Protein AF-A0A0W0GAC1-F1 (afdb_monomer_lite)

Foldseek 3Di:
DDPDPPPPPPPDDDDDPVNVVVVVVVVVVVVVVVVVVVVVVVVVVPPDDDDDDDDDDDDDDDDDDDDDDDDDDDDDDDDDDDDDDDDDDDDDDDDDDDDDDDDDDDDDDDDDDDDDDDDDDDDDDDDDDDDDDDDDDDDDDDDDPVVVVVVVVVCCCVPPVVVVVVVVVVVVVVVVCCVVAPVDPVRVVVVVVVVVVVDDDDDDDDDDDDDDDDDDDDDDDDDDDDPDPDPPDDPCVVVDLWFPLQPQPLFFLVSLVVLLLLQVVLQVVQADPQQQFGHDDDDAFPADPLLLRNLQLQLSLLQVLLLQLQVHDHPCLNSLLSNLLQCLPPPHPSPSDADAAAHSVLQSLLSVLLSLLRNVVRRPPPHDPNSNVSNLCRLLSCLPHHHPQFLSLLSNLSSLLSCVNVVHPSRDPVSNVVSVVSQVQQDDDLLFGFGGHPPGQARFLCRLFLGPLLSLLSCLQRCCPPCVPSSVVSLVSLLRSVVVLLLQAALQLFGFQFAALQLLQLSSLLSLLSNLNSQFADPVRNPRDRHPPDDLLQSLSNLSSSVLLQSGLSQQADPSRQGEPFHSHHFPLRHWSHDRSSSNSSSSSSSSNSSHHCPTRNRPDRRDGSDCVSAQDWDQDASQLKTWAWYADPAWGTWTKIQGAQHAGPDDTRQRCFRHVARMTTSQLGFFAAPDRPQQFDQAAPLQVLRHRLARWKWKDQPNRRGIGTGHHKAPWDWDKAWDDAPNDIDIDIWIWIWGPSDPFKIKIWIKAADGPLQRQKIKIKIWIGGPGKMKMKHWAGWDAQAAPVRHGFDDDPPALLDQDAHWHWDWQKIKGWYLFEIKIKGWPFPPFTWTWDWHWRQASGGSNYRTIIITMTIGIDDRDPGIGMTMMMIGDDGFDADSSNRGRRYIGPPCSVSVVSTDDDGVVVVCVNVVVVD

pLDDT: mean 77.22, std 26.7, range [22.58, 98.75]

Organism: Moniliophthora roreri (NCBI:txid221103)

Secondary structure (DSSP, 8-state):
--TTSSTTTTTS-PPPHHHHHHHHHHHHHHHHHHHHHHHHHHHHHT-PPPP-----PPPPPP-----------------------------------------------------------------------------PPPPPHHHHHHHHHHHHIIIIIHHHHHHHHHHHHHHHHHHHHTS-TTTHHHHHHHHHHT----------------------------------S-TTGGG----TTTT----SHHHHHHHHHHHHHTTGGGB-TTSS-B---S---SS-HHHHHHHHHHTTHHHHHHHHHTT---TTHHHHHHHHHHHH-TTSTT------TT-THHHHHHHHHHHHHH-HHHHTTTS-HHHHHHHHHHHHTTTTS---SSTTHHHHHHHHHHHHHTT-TT--HHHHHHHHHHHGGGEEETTEE-SSSTT----SHIIIIITHHHHHHHHHHHTTTTSHHHHHHHHHHHHHHHHHHGGGB-TT--B---SS-GGGGGGGGHHHHHHHHHTS--SS-TT--PPTT--HHHHHHHHHHHHHHHHT-GGGB-TTSPBPSBSSSB-SSS--TT--TTGGGGGGGGGGGGGS-TTSHHHHSPPP-S-GGGSSEEEEETTTTEEEEEEEETTTEEEEEEEE-S---SS--TTHHHHHS-SEEETTTB-B--SSS-TT--B--GGGGGGG--BTSEEEESSTTSB-EE--S-EEEEEEEEEEEETTEEEEEEEEEEEEEEETTEEEEEEEEPPBTTBTTEEEEEEEEEESS-EEEEEE---EE-B-TTSSBPPBPTTGGG--SSEEEEETTEEEEEETTEEEEEEE--SS--PEEEEEEPPTT-BSS-SSEEEEEEEEEE---SS-EEEEEEEEEEE--B-TTT--B--SPTTTHHHHS-PPPPPHHHHHHHHTT--

Structure (mmCIF, N/CA/C/O backbone):
data_AF-A0A0W0GAC1-F1
#
_entry.id   AF-A0A0W0GAC1-F1
#
loop_
_atom_site.group_PDB
_atom_site.id
_atom_site.type_symbol
_atom_site.label_atom_id
_atom_site.label_alt_id
_atom_site.label_comp_id
_atom_site.label_asym_id
_atom_site.label_entity_id
_atom_site.label_seq_id
_atom_site.pdbx_PDB_ins_code
_atom_site.Cartn_x
_atom_site.Cartn_y
_atom_site.Cartn_z
_atom_site.occupancy
_atom_site.B_iso_or_equiv
_atom_site.auth_seq_id
_atom_site.auth_comp_id
_atom_site.auth_asym_id
_atom_site.auth_atom_id
_atom_site.pdbx_PDB_model_num
ATOM 1 N N . MET A 1 1 ? -1.063 -67.037 -24.461 1.00 35.03 1 MET A N 1
ATOM 2 C CA . MET A 1 1 ? -0.506 -68.401 -24.641 1.00 35.03 1 MET A CA 1
ATOM 3 C C . MET A 1 1 ? -1.043 -69.308 -23.537 1.00 35.03 1 MET A C 1
ATOM 5 O O . MET A 1 1 ? -1.276 -68.784 -22.452 1.00 35.03 1 MET A O 1
ATOM 9 N N . PRO A 1 2 ? -1.271 -70.612 -23.780 1.00 25.78 2 PRO A N 1
ATOM 10 C CA . PRO A 1 2 ? -1.842 -71.521 -22.784 1.00 25.78 2 PRO A CA 1
ATOM 11 C C . PRO A 1 2 ? -0.801 -72.029 -21.755 1.00 25.78 2 PRO A C 1
ATOM 13 O O . PRO A 1 2 ? 0.381 -72.172 -22.085 1.00 25.78 2 PRO A O 1
ATOM 16 N N . PRO A 1 3 ? -1.211 -72.335 -20.508 1.00 32.28 3 PRO A N 1
ATOM 17 C CA . PRO A 1 3 ? -0.293 -72.553 -19.389 1.00 32.28 3 PRO A CA 1
ATOM 18 C C . PRO A 1 3 ? 0.174 -74.015 -19.249 1.00 32.28 3 PRO A C 1
ATOM 20 O O . PRO A 1 3 ? -0.265 -74.728 -18.351 1.00 32.28 3 PRO A O 1
ATOM 23 N N . LYS A 1 4 ? 1.100 -74.470 -20.108 1.00 30.27 4 LYS A N 1
ATOM 24 C CA . LYS A 1 4 ? 1.867 -75.721 -19.869 1.00 30.27 4 LYS A CA 1
ATOM 25 C C . LYS A 1 4 ? 3.382 -75.649 -20.128 1.00 30.27 4 LYS A C 1
ATOM 27 O O . LYS A 1 4 ? 4.074 -76.624 -19.866 1.00 30.27 4 LYS A O 1
ATOM 32 N N . ALA A 1 5 ? 3.920 -74.505 -20.561 1.00 36.50 5 ALA A N 1
ATOM 33 C CA . ALA A 1 5 ? 5.362 -74.336 -20.808 1.00 36.50 5 ALA A CA 1
ATOM 34 C C . ALA A 1 5 ? 6.166 -73.767 -19.613 1.00 36.50 5 ALA A C 1
ATOM 36 O O . ALA A 1 5 ? 7.390 -73.820 -19.619 1.00 36.50 5 ALA A O 1
ATOM 37 N N . VAL A 1 6 ? 5.506 -73.216 -18.586 1.00 38.00 6 VAL A N 1
ATOM 38 C CA . VAL A 1 6 ? 6.183 -72.475 -17.496 1.00 38.00 6 VAL A CA 1
ATOM 39 C C . VAL A 1 6 ? 6.690 -73.395 -16.374 1.00 38.00 6 VAL A C 1
ATOM 41 O O . VAL A 1 6 ? 7.701 -73.105 -15.738 1.00 38.00 6 VAL A O 1
ATOM 44 N N . THR A 1 7 ? 6.039 -74.539 -16.150 1.00 33.56 7 THR A N 1
ATOM 45 C CA . THR A 1 7 ? 6.287 -75.396 -14.976 1.00 33.56 7 THR A CA 1
ATOM 46 C C . THR A 1 7 ? 7.631 -76.132 -14.999 1.00 33.56 7 THR A C 1
ATOM 48 O O . THR A 1 7 ? 8.050 -76.639 -13.965 1.00 33.56 7 THR A O 1
ATOM 51 N N . HIS A 1 8 ? 8.329 -76.180 -16.141 1.00 29.88 8 HIS A N 1
ATOM 52 C CA . HIS A 1 8 ? 9.601 -76.905 -16.278 1.00 29.88 8 HIS A CA 1
ATOM 53 C C . HIS A 1 8 ? 10.858 -76.014 -16.265 1.00 29.88 8 HIS A C 1
ATOM 55 O O . HIS A 1 8 ? 11.969 -76.538 -16.278 1.00 29.88 8 HIS A O 1
ATOM 61 N N . ALA A 1 9 ? 10.702 -74.684 -16.215 1.00 32.12 9 ALA A N 1
ATOM 62 C CA . ALA A 1 9 ? 11.818 -73.726 -16.219 1.00 32.12 9 ALA A CA 1
ATOM 63 C C . ALA A 1 9 ? 12.187 -73.179 -14.822 1.00 32.12 9 ALA A C 1
ATOM 65 O O . ALA A 1 9 ? 13.253 -72.591 -14.654 1.00 32.12 9 ALA A O 1
ATOM 66 N N . LEU A 1 10 ? 11.326 -73.364 -13.813 1.00 33.97 10 LEU A N 1
ATOM 67 C CA . LEU A 1 10 ? 11.451 -72.719 -12.494 1.00 33.97 10 LEU A CA 1
ATOM 68 C C . LEU A 1 10 ? 12.170 -73.548 -11.413 1.00 33.97 10 LEU A C 1
ATOM 70 O O . LEU A 1 10 ? 12.324 -73.071 -10.294 1.00 33.97 10 LEU A O 1
ATOM 74 N N . VAL A 1 11 ? 12.644 -74.759 -11.729 1.00 38.69 11 VAL A N 1
ATOM 75 C CA . VAL A 1 11 ? 13.348 -75.636 -10.764 1.00 38.69 11 VAL A CA 1
ATOM 76 C C . VAL A 1 11 ? 14.882 -75.525 -10.874 1.00 38.69 11 VAL A C 1
ATOM 78 O O . VAL A 1 11 ? 15.605 -76.084 -10.056 1.00 38.69 11 VAL A O 1
ATOM 81 N N . SER A 1 12 ? 15.418 -74.766 -11.840 1.00 36.28 12 SER A N 1
ATOM 82 C CA . SER A 1 12 ? 16.872 -74.680 -12.057 1.00 36.28 12 SER A CA 1
ATOM 83 C C . SER A 1 12 ? 17.378 -73.297 -12.497 1.00 36.28 12 SER A C 1
ATOM 85 O O . SER A 1 12 ? 17.789 -73.128 -13.647 1.00 36.28 12 SER A O 1
ATOM 87 N N . ARG A 1 13 ? 17.405 -72.320 -11.574 1.00 34.84 13 ARG A N 1
ATOM 88 C CA . ARG A 1 13 ? 18.425 -71.243 -11.490 1.00 34.84 13 ARG A CA 1
ATOM 89 C C . ARG A 1 13 ? 18.219 -70.361 -10.252 1.00 34.84 13 ARG A C 1
ATOM 91 O O . ARG A 1 13 ? 17.092 -70.053 -9.882 1.00 34.84 13 ARG A O 1
ATOM 98 N N . ASN A 1 14 ? 19.326 -69.928 -9.646 1.00 41.66 14 ASN A N 1
ATOM 99 C CA . ASN A 1 14 ? 19.330 -68.993 -8.518 1.00 41.66 14 ASN A CA 1
ATOM 100 C C . ASN A 1 14 ? 18.792 -67.618 -8.952 1.00 41.66 14 ASN A C 1
ATOM 102 O O . ASN A 1 14 ? 19.415 -66.956 -9.781 1.00 41.66 14 ASN A O 1
ATOM 106 N N . VAL A 1 15 ? 17.681 -67.177 -8.360 1.00 35.72 15 VAL A N 1
ATOM 107 C CA . VAL A 1 15 ? 17.148 -65.811 -8.503 1.00 35.72 15 VAL A CA 1
ATOM 108 C C . VAL A 1 15 ? 17.555 -64.998 -7.275 1.00 35.72 15 VAL A C 1
ATOM 110 O O . VAL A 1 15 ? 17.355 -65.438 -6.142 1.00 35.72 15 VAL A O 1
ATOM 113 N N . THR A 1 16 ? 18.141 -63.819 -7.478 1.00 48.56 16 THR A N 1
ATOM 114 C CA . THR A 1 16 ? 18.585 -62.945 -6.381 1.00 48.56 16 THR A CA 1
ATOM 115 C C . THR A 1 16 ? 17.446 -62.074 -5.846 1.00 48.56 16 THR A C 1
ATOM 117 O O . THR A 1 16 ? 16.490 -61.750 -6.552 1.00 48.56 16 THR A O 1
ATOM 120 N N . LEU A 1 17 ? 17.546 -61.664 -4.575 1.00 40.94 17 LEU A N 1
ATOM 121 C CA . LEU A 1 17 ? 16.458 -60.990 -3.851 1.00 40.94 17 LEU A CA 1
ATOM 122 C C . LEU A 1 17 ? 15.965 -59.687 -4.524 1.00 40.94 17 LEU A C 1
ATOM 124 O O . LEU A 1 17 ? 14.786 -59.355 -4.421 1.00 40.94 17 LEU A O 1
ATOM 128 N N . SER A 1 18 ? 16.838 -58.960 -5.236 1.00 38.34 18 SER A N 1
ATOM 129 C CA . SER A 1 18 ? 16.459 -57.727 -5.946 1.00 38.34 18 SER A CA 1
ATOM 130 C C . SER A 1 18 ? 15.598 -57.989 -7.185 1.00 38.34 18 SER A C 1
ATOM 132 O O . SER A 1 18 ? 14.694 -57.208 -7.473 1.00 38.34 18 SER A O 1
ATOM 134 N N . GLN A 1 19 ? 15.802 -59.113 -7.879 1.00 40.00 19 GLN A N 1
ATOM 135 C CA . GLN A 1 19 ? 14.981 -59.488 -9.034 1.00 40.00 19 GLN A CA 1
ATOM 136 C C . GLN A 1 19 ? 13.545 -59.830 -8.610 1.00 40.00 19 GLN A C 1
ATOM 138 O O . GLN A 1 19 ? 12.603 -59.510 -9.330 1.00 40.00 19 GLN A O 1
ATOM 143 N N . PHE A 1 20 ? 13.362 -60.401 -7.415 1.00 41.59 20 PHE A N 1
ATOM 144 C CA . PHE A 1 20 ? 12.032 -60.681 -6.865 1.00 41.59 20 PHE A CA 1
ATOM 145 C C . PHE A 1 20 ? 11.292 -59.401 -6.429 1.00 41.59 20 PHE A C 1
ATOM 147 O O . PHE A 1 20 ? 10.091 -59.277 -6.667 1.00 41.59 20 PHE A O 1
ATOM 154 N N . ASN A 1 21 ? 12.003 -58.418 -5.860 1.00 43.84 21 ASN A N 1
ATOM 155 C CA . ASN A 1 21 ? 11.417 -57.119 -5.500 1.00 43.84 21 ASN A CA 1
ATOM 156 C C . ASN A 1 21 ? 10.931 -56.342 -6.734 1.00 43.84 21 ASN A C 1
ATOM 158 O O . ASN A 1 21 ? 9.798 -55.865 -6.730 1.00 43.84 21 ASN A O 1
ATOM 162 N N . ASN A 1 22 ? 11.723 -56.294 -7.813 1.00 44.09 22 ASN A N 1
ATOM 163 C CA . ASN A 1 22 ? 11.321 -55.610 -9.048 1.00 44.09 22 ASN A CA 1
ATOM 164 C C . ASN A 1 22 ? 10.061 -56.230 -9.677 1.00 44.09 22 ASN A C 1
ATOM 166 O O . ASN A 1 22 ? 9.234 -55.511 -10.234 1.00 44.09 22 ASN A O 1
ATOM 170 N N . VAL A 1 23 ? 9.873 -57.552 -9.588 1.00 43.50 23 VAL A N 1
ATOM 171 C CA . VAL A 1 23 ? 8.633 -58.201 -10.053 1.00 43.50 23 VAL A CA 1
ATOM 172 C C . VAL A 1 23 ? 7.438 -57.782 -9.189 1.00 43.50 23 VAL A C 1
ATOM 174 O O . VAL A 1 23 ? 6.372 -57.486 -9.727 1.00 43.50 23 VAL A O 1
ATOM 177 N N . LEU A 1 24 ? 7.611 -57.695 -7.867 1.00 44.78 24 LEU A N 1
ATOM 178 C CA . LEU A 1 24 ? 6.536 -57.314 -6.948 1.00 44.78 24 LEU A CA 1
ATOM 179 C C . LEU A 1 24 ? 6.116 -55.841 -7.102 1.00 44.78 24 LEU A C 1
ATOM 181 O O . LEU A 1 24 ? 4.923 -55.546 -7.092 1.00 44.78 24 LEU A O 1
ATOM 185 N N . GLU A 1 25 ? 7.069 -54.926 -7.292 1.00 47.44 25 GLU A N 1
ATOM 186 C CA . GLU A 1 25 ? 6.782 -53.505 -7.539 1.00 47.44 25 GLU A CA 1
ATOM 187 C C . GLU A 1 25 ? 6.043 -53.296 -8.865 1.00 47.44 25 GLU A C 1
ATOM 189 O O . GLU A 1 25 ? 5.032 -52.596 -8.895 1.00 47.44 25 GLU A O 1
ATOM 194 N N . ASN A 1 26 ? 6.454 -53.979 -9.940 1.00 44.59 26 ASN A N 1
ATOM 195 C CA . ASN A 1 26 ? 5.735 -53.921 -11.216 1.00 44.59 26 ASN A CA 1
ATOM 196 C C . ASN A 1 26 ? 4.298 -54.468 -11.104 1.00 44.59 26 ASN A C 1
ATOM 198 O O . ASN A 1 26 ? 3.377 -53.884 -11.674 1.00 44.59 26 ASN A O 1
ATOM 202 N N . ILE A 1 27 ? 4.070 -55.535 -10.328 1.00 48.06 27 ILE A N 1
ATOM 203 C CA . ILE A 1 27 ? 2.716 -56.059 -10.064 1.00 48.06 27 ILE A CA 1
ATOM 204 C C . ILE A 1 27 ? 1.862 -55.038 -9.292 1.00 48.06 27 ILE A C 1
ATOM 206 O O . ILE A 1 27 ? 0.694 -54.844 -9.629 1.00 48.06 27 ILE A O 1
ATOM 210 N N . LEU A 1 28 ? 2.432 -54.350 -8.297 1.00 48.56 28 LEU A N 1
ATOM 211 C CA . LEU A 1 28 ? 1.731 -53.312 -7.530 1.00 48.56 28 LEU A CA 1
ATOM 212 C C . LEU A 1 28 ? 1.388 -52.082 -8.386 1.00 48.56 28 LEU A C 1
ATOM 214 O O . LEU A 1 28 ? 0.276 -51.565 -8.280 1.00 48.56 28 LEU A O 1
ATOM 218 N N . VAL A 1 29 ? 2.289 -51.652 -9.275 1.00 48.62 29 VAL A N 1
ATOM 219 C CA . VAL A 1 29 ? 2.032 -50.557 -10.228 1.00 48.62 29 VAL A CA 1
ATOM 220 C C . VAL A 1 29 ? 0.923 -50.933 -11.217 1.00 48.62 29 VAL A C 1
ATOM 222 O O . VAL A 1 29 ? 0.014 -50.135 -11.446 1.00 48.62 29 VAL A O 1
ATOM 225 N N . VAL A 1 30 ? 0.932 -52.158 -11.754 1.00 47.41 30 VAL A N 1
ATOM 226 C CA . VAL A 1 30 ? -0.136 -52.647 -12.646 1.00 47.41 30 VAL A CA 1
ATOM 227 C C . VAL A 1 30 ? -1.484 -52.722 -11.920 1.00 47.41 30 VAL A C 1
ATOM 229 O O . VAL A 1 30 ? -2.489 -52.271 -12.466 1.00 47.41 30 VAL A O 1
ATOM 232 N N . LEU A 1 31 ? -1.523 -53.211 -10.675 1.00 48.94 31 LEU A N 1
ATOM 233 C CA . LEU A 1 31 ? -2.741 -53.216 -9.854 1.00 48.94 31 LEU A CA 1
ATOM 234 C C . LEU A 1 31 ? -3.273 -51.799 -9.593 1.00 48.94 31 LEU A C 1
ATOM 236 O O . LEU A 1 31 ? -4.472 -51.564 -9.726 1.00 48.94 31 LEU A O 1
ATOM 240 N N . PHE A 1 32 ? -2.396 -50.843 -9.279 1.00 51.34 32 PHE A N 1
ATOM 241 C CA . PHE A 1 32 ? -2.781 -49.446 -9.063 1.00 51.34 32 PHE A CA 1
ATOM 242 C C . PHE A 1 32 ? -3.359 -48.796 -10.333 1.00 51.34 32 PHE A C 1
ATOM 244 O O . PHE A 1 32 ? -4.389 -48.122 -10.274 1.00 51.34 32 PHE A O 1
ATOM 251 N N . LEU A 1 33 ? -2.758 -49.059 -11.499 1.00 48.00 33 LEU A N 1
ATOM 252 C CA . LEU A 1 33 ? -3.270 -48.589 -12.789 1.00 48.00 33 LEU A CA 1
ATOM 253 C C . LEU A 1 33 ? -4.631 -49.212 -13.137 1.00 48.00 33 LEU A C 1
ATOM 255 O O . LEU A 1 33 ? -5.523 -48.497 -13.590 1.00 48.00 33 LEU A O 1
ATOM 259 N N . LEU A 1 34 ? -4.833 -50.508 -12.875 1.00 47.19 34 LEU A N 1
ATOM 260 C CA . LEU A 1 34 ? -6.126 -51.175 -13.082 1.00 47.19 34 LEU A CA 1
ATOM 261 C C . LEU A 1 34 ? -7.227 -50.603 -12.172 1.00 47.19 34 LEU A C 1
ATOM 263 O O . LEU A 1 34 ? -8.351 -50.396 -12.633 1.00 47.19 34 LEU A O 1
ATOM 267 N N . ILE A 1 35 ? -6.903 -50.275 -10.916 1.00 52.00 35 ILE A N 1
ATOM 268 C CA . ILE A 1 35 ? -7.824 -49.597 -9.988 1.00 52.00 35 ILE A CA 1
ATOM 269 C C . ILE A 1 35 ? -8.210 -48.209 -10.522 1.00 52.00 35 ILE A C 1
ATOM 271 O O . ILE A 1 35 ? -9.395 -47.875 -10.555 1.00 52.00 35 ILE A O 1
ATOM 275 N N . LEU A 1 36 ? -7.244 -47.416 -10.999 1.00 47.41 36 LEU A N 1
ATOM 276 C CA . LEU A 1 36 ? -7.521 -46.100 -11.587 1.00 47.41 36 LEU A CA 1
ATOM 277 C C . LEU A 1 36 ? -8.394 -46.196 -12.846 1.00 47.41 36 LEU A C 1
ATOM 279 O O . LEU A 1 36 ? -9.361 -45.444 -12.968 1.00 47.41 36 LEU A O 1
ATOM 283 N N . VAL A 1 37 ? -8.112 -47.139 -13.751 1.00 50.00 37 VAL A N 1
ATOM 284 C CA . VAL A 1 37 ? -8.939 -47.378 -14.949 1.00 50.00 37 VAL A CA 1
ATOM 285 C C . VAL A 1 37 ? -10.370 -47.765 -14.561 1.00 50.00 37 VAL A C 1
ATOM 287 O O . VAL A 1 37 ? -11.315 -47.215 -15.125 1.00 50.00 37 VAL A O 1
ATOM 290 N N . GLY A 1 38 ? -10.550 -48.626 -13.552 1.00 45.34 38 GLY A N 1
ATOM 291 C CA . GLY A 1 38 ? -11.871 -48.971 -13.016 1.00 45.34 38 GLY A CA 1
ATOM 292 C C . GLY A 1 38 ? -12.632 -47.758 -12.467 1.00 45.34 38 GLY A C 1
ATOM 293 O O . GLY A 1 38 ? -13.798 -47.553 -12.807 1.00 45.34 38 GLY A O 1
ATOM 294 N N . ILE A 1 39 ? -11.965 -46.901 -11.686 1.00 48.81 39 ILE A N 1
ATOM 295 C CA . ILE A 1 39 ? -12.556 -45.668 -11.134 1.00 48.81 39 ILE A CA 1
ATOM 296 C C . ILE A 1 39 ? -12.981 -44.702 -12.252 1.00 48.81 39 ILE A C 1
ATOM 298 O O . ILE A 1 39 ? -14.080 -44.145 -12.196 1.00 48.81 39 ILE A O 1
ATOM 302 N N . PHE A 1 40 ? -12.152 -44.511 -13.283 1.00 44.34 40 PHE A N 1
ATOM 303 C CA . PHE A 1 40 ? -12.498 -43.653 -14.422 1.00 44.34 40 PHE A CA 1
ATOM 304 C C . PHE A 1 40 ? -13.651 -44.223 -15.260 1.00 44.34 40 PHE A C 1
ATOM 306 O O . PHE A 1 40 ? -14.549 -43.472 -15.637 1.00 44.34 40 PHE A O 1
ATOM 313 N N . TRP A 1 41 ? -13.680 -45.537 -15.490 1.00 44.06 41 TRP A N 1
ATOM 314 C CA . TRP A 1 41 ? -14.746 -46.207 -16.242 1.00 44.06 41 TRP A CA 1
ATOM 315 C C . TRP A 1 41 ? -16.106 -46.134 -15.529 1.00 44.06 41 TRP A C 1
ATOM 317 O O . TRP A 1 41 ? -17.118 -45.807 -16.151 1.00 44.06 41 TRP A O 1
ATOM 327 N N . VAL A 1 42 ? -16.134 -46.340 -14.206 1.00 44.34 42 VAL A N 1
ATOM 328 C CA . VAL A 1 42 ? -17.346 -46.147 -13.386 1.00 44.34 42 VAL A CA 1
ATOM 329 C C . VAL A 1 42 ? -17.779 -44.675 -13.385 1.00 44.34 42 VAL A C 1
ATOM 331 O O . VAL A 1 42 ? -18.964 -44.378 -13.531 1.00 44.34 42 VAL A O 1
ATOM 334 N N . ARG A 1 43 ? -16.835 -43.730 -13.282 1.00 43.94 43 ARG A N 1
ATOM 335 C CA . ARG A 1 43 ? -17.130 -42.288 -13.300 1.00 43.94 43 ARG A CA 1
ATOM 336 C C . ARG A 1 43 ? -17.757 -41.817 -14.616 1.00 43.94 43 ARG A C 1
ATOM 338 O O . ARG A 1 43 ? -18.620 -40.939 -14.579 1.00 43.94 43 ARG A O 1
ATOM 345 N N . ASP A 1 44 ? -17.340 -42.370 -15.752 1.00 41.50 44 ASP A N 1
ATOM 346 C CA . ASP A 1 44 ? -17.877 -41.988 -17.063 1.00 41.50 44 ASP A CA 1
ATOM 347 C C . ASP A 1 44 ? -19.274 -42.592 -17.305 1.00 41.50 44 ASP A C 1
ATOM 349 O O . ASP A 1 44 ? -20.189 -41.907 -17.766 1.00 41.50 44 ASP A O 1
ATOM 353 N N . ARG A 1 45 ? -19.491 -43.842 -16.867 1.00 40.34 45 ARG A N 1
ATOM 354 C CA . ARG A 1 45 ? -20.748 -44.585 -17.074 1.00 40.34 45 ARG A CA 1
ATOM 355 C C . ARG A 1 45 ? -21.940 -44.100 -16.229 1.00 40.34 45 ARG A C 1
ATOM 357 O O . ARG A 1 45 ? -23.076 -44.444 -16.548 1.00 40.34 45 ARG A O 1
ATOM 364 N N . TYR A 1 46 ? -21.714 -43.285 -15.191 1.00 42.97 46 TYR A N 1
ATOM 365 C CA . TYR A 1 46 ? -22.761 -42.796 -14.272 1.00 42.97 46 TYR A CA 1
ATOM 366 C C . TYR A 1 46 ? -23.039 -41.276 -14.319 1.00 42.97 46 TYR A C 1
ATOM 368 O O . TYR A 1 46 ? -23.744 -40.745 -13.454 1.00 42.97 46 TYR A O 1
ATOM 376 N N . ARG A 1 47 ? -22.582 -40.551 -15.354 1.00 35.66 47 ARG A N 1
ATOM 377 C CA . ARG A 1 47 ? -23.055 -39.174 -15.615 1.00 35.66 47 ARG A CA 1
ATOM 378 C C . ARG A 1 47 ? -24.523 -39.175 -16.088 1.00 35.66 47 ARG A C 1
ATOM 380 O O . ARG A 1 47 ? -24.834 -39.542 -17.216 1.00 35.66 47 ARG A O 1
ATOM 387 N N . ARG A 1 48 ? -25.424 -38.766 -15.184 1.00 35.75 48 ARG A N 1
ATOM 388 C CA . ARG A 1 48 ? -26.899 -38.728 -15.326 1.00 35.75 48 ARG A CA 1
ATOM 389 C C . ARG A 1 48 ? -27.418 -37.643 -16.317 1.00 35.75 48 ARG A C 1
ATOM 391 O O . ARG A 1 48 ? -26.621 -36.839 -16.797 1.00 35.75 48 ARG A O 1
ATOM 398 N N . PRO A 1 49 ? -28.718 -37.656 -16.704 1.00 34.75 49 PRO A N 1
ATOM 399 C CA . PRO A 1 49 ? -29.168 -37.177 -18.020 1.00 34.75 49 PRO A CA 1
ATOM 400 C C . PRO A 1 49 ? -29.300 -35.653 -18.181 1.00 34.75 49 PRO A C 1
ATOM 402 O O . PRO A 1 49 ? -29.345 -34.893 -17.216 1.00 34.75 49 PRO A O 1
ATOM 405 N N . ARG A 1 50 ? -29.421 -35.224 -19.448 1.00 31.42 50 ARG A N 1
ATOM 406 C CA . ARG A 1 50 ? -29.639 -33.828 -19.864 1.00 31.42 50 ARG A CA 1
ATOM 407 C C . ARG A 1 50 ? -30.905 -33.235 -19.232 1.00 31.42 50 ARG A C 1
ATOM 409 O O . ARG A 1 50 ? -32.010 -33.648 -19.569 1.00 31.42 50 ARG A O 1
ATOM 416 N N . ILE A 1 51 ? -30.732 -32.191 -18.424 1.00 26.77 51 ILE A N 1
ATOM 417 C CA . ILE A 1 51 ? -31.791 -31.242 -18.062 1.00 26.77 51 ILE A CA 1
ATOM 418 C C . ILE A 1 51 ? -31.556 -29.969 -18.878 1.00 26.77 51 ILE A C 1
ATOM 420 O O . ILE A 1 51 ? -30.530 -29.307 -18.730 1.00 26.77 51 ILE A O 1
ATOM 424 N N . THR A 1 52 ? -32.492 -29.630 -19.763 1.00 27.03 52 THR A N 1
ATOM 425 C CA . THR A 1 52 ? -32.480 -28.371 -20.518 1.00 27.03 52 THR A CA 1
ATOM 426 C C . THR A 1 52 ? -32.919 -27.217 -19.621 1.00 27.03 52 THR A C 1
ATOM 428 O O . THR A 1 52 ? -34.104 -27.087 -19.318 1.00 27.03 52 THR A O 1
ATOM 431 N N . ALA A 1 53 ? -31.979 -26.362 -19.218 1.00 25.83 53 ALA A N 1
ATOM 432 C CA . ALA A 1 53 ? -32.290 -25.122 -18.517 1.00 25.83 53 ALA A CA 1
ATOM 433 C C . ALA A 1 53 ? -32.779 -24.053 -19.511 1.00 25.83 53 ALA A C 1
ATOM 435 O O . ALA A 1 53 ? -32.015 -23.546 -20.332 1.00 25.83 53 ALA A O 1
ATOM 436 N N . THR A 1 54 ? -34.064 -23.712 -19.431 1.00 24.09 54 THR A N 1
ATOM 437 C CA . THR A 1 54 ? -34.673 -22.581 -20.143 1.00 24.09 54 THR A CA 1
ATOM 438 C C . THR A 1 54 ? -34.091 -21.249 -19.675 1.00 24.09 54 THR A C 1
ATOM 440 O O . THR A 1 54 ? -34.064 -20.961 -18.478 1.00 24.09 54 THR A O 1
ATOM 443 N N . THR A 1 55 ? -33.694 -20.399 -20.618 1.00 27.06 55 THR A N 1
ATOM 444 C CA . THR A 1 55 ? -33.229 -19.033 -20.364 1.00 27.06 55 THR A CA 1
ATOM 445 C C . THR A 1 55 ? -34.388 -18.105 -19.989 1.00 27.06 55 THR A C 1
ATOM 447 O O . THR A 1 55 ? -35.197 -17.728 -20.835 1.00 27.06 55 THR A O 1
ATOM 450 N N . GLN A 1 56 ? -34.450 -17.667 -18.727 1.00 25.05 56 GLN A N 1
ATOM 451 C CA . GLN A 1 56 ? -35.325 -16.558 -18.337 1.00 25.05 56 GLN A CA 1
ATOM 452 C C . GLN A 1 56 ? -34.746 -15.225 -18.835 1.00 25.05 56 GLN A C 1
ATOM 454 O O . GLN A 1 56 ? -33.832 -14.660 -18.238 1.00 25.05 56 GLN A O 1
ATOM 459 N N . ARG A 1 57 ? -35.309 -14.709 -19.933 1.00 24.75 57 ARG A N 1
ATOM 460 C CA . ARG A 1 57 ? -35.225 -13.284 -20.284 1.00 24.75 57 ARG A CA 1
ATOM 461 C C . ARG A 1 57 ? -36.243 -12.503 -19.452 1.00 24.75 57 ARG A C 1
ATOM 463 O O . ARG A 1 57 ? -37.386 -12.937 -19.343 1.00 24.75 57 ARG A O 1
ATOM 470 N N . TRP A 1 58 ? -35.857 -11.328 -18.961 1.00 24.47 58 TRP A N 1
ATOM 471 C CA . TRP A 1 58 ? -36.811 -10.291 -18.551 1.00 24.47 58 TRP A CA 1
ATOM 472 C C . TRP A 1 58 ? -37.121 -9.359 -19.743 1.00 24.47 58 TRP A C 1
ATOM 474 O O . TRP A 1 58 ? -36.323 -9.302 -20.684 1.00 24.47 58 TRP A O 1
ATOM 484 N N . PRO A 1 59 ? -38.307 -8.723 -19.787 1.00 28.88 59 PRO A N 1
ATOM 485 C CA . PRO A 1 59 ? -38.909 -8.299 -21.050 1.00 28.88 59 PRO A CA 1
ATOM 486 C C . PRO A 1 59 ? -38.543 -6.873 -21.485 1.00 28.88 59 PRO A C 1
ATOM 488 O O . PRO A 1 59 ? -38.488 -5.950 -20.678 1.00 28.88 59 PRO A O 1
ATOM 491 N N . ILE A 1 60 ? -38.424 -6.690 -22.803 1.00 28.84 60 ILE A N 1
ATOM 492 C CA . ILE A 1 60 ? -38.576 -5.394 -23.478 1.00 28.84 60 ILE A CA 1
ATOM 493 C C . ILE A 1 60 ? -40.004 -5.367 -24.055 1.00 28.84 60 ILE A C 1
ATOM 495 O O . ILE A 1 60 ? -40.388 -6.344 -24.707 1.00 28.84 60 ILE A O 1
ATOM 499 N N . PRO A 1 61 ? -40.808 -4.310 -23.837 1.00 30.69 61 PRO A N 1
ATOM 500 C CA . PRO A 1 61 ? -42.159 -4.237 -24.381 1.00 30.69 61 PRO A CA 1
ATOM 501 C C . PRO A 1 61 ? -42.133 -3.967 -25.892 1.00 30.69 61 PRO A C 1
ATOM 503 O O . PRO A 1 61 ? -41.510 -3.014 -26.356 1.00 30.69 61 PRO A O 1
ATOM 506 N N . LEU A 1 62 ? -42.851 -4.790 -26.659 1.00 26.06 62 LEU A N 1
ATOM 507 C CA . LEU A 1 62 ? -43.104 -4.573 -28.084 1.00 26.06 62 LEU A CA 1
ATOM 508 C C . LEU A 1 62 ? -44.511 -4.004 -28.285 1.00 26.06 62 LEU A C 1
ATOM 510 O O . LEU A 1 62 ? -45.499 -4.657 -27.957 1.00 26.06 62 LEU A O 1
ATOM 514 N N . GLY A 1 63 ? -44.585 -2.816 -28.885 1.00 24.48 63 GLY A N 1
ATOM 515 C CA . GLY A 1 63 ? -45.793 -2.271 -29.498 1.00 24.48 63 GLY A CA 1
ATOM 516 C C . GLY A 1 63 ? -45.642 -2.243 -31.020 1.00 24.48 63 GLY A C 1
ATOM 517 O O . GLY A 1 63 ? -44.774 -1.553 -31.543 1.00 24.48 63 GLY A O 1
ATOM 518 N N . THR A 1 64 ? -46.483 -3.006 -31.720 1.00 26.94 64 THR A N 1
ATOM 519 C CA . THR A 1 64 ? -46.779 -2.916 -33.172 1.00 26.94 64 THR A CA 1
ATOM 520 C C . THR A 1 64 ? -47.043 -1.464 -33.623 1.00 26.94 64 THR A C 1
ATOM 522 O O . THR A 1 64 ? -47.498 -0.672 -32.808 1.00 26.94 64 THR A O 1
ATOM 525 N N . LEU A 1 65 ? -46.868 -1.003 -34.871 1.00 25.48 65 LEU A N 1
ATOM 526 C CA . LEU A 1 65 ? -47.036 -1.565 -36.233 1.00 25.48 65 LEU A CA 1
ATOM 527 C C . LEU A 1 65 ? -45.971 -0.953 -37.198 1.00 25.48 65 LEU A C 1
ATOM 529 O O . LEU A 1 65 ? -45.307 -0.003 -36.809 1.00 25.48 65 LEU A O 1
ATOM 533 N N . ALA A 1 66 ? -45.830 -1.281 -38.496 1.00 26.33 66 ALA A N 1
ATOM 534 C CA . ALA A 1 66 ? -46.003 -2.493 -39.331 1.00 26.33 66 ALA A CA 1
ATOM 535 C C . ALA A 1 66 ? -45.667 -2.127 -40.813 1.00 26.33 66 ALA A C 1
ATOM 537 O O . ALA A 1 66 ? -45.635 -0.945 -41.136 1.00 26.33 66 ALA A O 1
ATOM 538 N N . ARG A 1 67 ? -45.567 -3.123 -41.727 1.00 25.91 67 ARG A N 1
ATOM 539 C CA . ARG A 1 67 ? -45.285 -3.010 -43.196 1.00 25.91 67 ARG A CA 1
ATOM 540 C C . ARG A 1 67 ? -43.834 -2.618 -43.548 1.00 25.91 67 ARG A C 1
ATOM 542 O O . ARG A 1 67 ? -43.230 -1.841 -42.832 1.00 25.91 67 ARG A O 1
ATOM 549 N N . ARG A 1 68 ? -43.231 -2.994 -44.682 1.00 26.14 68 ARG A N 1
ATOM 550 C CA . ARG A 1 68 ? -43.269 -4.117 -45.660 1.00 26.14 68 ARG A CA 1
ATOM 551 C C . ARG A 1 68 ? -42.305 -3.670 -46.792 1.00 26.14 68 ARG A C 1
ATOM 553 O O . ARG A 1 68 ? -42.249 -2.481 -47.067 1.00 26.14 68 ARG A O 1
ATOM 560 N N . HIS A 1 69 ? -41.676 -4.618 -47.491 1.00 27.05 69 HIS A N 1
ATOM 561 C CA . HIS A 1 69 ? -40.922 -4.456 -48.757 1.00 27.05 69 HIS A CA 1
ATOM 562 C C . HIS A 1 69 ? -39.506 -3.832 -48.758 1.00 27.05 69 HIS A C 1
ATOM 564 O O . HIS A 1 69 ? -39.315 -2.626 -48.799 1.00 27.05 69 HIS A O 1
ATOM 570 N N . THR A 1 70 ? -38.511 -4.728 -48.819 1.00 26.77 70 THR A N 1
ATOM 571 C CA . THR A 1 70 ? -37.597 -4.930 -49.974 1.00 26.77 70 THR A CA 1
ATOM 572 C C . THR A 1 70 ? -37.483 -3.813 -51.028 1.00 26.77 70 THR A C 1
ATOM 574 O O . THR A 1 70 ? -38.469 -3.580 -51.722 1.00 26.77 70 THR A O 1
ATOM 577 N N . THR A 1 71 ? -36.262 -3.315 -51.291 1.00 27.23 71 THR A N 1
ATOM 578 C CA . THR A 1 71 ? -35.442 -3.656 -52.492 1.00 27.23 71 THR A CA 1
ATOM 579 C C . THR A 1 71 ? -34.016 -3.075 -52.406 1.00 27.23 71 THR A C 1
ATOM 581 O O . THR A 1 71 ? -33.733 -2.237 -51.555 1.00 27.23 71 THR A O 1
ATOM 584 N N . GLU A 1 72 ? -33.118 -3.577 -53.259 1.00 27.77 72 GLU A N 1
ATOM 585 C CA . GLU A 1 72 ? -31.681 -3.262 -53.342 1.00 27.77 72 GLU A CA 1
ATOM 586 C C . GLU A 1 72 ? -31.353 -1.999 -54.172 1.00 27.77 72 GLU A C 1
ATOM 588 O O . GLU A 1 72 ? -32.206 -1.483 -54.890 1.00 27.77 72 GLU A O 1
ATOM 593 N N . SER A 1 73 ? -30.059 -1.628 -54.189 1.00 26.53 73 SER A N 1
ATOM 594 C CA . SER A 1 73 ? -29.394 -0.657 -55.093 1.00 26.53 73 SER A CA 1
ATOM 595 C C . SER A 1 73 ? -29.796 0.825 -54.920 1.00 26.53 73 SER A C 1
ATOM 597 O O . SER A 1 73 ? -30.880 1.137 -54.454 1.00 26.53 73 SER A O 1
ATOM 599 N N . GLY A 1 74 ? -28.965 1.822 -55.242 1.00 24.48 74 GLY A N 1
ATOM 600 C CA . GLY A 1 74 ? -27.572 1.823 -55.704 1.00 24.48 74 GLY A CA 1
ATOM 601 C C . GLY A 1 74 ? -27.277 3.094 -56.523 1.00 24.48 74 GLY A C 1
ATOM 602 O O . GLY A 1 74 ? -28.149 3.565 -57.238 1.00 24.48 74 GLY A O 1
ATOM 603 N N . GLY A 1 75 ? -26.047 3.621 -56.471 1.00 24.19 75 GLY A N 1
ATOM 604 C CA . GLY A 1 75 ? -25.566 4.615 -57.448 1.00 24.19 75 GLY A CA 1
ATOM 605 C C . GLY A 1 75 ? -25.560 6.100 -57.035 1.00 24.19 75 GLY A C 1
ATOM 606 O O . GLY A 1 75 ? -26.589 6.729 -56.846 1.00 24.19 75 GLY A O 1
ATOM 607 N N . LYS A 1 76 ? -24.333 6.640 -56.968 1.00 29.69 76 LYS A N 1
ATOM 608 C CA . LYS A 1 76 ? -23.848 7.966 -57.424 1.00 29.69 76 LYS A CA 1
ATOM 609 C C . LYS A 1 76 ? -24.895 9.002 -57.904 1.00 29.69 76 LYS A C 1
ATOM 611 O O . LYS A 1 76 ? -25.594 8.713 -58.863 1.00 29.69 76 LYS A O 1
ATOM 616 N N . THR A 1 77 ? -24.788 10.256 -57.435 1.00 27.44 77 THR A N 1
ATOM 617 C CA . THR A 1 77 ? -24.095 11.374 -58.145 1.00 27.44 77 THR A CA 1
ATOM 618 C C . THR A 1 77 ? -24.078 12.679 -57.325 1.00 27.44 77 THR A C 1
ATOM 620 O O . THR A 1 77 ? -25.059 13.017 -56.676 1.00 27.44 77 THR A O 1
ATOM 623 N N . ASN A 1 78 ? -22.965 13.417 -57.405 1.00 28.05 78 ASN A N 1
ATOM 624 C CA . ASN A 1 78 ? -22.821 14.863 -57.106 1.00 28.05 78 ASN A CA 1
ATOM 625 C C . ASN A 1 78 ? -23.117 15.659 -58.425 1.00 28.05 78 ASN A C 1
ATOM 627 O O . ASN A 1 78 ? -23.219 14.962 -59.443 1.00 28.05 78 ASN A O 1
ATOM 631 N N . PRO A 1 79 ? -23.172 17.019 -58.523 1.00 46.81 79 PRO A N 1
ATOM 632 C CA . PRO A 1 79 ? -22.590 18.029 -57.615 1.00 46.81 79 PRO A CA 1
ATOM 633 C C . PRO A 1 79 ? -23.362 19.383 -57.442 1.00 46.81 79 PRO A C 1
ATOM 635 O O . PRO A 1 79 ? -24.467 19.562 -57.942 1.00 46.81 79 PRO A O 1
ATOM 638 N N . GLU A 1 80 ? -22.662 20.347 -56.813 1.00 27.25 80 GLU A N 1
ATOM 639 C CA . GLU A 1 80 ? -22.569 21.799 -57.138 1.00 27.25 80 GLU A CA 1
ATOM 640 C C . GLU A 1 80 ? -23.246 22.905 -56.278 1.00 27.25 80 GLU A C 1
ATOM 642 O O . GLU A 1 80 ? -24.370 22.775 -55.809 1.00 27.25 80 GLU A O 1
ATOM 647 N N . PHE A 1 81 ? -22.481 24.014 -56.138 1.00 27.36 81 PHE A N 1
ATOM 648 C CA . PHE A 1 81 ? -22.683 25.300 -55.416 1.00 27.36 81 PHE A CA 1
ATOM 649 C C . PHE A 1 81 ? -22.932 25.222 -53.885 1.00 27.36 81 PHE A C 1
ATOM 651 O O . PHE A 1 81 ? -23.774 24.469 -53.424 1.00 27.36 81 PHE A O 1
ATOM 658 N N . GLY A 1 82 ? -22.268 25.964 -52.980 1.00 25.05 82 GLY A N 1
ATOM 659 C CA . GLY A 1 82 ? -21.341 27.120 -53.037 1.00 25.05 82 GLY A CA 1
ATOM 660 C C . GLY A 1 82 ? -21.818 28.186 -52.017 1.00 25.05 82 GLY A C 1
ATOM 661 O O . GLY A 1 82 ? -23.018 28.402 -51.933 1.00 25.05 82 GLY A O 1
ATOM 662 N N . GLY A 1 83 ? -21.029 28.879 -51.180 1.00 25.59 83 GLY A N 1
ATOM 663 C CA . GLY A 1 83 ? -19.587 28.895 -50.877 1.00 25.59 83 GLY A CA 1
ATOM 664 C C . GLY A 1 83 ? -19.301 29.781 -49.627 1.00 25.59 83 GLY A C 1
ATOM 665 O O . GLY A 1 83 ? -20.227 30.100 -48.893 1.00 25.59 83 GLY A O 1
ATOM 666 N N . HIS A 1 84 ? -18.046 30.223 -49.439 1.00 27.59 84 HIS A N 1
ATOM 667 C CA . HIS A 1 84 ? -17.556 31.259 -48.485 1.00 27.59 84 HIS A CA 1
ATOM 668 C C . HIS A 1 84 ? -17.402 30.968 -46.962 1.00 27.59 84 HIS A C 1
ATOM 670 O O . HIS A 1 84 ? -18.333 31.057 -46.175 1.00 27.59 84 HIS A O 1
ATOM 676 N N . TYR A 1 85 ? -16.136 30.738 -46.570 1.00 25.36 85 TYR A N 1
ATOM 677 C CA . TYR A 1 85 ? -15.334 31.427 -45.526 1.00 25.36 85 TYR A CA 1
ATOM 678 C C . TYR A 1 85 ? -15.965 31.984 -44.216 1.00 25.36 85 TYR A C 1
ATOM 680 O O . TYR A 1 85 ? -16.741 32.929 -44.248 1.00 25.36 85 TYR A O 1
ATOM 688 N N . CYS A 1 86 ? -15.459 31.465 -43.076 1.00 23.86 86 CYS A N 1
ATOM 689 C CA . CYS A 1 86 ? -14.755 32.119 -41.931 1.00 23.86 86 CYS A CA 1
ATOM 690 C C . CYS A 1 86 ? -14.850 33.651 -41.659 1.00 23.86 86 CYS A C 1
ATOM 692 O O . CYS A 1 86 ? -15.023 34.404 -42.612 1.00 23.86 86 CYS A O 1
ATOM 694 N N . PRO A 1 87 ? -14.520 34.158 -40.429 1.00 39.91 87 PRO A N 1
ATOM 695 C CA . PRO A 1 87 ? -13.894 33.487 -39.262 1.00 39.91 87 PRO A CA 1
ATOM 696 C C . PRO A 1 87 ? -14.496 33.834 -37.860 1.00 39.91 87 PRO A C 1
ATOM 698 O O . PRO A 1 87 ? -15.515 34.504 -37.731 1.00 39.91 87 PRO A O 1
ATOM 701 N N . SER A 1 88 ? -13.816 33.372 -36.800 1.00 35.22 88 SER A N 1
ATOM 702 C CA . SER A 1 88 ? -14.001 33.663 -35.361 1.00 35.22 88 SER A CA 1
ATOM 703 C C . SER A 1 88 ? -13.955 35.153 -34.961 1.00 35.22 88 SER A C 1
ATOM 705 O O . SER A 1 88 ? -13.355 35.961 -35.671 1.00 35.22 88 SER A O 1
ATOM 707 N N . PRO A 1 89 ? -14.416 35.488 -33.735 1.00 32.31 89 PRO A N 1
ATOM 708 C CA . PRO A 1 89 ? -13.554 36.285 -32.841 1.00 32.31 89 PRO A CA 1
ATOM 709 C C . PRO A 1 89 ? -13.557 35.866 -31.336 1.00 32.31 89 PRO A C 1
ATOM 711 O O . PRO A 1 89 ? -14.454 35.146 -30.898 1.00 32.31 89 PRO A O 1
ATOM 714 N N . PRO A 1 90 ? -12.563 36.318 -30.534 1.00 36.47 90 PRO A N 1
ATOM 715 C CA . PRO A 1 90 ? -12.455 36.156 -29.066 1.00 36.47 90 PRO A CA 1
ATOM 716 C C . PRO A 1 90 ? -12.628 37.544 -28.357 1.00 36.47 90 PRO A C 1
ATOM 718 O O . PRO A 1 90 ? -13.230 38.413 -28.986 1.00 36.47 90 PRO A O 1
ATOM 721 N N . PRO A 1 91 ? -12.030 37.898 -27.183 1.00 47.09 91 PRO A N 1
ATOM 722 C CA . PRO A 1 91 ? -11.725 37.200 -25.911 1.00 47.09 91 PRO A CA 1
ATOM 723 C C . PRO A 1 91 ? -12.238 37.949 -24.623 1.00 47.09 91 PRO A C 1
ATOM 725 O O . PRO A 1 91 ? -12.768 39.048 -24.702 1.00 47.09 91 PRO A O 1
ATOM 728 N N . SER A 1 92 ? -11.910 37.382 -23.443 1.00 28.52 92 SER A N 1
ATOM 729 C CA . SER A 1 92 ? -11.465 38.041 -22.175 1.00 28.52 92 SER A CA 1
ATOM 730 C C . SER A 1 92 ? -12.418 38.661 -21.109 1.00 28.52 92 SER A C 1
ATOM 732 O O . SER A 1 92 ? -13.488 39.185 -21.383 1.00 28.52 92 SER A O 1
ATOM 734 N N . ALA A 1 93 ? -11.875 38.639 -19.870 1.00 26.75 93 ALA A N 1
ATOM 735 C CA . ALA A 1 93 ? -12.057 39.540 -18.706 1.00 26.75 93 ALA A CA 1
ATOM 736 C C . ALA A 1 93 ? -13.083 39.238 -17.567 1.00 26.75 93 ALA A C 1
ATOM 738 O O . ALA A 1 93 ? -14.290 39.312 -17.739 1.00 26.75 93 ALA A O 1
ATOM 739 N N . HIS A 1 94 ? -12.515 38.993 -16.367 1.00 26.84 94 HIS A N 1
ATOM 740 C CA . HIS A 1 94 ? -12.888 39.410 -14.986 1.00 26.84 94 HIS A CA 1
ATOM 741 C C . HIS A 1 94 ? -14.379 39.496 -14.530 1.00 26.84 94 HIS A C 1
ATOM 743 O O . HIS A 1 94 ? -15.158 40.251 -15.086 1.00 26.84 94 HIS A O 1
ATOM 749 N N . VAL A 1 95 ? -14.851 38.747 -13.505 1.00 24.64 95 VAL A N 1
ATOM 750 C CA . VAL A 1 95 ? -14.653 38.946 -12.026 1.00 24.64 95 VAL A CA 1
ATOM 751 C C . VAL A 1 95 ? -15.255 40.288 -11.517 1.00 24.64 95 VAL A C 1
ATOM 753 O O . VAL A 1 95 ? -14.876 41.295 -12.105 1.00 24.64 95 VAL A O 1
ATOM 756 N N . PRO A 1 96 ? -16.038 40.402 -10.395 1.00 40.66 96 PRO A N 1
ATOM 757 C CA . PRO A 1 96 ? -16.601 39.395 -9.457 1.00 40.66 96 PRO A CA 1
ATOM 758 C C . PRO A 1 96 ? -18.040 39.657 -8.873 1.00 40.66 96 PRO A C 1
ATOM 760 O O . PRO A 1 96 ? -18.660 40.682 -9.120 1.00 40.66 96 PRO A O 1
ATOM 763 N N . LYS A 1 97 ? -18.431 38.793 -7.908 1.00 26.48 97 LYS A N 1
ATOM 764 C CA . LYS A 1 97 ? -19.198 39.060 -6.652 1.00 26.48 97 LYS A CA 1
ATOM 765 C C . LYS A 1 97 ? -20.729 39.279 -6.663 1.00 26.48 97 LYS A C 1
ATOM 767 O O . LYS A 1 97 ? -21.249 40.225 -7.228 1.00 26.48 97 LYS A O 1
ATOM 772 N N . ASN A 1 98 ? -21.354 38.475 -5.790 1.00 25.67 98 ASN A N 1
ATOM 773 C CA . ASN A 1 98 ? -22.470 38.763 -4.877 1.00 25.67 98 ASN A CA 1
ATOM 774 C C . ASN A 1 98 ? -23.747 39.424 -5.428 1.00 25.67 98 ASN A C 1
ATOM 776 O O . ASN A 1 98 ? -23.767 40.627 -5.650 1.00 25.67 98 ASN A O 1
ATOM 780 N N . TYR A 1 99 ? -24.867 38.701 -5.339 1.00 25.09 99 TYR A N 1
ATOM 781 C CA . TYR A 1 99 ? -25.941 39.115 -4.426 1.00 25.09 99 TYR A CA 1
ATOM 782 C C . TYR A 1 99 ? -26.660 37.891 -3.842 1.00 25.09 99 TYR A C 1
ATOM 784 O O . TYR A 1 99 ? -26.747 36.843 -4.478 1.00 25.09 99 TYR A O 1
ATOM 792 N N . ASP A 1 100 ? -27.111 38.039 -2.602 1.00 26.28 100 ASP A N 1
ATOM 793 C CA . ASP A 1 100 ? -27.822 37.041 -1.801 1.00 26.28 100 ASP A CA 1
ATOM 794 C C . ASP A 1 100 ? -29.303 37.463 -1.656 1.00 26.28 100 ASP A C 1
ATOM 796 O O . ASP A 1 100 ? -29.659 38.603 -1.957 1.00 26.28 100 ASP A O 1
ATOM 800 N N . ILE A 1 101 ? -30.128 36.574 -1.099 1.00 28.05 101 ILE A N 1
ATOM 801 C CA . ILE A 1 101 ? -31.486 36.798 -0.574 1.00 28.05 101 ILE A CA 1
ATOM 802 C C . ILE A 1 101 ? -32.593 37.121 -1.608 1.00 28.05 101 ILE A C 1
ATOM 804 O O . ILE A 1 101 ? -32.760 38.255 -2.042 1.00 28.05 101 ILE A O 1
ATOM 808 N N . GLN A 1 102 ? -33.495 36.161 -1.857 1.00 24.78 102 GLN A N 1
ATOM 809 C CA . GLN A 1 102 ? -34.866 36.188 -1.298 1.00 24.78 102 GLN A CA 1
ATOM 810 C C . GLN A 1 102 ? -35.696 34.958 -1.700 1.00 24.78 102 GLN A C 1
ATOM 812 O O . GLN A 1 102 ? -35.570 34.400 -2.787 1.00 24.78 102 GLN A O 1
ATOM 817 N N . ARG A 1 103 ? -36.566 34.536 -0.777 1.00 27.81 103 ARG A N 1
ATOM 818 C CA . ARG A 1 103 ? -37.567 33.475 -0.973 1.00 27.81 103 ARG A CA 1
ATOM 819 C C . ARG A 1 103 ? -38.802 34.062 -1.668 1.00 27.81 103 ARG A C 1
ATOM 821 O O . ARG A 1 103 ? -39.124 35.210 -1.397 1.00 27.81 103 ARG A O 1
ATOM 828 N N . GLU A 1 104 ? -39.587 33.244 -2.379 1.00 26.92 104 GLU A N 1
ATOM 829 C CA . GLU A 1 104 ? -40.916 32.810 -1.888 1.00 26.92 104 GLU A CA 1
ATOM 830 C C . GLU A 1 104 ? -41.772 31.995 -2.890 1.00 26.92 104 GLU A C 1
ATOM 832 O O . GLU A 1 104 ? -41.746 32.221 -4.091 1.00 26.92 104 GLU A O 1
ATOM 837 N N . LYS A 1 105 ? -42.626 31.129 -2.309 1.00 26.39 105 LYS A N 1
ATOM 838 C CA . LYS A 1 105 ? -43.969 30.691 -2.769 1.00 26.39 105 LYS A CA 1
ATOM 839 C C . LYS A 1 105 ? -44.125 29.972 -4.129 1.00 26.39 105 LYS A C 1
ATOM 841 O O . LYS A 1 105 ? -44.159 30.596 -5.178 1.00 26.39 105 LYS A O 1
ATOM 846 N N . LEU A 1 106 ? -44.503 28.686 -4.066 1.00 26.72 106 LEU A N 1
ATOM 847 C CA . LEU A 1 106 ? -45.888 28.169 -4.249 1.00 26.72 106 LEU A CA 1
ATOM 848 C C . LEU A 1 106 ? -45.870 26.624 -4.123 1.00 26.72 106 LEU A C 1
ATOM 850 O O . LEU A 1 106 ? -45.178 25.936 -4.856 1.00 26.72 106 LEU A O 1
ATOM 854 N N . ARG A 1 107 ? -46.421 26.047 -3.047 1.00 26.11 107 ARG A N 1
ATOM 855 C CA . ARG A 1 107 ? -47.772 25.439 -2.971 1.00 26.11 107 ARG A CA 1
ATOM 856 C C . ARG A 1 107 ? -48.099 24.353 -4.022 1.00 26.11 107 ARG A C 1
ATOM 858 O O . ARG A 1 107 ? -48.716 24.646 -5.032 1.00 26.11 107 ARG A O 1
ATOM 865 N N . GLY A 1 108 ? -47.871 23.096 -3.625 1.00 23.80 108 GLY A N 1
ATOM 866 C CA . GLY A 1 108 ? -48.948 22.109 -3.430 1.00 23.80 108 GLY A CA 1
ATOM 867 C C . GLY A 1 108 ? -49.450 21.275 -4.619 1.00 23.80 108 GLY A C 1
ATOM 868 O O . GLY A 1 108 ? -50.018 21.814 -5.557 1.00 23.80 108 GLY A O 1
ATOM 869 N N . CYS A 1 109 ? -49.404 19.945 -4.457 1.00 24.80 109 CYS A N 1
ATOM 870 C CA . CYS A 1 109 ? -50.550 19.031 -4.626 1.00 24.80 109 CYS A CA 1
ATOM 871 C C . CYS A 1 109 ? -50.253 17.659 -3.977 1.00 24.80 109 CYS A C 1
ATOM 873 O O . CYS A 1 109 ? -49.184 17.093 -4.192 1.00 24.80 109 CYS A O 1
ATOM 875 N N . ARG A 1 110 ? -51.208 17.115 -3.201 1.00 27.19 110 ARG A N 1
ATOM 876 C CA . ARG A 1 110 ? -51.359 15.654 -3.005 1.00 27.19 110 ARG A CA 1
ATOM 877 C C . ARG A 1 110 ? -52.122 15.086 -4.221 1.00 27.19 110 ARG A C 1
ATOM 879 O O . ARG A 1 110 ? -52.670 15.868 -4.999 1.00 27.19 110 ARG A O 1
ATOM 886 N N . PRO A 1 111 ? -52.225 13.756 -4.364 1.00 35.38 111 PRO A N 1
ATOM 887 C CA . PRO A 1 111 ? -53.479 13.158 -3.894 1.00 35.38 111 PRO A CA 1
ATOM 888 C C . PRO A 1 111 ? -53.310 11.842 -3.119 1.00 35.38 111 PRO A C 1
ATOM 890 O O . PRO A 1 111 ? -52.385 11.066 -3.342 1.00 35.38 111 PRO A O 1
ATOM 893 N N . GLU A 1 112 ? -54.266 11.588 -2.230 1.00 25.83 112 GLU A N 1
ATOM 894 C CA . GLU A 1 112 ? -54.594 10.255 -1.713 1.00 25.83 112 GLU A CA 1
ATOM 895 C C . GLU A 1 112 ? -55.639 9.600 -2.626 1.00 25.83 112 GLU A C 1
ATOM 897 O O . GLU A 1 112 ? -56.473 10.314 -3.185 1.00 25.83 112 GLU A O 1
ATOM 902 N N . CYS A 1 113 ? -55.681 8.264 -2.690 1.00 23.34 113 CYS A N 1
ATOM 903 C CA . CYS A 1 113 ? -56.951 7.526 -2.731 1.00 23.34 113 CYS A CA 1
ATOM 904 C C . CYS A 1 113 ? -56.788 6.040 -2.367 1.00 23.34 113 CYS A C 1
ATOM 906 O O . CYS A 1 113 ? -55.784 5.405 -2.682 1.00 23.34 113 CYS A O 1
ATOM 908 N N . ASN A 1 114 ? -57.814 5.508 -1.701 1.00 25.36 114 ASN A N 1
ATOM 909 C CA . ASN A 1 114 ? -57.941 4.121 -1.242 1.00 25.36 114 ASN A CA 1
ATOM 910 C C . ASN A 1 114 ? -58.387 3.162 -2.361 1.00 25.36 114 ASN A C 1
ATOM 912 O O . ASN A 1 114 ? -59.117 3.596 -3.247 1.00 25.36 114 ASN A O 1
ATOM 916 N N . ALA A 1 115 ? -58.123 1.852 -2.205 1.00 24.20 115 ALA A N 1
ATOM 917 C CA . ALA A 1 115 ? -59.099 0.785 -2.512 1.00 24.20 115 ALA A CA 1
ATOM 918 C C . ALA A 1 115 ? -58.695 -0.617 -1.976 1.00 24.20 115 ALA A C 1
ATOM 920 O O . ALA A 1 115 ? -57.795 -1.259 -2.502 1.00 24.20 115 ALA A O 1
ATOM 921 N N . SER A 1 116 ? -59.421 -1.075 -0.948 1.00 24.02 116 SER A N 1
ATOM 922 C CA . SER A 1 116 ? -59.979 -2.435 -0.719 1.00 24.02 116 SER A CA 1
ATOM 923 C C . SER A 1 116 ? -59.261 -3.751 -1.119 1.00 24.02 116 SER A C 1
ATOM 925 O O . SER A 1 116 ? -58.910 -3.990 -2.270 1.00 24.02 116 SER A O 1
ATOM 927 N N . LEU A 1 117 ? -59.278 -4.686 -0.153 1.00 25.27 117 LEU A N 1
ATOM 928 C CA . LEU A 1 117 ? -59.051 -6.147 -0.240 1.00 25.27 117 LEU A CA 1
ATOM 929 C C . LEU A 1 117 ? -60.053 -6.887 -1.172 1.00 25.27 117 LEU A C 1
ATOM 931 O O . LEU A 1 117 ? -61.070 -6.310 -1.559 1.00 25.27 117 LEU A O 1
ATOM 935 N N . PRO A 1 118 ? -59.846 -8.198 -1.441 1.00 31.38 118 PRO A N 1
ATOM 936 C CA . PRO A 1 118 ? -60.554 -9.189 -0.610 1.00 31.38 118 PRO A CA 1
ATOM 937 C C . PRO A 1 118 ? -59.715 -10.393 -0.120 1.00 31.38 118 PRO A C 1
ATOM 939 O O . PRO A 1 118 ? -58.691 -10.763 -0.688 1.00 31.38 118 PRO A O 1
ATOM 942 N N . MET A 1 119 ? -60.202 -11.014 0.961 1.00 22.58 119 MET A N 1
ATOM 943 C CA . MET A 1 119 ? -59.681 -12.236 1.600 1.00 22.58 119 MET A CA 1
ATOM 944 C C . MET A 1 119 ? -59.847 -13.495 0.735 1.00 22.58 119 MET A C 1
ATOM 946 O O . MET A 1 119 ? -60.854 -13.598 0.046 1.00 22.58 119 MET A O 1
ATOM 950 N N . TRP A 1 120 ? -59.008 -14.517 0.960 1.00 23.12 120 TRP A N 1
ATOM 951 C CA . TRP A 1 120 ? -59.447 -15.922 1.108 1.00 23.12 120 TRP A CA 1
ATOM 952 C C . TRP A 1 120 ? -58.649 -16.592 2.243 1.00 23.12 120 TRP A C 1
ATOM 954 O O . TRP A 1 120 ? -57.538 -16.168 2.561 1.00 23.12 120 TRP A O 1
ATOM 964 N N . SER A 1 121 ? -59.248 -17.576 2.917 1.00 23.16 121 SER A N 1
ATOM 965 C CA . SER A 1 121 ? -58.865 -18.028 4.265 1.00 23.16 121 SER A CA 1
ATOM 966 C C . SER A 1 121 ? -58.649 -19.549 4.379 1.00 23.16 121 SER A C 1
ATOM 968 O O . SER A 1 121 ? -58.941 -20.294 3.451 1.00 23.16 121 SER A O 1
ATOM 970 N N . LEU A 1 122 ? -58.209 -19.979 5.577 1.00 24.59 122 LEU A N 1
ATOM 971 C CA . LEU A 1 122 ? -58.258 -21.345 6.143 1.00 24.59 122 LEU A CA 1
ATOM 972 C C . LEU A 1 122 ? -57.270 -22.410 5.611 1.00 24.59 122 LEU A C 1
ATOM 974 O O . LEU A 1 122 ? -57.487 -23.007 4.566 1.00 24.59 122 LEU A O 1
ATOM 978 N N . ALA A 1 123 ? -56.287 -22.778 6.454 1.00 22.80 123 ALA A N 1
ATOM 979 C CA . ALA A 1 123 ? -56.237 -24.117 7.081 1.00 22.80 123 ALA A CA 1
ATOM 980 C C . ALA A 1 123 ? -55.112 -24.270 8.145 1.00 22.80 123 ALA A C 1
ATOM 982 O O . ALA A 1 123 ? -53.922 -24.323 7.845 1.00 22.80 123 ALA A O 1
ATOM 983 N N . ARG A 1 124 ? -55.524 -24.433 9.406 1.00 26.30 124 ARG A N 1
ATOM 984 C CA . ARG A 1 124 ? -54.895 -25.235 10.487 1.00 26.30 124 ARG A CA 1
ATOM 985 C C . ARG A 1 124 ? -56.024 -26.164 10.993 1.00 26.30 124 ARG A C 1
ATOM 987 O O . ARG A 1 124 ? -57.175 -25.762 10.801 1.00 26.30 124 ARG A O 1
ATOM 994 N N . PRO A 1 125 ? -55.794 -27.339 11.623 1.00 36.31 125 PRO A N 1
ATOM 995 C CA . PRO A 1 125 ? -54.774 -27.644 12.648 1.00 36.31 125 PRO A CA 1
ATOM 996 C C . PRO A 1 125 ? -54.030 -28.987 12.343 1.00 36.31 125 PRO A C 1
ATOM 998 O O . PRO A 1 125 ? -54.136 -29.467 11.225 1.00 36.31 125 PRO A O 1
ATOM 1001 N N . LEU A 1 126 ? -53.170 -29.628 13.154 1.00 23.56 126 LEU A N 1
ATOM 1002 C CA . LEU A 1 126 ? -53.149 -29.957 14.595 1.00 23.56 126 LEU A CA 1
ATOM 1003 C C . LEU A 1 126 ? -51.712 -30.297 15.069 1.00 23.56 126 LEU A C 1
ATOM 1005 O O . LEU A 1 126 ? -50.872 -30.704 14.272 1.00 23.56 126 LEU A O 1
ATOM 1009 N N . ARG A 1 127 ? -51.463 -30.226 16.387 1.00 25.62 127 ARG A N 1
ATOM 1010 C CA . ARG A 1 127 ? -50.479 -31.085 17.090 1.00 25.62 127 ARG A CA 1
ATOM 1011 C C . ARG A 1 127 ? -51.247 -32.233 17.768 1.00 25.62 127 ARG A C 1
ATOM 1013 O O . ARG A 1 127 ? -52.412 -32.033 18.111 1.00 25.62 127 ARG A O 1
ATOM 1020 N N . PRO A 1 128 ? -50.615 -33.394 17.999 1.00 29.00 128 PRO A N 1
ATOM 1021 C CA . PRO A 1 128 ? -50.192 -33.683 19.374 1.00 29.00 128 PRO A CA 1
ATOM 1022 C C . PRO A 1 128 ? -48.724 -34.158 19.459 1.00 29.00 128 PRO A C 1
ATOM 1024 O O . PRO A 1 128 ? -47.918 -33.852 18.583 1.00 29.00 128 PRO A O 1
ATOM 1027 N N . SER A 1 129 ? -48.341 -34.759 20.587 1.00 24.80 129 SER A N 1
ATOM 1028 C CA . SER A 1 129 ? -46.987 -34.731 21.150 1.00 24.80 129 SER A CA 1
ATOM 1029 C C . SER A 1 129 ? -46.222 -36.068 21.156 1.00 24.80 129 SER A C 1
ATOM 1031 O O . SER A 1 129 ? -46.802 -37.138 21.011 1.00 24.80 129 SER A O 1
ATOM 1033 N N . THR A 1 130 ? -44.937 -35.958 21.535 1.00 25.53 130 THR A N 1
ATOM 1034 C CA . THR A 1 130 ? -44.113 -36.925 22.307 1.00 25.53 130 THR A CA 1
ATOM 1035 C C . THR A 1 130 ? -43.552 -38.214 21.671 1.00 25.53 130 THR A C 1
ATOM 1037 O O . THR A 1 130 ? -44.281 -39.079 21.211 1.00 25.53 130 THR A O 1
ATOM 1040 N N . SER A 1 131 ? -42.237 -38.388 21.907 1.00 24.59 131 SER A N 1
ATOM 1041 C CA . SER A 1 131 ? -41.497 -39.648 22.150 1.00 24.59 131 SER A CA 1
ATOM 1042 C C . SER A 1 131 ? -40.890 -40.460 20.983 1.00 24.59 131 SER A C 1
ATOM 1044 O O . SER A 1 131 ? -41.548 -41.281 20.362 1.00 24.59 131 SER A O 1
ATOM 1046 N N . ALA A 1 132 ? -39.565 -40.298 20.837 1.00 24.73 132 ALA A N 1
ATOM 1047 C CA . ALA A 1 132 ? -38.518 -41.313 20.608 1.00 24.73 132 ALA A CA 1
ATOM 1048 C C . ALA A 1 132 ? -38.714 -42.495 19.623 1.00 24.73 132 ALA A C 1
ATOM 1050 O O . ALA A 1 132 ? -39.443 -43.435 19.914 1.00 24.73 132 ALA A O 1
ATOM 1051 N N . ALA A 1 133 ? -37.859 -42.550 18.588 1.00 24.02 133 ALA A N 1
ATOM 1052 C CA . ALA A 1 133 ? -36.897 -43.646 18.333 1.00 24.02 133 ALA A CA 1
ATOM 1053 C C . ALA A 1 133 ? -36.043 -43.340 17.081 1.00 24.02 133 ALA A C 1
ATOM 1055 O O . ALA A 1 133 ? -36.501 -42.662 16.164 1.00 24.02 133 ALA A O 1
ATOM 1056 N N . ALA A 1 134 ? -34.801 -43.830 17.032 1.00 28.95 134 ALA A N 1
ATOM 1057 C CA . ALA A 1 134 ? -33.911 -43.653 15.882 1.00 28.95 134 ALA A CA 1
ATOM 1058 C C . ALA A 1 134 ? -34.053 -44.801 14.867 1.00 28.95 134 ALA A C 1
ATOM 1060 O O . ALA A 1 134 ? -33.927 -45.959 15.254 1.00 28.95 134 ALA A O 1
ATOM 1061 N N . THR A 1 135 ? -34.181 -44.476 13.574 1.00 24.70 135 THR A N 1
ATOM 1062 C CA . THR A 1 135 ? -33.955 -45.427 12.469 1.00 24.70 135 THR A CA 1
ATOM 1063 C C . THR A 1 135 ? -33.337 -44.704 11.272 1.00 24.70 135 THR A C 1
ATOM 1065 O O . THR A 1 135 ? -33.993 -43.899 10.613 1.00 24.70 135 THR A O 1
ATOM 1068 N N . LEU A 1 136 ? -32.074 -45.010 10.963 1.00 23.98 136 LEU A N 1
ATOM 1069 C CA . LEU A 1 136 ? -31.414 -44.576 9.733 1.00 23.98 136 LEU A CA 1
ATOM 1070 C C . LEU A 1 136 ? -31.798 -45.542 8.601 1.00 23.98 136 LEU A C 1
ATOM 1072 O O . LEU A 1 136 ? -31.284 -46.657 8.537 1.00 23.98 136 LEU A O 1
ATOM 1076 N N . VAL A 1 137 ? -32.704 -45.133 7.710 1.00 25.03 137 VAL A N 1
ATOM 1077 C CA . VAL A 1 137 ? -33.065 -45.941 6.534 1.00 25.03 137 VAL A CA 1
ATOM 1078 C C . VAL A 1 137 ? -31.983 -45.794 5.463 1.00 25.03 137 VAL A C 1
ATOM 1080 O O . VAL A 1 137 ? -31.931 -44.795 4.748 1.00 25.03 137 VAL A O 1
ATOM 1083 N N . LEU A 1 138 ? -31.126 -46.809 5.341 1.00 25.56 138 LEU A N 1
ATOM 1084 C CA . LEU A 1 138 ? -30.246 -46.985 4.188 1.00 25.56 138 LEU A CA 1
ATOM 1085 C C . LEU A 1 138 ? -31.066 -47.500 2.999 1.00 25.56 138 LEU A C 1
ATOM 1087 O O . LEU A 1 138 ? -31.442 -48.670 2.957 1.00 25.56 138 LEU A O 1
ATOM 1091 N N . THR A 1 139 ? -31.322 -46.643 2.010 1.00 26.31 139 THR A N 1
ATOM 1092 C CA . THR A 1 139 ? -31.808 -47.079 0.696 1.00 26.31 139 THR A CA 1
ATOM 1093 C C . THR A 1 139 ? -30.687 -47.784 -0.062 1.00 26.31 139 THR A C 1
ATOM 1095 O O . THR A 1 139 ? -29.759 -47.157 -0.574 1.00 26.31 139 THR A O 1
ATOM 1098 N N . THR A 1 140 ? -30.781 -49.108 -0.146 1.00 30.03 140 THR A N 1
ATOM 1099 C CA . THR A 1 140 ? -29.891 -49.950 -0.945 1.00 30.03 140 THR A CA 1
ATOM 1100 C C . THR A 1 140 ? -30.129 -49.731 -2.442 1.00 30.03 140 THR A C 1
ATOM 1102 O O . THR A 1 140 ? -31.226 -49.944 -2.955 1.00 30.03 140 THR A O 1
ATOM 1105 N N . TYR A 1 141 ? -29.083 -49.339 -3.170 1.00 32.62 141 TYR A N 1
ATOM 1106 C CA . TYR A 1 141 ? -29.029 -49.529 -4.620 1.00 32.62 141 TYR A CA 1
ATOM 1107 C C . TYR A 1 141 ? -28.487 -50.935 -4.885 1.00 32.62 141 TYR A C 1
ATOM 1109 O O . TYR A 1 141 ? -27.366 -51.240 -4.487 1.00 32.62 141 TYR A O 1
ATOM 1117 N N . SER A 1 142 ? -29.270 -51.781 -5.555 1.00 34.09 142 SER A N 1
ATOM 1118 C CA . SER A 1 142 ? -28.812 -53.104 -5.991 1.00 34.09 142 SER A CA 1
ATOM 1119 C C . SER A 1 142 ? -27.680 -52.941 -7.009 1.00 34.09 142 SER A C 1
ATOM 1121 O O . SER A 1 142 ? -27.879 -52.329 -8.060 1.00 34.09 142 SER A O 1
ATOM 1123 N N . MET A 1 143 ? -26.499 -53.474 -6.692 1.00 40.62 143 MET A N 1
ATOM 1124 C CA . MET A 1 143 ? -25.422 -53.678 -7.664 1.00 40.62 143 MET A CA 1
ATOM 1125 C C . MET A 1 143 ? -25.519 -55.095 -8.244 1.00 40.62 143 MET A C 1
ATOM 1127 O O . MET A 1 143 ? -26.162 -55.967 -7.659 1.00 40.62 143 MET A O 1
ATOM 1131 N N . GLU A 1 144 ? -24.911 -55.328 -9.408 1.00 45.28 144 GLU A N 1
ATOM 1132 C CA . GLU A 1 144 ? -24.848 -56.672 -9.993 1.00 45.28 144 GLU A CA 1
ATOM 1133 C C . GLU A 1 144 ? -23.915 -57.582 -9.155 1.00 45.28 144 GLU A C 1
ATOM 1135 O O . GLU A 1 144 ? -22.865 -57.106 -8.706 1.00 45.28 144 GLU A O 1
ATOM 1140 N N . PRO A 1 145 ? -24.240 -58.881 -8.957 1.00 48.16 145 PRO A N 1
ATOM 1141 C CA . PRO A 1 145 ? -23.522 -59.768 -8.020 1.00 48.16 145 PRO A CA 1
ATOM 1142 C C . PRO A 1 145 ? -22.014 -59.914 -8.285 1.00 48.16 145 PRO A C 1
ATOM 1144 O O . PRO A 1 145 ? -21.212 -60.161 -7.379 1.00 48.16 145 PRO A O 1
ATOM 1147 N N . GLU A 1 146 ? -21.614 -59.751 -9.545 1.00 49.06 146 GLU A N 1
ATOM 1148 C CA . GLU A 1 146 ? -20.220 -59.818 -9.985 1.00 49.06 146 GLU A CA 1
ATOM 1149 C C . GLU A 1 146 ? -19.390 -58.653 -9.416 1.00 49.06 146 GLU A C 1
ATOM 1151 O O . GLU A 1 146 ? -18.220 -58.832 -9.070 1.00 49.06 146 GLU A O 1
ATOM 1156 N N . LEU A 1 147 ? -20.001 -57.474 -9.235 1.00 46.81 147 LEU A N 1
ATOM 1157 C CA . LEU A 1 147 ? -19.319 -56.287 -8.720 1.00 46.81 147 LEU A CA 1
ATOM 1158 C C . LEU A 1 147 ? -19.145 -56.334 -7.195 1.00 46.81 147 LEU A C 1
ATOM 1160 O O . LEU A 1 147 ? -18.081 -55.969 -6.691 1.00 46.81 147 LEU A O 1
ATOM 1164 N N . GLU A 1 148 ? -20.148 -56.834 -6.463 1.00 47.44 148 GLU A N 1
ATOM 1165 C CA . GLU A 1 148 ? -20.047 -57.047 -5.010 1.00 47.44 148 GLU A CA 1
ATOM 1166 C C . GLU A 1 148 ? -18.913 -58.022 -4.672 1.00 47.44 148 GLU A C 1
ATOM 1168 O O . GLU A 1 148 ? -18.128 -57.771 -3.757 1.00 47.44 148 GLU A O 1
ATOM 1173 N N . THR A 1 149 ? -18.760 -59.085 -5.468 1.00 51.53 149 THR A N 1
ATOM 1174 C CA . THR A 1 149 ? -17.689 -60.078 -5.304 1.00 51.53 149 THR A CA 1
ATOM 1175 C C . THR A 1 149 ? -16.297 -59.449 -5.453 1.00 51.53 149 THR A C 1
ATOM 1177 O O . THR A 1 149 ? -15.411 -59.701 -4.634 1.00 51.53 149 THR A O 1
ATOM 1180 N N . VAL A 1 150 ? -16.093 -58.582 -6.454 1.00 54.03 150 VAL A N 1
ATOM 1181 C CA . VAL A 1 150 ? -14.809 -57.885 -6.668 1.00 54.03 150 VAL A CA 1
ATOM 1182 C C . VAL A 1 150 ? -14.506 -56.900 -5.535 1.00 54.03 150 VAL A C 1
ATOM 1184 O O . VAL A 1 150 ? -13.381 -56.880 -5.029 1.00 54.03 150 VAL A O 1
ATOM 1187 N N . VAL A 1 151 ? -15.495 -56.117 -5.092 1.00 50.94 151 VAL A N 1
ATOM 1188 C CA . VAL A 1 151 ? -15.327 -55.179 -3.968 1.00 50.94 151 VAL A CA 1
ATOM 1189 C C . VAL A 1 151 ? -15.007 -55.932 -2.672 1.00 50.94 151 VAL A C 1
ATOM 1191 O O . VAL A 1 151 ? -14.075 -55.551 -1.963 1.00 50.94 151 VAL A O 1
ATOM 1194 N N . LEU A 1 152 ? -15.698 -57.042 -2.393 1.00 52.09 152 LEU A N 1
ATOM 1195 C CA . LEU A 1 152 ? -15.460 -57.862 -1.204 1.00 52.09 152 LEU A CA 1
ATOM 1196 C C . LEU A 1 152 ? -14.039 -58.454 -1.187 1.00 52.09 152 LEU A C 1
ATOM 1198 O O . LEU A 1 152 ? -13.363 -58.388 -0.159 1.00 52.09 152 LEU A O 1
ATOM 1202 N N . ILE A 1 153 ? -13.550 -58.967 -2.323 1.00 57.19 153 ILE A N 1
ATOM 1203 C CA . ILE A 1 153 ? -12.178 -59.490 -2.457 1.00 57.19 153 ILE A CA 1
ATOM 1204 C C . ILE A 1 153 ? -11.137 -58.387 -2.209 1.00 57.19 153 ILE A C 1
ATOM 1206 O O . ILE A 1 153 ? -10.169 -58.611 -1.477 1.00 57.19 153 ILE A O 1
ATOM 1210 N N . LEU A 1 154 ? -11.338 -57.186 -2.763 1.00 51.94 154 LEU A N 1
ATOM 1211 C CA . LEU A 1 154 ? -10.434 -56.048 -2.556 1.00 51.94 154 LEU A CA 1
ATOM 1212 C C . LEU A 1 154 ? -10.421 -55.581 -1.091 1.00 51.94 154 LEU A C 1
ATOM 1214 O O . LEU A 1 154 ? -9.346 -55.334 -0.538 1.00 51.94 154 LEU A O 1
ATOM 1218 N N . CYS A 1 155 ? -11.582 -55.530 -0.431 1.00 49.03 155 CYS A N 1
ATOM 1219 C CA . CYS A 1 155 ? -11.681 -55.220 0.997 1.00 49.03 155 CYS A CA 1
ATOM 1220 C C . CYS A 1 155 ? -10.980 -56.275 1.870 1.00 49.03 155 CYS A C 1
ATOM 1222 O O . CYS A 1 155 ? -10.216 -55.910 2.763 1.00 49.03 155 CYS A O 1
ATOM 1224 N N . ILE A 1 156 ? -11.165 -57.570 1.588 1.00 55.69 156 ILE A N 1
ATOM 1225 C CA . ILE A 1 156 ? -10.471 -58.667 2.287 1.00 55.69 156 ILE A CA 1
ATOM 1226 C C . ILE A 1 156 ? -8.947 -58.530 2.142 1.00 55.69 156 ILE A C 1
ATOM 1228 O O . ILE A 1 156 ? -8.217 -58.648 3.130 1.00 55.69 156 ILE A O 1
ATOM 1232 N N . PHE A 1 157 ? -8.452 -58.231 0.938 1.00 55.75 157 PHE A N 1
ATOM 1233 C CA . PHE A 1 157 ? -7.015 -58.100 0.690 1.00 55.75 157 PHE A CA 1
ATOM 1234 C C . PHE A 1 157 ? -6.402 -56.897 1.429 1.00 55.75 157 PHE A C 1
ATOM 1236 O O . PHE A 1 157 ? -5.350 -57.025 2.063 1.00 55.75 157 PHE A O 1
ATOM 1243 N N . ALA A 1 158 ? -7.079 -55.745 1.397 1.00 44.84 158 ALA A N 1
ATOM 1244 C CA . ALA A 1 158 ? -6.622 -54.519 2.048 1.00 44.84 158 ALA A CA 1
ATOM 1245 C C . ALA A 1 158 ? -6.678 -54.588 3.586 1.00 44.84 158 ALA A C 1
ATOM 1247 O O . ALA A 1 158 ? -5.770 -54.089 4.248 1.00 44.84 158 ALA A O 1
ATOM 1248 N N . ILE A 1 159 ? -7.719 -55.208 4.155 1.00 46.44 159 ILE A N 1
ATOM 1249 C CA . ILE A 1 159 ? -7.970 -55.202 5.605 1.00 46.44 159 ILE A CA 1
ATOM 1250 C C . ILE A 1 159 ? -7.262 -56.360 6.321 1.00 46.44 159 ILE A C 1
ATOM 1252 O O . ILE A 1 159 ? -6.761 -56.166 7.425 1.00 46.44 159 ILE A O 1
ATOM 1256 N N . LEU A 1 160 ? -7.196 -57.556 5.723 1.00 46.31 160 LEU A N 1
ATOM 1257 C CA . LEU A 1 160 ? -6.665 -58.746 6.405 1.00 46.31 160 LEU A CA 1
ATOM 1258 C C . LEU A 1 160 ? -5.242 -59.104 5.968 1.00 46.31 160 LEU A C 1
ATOM 1260 O O . LEU A 1 160 ? -4.400 -59.406 6.811 1.00 46.31 160 LEU A O 1
ATOM 1264 N N . ILE A 1 161 ? -4.942 -59.064 4.668 1.00 50.25 161 ILE A N 1
ATOM 1265 C CA . ILE A 1 161 ? -3.666 -59.584 4.146 1.00 50.25 161 ILE A CA 1
ATOM 1266 C C . ILE A 1 161 ? -2.551 -58.534 4.248 1.00 50.25 161 ILE A C 1
ATOM 1268 O O . ILE A 1 161 ? -1.442 -58.844 4.696 1.00 50.25 161 ILE A O 1
ATOM 1272 N N . LEU A 1 162 ? -2.840 -57.279 3.890 1.00 46.00 162 LEU A N 1
ATOM 1273 C CA . LEU A 1 162 ? -1.841 -56.208 3.884 1.00 46.00 162 LEU A CA 1
ATOM 1274 C C . LEU A 1 162 ? -1.213 -55.935 5.275 1.00 46.00 162 LEU A C 1
ATOM 1276 O O . LEU A 1 162 ? 0.020 -55.871 5.347 1.00 46.00 162 LEU A O 1
ATOM 1280 N N . PRO A 1 163 ? -1.967 -55.867 6.398 1.00 48.62 163 PRO A N 1
ATOM 1281 C CA . PRO A 1 163 ? -1.370 -55.651 7.721 1.00 48.62 163 PRO A CA 1
ATOM 1282 C C . PRO A 1 163 ? -0.503 -56.823 8.198 1.00 48.62 163 PRO A C 1
ATOM 1284 O O . PRO A 1 163 ? 0.512 -56.604 8.864 1.00 48.62 163 PRO A O 1
ATOM 1287 N N . ILE A 1 164 ? -0.849 -58.063 7.831 1.00 53.44 164 ILE A N 1
ATOM 1288 C CA . ILE A 1 164 ? -0.054 -59.255 8.167 1.00 53.44 164 ILE A CA 1
ATOM 1289 C C . ILE A 1 164 ? 1.300 -59.205 7.450 1.00 53.44 164 ILE A C 1
ATOM 1291 O O . ILE A 1 164 ? 2.337 -59.402 8.089 1.00 53.44 164 ILE A O 1
ATOM 1295 N N . LEU A 1 165 ? 1.317 -58.875 6.153 1.00 47.72 165 LEU A N 1
ATOM 1296 C CA . LEU A 1 165 ? 2.551 -58.743 5.370 1.00 47.72 165 LEU A CA 1
ATOM 1297 C C . LEU A 1 165 ? 3.458 -57.618 5.899 1.00 47.72 165 LEU A C 1
ATOM 1299 O O . LEU A 1 165 ? 4.667 -57.820 6.044 1.00 47.72 165 LEU A O 1
ATOM 1303 N N . ILE A 1 166 ? 2.881 -56.465 6.255 1.00 47.56 166 ILE A N 1
ATOM 1304 C CA . ILE A 1 166 ? 3.613 -55.346 6.872 1.00 47.56 166 ILE A CA 1
ATOM 1305 C C . ILE A 1 166 ? 4.198 -55.769 8.228 1.00 47.56 166 ILE A C 1
ATOM 1307 O O . ILE A 1 166 ? 5.397 -55.605 8.462 1.00 47.56 166 ILE A O 1
ATOM 1311 N N . THR A 1 167 ? 3.397 -56.393 9.096 1.00 46.38 167 THR A N 1
ATOM 1312 C CA . THR A 1 167 ? 3.835 -56.844 10.430 1.00 46.38 167 THR A CA 1
ATOM 1313 C C . THR A 1 167 ? 4.947 -57.893 10.341 1.00 46.38 167 THR A C 1
ATOM 1315 O O . THR A 1 167 ? 5.916 -57.846 11.103 1.00 46.38 167 THR A O 1
ATOM 1318 N N . HIS A 1 168 ? 4.856 -58.820 9.384 1.00 50.53 168 HIS A N 1
ATOM 1319 C CA . HIS A 1 168 ? 5.886 -59.831 9.151 1.00 50.53 168 HIS A CA 1
ATOM 1320 C C . HIS A 1 168 ? 7.199 -59.201 8.649 1.00 50.53 168 HIS A C 1
ATOM 1322 O O . HIS A 1 168 ? 8.277 -59.570 9.119 1.00 50.53 168 HIS A O 1
ATOM 1328 N N . ARG A 1 169 ? 7.128 -58.193 7.763 1.00 48.19 169 ARG A N 1
ATOM 1329 C CA . ARG A 1 169 ? 8.306 -57.450 7.276 1.00 48.19 169 ARG A CA 1
ATOM 1330 C C . ARG A 1 169 ? 8.967 -56.617 8.381 1.00 48.19 169 ARG A C 1
ATOM 1332 O O . ARG A 1 169 ? 10.191 -56.644 8.496 1.00 48.19 169 ARG A O 1
ATOM 1339 N N . ILE A 1 170 ? 8.183 -55.959 9.241 1.00 45.41 170 ILE A N 1
ATOM 1340 C CA . ILE A 1 170 ? 8.692 -55.214 10.408 1.00 45.41 170 ILE A CA 1
ATOM 1341 C C . ILE A 1 170 ? 9.418 -56.155 11.380 1.00 45.41 170 ILE A C 1
ATOM 1343 O O . ILE A 1 170 ? 10.551 -55.871 11.767 1.00 45.41 170 ILE A O 1
ATOM 1347 N N . ARG A 1 171 ? 8.827 -57.311 11.724 1.00 45.47 171 ARG A N 1
ATOM 1348 C CA . ARG A 1 171 ? 9.470 -58.304 12.610 1.00 45.47 171 ARG A CA 1
ATOM 1349 C C . ARG A 1 171 ? 10.787 -58.838 12.037 1.00 45.47 171 ARG A C 1
ATOM 1351 O O . ARG A 1 171 ? 11.760 -58.960 12.778 1.00 45.47 171 ARG A O 1
ATOM 1358 N N . ARG A 1 172 ? 10.842 -59.106 10.727 1.00 46.81 172 ARG A N 1
ATOM 1359 C CA . ARG A 1 172 ? 12.052 -59.612 10.059 1.00 46.81 172 ARG A CA 1
ATOM 1360 C C . ARG A 1 172 ? 13.175 -58.567 10.018 1.00 46.81 172 ARG A C 1
ATOM 1362 O O . ARG A 1 172 ? 14.325 -58.906 10.283 1.00 46.81 172 ARG A O 1
ATOM 1369 N N . ASN A 1 173 ? 12.840 -57.295 9.782 1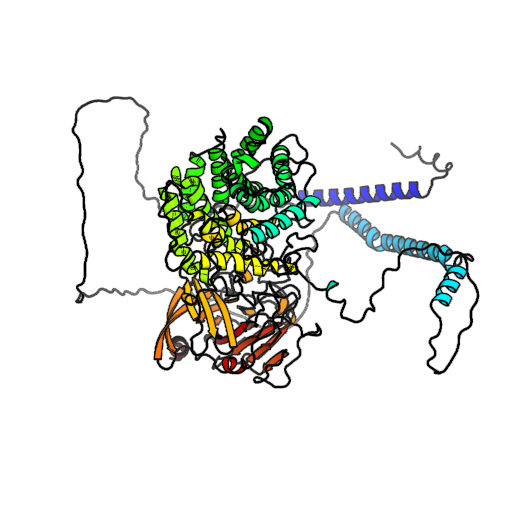.00 47.81 173 ASN A N 1
ATOM 1370 C CA . ASN A 1 173 ? 13.802 -56.191 9.861 1.00 47.81 173 ASN A CA 1
ATOM 1371 C C . ASN A 1 173 ? 14.302 -55.965 11.301 1.00 47.81 173 ASN A C 1
ATOM 1373 O O . ASN A 1 173 ? 15.499 -55.783 11.503 1.00 47.81 173 ASN A O 1
ATOM 1377 N N . ALA A 1 174 ? 13.422 -56.042 12.306 1.00 45.34 174 ALA A N 1
ATOM 1378 C CA . ALA A 1 174 ? 13.801 -55.904 13.714 1.00 45.34 174 ALA A CA 1
ATOM 1379 C C . ALA A 1 174 ? 14.762 -57.015 14.182 1.00 45.34 174 ALA A C 1
ATOM 1381 O O . ALA A 1 174 ? 15.727 -56.733 14.892 1.00 45.34 174 ALA A O 1
ATOM 1382 N N . GLN A 1 175 ? 14.554 -58.265 13.743 1.00 47.50 175 GLN A N 1
ATOM 1383 C CA . GLN A 1 175 ? 15.513 -59.349 13.990 1.00 47.50 175 GLN A CA 1
ATOM 1384 C C . GLN A 1 175 ? 16.871 -59.065 13.338 1.00 47.50 175 GLN A C 1
ATOM 1386 O O . GLN A 1 175 ? 17.894 -59.215 13.999 1.00 47.50 175 GLN A O 1
ATOM 1391 N N . HIS A 1 176 ? 16.893 -58.598 12.085 1.00 47.50 176 HIS A N 1
ATOM 1392 C CA . HIS A 1 176 ? 18.145 -58.327 11.373 1.00 47.50 176 HIS A CA 1
ATOM 1393 C C . HIS A 1 176 ? 18.951 -57.177 12.005 1.00 47.50 176 HIS A C 1
ATOM 1395 O O . HIS A 1 176 ? 20.166 -57.290 12.155 1.00 47.50 176 HIS A O 1
ATOM 1401 N N . ILE A 1 177 ? 18.279 -56.114 12.467 1.00 44.22 177 ILE A N 1
ATOM 1402 C CA . ILE A 1 177 ? 18.908 -55.017 13.225 1.00 44.22 177 ILE A CA 1
ATOM 1403 C C . ILE A 1 177 ? 19.541 -55.545 14.523 1.00 44.22 177 ILE A C 1
ATOM 1405 O O . ILE A 1 177 ? 20.672 -55.180 14.842 1.00 44.22 177 ILE A O 1
ATOM 1409 N N . ARG A 1 178 ? 18.865 -56.451 15.244 1.00 41.50 178 ARG A N 1
ATOM 1410 C CA . ARG A 1 178 ? 19.403 -57.043 16.480 1.00 41.50 178 ARG A CA 1
ATOM 1411 C C . ARG A 1 178 ? 20.685 -57.845 16.222 1.00 41.50 178 ARG A C 1
ATOM 1413 O O . ARG A 1 178 ? 21.675 -57.627 16.915 1.00 41.50 178 ARG A O 1
ATOM 1420 N N . THR A 1 179 ? 20.713 -58.672 15.175 1.00 50.84 179 THR A N 1
ATOM 1421 C CA . THR A 1 179 ? 21.905 -59.465 14.817 1.00 50.84 179 THR A CA 1
ATOM 1422 C C . THR A 1 179 ? 23.096 -58.597 14.388 1.00 50.84 179 THR A C 1
ATOM 1424 O O . THR A 1 179 ? 24.241 -58.965 14.631 1.00 50.84 179 THR A O 1
ATOM 1427 N N . VAL A 1 180 ? 22.849 -57.443 13.755 1.00 49.84 180 VAL A N 1
ATOM 1428 C CA . VAL A 1 180 ? 23.915 -56.543 13.274 1.00 49.84 180 VAL A CA 1
ATOM 1429 C C . VAL A 1 180 ? 24.494 -55.666 14.390 1.00 49.84 180 VAL A C 1
ATOM 1431 O O . VAL A 1 180 ? 25.709 -55.465 14.418 1.00 49.84 180 VAL A O 1
ATOM 1434 N N . PHE A 1 181 ? 23.654 -55.161 15.303 1.00 44.94 181 PHE A N 1
ATOM 1435 C CA . PHE A 1 181 ? 24.048 -54.148 16.295 1.00 44.94 181 PHE A CA 1
ATOM 1436 C C . PHE A 1 181 ? 24.184 -54.653 17.739 1.00 44.94 181 PHE A C 1
ATOM 1438 O O . PHE A 1 181 ? 24.934 -54.051 18.502 1.00 44.94 181 PHE A O 1
ATOM 1445 N N . VAL A 1 182 ? 23.481 -55.721 18.132 1.00 49.31 182 VAL A N 1
ATOM 1446 C CA . VAL A 1 182 ? 23.463 -56.212 19.527 1.00 49.31 182 VAL A CA 1
ATOM 1447 C C . VAL A 1 182 ? 24.328 -57.459 19.692 1.00 49.31 182 VAL A C 1
ATOM 1449 O O . VAL A 1 182 ? 25.130 -57.529 20.618 1.00 49.31 182 VAL A O 1
ATOM 1452 N N . ASP A 1 183 ? 24.217 -58.413 18.766 1.00 44.81 183 ASP A N 1
ATOM 1453 C CA . ASP A 1 183 ? 24.878 -59.722 18.884 1.00 44.81 183 ASP A CA 1
ATOM 1454 C C . ASP A 1 183 ? 26.249 -59.782 18.168 1.00 44.81 183 ASP A C 1
ATOM 1456 O O . ASP A 1 183 ? 26.853 -60.848 18.044 1.00 44.81 183 ASP A O 1
ATOM 1460 N N . ASN A 1 184 ? 26.763 -58.642 17.686 1.00 47.59 184 ASN A N 1
ATOM 1461 C CA . ASN A 1 184 ? 28.034 -58.554 16.965 1.00 47.59 184 ASN A CA 1
ATOM 1462 C C . ASN A 1 184 ? 29.206 -58.232 17.922 1.00 47.59 184 ASN A C 1
ATOM 1464 O O . ASN A 1 184 ? 29.346 -57.080 18.354 1.00 47.59 184 ASN A O 1
ATOM 1468 N N . PRO A 1 185 ? 30.112 -59.190 18.214 1.00 48.12 185 PRO A N 1
ATOM 1469 C CA . PRO A 1 185 ? 31.163 -59.021 19.223 1.00 48.12 185 PRO A CA 1
ATOM 1470 C C . PRO A 1 185 ? 32.242 -57.987 18.856 1.00 48.12 185 PRO A C 1
ATOM 1472 O O . PRO A 1 185 ? 33.088 -57.679 19.691 1.00 48.12 185 PRO A O 1
ATOM 1475 N N . ARG A 1 186 ? 32.227 -57.426 17.636 1.00 51.69 186 ARG A N 1
ATOM 1476 C CA . ARG A 1 186 ? 33.125 -56.329 17.225 1.00 51.69 186 ARG A CA 1
ATOM 1477 C C . ARG A 1 186 ? 32.546 -54.926 17.441 1.00 51.69 186 ARG A C 1
ATOM 1479 O O . ARG A 1 186 ? 33.300 -53.964 17.361 1.00 51.69 186 ARG A O 1
ATOM 1486 N N . VAL A 1 187 ? 31.243 -54.793 17.707 1.00 47.91 187 VAL A N 1
ATOM 1487 C CA . VAL A 1 187 ? 30.561 -53.485 17.826 1.00 47.91 187 VAL A CA 1
ATOM 1488 C C . VAL A 1 187 ? 30.424 -53.040 19.287 1.00 47.91 187 VAL A C 1
ATOM 1490 O O . VAL A 1 187 ? 30.581 -51.858 19.587 1.00 47.91 187 VAL A O 1
ATOM 1493 N N . LEU A 1 188 ? 30.213 -53.981 20.216 1.00 44.16 188 LEU A N 1
ATOM 1494 C CA . LEU A 1 188 ? 30.078 -53.687 21.651 1.00 44.16 188 LEU A CA 1
ATOM 1495 C C . LEU A 1 188 ? 31.285 -52.967 22.304 1.00 44.16 188 LEU A C 1
ATOM 1497 O O . LEU A 1 188 ? 31.038 -52.097 23.141 1.00 44.16 188 LEU A O 1
ATOM 1501 N N . PRO A 1 189 ? 32.560 -53.272 21.972 1.00 45.88 189 PRO A N 1
ATOM 1502 C CA . PRO A 1 189 ? 33.707 -52.588 22.584 1.00 45.88 189 PRO A CA 1
ATOM 1503 C C . PRO A 1 189 ? 33.760 -51.090 22.249 1.00 45.88 189 PRO A C 1
ATOM 1505 O O . PRO A 1 189 ? 33.889 -50.264 23.148 1.00 45.88 189 PRO A O 1
ATOM 1508 N N . LEU A 1 190 ? 33.536 -50.734 20.978 1.00 45.56 190 LEU A N 1
ATOM 1509 C CA . LEU A 1 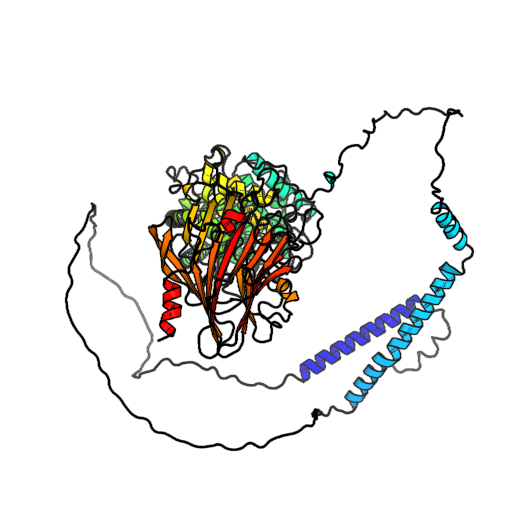190 ? 33.572 -49.348 20.486 1.00 45.56 190 LEU A CA 1
ATOM 1510 C C . LEU A 1 190 ? 32.550 -48.434 21.184 1.00 45.56 190 LEU A C 1
ATOM 1512 O O . LEU A 1 190 ? 32.823 -47.257 21.406 1.00 45.56 190 LEU A O 1
ATOM 1516 N N . TYR A 1 191 ? 31.392 -48.977 21.573 1.00 43.16 191 TYR A N 1
ATOM 1517 C CA . TYR A 1 191 ? 30.383 -48.231 22.333 1.00 43.16 191 TYR A CA 1
ATOM 1518 C C . TYR A 1 191 ? 30.752 -48.050 23.815 1.00 43.16 191 TYR A C 1
ATOM 1520 O O . TYR A 1 191 ? 30.365 -47.051 24.423 1.00 43.16 191 TYR A O 1
ATOM 1528 N N . ARG A 1 192 ? 31.513 -48.983 24.406 1.00 40.78 192 ARG A N 1
ATOM 1529 C CA . ARG A 1 192 ? 32.002 -48.865 25.791 1.00 40.78 192 ARG A CA 1
ATOM 1530 C C . ARG A 1 192 ? 33.090 -47.807 25.919 1.00 40.78 192 ARG A C 1
ATOM 1532 O O . ARG A 1 192 ? 33.023 -46.996 26.838 1.00 40.78 192 ARG A O 1
ATOM 1539 N N . ASP A 1 193 ? 34.031 -47.770 24.982 1.00 40.75 193 ASP A N 1
ATOM 1540 C CA . ASP A 1 193 ? 35.133 -46.805 25.020 1.00 40.75 193 ASP A CA 1
ATOM 1541 C C . ASP A 1 193 ? 34.632 -45.369 24.784 1.00 40.75 193 ASP A C 1
ATOM 1543 O O . ASP A 1 193 ? 35.024 -44.450 25.503 1.00 40.75 193 ASP A O 1
ATOM 1547 N N . ALA A 1 194 ? 33.666 -45.182 23.874 1.00 38.12 194 ALA A N 1
ATOM 1548 C CA . ALA A 1 194 ? 32.997 -43.894 23.675 1.00 38.12 194 ALA A CA 1
ATOM 1549 C C . ALA A 1 194 ? 32.183 -43.441 24.906 1.00 38.12 194 ALA A C 1
ATOM 1551 O O . ALA A 1 194 ? 32.199 -42.262 25.255 1.00 38.12 194 ALA A O 1
ATOM 1552 N N . SER A 1 195 ? 31.501 -44.366 25.596 1.00 35.16 195 SER A N 1
ATOM 1553 C CA . SER A 1 195 ? 30.733 -44.041 26.806 1.00 35.16 195 SER A CA 1
ATOM 1554 C C . SER A 1 195 ? 31.626 -43.716 28.008 1.00 35.16 195 SER A C 1
ATOM 1556 O O . SER A 1 195 ? 31.260 -42.866 28.815 1.00 35.16 195 SER A O 1
ATOM 1558 N N . ASN A 1 196 ? 32.792 -44.358 28.128 1.00 36.47 196 ASN A N 1
ATOM 1559 C CA . ASN A 1 196 ? 33.755 -44.076 29.195 1.00 36.47 196 ASN A CA 1
ATOM 1560 C C . ASN A 1 196 ? 34.496 -42.745 28.966 1.00 36.47 196 ASN A C 1
ATOM 1562 O O . ASN A 1 196 ? 34.811 -42.052 29.929 1.00 36.47 196 ASN A O 1
ATOM 1566 N N . ALA A 1 197 ? 34.709 -42.341 27.708 1.00 38.06 197 ALA A N 1
ATOM 1567 C CA . ALA A 1 197 ? 35.282 -41.035 27.368 1.00 38.06 197 ALA A CA 1
ATOM 1568 C C . ALA A 1 197 ? 34.343 -39.843 27.661 1.00 38.06 197 ALA A C 1
ATOM 1570 O O . ALA A 1 197 ? 34.814 -38.714 27.778 1.00 38.06 197 ALA A O 1
ATOM 1571 N N . MET A 1 198 ? 33.029 -40.076 27.792 1.00 33.78 198 MET A N 1
ATOM 1572 C CA . MET A 1 198 ? 32.028 -39.038 28.098 1.00 33.78 198 MET A CA 1
ATOM 1573 C C . MET A 1 198 ? 31.573 -39.016 29.570 1.00 33.78 198 MET A C 1
ATOM 1575 O O . MET A 1 198 ? 30.766 -38.167 29.939 1.00 33.78 198 MET A O 1
ATOM 1579 N N . ALA A 1 199 ? 32.085 -39.916 30.417 1.00 35.22 199 ALA A N 1
ATOM 1580 C CA . ALA A 1 199 ? 31.691 -40.063 31.822 1.00 35.22 199 ALA A CA 1
ATOM 1581 C C . ALA A 1 199 ? 32.880 -39.867 32.788 1.00 35.22 199 ALA A C 1
ATOM 1583 O O . ALA A 1 199 ? 33.166 -40.712 33.635 1.00 35.22 199 ALA A O 1
ATOM 1584 N N . GLY A 1 200 ? 33.589 -38.740 32.652 1.00 29.80 200 GLY A N 1
ATOM 1585 C CA . GLY A 1 200 ? 34.616 -38.298 33.602 1.00 29.80 200 GLY A CA 1
ATOM 1586 C C . GLY A 1 200 ? 34.015 -37.433 34.715 1.00 29.80 200 GLY A C 1
ATOM 1587 O O . GLY A 1 200 ? 33.521 -36.342 34.443 1.00 29.80 200 GLY A O 1
ATOM 1588 N N . ASN A 1 201 ? 34.052 -37.919 35.959 1.00 32.22 201 ASN A N 1
ATOM 1589 C CA . ASN A 1 201 ? 33.420 -37.274 37.116 1.00 32.22 201 ASN A CA 1
ATOM 1590 C C . ASN A 1 201 ? 33.930 -35.846 37.390 1.00 32.22 201 ASN A C 1
ATOM 1592 O O . ASN A 1 201 ? 35.133 -35.624 37.518 1.00 32.22 201 ASN A O 1
ATOM 1596 N N . TRP A 1 202 ? 32.999 -34.917 37.621 1.00 28.52 202 TRP A N 1
ATOM 1597 C CA . TRP A 1 202 ? 33.241 -33.700 38.402 1.00 28.52 202 TRP A CA 1
ATOM 1598 C C . TRP A 1 202 ? 32.761 -33.942 39.838 1.00 28.52 202 TRP A C 1
ATOM 1600 O O . TRP A 1 202 ? 31.560 -33.927 40.101 1.00 28.52 202 TRP A O 1
ATOM 1610 N N . ASP A 1 203 ? 33.703 -34.182 40.751 1.00 30.56 203 ASP A N 1
ATOM 1611 C CA . ASP A 1 203 ? 33.467 -34.128 42.197 1.00 30.56 203 ASP A CA 1
ATOM 1612 C C . ASP A 1 203 ? 33.870 -32.741 42.716 1.00 30.56 203 ASP A C 1
ATOM 1614 O O . ASP A 1 203 ? 34.941 -32.220 42.397 1.00 30.56 203 ASP A O 1
ATOM 1618 N N . GLY A 1 204 ? 32.983 -32.120 43.488 1.00 39.62 204 GLY A N 1
ATOM 1619 C CA . GLY A 1 204 ? 33.139 -30.768 43.999 1.00 39.62 204 GLY A CA 1
ATOM 1620 C C . GLY A 1 204 ? 33.789 -30.739 45.377 1.00 39.62 204 GLY A C 1
ATOM 1621 O O . GLY A 1 204 ? 33.112 -30.427 46.356 1.00 39.62 204 GLY A O 1
ATOM 1622 N N . SER A 1 205 ? 35.100 -30.983 45.471 1.00 26.98 205 SER A N 1
ATOM 1623 C CA . SER A 1 205 ? 35.856 -30.618 46.677 1.00 26.98 205 SER A CA 1
ATOM 1624 C C . SER A 1 205 ? 37.340 -30.297 46.427 1.00 26.98 205 SER A C 1
ATOM 1626 O O . SER A 1 205 ? 37.968 -30.825 45.520 1.00 26.98 205 SER A O 1
ATOM 1628 N N . GLN A 1 206 ? 37.884 -29.447 47.311 1.00 28.75 206 GLN A N 1
ATOM 1629 C CA . GLN A 1 206 ? 39.303 -29.080 47.499 1.00 28.75 206 GLN A CA 1
ATOM 1630 C C . GLN A 1 206 ? 39.924 -28.004 46.575 1.00 28.75 206 GLN A C 1
ATOM 1632 O O . GLN A 1 206 ? 40.455 -28.263 45.501 1.00 28.75 206 GLN A O 1
ATOM 1637 N N . MET A 1 207 ? 40.004 -26.778 47.113 1.00 27.72 207 MET A N 1
ATOM 1638 C CA . MET A 1 207 ? 41.116 -25.857 46.837 1.00 27.72 207 MET A CA 1
ATOM 1639 C C . MET A 1 207 ? 42.396 -26.356 47.529 1.00 27.72 207 MET A C 1
ATOM 1641 O O . MET A 1 207 ? 42.337 -26.564 48.746 1.00 27.72 207 MET A O 1
ATOM 1645 N N . ARG A 1 208 ? 43.546 -26.368 46.833 1.00 26.64 208 ARG A N 1
ATOM 1646 C CA . ARG A 1 208 ? 44.732 -25.533 47.160 1.00 26.64 208 ARG A CA 1
ATOM 1647 C C . ARG A 1 208 ? 45.998 -25.876 46.354 1.00 26.64 208 ARG A C 1
ATOM 1649 O O . ARG A 1 208 ? 46.244 -27.026 46.029 1.00 26.64 208 ARG A O 1
ATOM 1656 N N . ASP A 1 209 ? 46.788 -24.824 46.141 1.00 26.58 209 ASP A N 1
ATOM 1657 C CA . ASP A 1 209 ? 48.256 -24.752 46.106 1.00 26.58 209 ASP A CA 1
ATOM 1658 C C . ASP A 1 209 ? 49.114 -25.585 45.116 1.00 26.58 209 ASP A C 1
ATOM 1660 O O . ASP A 1 209 ? 49.251 -26.799 45.198 1.00 26.58 209 ASP A O 1
ATOM 1664 N N . ALA A 1 210 ? 49.889 -24.805 44.345 1.00 27.12 210 ALA A N 1
ATOM 1665 C CA . ALA A 1 210 ? 51.344 -24.918 44.164 1.00 27.12 210 ALA A CA 1
ATOM 1666 C C . ALA A 1 210 ? 51.984 -25.778 43.039 1.00 27.12 210 ALA A C 1
ATOM 1668 O O . ALA A 1 210 ? 51.857 -26.990 42.952 1.00 27.12 210 ALA A O 1
ATOM 1669 N N . HIS A 1 211 ? 52.863 -25.067 42.312 1.00 28.52 211 HIS A N 1
ATOM 1670 C CA . HIS A 1 211 ? 54.100 -25.481 41.627 1.00 28.52 211 HIS A CA 1
ATOM 1671 C C . HIS A 1 211 ? 54.085 -26.398 40.379 1.00 28.52 211 HIS A C 1
ATOM 1673 O O . HIS A 1 211 ? 53.579 -27.512 40.352 1.00 28.52 211 HIS A O 1
ATOM 1679 N N . GLN A 1 212 ? 54.797 -25.915 39.347 1.00 32.59 212 GLN A N 1
ATOM 1680 C CA . GLN A 1 212 ? 55.286 -26.681 38.189 1.00 32.59 212 GLN A CA 1
ATOM 1681 C C . GLN A 1 212 ? 56.307 -27.756 38.621 1.00 32.59 212 GLN A C 1
ATOM 1683 O O . GLN A 1 212 ? 56.995 -27.558 39.627 1.00 32.59 212 GLN A O 1
ATOM 1688 N N . PRO A 1 213 ? 56.542 -28.804 37.800 1.00 36.25 213 PRO A N 1
ATOM 1689 C CA . PRO A 1 213 ? 57.729 -28.730 36.931 1.00 36.25 213 PRO A CA 1
ATOM 1690 C C . PRO A 1 213 ? 57.636 -29.370 35.520 1.00 36.25 213 PRO A C 1
ATOM 1692 O O . PRO A 1 213 ? 56.998 -30.389 35.287 1.00 36.25 213 PRO A O 1
ATOM 1695 N N . ARG A 1 214 ? 58.394 -28.737 34.611 1.00 28.33 214 ARG A N 1
ATOM 1696 C CA . ARG A 1 214 ? 59.021 -29.166 33.333 1.00 28.33 214 ARG A CA 1
ATOM 1697 C C . ARG A 1 214 ? 59.087 -30.672 32.984 1.00 28.33 214 ARG A C 1
ATOM 1699 O O . ARG A 1 214 ? 59.623 -31.419 33.792 1.00 28.33 214 ARG A O 1
ATOM 1706 N N . VAL A 1 215 ? 58.840 -31.020 31.704 1.00 26.44 215 VAL A N 1
ATOM 1707 C CA . VAL A 1 215 ? 59.721 -31.814 30.781 1.00 26.44 215 VAL A CA 1
ATOM 1708 C C . VAL A 1 215 ? 59.317 -31.520 29.293 1.00 26.44 215 VAL A C 1
ATOM 1710 O O . VAL A 1 215 ? 58.322 -30.821 29.107 1.00 26.44 215 VAL A O 1
ATOM 1713 N N . PRO A 1 216 ? 60.038 -31.975 28.236 1.00 30.25 216 PRO A N 1
ATOM 1714 C CA . PRO A 1 216 ? 61.120 -31.276 27.525 1.00 30.25 216 PRO A CA 1
ATOM 1715 C C . PRO A 1 216 ? 60.758 -30.702 26.128 1.00 30.25 216 PRO A C 1
ATOM 1717 O O . PRO A 1 216 ? 59.687 -30.940 25.576 1.00 30.25 216 PRO A O 1
ATOM 1720 N N . GLU A 1 217 ? 61.711 -29.977 25.533 1.00 27.00 217 GLU A N 1
ATOM 1721 C CA . GLU A 1 217 ? 61.635 -29.366 24.196 1.00 27.00 217 GLU A CA 1
ATOM 1722 C C . GLU A 1 217 ? 61.666 -30.375 23.032 1.00 27.00 217 GLU A C 1
ATOM 1724 O O . GLU A 1 217 ? 62.500 -31.279 23.014 1.00 27.00 217 GLU A O 1
ATOM 1729 N N . TYR A 1 218 ? 60.882 -30.107 21.979 1.00 28.91 218 TYR A N 1
ATOM 1730 C CA . TYR A 1 218 ? 61.235 -30.477 20.603 1.00 28.91 218 TYR A CA 1
ATOM 1731 C C . TYR A 1 218 ? 60.925 -29.334 19.620 1.00 28.91 218 TYR A C 1
ATOM 1733 O O . TYR A 1 218 ? 59.813 -28.819 19.573 1.00 28.91 218 TYR A O 1
ATOM 1741 N N . ALA A 1 219 ? 61.959 -28.967 18.856 1.00 28.02 219 ALA A N 1
ATOM 1742 C CA . ALA A 1 219 ? 62.010 -28.167 17.625 1.00 28.02 219 ALA A CA 1
ATOM 1743 C C . ALA A 1 219 ? 60.826 -27.230 17.279 1.00 28.02 219 ALA A C 1
ATOM 1745 O O . ALA A 1 219 ? 59.797 -27.627 16.737 1.00 28.02 219 ALA A O 1
ATOM 1746 N N . VAL A 1 220 ? 61.075 -25.930 17.453 1.00 25.66 220 VAL A N 1
ATOM 1747 C CA . VAL A 1 220 ? 60.215 -24.815 17.035 1.00 25.66 220 VAL A CA 1
ATOM 1748 C C . VAL A 1 220 ? 60.088 -24.710 15.505 1.00 25.66 220 VAL A C 1
ATOM 1750 O O . VAL A 1 220 ? 61.081 -24.481 14.816 1.00 25.66 220 VAL A O 1
ATOM 1753 N N . LEU A 1 221 ? 58.852 -24.691 14.995 1.00 27.14 221 LEU A N 1
ATOM 1754 C CA . LEU A 1 221 ? 58.493 -24.019 13.738 1.00 27.14 221 LEU A CA 1
ATOM 1755 C C . LEU A 1 221 ? 57.646 -22.785 14.075 1.00 27.14 221 LEU A C 1
ATOM 1757 O O . LEU A 1 221 ? 56.523 -22.903 14.562 1.00 27.14 221 LEU A O 1
ATOM 1761 N N . ARG A 1 222 ? 58.206 -21.585 13.868 1.00 25.88 222 ARG A N 1
ATOM 1762 C CA . ARG A 1 222 ? 57.542 -20.317 14.212 1.00 25.88 222 ARG A CA 1
ATOM 1763 C C . ARG A 1 222 ? 56.435 -19.995 13.207 1.00 25.88 222 ARG A C 1
ATOM 1765 O O . ARG A 1 222 ? 56.727 -19.564 12.096 1.00 25.88 222 ARG A O 1
ATOM 1772 N N . VAL A 1 223 ? 55.183 -20.109 13.637 1.00 29.36 223 VAL A N 1
ATOM 1773 C CA . VAL A 1 223 ? 54.052 -19.381 13.040 1.00 29.36 223 VAL A CA 1
ATOM 1774 C C . VAL A 1 223 ? 53.847 -18.102 13.869 1.00 29.36 223 VAL A C 1
ATOM 1776 O O . VAL A 1 223 ? 53.982 -18.179 15.094 1.00 29.36 223 VAL A O 1
ATOM 1779 N N . PRO A 1 224 ? 53.589 -16.921 13.269 1.00 28.25 224 PRO A N 1
ATOM 1780 C CA . PRO A 1 224 ? 53.417 -15.686 14.032 1.00 28.25 224 PRO A CA 1
ATOM 1781 C C . PRO A 1 224 ? 52.265 -15.799 15.032 1.00 28.25 224 PRO A C 1
ATOM 1783 O O . PRO A 1 224 ? 51.182 -16.271 14.686 1.00 28.25 224 PRO A O 1
ATOM 1786 N N . ALA A 1 225 ? 52.494 -15.346 16.264 1.00 24.62 225 ALA A N 1
ATOM 1787 C CA . ALA A 1 225 ? 51.456 -15.305 17.280 1.00 24.62 225 ALA A CA 1
ATOM 1788 C C . ALA A 1 225 ? 50.398 -14.261 16.897 1.00 24.62 225 ALA A C 1
ATOM 1790 O O . ALA A 1 225 ? 50.648 -13.060 16.973 1.00 24.62 225 ALA A O 1
ATOM 1791 N N . PHE A 1 226 ? 49.208 -14.724 16.515 1.00 27.75 226 PHE A N 1
ATOM 1792 C CA . PHE A 1 226 ? 48.007 -13.919 16.690 1.00 27.75 226 PHE A CA 1
ATOM 1793 C C . PHE A 1 226 ? 47.690 -13.897 18.183 1.00 27.75 226 PHE A C 1
ATOM 1795 O O . PHE A 1 226 ? 47.410 -14.941 18.777 1.00 27.75 226 PHE A O 1
ATOM 1802 N N . GLU A 1 227 ? 47.744 -12.715 18.790 1.00 27.53 227 GLU A N 1
ATOM 1803 C CA . GLU A 1 227 ? 47.191 -12.502 20.123 1.00 27.53 227 GLU A CA 1
ATOM 1804 C C . GLU A 1 227 ? 45.690 -12.801 20.066 1.00 27.53 227 GLU A C 1
ATOM 1806 O O . GLU A 1 227 ? 44.929 -12.093 19.408 1.00 27.53 227 GLU A O 1
ATOM 1811 N N . LEU A 1 228 ? 45.263 -13.877 20.729 1.00 27.48 228 LEU A N 1
ATOM 1812 C CA . LEU A 1 228 ? 43.851 -14.137 20.986 1.00 27.48 228 LEU A CA 1
ATOM 1813 C C . LEU A 1 228 ? 43.365 -13.095 22.001 1.00 27.48 228 LEU A C 1
ATOM 1815 O O . LEU A 1 228 ? 43.823 -13.133 23.147 1.00 27.48 228 LEU A O 1
ATOM 1819 N N . PRO A 1 229 ? 42.441 -12.185 21.638 1.00 29.73 229 PRO A N 1
ATOM 1820 C CA . PRO A 1 229 ? 41.859 -11.283 22.614 1.00 29.73 229 PRO A CA 1
ATOM 1821 C C . PRO A 1 229 ? 41.081 -12.114 23.632 1.00 29.73 229 PRO A C 1
ATOM 1823 O O . PRO A 1 229 ? 40.288 -12.984 23.260 1.00 29.73 229 PRO A O 1
ATOM 1826 N N . LEU A 1 230 ? 41.288 -11.834 24.919 1.00 29.02 230 LEU A N 1
ATOM 1827 C CA . LEU A 1 230 ? 40.451 -12.379 25.983 1.00 29.02 230 LEU A CA 1
ATOM 1828 C C . LEU A 1 230 ? 38.983 -12.059 25.667 1.00 29.02 230 LEU A C 1
ATOM 1830 O O . LEU A 1 230 ? 38.603 -10.893 25.555 1.00 29.02 230 LEU A O 1
ATOM 1834 N N . LEU A 1 231 ? 38.166 -13.104 25.503 1.00 33.75 231 LEU A N 1
ATOM 1835 C CA . LEU A 1 231 ? 36.736 -13.012 25.199 1.00 33.75 231 LEU A CA 1
ATOM 1836 C C . LEU A 1 231 ? 35.949 -12.511 26.421 1.00 33.75 231 LEU A C 1
ATOM 1838 O O . LEU A 1 231 ? 35.207 -13.249 27.064 1.00 33.75 231 LEU A O 1
ATOM 1842 N N . THR A 1 232 ? 36.101 -11.225 26.726 1.00 38.66 232 THR A N 1
ATOM 1843 C CA . THR A 1 232 ? 35.335 -10.502 27.745 1.00 38.66 232 THR A CA 1
ATOM 1844 C C . THR A 1 232 ? 34.710 -9.247 27.144 1.00 38.66 232 THR A C 1
ATOM 1846 O O . THR A 1 232 ? 35.165 -8.134 27.388 1.00 38.66 232 THR A O 1
ATOM 1849 N N . THR A 1 233 ? 33.677 -9.438 26.321 1.00 35.59 233 THR A N 1
ATOM 1850 C CA . THR A 1 233 ? 32.522 -8.536 26.103 1.00 35.59 233 THR A CA 1
ATOM 1851 C C . THR A 1 233 ? 31.555 -9.190 25.106 1.00 35.59 233 THR A C 1
ATOM 1853 O O . THR A 1 233 ? 31.966 -9.989 24.268 1.00 35.59 233 THR A O 1
ATOM 1856 N N . ASN A 1 234 ? 30.256 -8.899 25.235 1.00 43.41 234 ASN A N 1
ATOM 1857 C CA . ASN A 1 234 ? 29.133 -9.551 24.542 1.00 43.41 234 ASN A CA 1
ATOM 1858 C C . ASN A 1 234 ? 29.319 -9.789 23.027 1.00 43.41 234 ASN A C 1
ATOM 1860 O O . ASN A 1 234 ? 28.897 -8.978 22.205 1.00 43.41 234 ASN A O 1
ATOM 1864 N N . ASN A 1 235 ? 29.786 -10.980 22.645 1.00 34.16 235 ASN A N 1
ATOM 1865 C CA . ASN A 1 235 ? 29.876 -11.403 21.242 1.00 34.16 235 ASN A CA 1
ATOM 1866 C C . ASN A 1 235 ? 28.530 -11.935 20.681 1.00 34.16 235 ASN A C 1
ATOM 1868 O O . ASN A 1 235 ? 28.499 -12.749 19.762 1.00 34.16 235 ASN A O 1
ATOM 1872 N N . MET A 1 236 ? 27.403 -11.483 21.252 1.00 41.88 236 MET A N 1
ATOM 1873 C CA . MET A 1 236 ? 26.038 -11.808 20.807 1.00 41.88 236 MET A CA 1
ATOM 1874 C C . MET A 1 236 ? 25.526 -10.907 19.672 1.00 41.88 236 MET A C 1
ATOM 1876 O O . MET A 1 236 ? 24.504 -11.227 19.069 1.00 41.88 236 MET A O 1
ATOM 1880 N N . SER A 1 237 ? 26.217 -9.812 19.335 1.00 45.09 237 SER A N 1
ATOM 1881 C CA . SER A 1 237 ? 25.824 -8.956 18.201 1.00 45.09 237 SER A CA 1
ATOM 1882 C C . SER A 1 237 ? 25.903 -9.687 16.854 1.00 45.09 237 SER A C 1
ATOM 1884 O O . SER A 1 237 ? 25.114 -9.394 15.958 1.00 45.09 237 SER A O 1
ATOM 1886 N N . SER A 1 238 ? 26.768 -10.699 16.731 1.00 39.88 238 SER A N 1
ATOM 1887 C CA . SER A 1 238 ? 26.870 -11.581 15.556 1.00 39.88 238 SER A CA 1
ATOM 1888 C C . SER A 1 238 ? 25.643 -12.484 15.338 1.00 39.88 238 SER A C 1
ATOM 1890 O O . SER A 1 238 ? 25.438 -12.973 14.232 1.00 39.88 238 SER A O 1
ATOM 1892 N N . PHE A 1 239 ? 24.795 -12.660 16.360 1.00 51.03 239 PHE A N 1
ATOM 1893 C CA . PHE A 1 239 ? 23.491 -13.333 16.271 1.00 51.03 239 PHE A CA 1
ATOM 1894 C C . PHE A 1 239 ? 22.312 -12.354 16.122 1.00 51.03 239 PHE A C 1
ATOM 1896 O O . PHE A 1 239 ? 21.152 -12.774 16.153 1.00 51.03 239 PHE A O 1
ATOM 1903 N N . SER A 1 240 ? 22.568 -11.046 15.999 1.00 52.06 240 SER A N 1
ATOM 1904 C CA . SER A 1 240 ? 21.496 -10.051 15.911 1.00 52.06 240 SER A CA 1
ATOM 1905 C C . SER A 1 240 ? 20.723 -10.164 14.593 1.00 52.06 240 SER A C 1
ATOM 1907 O O . SER A 1 240 ? 21.299 -10.272 13.511 1.00 52.06 240 SER A O 1
ATOM 1909 N N . GLN A 1 241 ? 19.391 -10.116 14.690 1.00 61.03 241 GLN A N 1
ATOM 1910 C CA . GLN A 1 241 ? 18.480 -10.056 13.545 1.00 61.03 241 GLN A CA 1
ATOM 1911 C C . GLN A 1 241 ? 18.608 -8.693 12.852 1.00 61.03 241 GLN A C 1
ATOM 1913 O O . GLN A 1 241 ? 17.793 -7.800 13.072 1.00 61.03 241 GLN A O 1
ATOM 1918 N N . THR A 1 242 ? 19.646 -8.514 12.039 1.00 73.69 242 THR A N 1
ATOM 1919 C CA . THR A 1 242 ? 19.906 -7.278 11.296 1.00 73.69 242 THR A CA 1
ATOM 1920 C C . THR A 1 242 ? 19.661 -7.491 9.806 1.00 73.69 242 THR A C 1
ATOM 1922 O O . THR A 1 242 ? 20.020 -8.517 9.232 1.00 73.69 242 THR A O 1
ATOM 1925 N N . SER A 1 243 ? 18.998 -6.521 9.174 1.00 85.69 243 SER A N 1
ATOM 1926 C CA . SER A 1 243 ? 18.842 -6.497 7.719 1.00 85.69 243 SER A CA 1
ATOM 1927 C C . SER A 1 243 ? 20.202 -6.224 7.058 1.00 85.69 243 SER A C 1
ATOM 1929 O O . SER A 1 243 ? 20.936 -5.362 7.553 1.00 85.69 243 SER A O 1
ATOM 1931 N N . PRO A 1 244 ? 20.521 -6.852 5.908 1.00 87.69 244 PRO A N 1
ATOM 1932 C CA . PRO A 1 244 ? 21.762 -6.588 5.171 1.00 87.69 244 PRO A CA 1
ATOM 1933 C C . PRO A 1 244 ? 21.897 -5.128 4.699 1.00 87.69 244 PRO A C 1
ATOM 1935 O O . PRO A 1 244 ? 22.991 -4.690 4.357 1.00 87.69 244 PRO A O 1
ATOM 1938 N N . PHE A 1 245 ? 20.806 -4.355 4.718 1.00 92.06 245 PHE A N 1
ATOM 1939 C CA . PHE A 1 245 ? 20.780 -2.941 4.337 1.00 92.06 245 PHE A CA 1
ATOM 1940 C C . PHE A 1 245 ? 20.752 -1.970 5.530 1.00 92.06 245 PHE A C 1
ATOM 1942 O O . PHE A 1 245 ? 20.781 -0.759 5.318 1.00 92.06 245 PHE A O 1
ATOM 1949 N N . ALA A 1 246 ? 20.711 -2.460 6.777 1.00 87.19 246 ALA A N 1
ATOM 1950 C CA . ALA A 1 246 ? 20.475 -1.629 7.964 1.00 87.19 246 ALA A CA 1
ATOM 1951 C C . ALA A 1 246 ? 21.571 -0.577 8.231 1.00 87.19 246 ALA A C 1
ATOM 1953 O O . ALA A 1 246 ? 21.282 0.478 8.792 1.00 87.19 246 ALA A O 1
ATOM 1954 N N . SER A 1 247 ? 22.812 -0.847 7.812 1.00 90.00 247 SER A N 1
ATOM 1955 C CA . SER A 1 247 ? 23.960 0.063 7.939 1.00 90.00 247 SER A CA 1
ATOM 1956 C C . SER A 1 247 ? 23.994 1.179 6.887 1.00 90.00 247 SER A C 1
ATOM 1958 O O . SER A 1 247 ? 24.810 2.094 6.991 1.00 90.00 247 SER A O 1
ATOM 1960 N N . ASN A 1 248 ? 23.137 1.122 5.863 1.00 94.12 248 ASN A N 1
ATOM 1961 C CA . ASN A 1 248 ? 23.097 2.129 4.812 1.00 94.12 248 ASN A CA 1
ATOM 1962 C C . ASN A 1 248 ? 22.252 3.340 5.268 1.00 94.12 248 ASN A C 1
ATOM 1964 O O . ASN A 1 248 ? 21.052 3.180 5.505 1.00 94.12 248 ASN A O 1
ATOM 1968 N N . PRO A 1 249 ? 22.827 4.556 5.377 1.00 93.12 249 PRO A N 1
ATOM 1969 C CA . PRO A 1 249 ? 22.105 5.710 5.904 1.00 93.12 249 PRO A CA 1
ATOM 1970 C C . PRO A 1 249 ? 20.997 6.213 4.974 1.00 93.12 249 PRO A C 1
ATOM 1972 O O . PRO A 1 249 ? 20.090 6.875 5.472 1.00 93.12 249 PRO A O 1
ATOM 1975 N N . LEU A 1 250 ? 21.039 5.905 3.665 1.00 96.25 250 LEU A N 1
ATOM 1976 C CA . LEU A 1 250 ? 19.970 6.218 2.699 1.00 96.25 250 LEU A CA 1
ATOM 1977 C C . LEU A 1 250 ? 19.506 7.686 2.771 1.00 96.25 250 LEU A C 1
ATOM 1979 O O . LEU A 1 250 ? 18.312 7.971 2.897 1.00 96.25 250 LEU A O 1
ATOM 1983 N N . ARG A 1 251 ? 20.466 8.622 2.725 1.00 95.25 251 ARG A N 1
ATOM 1984 C CA . ARG A 1 251 ? 20.218 10.081 2.698 1.00 95.25 251 ARG A CA 1
ATOM 1985 C C . ARG A 1 251 ? 20.565 10.710 1.343 1.00 95.25 251 ARG A C 1
ATOM 1987 O O . ARG A 1 251 ? 20.026 11.759 0.988 1.00 95.25 251 ARG A O 1
ATOM 1994 N N . SER A 1 252 ? 21.454 10.072 0.582 1.00 96.69 252 SER A N 1
ATOM 1995 C CA . SER A 1 252 ? 21.986 10.564 -0.693 1.00 96.69 252 SER A CA 1
ATOM 1996 C C . SER A 1 252 ? 21.640 9.658 -1.881 1.00 96.69 252 SER A C 1
ATOM 1998 O O . SER A 1 252 ? 21.217 8.511 -1.716 1.00 96.69 252 SER A O 1
ATOM 2000 N N . ARG A 1 253 ? 21.876 10.157 -3.103 1.00 97.81 253 ARG A N 1
ATOM 2001 C CA . ARG A 1 253 ? 21.741 9.372 -4.340 1.00 97.81 253 ARG A CA 1
ATOM 2002 C C . ARG A 1 253 ? 22.643 8.136 -4.326 1.00 97.81 253 ARG A C 1
ATOM 2004 O O . ARG A 1 253 ? 22.190 7.050 -4.671 1.00 97.81 253 ARG A O 1
ATOM 2011 N N . SER A 1 254 ? 23.891 8.285 -3.877 1.00 97.62 254 SER A N 1
ATOM 2012 C CA . SER A 1 254 ? 24.876 7.197 -3.835 1.00 97.62 254 SER A CA 1
ATOM 2013 C C . SER A 1 254 ? 24.537 6.123 -2.794 1.00 97.62 254 SER A C 1
ATOM 2015 O O . SER A 1 254 ? 24.807 4.946 -3.027 1.00 97.62 254 SER A O 1
ATOM 2017 N N . ASP A 1 255 ? 23.884 6.482 -1.685 1.00 97.75 255 ASP A N 1
ATOM 2018 C CA . ASP A 1 255 ? 23.341 5.513 -0.725 1.00 97.75 255 ASP A CA 1
ATOM 2019 C C . ASP A 1 255 ? 22.217 4.667 -1.340 1.00 97.75 255 ASP A C 1
ATOM 2021 O O . ASP A 1 255 ? 22.200 3.443 -1.186 1.00 97.75 255 ASP A O 1
ATOM 2025 N N . VAL A 1 256 ? 21.288 5.310 -2.059 1.00 98.25 256 VAL A N 1
ATOM 2026 C CA . VAL A 1 256 ? 20.169 4.631 -2.735 1.00 98.25 256 VAL A CA 1
ATOM 2027 C C . VAL A 1 256 ? 20.684 3.744 -3.870 1.00 98.25 256 VAL A C 1
ATOM 2029 O O . VAL A 1 256 ? 20.265 2.589 -3.960 1.00 98.25 256 VAL A O 1
ATOM 2032 N N . THR A 1 257 ? 21.657 4.218 -4.659 1.00 98.25 257 THR A N 1
ATOM 2033 C CA . THR A 1 257 ? 22.398 3.388 -5.622 1.00 98.25 257 THR A CA 1
ATOM 2034 C C . THR A 1 257 ? 23.018 2.174 -4.935 1.00 98.25 257 THR A C 1
ATOM 2036 O O . THR A 1 257 ? 22.806 1.060 -5.393 1.00 98.25 257 THR A O 1
ATOM 2039 N N . ARG A 1 258 ? 23.735 2.347 -3.814 1.00 97.62 258 ARG A N 1
ATOM 2040 C CA . ARG A 1 258 ? 24.412 1.243 -3.107 1.00 97.62 258 ARG A CA 1
ATOM 2041 C C . ARG A 1 258 ? 23.433 0.152 -2.670 1.00 97.62 258 ARG A C 1
ATOM 2043 O O . ARG A 1 258 ? 23.689 -1.020 -2.918 1.00 97.62 258 ARG A O 1
ATOM 2050 N N . MET A 1 259 ? 22.299 0.532 -2.071 1.00 96.94 259 MET A N 1
ATOM 2051 C CA . MET A 1 259 ? 21.242 -0.423 -1.708 1.00 96.94 259 MET A CA 1
ATOM 2052 C C . MET A 1 259 ? 20.692 -1.141 -2.942 1.00 96.94 259 MET A C 1
ATOM 2054 O O . MET A 1 259 ? 20.521 -2.357 -2.917 1.00 96.94 259 MET A O 1
ATOM 2058 N N . PHE A 1 260 ? 20.415 -0.399 -4.014 1.00 98.12 260 PHE A N 1
ATOM 2059 C CA . PHE A 1 260 ? 19.815 -0.962 -5.215 1.00 98.12 260 PHE A CA 1
ATOM 2060 C C . PHE A 1 260 ? 20.761 -1.907 -5.969 1.00 98.12 260 PHE A C 1
ATOM 2062 O O . PHE A 1 260 ? 20.352 -3.002 -6.339 1.00 98.12 260 PHE A O 1
ATOM 2069 N N . THR A 1 261 ? 22.035 -1.542 -6.116 1.00 97.75 261 THR A N 1
ATOM 2070 C CA . THR A 1 261 ? 23.082 -2.408 -6.675 1.00 97.75 261 THR A CA 1
ATOM 2071 C C . THR A 1 261 ? 23.179 -3.717 -5.895 1.00 97.75 261 THR A C 1
ATOM 2073 O O . THR A 1 261 ? 23.075 -4.784 -6.490 1.00 97.75 261 THR A O 1
ATOM 2076 N N . SER A 1 262 ? 23.230 -3.664 -4.560 1.00 96.69 262 SER A N 1
ATOM 2077 C CA . SER A 1 262 ? 23.252 -4.878 -3.735 1.00 96.69 262 SER A CA 1
ATOM 2078 C C . SER A 1 262 ? 21.963 -5.717 -3.826 1.00 96.69 262 SER A C 1
ATOM 2080 O O . SER A 1 262 ? 22.030 -6.937 -3.693 1.00 96.69 262 SER A O 1
ATOM 2082 N N . LEU A 1 263 ? 20.800 -5.111 -4.113 1.00 96.69 263 LEU A N 1
ATOM 2083 C CA . LEU A 1 263 ? 19.574 -5.856 -4.447 1.00 96.69 263 LEU A CA 1
ATOM 2084 C C . LEU A 1 263 ? 19.661 -6.567 -5.809 1.00 96.69 263 LEU A C 1
ATOM 2086 O O . LEU A 1 263 ? 19.030 -7.610 -5.959 1.00 96.69 263 LEU A O 1
ATOM 2090 N N . LEU A 1 264 ? 20.406 -6.027 -6.783 1.00 97.56 264 LEU A N 1
ATOM 2091 C CA . LEU A 1 264 ? 20.654 -6.662 -8.087 1.00 97.56 264 LEU A CA 1
ATOM 2092 C C . LEU A 1 264 ? 21.723 -7.762 -8.014 1.00 97.56 264 LEU A C 1
ATOM 2094 O O . LEU A 1 264 ? 21.584 -8.795 -8.672 1.00 97.56 264 LEU A O 1
ATOM 2098 N N . ASP A 1 265 ? 22.760 -7.563 -7.199 1.00 97.06 265 ASP A N 1
ATOM 2099 C CA . ASP A 1 265 ? 23.820 -8.550 -6.958 1.00 97.06 265 ASP A CA 1
ATOM 2100 C C . ASP A 1 265 ? 23.253 -9.809 -6.285 1.00 97.06 265 ASP A C 1
ATOM 2102 O O . ASP A 1 265 ? 23.572 -10.930 -6.678 1.00 97.06 265 ASP A O 1
ATOM 2106 N N . ALA A 1 266 ? 22.314 -9.639 -5.347 1.00 96.19 266 ALA A N 1
ATOM 2107 C CA . ALA A 1 266 ? 21.597 -10.738 -4.698 1.00 96.19 266 ALA A CA 1
ATOM 2108 C C . ALA A 1 266 ? 20.809 -11.646 -5.672 1.00 96.19 266 ALA A C 1
ATOM 2110 O O . ALA A 1 266 ? 20.460 -12.771 -5.313 1.00 96.19 266 ALA A O 1
ATOM 2111 N N . LEU A 1 267 ? 20.529 -11.195 -6.904 1.00 96.44 267 LEU A N 1
ATOM 2112 C CA . LEU A 1 267 ? 19.808 -11.979 -7.919 1.00 96.44 267 LEU A CA 1
ATOM 2113 C C . LEU A 1 267 ? 20.730 -12.889 -8.733 1.00 96.44 267 LEU A C 1
ATOM 2115 O O . LEU A 1 267 ? 20.262 -13.860 -9.329 1.00 96.44 267 LEU A O 1
ATOM 2119 N N . GLU A 1 268 ? 22.027 -12.581 -8.792 1.00 95.56 268 GLU A N 1
ATOM 2120 C CA . GLU A 1 268 ? 22.988 -13.286 -9.643 1.00 95.56 268 GLU A CA 1
ATOM 2121 C C . GLU A 1 268 ? 23.026 -14.804 -9.394 1.00 95.56 268 GLU A C 1
ATOM 2123 O O . GLU A 1 268 ? 22.865 -15.542 -10.368 1.00 95.56 268 GLU A O 1
ATOM 2128 N N . PRO A 1 269 ? 23.096 -15.312 -8.144 1.00 95.81 269 PRO A N 1
ATOM 2129 C CA . PRO A 1 269 ? 23.099 -16.756 -7.881 1.00 95.81 269 PRO A CA 1
ATOM 2130 C C . PRO A 1 269 ? 21.788 -17.471 -8.251 1.00 95.81 269 PRO A C 1
ATOM 2132 O O . PRO A 1 269 ? 21.743 -18.699 -8.278 1.00 95.81 269 PRO A O 1
ATOM 2135 N N . HIS A 1 270 ? 20.718 -16.712 -8.503 1.00 96.62 270 HIS A N 1
ATOM 2136 C CA . HIS A 1 270 ? 19.374 -17.202 -8.822 1.00 96.62 270 HIS A CA 1
ATOM 2137 C C . HIS A 1 270 ? 19.019 -17.058 -10.307 1.00 96.62 270 HIS A C 1
ATOM 2139 O O . HIS A 1 270 ? 17.932 -17.464 -10.721 1.00 96.62 270 HIS A O 1
ATOM 2145 N N . THR A 1 271 ? 19.910 -16.459 -11.098 1.00 97.56 271 THR A N 1
ATOM 2146 C CA . THR A 1 271 ? 19.692 -16.139 -12.509 1.00 97.56 271 THR A CA 1
ATOM 2147 C C . THR A 1 271 ? 20.121 -17.309 -13.405 1.00 97.56 271 THR A C 1
ATOM 2149 O O . THR A 1 271 ? 21.133 -17.962 -13.151 1.00 97.56 271 THR A O 1
ATOM 2152 N N . SER A 1 272 ? 19.357 -17.591 -14.463 1.00 97.81 272 SER A N 1
ATOM 2153 C CA . SER A 1 272 ? 19.660 -18.635 -15.453 1.00 97.81 272 SER A CA 1
ATOM 2154 C C . SER A 1 272 ? 20.947 -18.342 -16.247 1.00 97.81 272 SER A C 1
ATOM 2156 O O . SER A 1 272 ? 21.349 -17.180 -16.344 1.00 97.81 272 SER A O 1
ATOM 2158 N N . PRO A 1 273 ? 21.602 -19.355 -16.854 1.00 96.44 273 PRO A N 1
ATOM 2159 C CA . PRO A 1 273 ? 22.898 -19.183 -17.522 1.00 96.44 273 PRO A CA 1
ATOM 2160 C C . PRO A 1 273 ? 22.961 -18.044 -18.554 1.00 96.44 273 PRO A C 1
ATOM 2162 O O . PRO A 1 273 ? 23.944 -17.303 -18.593 1.00 96.44 273 PRO A O 1
ATOM 2165 N N . ASN A 1 274 ? 21.911 -17.859 -19.360 1.00 96.81 274 ASN A N 1
ATOM 2166 C CA . ASN A 1 274 ? 21.826 -16.785 -20.353 1.00 96.81 274 ASN A CA 1
ATOM 2167 C C . ASN A 1 274 ? 21.069 -15.544 -19.851 1.00 96.81 274 ASN A C 1
ATOM 2169 O O . ASN A 1 274 ? 20.916 -14.587 -20.604 1.00 96.81 274 ASN A O 1
ATOM 2173 N N . GLY A 1 275 ? 20.646 -15.513 -18.587 1.00 97.12 275 GLY A N 1
ATOM 2174 C CA . GLY A 1 275 ? 20.126 -14.317 -17.929 1.00 97.12 275 GLY A CA 1
ATOM 2175 C C . GLY A 1 275 ? 18.614 -14.106 -17.982 1.00 97.12 275 GLY A C 1
ATOM 2176 O O . GLY A 1 275 ? 18.145 -13.153 -17.372 1.00 97.12 275 GLY A O 1
ATOM 2177 N N . ALA A 1 276 ? 17.835 -14.927 -18.694 1.00 97.75 276 ALA A N 1
ATOM 2178 C CA . ALA A 1 276 ? 16.431 -14.610 -18.971 1.00 97.75 276 ALA A CA 1
ATOM 2179 C C . ALA A 1 276 ? 15.445 -14.964 -17.845 1.00 97.75 276 ALA A C 1
ATOM 2181 O O . ALA A 1 276 ? 14.317 -14.474 -17.847 1.00 97.75 276 ALA A O 1
ATOM 2182 N N . ARG A 1 277 ? 15.810 -15.838 -16.905 1.00 97.62 277 ARG A N 1
ATOM 2183 C CA . ARG A 1 277 ? 14.912 -16.341 -15.853 1.00 97.62 277 ARG A CA 1
ATOM 2184 C C . ARG A 1 277 ? 15.583 -16.225 -14.490 1.00 97.62 277 ARG A C 1
ATOM 2186 O O . ARG A 1 277 ? 16.772 -16.505 -14.375 1.00 97.62 277 ARG A O 1
ATOM 2193 N N . VAL A 1 278 ? 14.831 -15.858 -13.452 1.00 97.25 278 VAL A N 1
ATOM 2194 C CA . VAL A 1 278 ? 15.357 -15.777 -12.078 1.00 97.25 278 VAL A CA 1
ATOM 2195 C C . VAL A 1 278 ? 14.476 -16.590 -11.129 1.00 97.25 278 VAL A C 1
ATOM 2197 O O . VAL A 1 278 ? 13.282 -16.330 -11.005 1.00 97.25 278 VAL A O 1
ATOM 2200 N N . HIS A 1 279 ? 15.055 -17.594 -10.467 1.00 95.31 279 HIS A N 1
ATOM 2201 C CA . HIS A 1 279 ? 14.336 -18.574 -9.647 1.00 95.31 279 HIS A CA 1
ATOM 2202 C C . HIS A 1 279 ? 14.743 -18.469 -8.167 1.00 95.31 279 HIS A C 1
ATOM 2204 O O . HIS A 1 279 ? 15.809 -18.927 -7.745 1.00 95.31 279 HIS A O 1
ATOM 2210 N N . PHE A 1 280 ? 13.869 -17.861 -7.361 1.00 88.88 280 PHE A N 1
ATOM 2211 C CA . PHE A 1 280 ? 14.126 -17.597 -5.938 1.00 88.88 280 PHE A CA 1
ATOM 2212 C C . PHE A 1 280 ? 13.630 -18.698 -4.982 1.00 88.88 280 PHE A C 1
ATOM 2214 O O . PHE A 1 280 ? 14.015 -18.698 -3.815 1.00 88.88 280 PHE A O 1
ATOM 2221 N N . GLY A 1 281 ? 12.767 -19.621 -5.425 1.00 85.62 281 GLY A N 1
ATOM 2222 C CA . GLY A 1 281 ? 12.219 -20.677 -4.567 1.00 85.62 281 GLY A CA 1
ATOM 2223 C C . GLY A 1 281 ? 10.936 -21.318 -5.099 1.00 85.62 281 GLY A C 1
ATOM 2224 O O . GLY A 1 281 ? 10.459 -20.986 -6.175 1.00 85.62 281 GLY A O 1
ATOM 2225 N N . HIS A 1 282 ? 10.363 -22.234 -4.313 1.00 87.12 282 HIS A N 1
ATOM 2226 C CA . HIS A 1 282 ? 9.393 -23.235 -4.787 1.00 87.12 282 HIS A CA 1
ATOM 2227 C C . HIS A 1 282 ? 7.911 -22.965 -4.441 1.00 87.12 282 HIS A C 1
ATOM 2229 O O . HIS A 1 282 ? 7.107 -23.897 -4.403 1.00 87.12 282 HIS A O 1
ATOM 2235 N N . THR A 1 283 ? 7.517 -21.724 -4.138 1.00 90.06 283 THR A N 1
ATOM 2236 C CA . THR A 1 283 ? 6.095 -21.384 -3.918 1.00 90.06 283 THR A CA 1
ATOM 2237 C C . THR A 1 283 ? 5.409 -21.042 -5.239 1.00 90.06 283 THR A C 1
ATOM 2239 O O . THR A 1 283 ? 5.861 -20.142 -5.942 1.00 90.06 283 THR A O 1
ATOM 2242 N N . ALA A 1 284 ? 4.290 -21.700 -5.542 1.00 89.69 284 ALA A N 1
ATOM 2243 C CA . ALA A 1 284 ? 3.565 -21.517 -6.799 1.00 89.69 284 ALA A CA 1
ATOM 2244 C C . ALA A 1 284 ? 2.503 -20.400 -6.753 1.00 89.69 284 ALA A C 1
ATOM 2246 O O . ALA A 1 284 ? 1.950 -20.076 -5.699 1.00 89.69 284 ALA A O 1
ATOM 2247 N N . THR A 1 285 ? 2.158 -19.884 -7.932 1.00 93.25 285 THR A N 1
ATOM 2248 C CA . THR A 1 285 ? 0.989 -19.026 -8.179 1.00 93.25 285 THR A CA 1
ATOM 2249 C C . THR A 1 285 ? -0.078 -19.792 -8.973 1.00 93.25 285 THR A C 1
ATOM 2251 O O . THR A 1 285 ? 0.020 -21.000 -9.182 1.00 93.25 285 THR A O 1
ATOM 2254 N N . HIS A 1 286 ? -1.131 -19.102 -9.416 1.00 92.62 286 HIS A N 1
ATOM 2255 C CA . HIS A 1 286 ? -2.134 -19.657 -10.331 1.00 92.62 286 HIS A CA 1
ATOM 2256 C C . HIS A 1 286 ? -1.700 -19.684 -11.817 1.00 92.62 286 HIS A C 1
ATOM 2258 O O . HIS A 1 286 ? -2.473 -20.145 -12.657 1.00 92.62 286 HIS A O 1
ATOM 2264 N N . PHE A 1 287 ? -0.504 -19.181 -12.142 1.00 94.62 287 PHE A N 1
ATOM 2265 C CA . PHE A 1 287 ? 0.105 -19.202 -13.477 1.00 94.62 287 PHE A CA 1
ATOM 2266 C C . PHE A 1 287 ? 1.380 -20.064 -13.475 1.00 94.62 287 PHE A C 1
ATOM 2268 O O . PHE A 1 287 ? 1.773 -20.602 -12.443 1.00 94.62 287 PHE A O 1
ATOM 2275 N N . ASP A 1 288 ? 1.997 -20.262 -14.641 1.00 95.31 288 ASP A N 1
ATOM 2276 C CA . ASP A 1 288 ? 3.133 -21.175 -14.780 1.00 95.31 288 ASP A CA 1
ATOM 2277 C C . ASP A 1 288 ? 4.467 -20.615 -14.253 1.00 95.31 288 ASP A C 1
ATOM 2279 O O . ASP A 1 288 ? 4.696 -19.407 -14.178 1.00 95.31 288 ASP A O 1
ATOM 2283 N N . GLU A 1 289 ? 5.378 -21.534 -13.940 1.00 95.31 289 GLU A N 1
ATOM 2284 C CA . GLU A 1 289 ? 6.694 -21.249 -13.364 1.00 95.31 289 GLU A CA 1
ATOM 2285 C C . GLU A 1 289 ? 7.572 -20.347 -14.251 1.00 95.31 289 GLU A C 1
ATOM 2287 O O . GLU A 1 289 ? 8.342 -19.542 -13.735 1.00 95.31 289 GLU A O 1
ATOM 2292 N N . VAL A 1 290 ? 7.445 -20.404 -15.583 1.00 96.50 290 VAL A N 1
ATOM 2293 C CA . VAL A 1 290 ? 8.250 -19.544 -16.470 1.00 96.50 290 VAL A CA 1
ATOM 2294 C C . VAL A 1 290 ? 7.781 -18.090 -16.384 1.00 96.50 290 VAL A C 1
ATOM 2296 O O . VAL A 1 290 ? 8.612 -17.184 -16.385 1.00 96.50 290 VAL A O 1
ATOM 2299 N N . ALA A 1 291 ? 6.475 -17.847 -16.232 1.00 96.31 291 ALA A N 1
ATOM 2300 C CA . ALA A 1 291 ? 5.964 -16.509 -15.936 1.00 96.31 291 ALA A CA 1
ATOM 2301 C C . ALA A 1 291 ? 6.385 -16.019 -14.536 1.00 96.31 291 ALA A C 1
ATOM 2303 O O . ALA A 1 291 ? 6.718 -14.845 -14.389 1.00 96.31 291 ALA A O 1
ATOM 2304 N N . ALA A 1 292 ? 6.440 -16.901 -13.530 1.00 96.12 292 ALA A N 1
ATOM 2305 C CA . ALA A 1 292 ? 6.952 -16.560 -12.196 1.00 96.12 292 ALA A CA 1
ATOM 2306 C C . ALA A 1 292 ? 8.438 -16.156 -12.223 1.00 96.12 292 ALA A C 1
ATOM 2308 O O . ALA A 1 292 ? 8.822 -15.151 -11.627 1.00 96.12 292 ALA A O 1
ATOM 2309 N N . GLN A 1 293 ? 9.266 -16.890 -12.970 1.00 97.25 293 GLN A N 1
ATOM 2310 C CA . GLN A 1 293 ? 10.690 -16.580 -13.128 1.00 97.25 293 GLN A CA 1
ATOM 2311 C C . GLN A 1 293 ? 10.945 -15.343 -14.001 1.00 97.25 293 GLN A C 1
ATOM 2313 O O . GLN A 1 293 ? 11.958 -14.663 -13.815 1.00 97.25 293 GLN A O 1
ATOM 2318 N N . LEU A 1 294 ? 10.024 -15.017 -14.917 1.00 98.00 294 LEU A N 1
ATOM 2319 C CA . LEU A 1 294 ? 10.032 -13.749 -15.644 1.00 98.00 294 LEU A CA 1
ATOM 2320 C C . LEU A 1 294 ? 9.792 -12.561 -14.701 1.00 98.00 294 LEU A C 1
ATOM 2322 O O . LEU A 1 294 ? 10.462 -11.553 -14.881 1.00 98.00 294 LEU A O 1
ATOM 2326 N N . GLU A 1 295 ? 8.942 -12.669 -13.666 1.00 97.25 295 GLU A N 1
ATOM 2327 C CA . GLU A 1 295 ? 8.780 -11.591 -12.665 1.00 97.25 295 GLU A CA 1
ATOM 2328 C C . GLU A 1 295 ? 10.121 -11.193 -12.025 1.00 97.25 295 GLU A C 1
ATOM 2330 O O . GLU A 1 295 ? 10.389 -10.013 -11.795 1.00 97.25 295 GLU A O 1
ATOM 2335 N N . GLY A 1 296 ? 10.970 -12.186 -11.741 1.00 96.00 296 GLY A N 1
ATOM 2336 C CA . GLY A 1 296 ? 12.300 -11.981 -11.173 1.00 96.00 296 GLY A CA 1
ATOM 2337 C C . GLY A 1 296 ? 13.307 -11.368 -12.148 1.00 96.00 296 GLY A C 1
ATOM 2338 O O . GLY A 1 296 ? 14.239 -10.702 -11.706 1.00 96.00 296 GLY A O 1
ATOM 2339 N N . PHE A 1 297 ? 13.101 -11.531 -13.457 1.00 98.06 297 PHE A N 1
ATOM 2340 C CA . PHE A 1 297 ? 13.871 -10.838 -14.490 1.00 98.06 297 PHE A CA 1
ATOM 2341 C C . PHE A 1 297 ? 13.381 -9.398 -14.692 1.00 98.06 297 PHE A C 1
ATOM 2343 O O . PHE A 1 297 ? 14.186 -8.467 -14.675 1.00 98.06 297 PHE A O 1
ATOM 2350 N N . SER A 1 298 ? 12.067 -9.215 -14.868 1.00 98.06 298 SER A N 1
ATOM 2351 C CA . SER A 1 298 ? 11.416 -7.974 -15.308 1.00 98.06 298 SER A CA 1
ATOM 2352 C C . SER A 1 298 ? 11.312 -6.914 -14.214 1.00 98.06 298 SER A C 1
ATOM 2354 O O . SER A 1 298 ? 11.570 -5.738 -14.462 1.00 98.06 298 SER A O 1
ATOM 2356 N N . ARG A 1 299 ? 10.913 -7.282 -12.993 1.00 97.81 299 ARG A N 1
ATOM 2357 C CA . ARG A 1 299 ? 10.548 -6.302 -11.958 1.00 97.81 299 ARG A CA 1
ATOM 2358 C C . ARG A 1 299 ? 11.752 -5.519 -11.412 1.00 97.81 299 ARG A C 1
ATOM 2360 O O . ARG A 1 299 ? 11.595 -4.311 -11.224 1.00 97.81 299 ARG A O 1
ATOM 2367 N N . PRO A 1 300 ? 12.964 -6.099 -11.282 1.00 98.25 300 PRO A N 1
ATOM 2368 C CA . PRO A 1 300 ? 14.181 -5.327 -11.017 1.00 98.25 300 PRO A CA 1
ATOM 2369 C C . PRO A 1 300 ? 14.510 -4.271 -12.083 1.00 98.25 300 PRO A C 1
ATOM 2371 O O . PRO A 1 300 ? 15.120 -3.248 -11.758 1.00 98.25 300 PRO A O 1
ATOM 2374 N N . ILE A 1 301 ? 14.071 -4.462 -13.336 1.00 98.12 301 ILE A N 1
ATOM 2375 C CA . ILE A 1 301 ? 14.394 -3.556 -14.451 1.00 98.12 301 ILE A CA 1
ATOM 2376 C C . ILE A 1 301 ? 13.861 -2.140 -14.205 1.00 98.12 301 ILE A C 1
ATOM 2378 O O . ILE A 1 301 ? 14.510 -1.184 -14.619 1.00 98.12 301 ILE A O 1
ATOM 2382 N N . TRP A 1 302 ? 12.756 -1.972 -13.464 1.00 98.50 302 TRP A N 1
ATOM 2383 C CA . TRP A 1 302 ? 12.253 -0.643 -13.087 1.00 98.50 302 TRP A CA 1
ATOM 2384 C C . TRP A 1 302 ? 13.324 0.232 -12.431 1.00 98.50 302 TRP A C 1
ATOM 2386 O O . TRP A 1 302 ? 13.418 1.406 -12.765 1.00 98.50 302 TRP A O 1
ATOM 2396 N N . GLY A 1 303 ? 14.142 -0.333 -11.538 1.00 98.38 303 GLY A N 1
ATOM 2397 C CA . GLY A 1 303 ? 15.243 0.403 -10.919 1.00 98.38 303 GLY A CA 1
ATOM 2398 C C . GLY A 1 303 ? 16.507 0.421 -11.782 1.00 98.38 303 GLY A C 1
ATOM 2399 O O . GLY A 1 303 ? 17.180 1.446 -11.839 1.00 98.38 303 GLY A O 1
ATOM 2400 N N . LEU A 1 304 ? 16.821 -0.672 -12.495 1.00 98.75 304 LEU A N 1
ATOM 2401 C CA . LEU A 1 304 ? 18.028 -0.765 -13.332 1.00 98.75 304 LEU A CA 1
ATOM 2402 C C . LEU A 1 304 ? 17.978 0.226 -14.498 1.00 98.75 304 LEU A C 1
ATOM 2404 O O . LEU A 1 304 ? 18.924 0.980 -14.702 1.00 98.75 304 LEU A O 1
ATOM 2408 N N . ALA A 1 305 ? 16.859 0.278 -15.219 1.00 98.62 305 ALA A N 1
ATOM 2409 C CA . ALA A 1 305 ? 16.660 1.232 -16.299 1.00 98.62 305 ALA A CA 1
ATOM 2410 C C . ALA A 1 305 ? 16.725 2.680 -15.792 1.00 98.62 305 ALA A C 1
ATOM 2412 O O . ALA A 1 305 ? 17.330 3.520 -16.447 1.00 98.62 305 ALA A O 1
ATOM 2413 N N . SER A 1 306 ? 16.180 2.974 -14.605 1.00 98.62 306 SER A N 1
ATOM 2414 C CA . SER A 1 306 ? 16.311 4.302 -13.998 1.00 98.62 306 SER A CA 1
ATOM 2415 C C . SER A 1 306 ? 17.747 4.630 -13.585 1.00 98.62 306 SER A C 1
ATOM 2417 O O . SER A 1 306 ? 18.203 5.738 -13.844 1.00 98.62 306 SER A O 1
ATOM 2419 N N . LEU A 1 307 ? 18.488 3.692 -12.988 1.00 98.56 307 LEU A N 1
ATOM 2420 C CA . LEU A 1 307 ? 19.900 3.878 -12.632 1.00 98.56 307 LEU A CA 1
ATOM 2421 C C . LEU A 1 307 ? 20.742 4.217 -13.872 1.00 98.56 307 LEU A C 1
ATOM 2423 O O . LEU A 1 307 ? 21.499 5.189 -13.845 1.00 98.56 307 LEU A O 1
ATOM 2427 N N . LEU A 1 308 ? 20.544 3.464 -14.959 1.00 98.44 308 LEU A N 1
ATOM 2428 C CA . LEU A 1 308 ? 21.211 3.663 -16.248 1.00 98.44 308 LEU A CA 1
ATOM 2429 C C . LEU A 1 308 ? 20.818 5.003 -16.893 1.00 98.44 308 LEU A C 1
ATOM 2431 O O . LEU A 1 308 ? 21.688 5.800 -17.230 1.00 98.44 308 LEU A O 1
ATOM 2435 N N . ALA A 1 309 ? 19.518 5.312 -16.970 1.00 96.94 309 ALA A N 1
ATOM 2436 C CA . ALA A 1 309 ? 19.005 6.587 -17.489 1.00 96.94 309 ALA A CA 1
ATOM 2437 C C . ALA A 1 309 ? 19.519 7.813 -16.708 1.00 96.94 309 ALA A C 1
ATOM 2439 O O . ALA A 1 309 ? 19.627 8.908 -17.252 1.00 96.94 309 ALA A O 1
ATOM 2440 N N . GLY A 1 310 ? 19.863 7.633 -15.430 1.00 95.62 310 GLY A N 1
ATOM 2441 C CA . GLY A 1 310 ? 20.495 8.652 -14.597 1.00 95.62 310 GLY A CA 1
ATOM 2442 C C . GLY A 1 310 ? 22.000 8.841 -14.833 1.00 95.62 310 GLY A C 1
ATOM 2443 O O . GLY A 1 310 ? 22.634 9.564 -14.057 1.00 95.62 310 GLY A O 1
ATOM 2444 N N . GLY A 1 311 ? 22.595 8.172 -15.824 1.00 95.25 311 GLY A N 1
ATOM 2445 C CA . GLY A 1 311 ? 24.025 8.245 -16.139 1.00 95.25 311 GLY A CA 1
ATOM 2446 C C . GLY A 1 311 ? 24.933 7.460 -15.186 1.00 95.25 311 GLY A C 1
ATOM 2447 O O . GLY A 1 311 ? 26.131 7.728 -15.132 1.00 95.25 311 GLY A O 1
ATOM 2448 N N . GLN A 1 312 ? 24.388 6.521 -14.405 1.00 95.19 312 GLN A N 1
ATOM 2449 C CA . GLN A 1 312 ? 25.184 5.583 -13.605 1.00 95.19 312 GLN A CA 1
ATOM 2450 C C . GLN A 1 312 ? 25.333 4.252 -14.350 1.00 95.19 312 GLN A C 1
ATOM 2452 O O . GLN A 1 312 ? 24.516 3.912 -15.200 1.00 95.19 312 GLN A O 1
ATOM 2457 N N . SER A 1 313 ? 26.356 3.468 -14.014 1.00 94.31 313 SER A N 1
ATOM 2458 C CA . SER A 1 313 ? 26.574 2.136 -14.584 1.00 94.31 313 SER A CA 1
ATOM 2459 C C . SER A 1 313 ? 26.432 1.042 -13.527 1.00 94.31 313 SER A C 1
ATOM 2461 O O . SER A 1 313 ? 26.656 1.259 -12.336 1.00 94.31 313 SER A O 1
ATOM 2463 N N . TYR A 1 314 ? 26.068 -0.158 -13.978 1.00 97.19 314 TYR A N 1
ATOM 2464 C CA . TYR A 1 314 ? 26.053 -1.366 -13.159 1.00 97.19 314 TYR A CA 1
ATOM 2465 C C . TYR A 1 314 ? 26.734 -2.510 -13.927 1.00 97.19 314 TYR A C 1
ATOM 2467 O O . TYR A 1 314 ? 26.251 -2.854 -15.010 1.00 97.19 314 TYR A O 1
ATOM 2475 N N . PRO A 1 315 ? 27.821 -3.125 -13.416 1.00 94.88 315 PRO A N 1
ATOM 2476 C CA . PRO A 1 315 ? 28.537 -4.184 -14.135 1.00 94.88 315 PRO A CA 1
ATOM 2477 C C . PRO A 1 315 ? 27.655 -5.372 -14.544 1.00 94.88 315 PRO A C 1
ATOM 2479 O O . PRO A 1 315 ? 27.804 -5.898 -15.643 1.00 94.88 315 PRO A O 1
ATOM 2482 N N . GLY A 1 316 ? 26.674 -5.747 -13.715 1.00 95.94 316 GLY A N 1
ATOM 2483 C CA . GLY A 1 316 ? 25.754 -6.853 -14.004 1.00 95.94 316 GLY A CA 1
ATOM 2484 C C . GLY A 1 316 ? 24.719 -6.583 -15.106 1.00 95.94 316 GLY A C 1
ATOM 2485 O O . GLY A 1 316 ? 23.957 -7.492 -15.430 1.00 95.94 316 GLY A O 1
ATOM 2486 N N . THR A 1 317 ? 24.680 -5.384 -15.710 1.00 98.06 317 THR A N 1
ATOM 2487 C CA . THR A 1 317 ? 23.721 -5.013 -16.779 1.00 98.06 317 THR A CA 1
ATOM 2488 C C . THR A 1 317 ? 23.744 -5.993 -17.956 1.00 98.06 317 THR A C 1
ATOM 2490 O O . THR A 1 317 ? 22.702 -6.281 -18.543 1.00 98.06 317 THR A O 1
ATOM 2493 N N . GLU A 1 318 ? 24.906 -6.577 -18.259 1.00 96.94 318 GLU A N 1
ATOM 2494 C CA . GLU A 1 318 ? 25.066 -7.563 -19.332 1.00 96.94 318 GLU A CA 1
ATOM 2495 C C . GLU A 1 318 ? 24.137 -8.786 -19.165 1.00 96.94 318 GLU A C 1
ATOM 2497 O O . GLU A 1 318 ? 23.637 -9.310 -20.160 1.00 96.94 318 GLU A O 1
ATOM 2502 N N . ARG A 1 319 ? 23.818 -9.201 -17.922 1.00 97.12 319 ARG A N 1
ATOM 2503 C CA . ARG A 1 319 ? 22.850 -10.289 -17.664 1.00 97.12 319 ARG A CA 1
ATOM 2504 C C . ARG A 1 319 ? 21.472 -9.975 -18.244 1.00 97.12 319 ARG A C 1
ATOM 2506 O O . ARG A 1 319 ? 20.839 -10.868 -18.798 1.00 97.12 319 ARG A O 1
ATOM 2513 N N . TRP A 1 320 ? 21.028 -8.719 -18.171 1.00 98.38 320 TRP A N 1
ATOM 2514 C CA . TRP A 1 320 ? 19.741 -8.300 -18.730 1.00 98.38 320 TRP A CA 1
ATOM 2515 C C . TRP A 1 320 ? 19.766 -8.221 -20.256 1.00 98.38 320 TRP A C 1
ATOM 2517 O O . TRP A 1 320 ? 18.804 -8.641 -20.892 1.00 98.38 320 TRP A O 1
ATOM 2527 N N . VAL A 1 321 ? 20.877 -7.779 -20.856 1.00 98.50 321 VAL A N 1
ATOM 2528 C CA . VAL A 1 321 ? 21.053 -7.779 -22.321 1.00 98.50 321 VAL A CA 1
ATOM 2529 C C . VAL A 1 321 ? 21.015 -9.210 -22.875 1.00 98.50 321 VAL A C 1
ATOM 2531 O O . VAL A 1 321 ? 20.246 -9.495 -23.795 1.00 98.50 321 VAL A O 1
ATOM 2534 N N . ARG A 1 322 ? 21.771 -10.144 -22.276 1.00 98.19 322 ARG A N 1
ATOM 2535 C CA . ARG A 1 322 ? 21.710 -11.570 -22.652 1.00 98.19 322 ARG A CA 1
ATOM 2536 C C . ARG A 1 322 ? 20.323 -12.166 -22.389 1.00 98.19 322 ARG A C 1
ATOM 2538 O O . ARG A 1 322 ? 19.800 -12.886 -23.239 1.00 98.19 322 ARG A O 1
ATOM 2545 N N . GLY A 1 323 ? 19.697 -11.803 -21.268 1.00 98.50 323 GLY A N 1
ATOM 2546 C CA . GLY A 1 323 ? 18.371 -12.279 -20.890 1.00 98.50 323 GLY A CA 1
ATOM 2547 C C . GLY A 1 323 ? 17.261 -11.828 -21.840 1.00 98.50 323 GLY A C 1
ATOM 2548 O O . GLY A 1 323 ? 16.387 -12.629 -22.159 1.00 98.50 323 GLY A O 1
ATOM 2549 N N . PHE A 1 324 ? 17.328 -10.610 -22.386 1.00 98.69 324 PHE A N 1
ATOM 2550 C CA . PHE A 1 324 ? 16.421 -10.168 -23.452 1.00 98.69 324 PHE A CA 1
ATOM 2551 C C . PHE A 1 324 ? 16.566 -11.014 -24.721 1.00 98.69 324 PHE A C 1
ATOM 2553 O O . PHE A 1 324 ? 15.564 -11.478 -25.270 1.00 98.69 324 PHE A O 1
ATOM 2560 N N . ALA A 1 325 ? 17.802 -11.255 -25.168 1.00 98.56 325 ALA A N 1
ATOM 2561 C CA . ALA A 1 325 ? 18.073 -12.066 -26.355 1.00 98.56 325 ALA A CA 1
ATOM 2562 C C . ALA A 1 325 ? 17.651 -13.537 -26.174 1.00 98.56 325 ALA A C 1
ATOM 2564 O O . ALA A 1 325 ? 17.074 -14.136 -27.081 1.00 98.56 325 ALA A O 1
ATOM 2565 N N . SER A 1 326 ? 17.913 -14.121 -25.002 1.00 98.56 326 SER A N 1
ATOM 2566 C CA . SER A 1 326 ? 17.605 -15.524 -24.705 1.00 98.56 326 SER A CA 1
ATOM 2567 C C . SER A 1 326 ? 16.116 -15.751 -24.417 1.00 98.56 326 SER A C 1
ATOM 2569 O O . SER A 1 326 ? 15.503 -16.659 -24.979 1.00 98.56 326 SER A O 1
ATOM 2571 N N . GLY A 1 327 ? 15.502 -14.882 -23.611 1.00 98.44 327 GLY A N 1
ATOM 2572 C CA . GLY A 1 327 ? 14.109 -14.987 -23.180 1.00 98.44 327 GLY A CA 1
ATOM 2573 C C . GLY A 1 327 ? 13.083 -14.763 -24.287 1.00 98.44 327 GLY A C 1
ATOM 2574 O O . GLY A 1 327 ? 11.965 -15.268 -24.191 1.00 98.44 327 GLY A O 1
ATOM 2575 N N . THR A 1 328 ? 13.460 -14.071 -25.365 1.00 98.50 328 THR A N 1
ATOM 2576 C CA . THR A 1 328 ? 12.583 -13.832 -26.525 1.00 98.50 328 THR A CA 1
ATOM 2577 C C . THR A 1 328 ? 12.868 -14.739 -27.722 1.00 98.50 328 THR A C 1
ATOM 2579 O O . THR A 1 328 ? 12.035 -14.817 -28.622 1.00 98.50 328 THR A O 1
ATOM 2582 N N . ASN A 1 329 ? 13.978 -15.488 -27.728 1.00 98.25 329 ASN A N 1
ATOM 2583 C CA . ASN A 1 329 ? 14.292 -16.453 -28.783 1.00 98.25 329 ASN A CA 1
ATOM 2584 C C . ASN A 1 329 ? 13.355 -17.680 -28.700 1.00 98.25 329 ASN A C 1
ATOM 2586 O O . ASN A 1 329 ? 13.522 -18.497 -27.794 1.00 98.25 329 ASN A O 1
ATOM 2590 N N . PRO A 1 330 ? 12.440 -17.903 -29.664 1.00 96.88 330 PRO A N 1
ATOM 2591 C CA . PRO A 1 330 ? 11.451 -18.986 -29.603 1.00 96.88 330 PRO A CA 1
ATOM 2592 C C . PRO A 1 330 ? 12.044 -20.398 -29.756 1.00 96.88 330 PRO A C 1
ATOM 2594 O O . PRO A 1 330 ? 11.306 -21.379 -29.668 1.00 96.88 330 PRO A O 1
ATOM 2597 N N . ARG A 1 331 ? 13.353 -20.518 -30.020 1.00 96.62 331 ARG A N 1
ATOM 2598 C CA . ARG A 1 331 ? 14.090 -21.789 -30.126 1.00 96.62 331 ARG A CA 1
ATOM 2599 C C . ARG A 1 331 ? 15.054 -22.029 -28.956 1.00 96.62 331 ARG A C 1
ATOM 2601 O O . ARG A 1 331 ? 15.745 -23.042 -28.967 1.00 96.62 331 ARG A O 1
ATOM 2608 N N . GLY A 1 332 ? 15.154 -21.097 -28.004 1.00 95.06 332 GLY A N 1
ATOM 2609 C CA . GLY A 1 332 ? 16.063 -21.187 -26.859 1.00 95.06 332 GLY A CA 1
ATOM 2610 C C . GLY A 1 332 ? 15.420 -21.835 -25.630 1.00 95.06 332 GLY A C 1
ATOM 2611 O O . GLY A 1 332 ? 14.232 -21.651 -25.371 1.00 95.06 332 GLY A O 1
ATOM 2612 N N . ASP A 1 333 ? 16.220 -22.535 -24.823 1.00 96.31 333 ASP A N 1
ATOM 2613 C CA . ASP A 1 333 ? 15.746 -23.237 -23.616 1.00 96.31 333 ASP A CA 1
ATOM 2614 C C . ASP A 1 333 ? 15.149 -22.290 -22.555 1.00 96.31 333 ASP A C 1
ATOM 2616 O O . ASP A 1 333 ? 14.254 -22.668 -21.788 1.00 96.31 333 ASP A O 1
ATOM 2620 N N . GLU A 1 334 ? 15.611 -21.034 -22.522 1.00 97.94 334 GLU A N 1
ATOM 2621 C CA . GLU A 1 334 ? 15.140 -20.012 -21.582 1.00 97.94 334 GLU A CA 1
ATOM 2622 C C . GLU A 1 334 ? 13.938 -19.195 -22.085 1.00 97.94 334 GLU A C 1
ATOM 2624 O O . GLU A 1 334 ? 13.426 -18.368 -21.326 1.00 97.94 334 GLU A O 1
ATOM 2629 N N . PHE A 1 335 ? 13.427 -19.467 -23.296 1.00 98.50 335 PHE A N 1
ATOM 2630 C CA . PHE A 1 335 ? 12.299 -18.743 -23.898 1.00 98.50 335 PHE A CA 1
ATOM 2631 C C . PHE A 1 335 ? 11.141 -18.562 -22.912 1.00 98.50 335 PHE A C 1
ATOM 2633 O O . PHE A 1 335 ? 10.694 -19.525 -22.281 1.00 98.50 335 PHE A O 1
ATOM 2640 N N . TRP A 1 336 ? 10.625 -17.342 -22.774 1.00 98.31 336 TRP A N 1
ATOM 2641 C CA . TRP A 1 336 ? 9.553 -17.049 -21.823 1.00 98.31 336 TRP A CA 1
ATOM 2642 C C . TRP A 1 336 ? 8.226 -17.708 -22.203 1.00 98.31 336 TRP A C 1
ATOM 2644 O O . TRP A 1 336 ? 7.381 -17.928 -21.335 1.00 98.31 336 TRP A O 1
ATOM 2654 N N . GLY A 1 337 ? 8.040 -18.060 -23.476 1.00 97.56 337 GLY A N 1
ATOM 2655 C CA . GLY A 1 337 ? 6.777 -18.555 -24.012 1.00 97.56 337 GLY A CA 1
ATOM 2656 C C . GLY A 1 337 ? 5.935 -17.436 -24.627 1.00 97.56 337 GLY A C 1
ATOM 2657 O O . GLY A 1 337 ? 6.061 -16.262 -24.274 1.00 97.56 337 GLY A O 1
ATOM 2658 N N . ASN A 1 338 ? 5.062 -17.814 -25.560 1.00 96.00 338 ASN A N 1
ATOM 2659 C CA . ASN A 1 338 ? 4.155 -16.885 -26.232 1.00 96.00 338 ASN A CA 1
ATOM 2660 C C . ASN A 1 338 ? 3.010 -16.455 -25.307 1.00 96.00 338 ASN A C 1
ATOM 2662 O O . ASN A 1 338 ? 2.392 -17.297 -24.653 1.00 96.00 338 ASN A O 1
ATOM 2666 N N . MET A 1 339 ? 2.684 -15.161 -25.327 1.00 96.62 339 MET A N 1
ATOM 2667 C CA . MET A 1 339 ? 1.535 -14.607 -24.612 1.00 96.62 339 MET A CA 1
ATOM 2668 C C . MET A 1 339 ? 0.199 -15.120 -25.164 1.00 96.62 339 MET A C 1
ATOM 2670 O O . MET A 1 339 ? 0.002 -15.251 -26.375 1.00 96.62 339 MET A O 1
ATOM 2674 N N . ARG A 1 340 ? -0.739 -15.361 -24.249 1.00 95.94 340 ARG A N 1
ATOM 2675 C CA . ARG A 1 340 ? -2.143 -15.710 -24.509 1.00 95.94 340 ARG A CA 1
ATOM 2676 C C . ARG A 1 340 ? -3.050 -14.605 -23.973 1.00 95.94 340 ARG A C 1
ATOM 2678 O O . ARG A 1 340 ? -2.583 -13.716 -23.270 1.00 95.94 340 ARG A O 1
ATOM 2685 N N . ASP A 1 341 ? -4.341 -14.668 -24.275 1.00 97.31 341 ASP A N 1
ATOM 2686 C CA . ASP A 1 341 ? -5.324 -13.770 -23.663 1.00 97.31 341 ASP A CA 1
ATOM 2687 C C . ASP A 1 341 ? -5.253 -13.853 -22.131 1.00 97.31 341 ASP A C 1
ATOM 2689 O O . ASP A 1 341 ? -5.304 -14.947 -21.562 1.00 97.31 341 ASP A O 1
ATOM 2693 N N . LYS A 1 342 ? -5.140 -12.693 -21.469 1.00 95.50 342 LYS A N 1
ATOM 2694 C CA . LYS A 1 342 ? -5.051 -12.559 -20.002 1.00 95.50 342 LYS A CA 1
ATOM 2695 C C . LYS A 1 342 ? -3.879 -13.337 -19.353 1.00 95.50 342 LYS A C 1
ATOM 2697 O O . LYS A 1 342 ? -4.008 -13.825 -18.232 1.00 95.50 342 LYS A O 1
ATOM 2702 N N . ASP A 1 343 ? -2.735 -13.447 -20.036 1.00 96.75 343 ASP A N 1
ATOM 2703 C CA . ASP A 1 343 ? -1.519 -14.128 -19.552 1.00 96.75 343 ASP A CA 1
ATOM 2704 C C . ASP A 1 343 ? -0.655 -13.239 -18.634 1.00 96.75 343 ASP A C 1
ATOM 2706 O O . ASP A 1 343 ? -0.433 -12.065 -18.925 1.00 96.75 343 ASP A O 1
ATOM 2710 N N . GLN A 1 344 ? -0.096 -13.800 -17.555 1.00 95.75 344 GLN A N 1
ATOM 2711 C CA . GLN A 1 344 ? 0.768 -13.073 -16.612 1.00 95.75 344 GLN A CA 1
ATOM 2712 C C . GLN A 1 344 ? 1.974 -12.397 -17.290 1.00 95.75 344 GLN A C 1
ATOM 2714 O O . GLN A 1 344 ? 2.383 -11.319 -16.869 1.00 95.75 344 GLN A O 1
ATOM 2719 N N . ARG A 1 345 ? 2.524 -12.965 -18.370 1.00 97.50 345 ARG A N 1
ATOM 2720 C CA . ARG A 1 345 ? 3.642 -12.368 -19.133 1.00 97.50 345 ARG A CA 1
ATOM 2721 C C . ARG A 1 345 ? 3.352 -10.943 -19.613 1.00 97.50 345 ARG A C 1
ATOM 2723 O O . ARG A 1 345 ? 4.263 -10.118 -19.687 1.00 97.50 345 ARG A O 1
ATOM 2730 N N . MET A 1 346 ? 2.082 -10.634 -19.880 1.00 97.81 346 MET A N 1
ATOM 2731 C CA . MET A 1 346 ? 1.624 -9.305 -20.295 1.00 97.81 346 MET A CA 1
ATOM 2732 C C . MET A 1 346 ? 1.885 -8.239 -19.231 1.00 97.81 346 MET A C 1
ATOM 2734 O O . MET A 1 346 ? 2.101 -7.081 -19.572 1.00 97.81 346 MET A O 1
ATOM 2738 N N . VAL A 1 347 ? 1.883 -8.620 -17.952 1.00 97.19 347 VAL A N 1
ATOM 2739 C CA . VAL A 1 347 ? 2.172 -7.732 -16.819 1.00 97.19 347 VAL A CA 1
ATOM 2740 C C . VAL A 1 347 ? 3.628 -7.268 -16.852 1.00 97.19 347 VAL A C 1
ATOM 2742 O O . VAL A 1 347 ? 3.936 -6.083 -16.680 1.00 97.19 347 VAL A O 1
ATOM 2745 N N . GLU A 1 348 ? 4.525 -8.202 -17.153 1.00 97.81 348 GLU A N 1
ATOM 2746 C CA .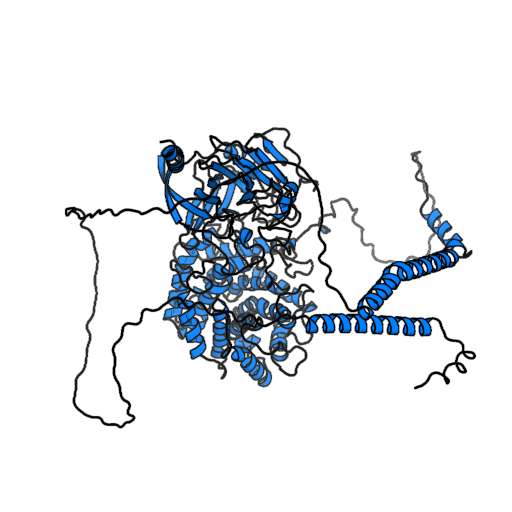 GLU A 1 348 ? 5.975 -8.003 -17.133 1.00 97.81 348 GLU A CA 1
ATOM 2747 C C . GLU A 1 348 ? 6.471 -7.151 -18.311 1.00 97.81 348 GLU A C 1
ATOM 2749 O O . GLU A 1 348 ? 7.455 -6.420 -18.181 1.00 97.81 348 GLU A O 1
ATOM 2754 N N . CYS A 1 349 ? 5.721 -7.143 -19.420 1.00 97.81 349 CYS A N 1
ATOM 2755 C CA . CYS A 1 349 ? 5.953 -6.288 -20.590 1.00 97.81 349 CYS A CA 1
ATOM 2756 C C . CYS A 1 349 ? 6.034 -4.789 -20.249 1.00 97.81 349 CYS A C 1
ATOM 2758 O O . CYS A 1 349 ? 6.678 -4.026 -20.967 1.00 97.81 349 CYS A O 1
ATOM 2760 N N . SER A 1 350 ? 5.424 -4.356 -19.141 1.00 97.50 350 SER A N 1
ATOM 2761 C CA . SER A 1 350 ? 5.458 -2.960 -18.691 1.00 97.50 350 SER A CA 1
ATOM 2762 C C . SER A 1 350 ? 6.849 -2.477 -18.274 1.00 97.50 350 SER A C 1
ATOM 2764 O O . SER A 1 350 ? 7.249 -1.371 -18.637 1.00 97.50 350 SER A O 1
ATOM 2766 N N . ALA A 1 351 ? 7.601 -3.315 -17.554 1.00 98.19 351 ALA A N 1
ATOM 2767 C CA . ALA A 1 351 ? 8.963 -3.011 -17.118 1.00 98.19 351 ALA A CA 1
ATOM 2768 C C . ALA A 1 351 ? 9.925 -2.968 -18.311 1.00 98.19 351 ALA A C 1
ATOM 2770 O O . ALA A 1 351 ? 10.784 -2.093 -18.401 1.00 98.19 351 ALA A O 1
ATOM 2771 N N . ILE A 1 352 ? 9.718 -3.891 -19.253 1.00 98.62 352 ILE A N 1
ATOM 2772 C C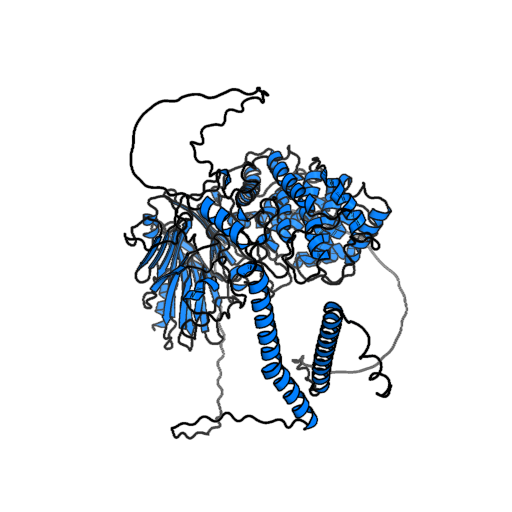A . ILE A 1 352 ? 10.473 -4.012 -20.500 1.00 98.62 352 ILE A CA 1
ATOM 2773 C C . ILE A 1 352 ? 10.219 -2.791 -21.394 1.00 98.62 352 ILE A C 1
ATOM 2775 O O . ILE A 1 352 ? 11.152 -2.129 -21.836 1.00 98.62 352 ILE A O 1
ATOM 2779 N N . GLY A 1 353 ? 8.953 -2.427 -21.610 1.00 98.62 353 GLY A N 1
ATOM 2780 C CA . GLY A 1 353 ? 8.590 -1.240 -22.381 1.00 98.62 353 GLY A CA 1
ATOM 2781 C C . GLY A 1 353 ? 9.151 0.055 -21.782 1.00 98.62 353 GLY A C 1
ATOM 2782 O O . GLY A 1 353 ? 9.703 0.883 -22.506 1.00 98.62 353 GLY A O 1
ATOM 2783 N N . TYR A 1 354 ? 9.106 0.196 -20.450 1.00 98.75 354 TYR A N 1
ATOM 2784 C CA . TYR A 1 354 ? 9.771 1.295 -19.745 1.00 98.75 354 TYR A CA 1
ATOM 2785 C C . TYR A 1 354 ? 11.286 1.316 -19.996 1.00 98.75 354 TYR A C 1
ATOM 2787 O O . TYR A 1 354 ? 11.837 2.369 -20.314 1.00 98.75 354 TYR A O 1
ATOM 2795 N N . SER A 1 355 ? 11.964 0.167 -19.907 1.00 98.56 355 SER A N 1
ATOM 2796 C CA . SER A 1 355 ? 13.419 0.106 -20.056 1.00 98.56 355 SER A CA 1
ATOM 2797 C C . SER A 1 355 ? 13.903 0.440 -21.460 1.00 98.56 355 SER A C 1
ATOM 2799 O O . SER A 1 355 ? 14.911 1.128 -21.606 1.00 98.56 355 SER A O 1
ATOM 2801 N N . LEU A 1 356 ? 13.156 0.019 -22.484 1.00 98.62 356 LEU A N 1
ATOM 2802 C CA . LEU A 1 356 ? 13.400 0.417 -23.872 1.00 98.62 356 LEU A CA 1
ATOM 2803 C C . LEU A 1 356 ? 13.215 1.928 -24.079 1.00 98.62 356 LEU A C 1
ATOM 2805 O O . LEU A 1 356 ? 13.946 2.530 -24.861 1.00 98.62 356 LEU A O 1
ATOM 2809 N N . ALA A 1 357 ? 12.270 2.548 -23.365 1.00 98.31 357 ALA A N 1
ATOM 2810 C CA . ALA A 1 357 ? 11.984 3.974 -23.486 1.00 98.31 357 ALA A CA 1
ATOM 2811 C C . ALA A 1 357 ? 13.001 4.889 -22.777 1.00 98.31 357 ALA A C 1
ATOM 2813 O O . ALA A 1 357 ? 13.222 5.998 -23.258 1.00 98.31 357 ALA A O 1
ATOM 2814 N N . VAL A 1 358 ? 13.598 4.464 -21.651 1.00 97.94 358 VAL A N 1
ATOM 2815 C CA . VAL A 1 358 ? 14.491 5.330 -20.840 1.00 97.94 358 VAL A CA 1
ATOM 2816 C C . VAL A 1 358 ? 15.968 4.927 -20.836 1.00 97.94 358 VAL A C 1
ATOM 2818 O O . VAL A 1 358 ? 16.812 5.769 -20.558 1.00 97.94 358 VAL A O 1
ATOM 2821 N N . ALA A 1 359 ? 16.299 3.668 -21.137 1.00 97.94 359 ALA A N 1
ATOM 2822 C CA . ALA A 1 359 ? 17.662 3.124 -21.054 1.00 97.94 359 ALA A CA 1
ATOM 2823 C C . ALA A 1 359 ? 18.085 2.401 -22.348 1.00 97.94 359 ALA A C 1
ATOM 2825 O O . ALA A 1 359 ? 18.848 1.430 -22.324 1.00 97.94 359 ALA A O 1
ATOM 2826 N N . ARG A 1 360 ? 17.578 2.888 -23.489 1.00 97.56 360 ARG A N 1
ATOM 2827 C CA . ARG A 1 360 ? 17.794 2.340 -24.834 1.00 97.56 360 ARG A CA 1
ATOM 2828 C C . ARG A 1 360 ? 19.267 2.022 -25.130 1.00 97.56 360 ARG A C 1
ATOM 2830 O O . ARG A 1 360 ? 19.577 0.895 -25.511 1.00 97.56 360 ARG A O 1
ATOM 2837 N N . GLU A 1 361 ? 20.158 2.981 -24.896 1.00 97.75 361 GLU A N 1
ATOM 2838 C CA . GLU A 1 361 ? 21.593 2.880 -25.215 1.00 97.75 361 GLU A CA 1
ATOM 2839 C C . GLU A 1 361 ? 22.297 1.728 -24.473 1.00 97.75 361 GLU A C 1
ATOM 2841 O O . GLU A 1 361 ? 23.296 1.192 -24.948 1.00 97.75 361 GLU A O 1
ATOM 2846 N N . HIS A 1 362 ? 21.753 1.306 -23.326 1.00 98.19 362 HIS A N 1
ATOM 2847 C CA . HIS A 1 362 ? 22.338 0.276 -22.466 1.00 98.19 362 HIS A CA 1
ATOM 2848 C C . HIS A 1 362 ? 21.653 -1.093 -22.574 1.00 98.19 362 HIS A C 1
ATOM 2850 O O . HIS A 1 362 ? 22.294 -2.109 -22.309 1.00 98.19 362 HIS A O 1
ATOM 2856 N N . LEU A 1 363 ? 20.362 -1.135 -22.923 1.00 98.00 363 LEU A N 1
ATOM 2857 C CA . LEU A 1 363 ? 19.549 -2.362 -22.890 1.00 98.00 363 LEU A CA 1
ATOM 2858 C C . LEU A 1 363 ? 19.003 -2.794 -24.258 1.00 98.00 363 LEU A C 1
ATOM 2860 O O . LEU A 1 363 ? 18.679 -3.967 -24.429 1.00 98.00 363 LEU A O 1
ATOM 2864 N N . TRP A 1 364 ? 18.902 -1.875 -25.221 1.00 98.50 364 TRP A N 1
ATOM 2865 C CA . TRP A 1 364 ? 18.377 -2.139 -26.563 1.00 98.50 364 TRP A CA 1
ATOM 2866 C C . TRP A 1 364 ? 19.463 -2.094 -27.632 1.00 98.50 364 TRP A C 1
ATOM 2868 O O . TRP A 1 364 ? 19.641 -3.064 -28.366 1.00 98.50 364 TRP A O 1
ATOM 2878 N N . ASP A 1 365 ? 20.198 -0.985 -27.735 1.00 98.31 365 ASP A N 1
ATOM 2879 C CA . ASP A 1 365 ? 21.176 -0.804 -28.810 1.00 98.31 365 ASP A CA 1
ATOM 2880 C C . ASP A 1 365 ? 22.279 -1.896 -28.826 1.00 98.31 365 ASP A C 1
ATOM 2882 O O . ASP A 1 365 ? 22.614 -2.328 -29.935 1.00 98.31 365 ASP A O 1
ATOM 2886 N N . PRO A 1 366 ? 22.746 -2.455 -27.680 1.00 98.06 366 PRO A N 1
ATOM 2887 C CA . PRO A 1 366 ? 23.687 -3.587 -27.639 1.00 98.06 366 PRO A CA 1
ATOM 2888 C C . PRO A 1 366 ? 23.144 -4.948 -28.116 1.00 98.06 366 PRO A C 1
ATOM 2890 O O . PRO A 1 366 ? 23.925 -5.886 -28.273 1.00 98.06 366 PRO A O 1
ATOM 2893 N N . LEU A 1 367 ? 21.831 -5.102 -28.326 1.00 98.62 367 LEU A N 1
ATOM 2894 C CA . LEU A 1 367 ? 21.250 -6.348 -28.844 1.00 98.62 367 LEU A CA 1
ATOM 2895 C C . LEU A 1 367 ? 21.608 -6.548 -30.328 1.00 98.62 367 LEU A C 1
ATOM 2897 O O . LEU A 1 367 ? 21.653 -5.590 -31.103 1.00 98.62 367 LEU A O 1
ATOM 2901 N N . SER A 1 368 ? 21.799 -7.797 -30.759 1.00 98.38 368 SER A N 1
ATOM 2902 C CA . SER A 1 368 ? 21.914 -8.124 -32.190 1.00 98.38 368 SER A CA 1
ATOM 2903 C C . SER A 1 368 ? 20.596 -7.862 -32.929 1.00 98.38 368 SER A C 1
ATOM 2905 O O . SER A 1 368 ? 19.529 -7.865 -32.317 1.00 98.38 368 SER A O 1
ATOM 2907 N N . ASP A 1 369 ? 20.636 -7.694 -34.251 1.00 98.38 369 ASP A N 1
ATOM 2908 C CA . ASP A 1 369 ? 19.423 -7.454 -35.052 1.00 98.38 369 ASP A CA 1
ATOM 2909 C C . ASP A 1 369 ? 18.410 -8.612 -34.964 1.00 98.38 369 ASP A C 1
ATOM 2911 O O . ASP A 1 369 ? 17.198 -8.392 -35.002 1.00 98.38 369 ASP A O 1
ATOM 2915 N N . GLU A 1 370 ? 18.889 -9.846 -34.770 1.00 98.25 370 GLU A N 1
ATOM 2916 C CA . GLU A 1 370 ? 18.047 -11.012 -34.475 1.00 98.25 370 GLU A CA 1
ATOM 2917 C C . GLU A 1 370 ? 17.376 -10.891 -33.097 1.00 98.25 370 GLU A C 1
ATOM 2919 O O . GLU A 1 370 ? 16.166 -11.077 -32.985 1.00 98.25 370 GLU A O 1
ATOM 2924 N N . ALA A 1 371 ? 18.128 -10.529 -32.051 1.00 98.56 371 ALA A N 1
ATOM 2925 C CA . ALA A 1 371 ? 17.580 -10.347 -30.706 1.00 98.56 371 ALA A CA 1
ATOM 2926 C C . ALA A 1 371 ? 16.597 -9.164 -30.631 1.00 98.56 371 ALA A C 1
ATOM 2928 O O . ALA A 1 371 ? 15.553 -9.278 -29.992 1.00 98.56 371 ALA A O 1
ATOM 2929 N N . LYS A 1 372 ? 16.883 -8.065 -31.343 1.00 98.75 372 LYS A N 1
ATOM 2930 C CA . LYS A 1 372 ? 15.960 -6.938 -31.541 1.00 98.75 372 LYS A CA 1
ATOM 2931 C C . LYS A 1 372 ? 14.668 -7.412 -32.204 1.00 98.75 372 LYS A C 1
ATOM 2933 O O . LYS A 1 372 ? 13.592 -7.195 -31.657 1.00 98.75 372 LYS A O 1
ATOM 2938 N N . SER A 1 373 ? 14.771 -8.150 -33.311 1.00 98.50 373 SER A N 1
ATOM 2939 C CA . SER A 1 373 ? 13.609 -8.696 -34.029 1.00 98.50 373 SER A CA 1
ATOM 2940 C C . SER A 1 373 ? 12.758 -9.631 -33.157 1.00 98.50 373 SER A C 1
ATOM 2942 O O . SER A 1 373 ? 11.533 -9.523 -33.162 1.00 98.50 373 SER A O 1
ATOM 2944 N N . HIS A 1 374 ? 13.383 -10.520 -32.376 1.00 98.62 374 HIS A N 1
ATOM 2945 C CA . HIS A 1 374 ? 12.676 -11.401 -31.441 1.00 98.62 374 HIS A CA 1
ATOM 2946 C C . HIS A 1 374 ? 11.985 -10.629 -30.306 1.00 98.62 374 HIS A C 1
ATOM 2948 O O . HIS A 1 374 ? 10.840 -10.937 -29.971 1.00 98.62 374 HIS A O 1
ATOM 2954 N N . LEU A 1 375 ? 12.634 -9.604 -29.746 1.00 98.62 375 LEU A N 1
ATOM 2955 C CA . LEU A 1 375 ? 12.052 -8.772 -28.693 1.00 98.62 375 LEU A CA 1
ATOM 2956 C C . LEU A 1 375 ? 10.890 -7.910 -29.210 1.00 98.62 375 LEU A C 1
ATOM 2958 O O . LEU A 1 375 ? 9.874 -7.811 -28.525 1.00 98.62 375 LEU A O 1
ATOM 2962 N N . GLU A 1 376 ? 10.980 -7.356 -30.423 1.00 98.50 376 GLU A N 1
ATOM 2963 C CA . GLU A 1 376 ? 9.854 -6.666 -31.074 1.00 98.50 376 GLU A CA 1
ATOM 2964 C C . GLU A 1 376 ? 8.664 -7.599 -31.300 1.00 98.50 376 GLU A C 1
ATOM 2966 O O . GLU A 1 376 ? 7.527 -7.226 -31.007 1.00 98.50 376 GLU A O 1
ATOM 2971 N N . GLU A 1 377 ? 8.912 -8.811 -31.807 1.00 98.31 377 GLU A N 1
ATOM 2972 C CA . GLU A 1 377 ? 7.866 -9.801 -32.065 1.00 98.31 377 GLU A CA 1
ATOM 2973 C C . GLU A 1 377 ? 7.163 -10.221 -30.773 1.00 98.31 377 GLU A C 1
ATOM 2975 O O . GLU A 1 377 ? 5.933 -10.205 -30.694 1.00 98.31 377 GLU A O 1
ATOM 2980 N N . TRP A 1 378 ? 7.945 -10.560 -29.745 1.00 98.44 378 TRP A N 1
ATOM 2981 C CA . TRP A 1 378 ? 7.417 -11.016 -28.467 1.00 98.44 378 TRP A CA 1
ATOM 2982 C C . TRP A 1 378 ? 6.645 -9.901 -27.753 1.00 98.44 378 TRP A C 1
ATOM 2984 O O . TRP A 1 378 ? 5.498 -10.113 -27.365 1.00 98.44 378 TRP A O 1
ATOM 2994 N N . LEU A 1 379 ? 7.220 -8.696 -27.646 1.00 98.06 379 LEU A N 1
ATOM 2995 C CA . LEU A 1 379 ? 6.599 -7.562 -26.954 1.00 98.06 379 LEU A CA 1
ATOM 2996 C C . LEU A 1 379 ? 5.375 -7.019 -27.715 1.00 98.06 379 LEU A C 1
ATOM 2998 O O . LEU A 1 379 ? 4.356 -6.696 -27.106 1.00 98.06 379 LEU A O 1
ATOM 3002 N N . GLY A 1 380 ? 5.437 -6.966 -29.049 1.00 97.94 380 GLY A N 1
ATOM 3003 C CA . GLY A 1 380 ? 4.313 -6.576 -29.907 1.00 97.94 380 GLY A CA 1
ATOM 3004 C C . GLY A 1 380 ? 3.191 -7.617 -29.979 1.00 97.94 380 GLY A C 1
ATOM 3005 O O . GLY A 1 380 ? 2.042 -7.269 -30.260 1.00 97.94 380 GLY A O 1
ATOM 3006 N N . GLY A 1 381 ? 3.485 -8.884 -29.666 1.00 96.56 381 GLY A N 1
ATOM 3007 C CA . GLY A 1 381 ? 2.545 -10.011 -29.688 1.00 96.56 381 GLY A CA 1
ATOM 3008 C C . GLY A 1 381 ? 1.367 -9.924 -28.705 1.00 96.56 381 GLY A C 1
ATOM 3009 O O . GLY A 1 381 ? 0.507 -10.808 -28.715 1.00 96.56 381 GLY A O 1
ATOM 3010 N N . MET A 1 382 ? 1.300 -8.876 -27.873 1.00 96.06 382 MET A N 1
ATOM 3011 C CA . MET A 1 382 ? 0.162 -8.569 -26.993 1.00 96.06 382 MET A CA 1
ATOM 3012 C C . MET A 1 382 ? -0.887 -7.614 -27.608 1.00 96.06 382 MET A C 1
ATOM 3014 O O . MET A 1 382 ? -1.938 -7.380 -27.001 1.00 96.06 382 MET A O 1
ATOM 3018 N N . ASN A 1 383 ? -0.625 -7.031 -28.786 1.00 97.50 383 ASN A N 1
ATOM 3019 C CA . ASN A 1 383 ? -1.462 -5.970 -29.375 1.00 97.50 383 ASN A CA 1
ATOM 3020 C C . ASN A 1 383 ? -2.829 -6.443 -29.900 1.00 97.50 383 ASN A C 1
ATOM 3022 O O . ASN A 1 383 ? -3.794 -5.672 -29.922 1.00 97.50 383 ASN A O 1
ATOM 3026 N N . ASP A 1 384 ? -2.941 -7.716 -30.264 1.00 95.25 384 ASP A N 1
ATOM 3027 C CA . ASP A 1 384 ? -4.168 -8.386 -30.708 1.00 95.25 384 ASP A CA 1
ATOM 3028 C C . ASP A 1 384 ? -4.906 -9.134 -29.579 1.00 95.25 384 ASP A C 1
ATOM 3030 O O . ASP A 1 384 ? -6.029 -9.585 -29.790 1.00 95.25 384 ASP A O 1
ATOM 3034 N N . LYS A 1 385 ? -4.304 -9.253 -28.388 1.00 96.62 385 LYS A N 1
ATOM 3035 C CA . LYS A 1 385 ? -4.799 -10.093 -27.286 1.00 96.62 385 LYS A CA 1
ATOM 3036 C C . LYS A 1 385 ? -5.820 -9.398 -26.382 1.00 96.62 385 LYS A C 1
ATOM 3038 O O . LYS A 1 385 ? -5.805 -8.175 -26.195 1.00 96.62 385 LYS A O 1
ATOM 3043 N N . GLU A 1 386 ? -6.679 -10.188 -25.747 1.00 96.88 386 GLU A N 1
ATOM 3044 C CA . GLU A 1 386 ? -7.584 -9.712 -24.704 1.00 96.88 386 GLU A CA 1
ATOM 3045 C C . GLU A 1 386 ? -6.817 -9.436 -23.399 1.00 96.88 386 GLU A C 1
ATOM 3047 O O . GLU A 1 386 ? -6.063 -10.274 -22.901 1.00 96.88 386 GLU A O 1
ATOM 3052 N N . MET A 1 387 ? -7.057 -8.260 -22.817 1.00 95.62 387 MET A N 1
ATOM 3053 C CA . MET A 1 387 ? -6.541 -7.857 -21.507 1.00 95.62 387 MET A CA 1
ATOM 3054 C C . MET A 1 387 ? -7.704 -7.770 -20.511 1.00 95.62 387 MET A C 1
ATOM 3056 O O . MET A 1 387 ? -8.814 -7.404 -20.908 1.00 95.62 387 MET A O 1
ATOM 3060 N N . PRO A 1 388 ? -7.491 -8.051 -19.214 1.00 94.88 388 PRO A N 1
ATOM 3061 C CA . PRO A 1 388 ? -8.448 -7.704 -18.172 1.00 94.88 388 PRO A CA 1
ATOM 3062 C C . PRO A 1 388 ? -8.798 -6.210 -18.213 1.00 94.88 388 PRO A C 1
ATOM 3064 O O . PRO A 1 388 ? -7.938 -5.360 -18.441 1.00 94.88 388 PRO A O 1
ATOM 3067 N N . ASN A 1 389 ? -10.071 -5.895 -17.969 1.00 94.19 389 ASN A N 1
ATOM 3068 C CA . ASN A 1 389 ? -10.608 -4.532 -17.965 1.00 94.19 389 ASN A CA 1
ATOM 3069 C C . ASN A 1 389 ? -10.239 -3.791 -16.660 1.00 94.19 389 ASN A C 1
ATOM 3071 O O . ASN A 1 389 ? -11.096 -3.501 -15.829 1.00 94.19 389 ASN A O 1
ATOM 3075 N N . THR A 1 390 ? -8.940 -3.591 -16.446 1.00 94.56 390 THR A N 1
ATOM 3076 C CA . THR A 1 390 ? -8.319 -3.078 -15.213 1.00 94.56 390 THR A CA 1
ATOM 3077 C C . THR A 1 390 ? -7.039 -2.304 -15.563 1.00 94.56 390 THR A C 1
ATOM 3079 O O . THR A 1 390 ? -6.765 -2.028 -16.735 1.00 94.56 390 THR A O 1
ATOM 3082 N N . ASN A 1 391 ? -6.202 -2.000 -14.567 1.00 94.06 391 ASN A N 1
ATOM 3083 C CA . ASN A 1 391 ? -4.832 -1.514 -14.738 1.00 94.06 391 ASN A CA 1
ATOM 3084 C C . ASN A 1 391 ? -3.995 -2.278 -15.781 1.00 94.06 391 ASN A C 1
ATOM 3086 O O . ASN A 1 391 ? -3.027 -1.707 -16.273 1.00 94.06 391 ASN A O 1
ATOM 3090 N N . TRP A 1 392 ? -4.351 -3.520 -16.139 1.00 96.38 392 TRP A N 1
ATOM 3091 C CA . TRP A 1 392 ? -3.597 -4.326 -17.101 1.00 96.38 392 TRP A CA 1
ATOM 3092 C C . TRP A 1 392 ? -3.362 -3.614 -18.436 1.00 96.38 392 TRP A C 1
ATOM 3094 O O . TRP A 1 392 ? -2.304 -3.777 -19.040 1.00 96.38 392 TRP A O 1
ATOM 3104 N N . LEU A 1 393 ? -4.297 -2.765 -18.868 1.00 97.75 393 LEU A N 1
ATOM 3105 C CA . LEU A 1 393 ? -4.151 -1.953 -20.077 1.00 97.75 393 LEU A CA 1
ATOM 3106 C C . LEU A 1 393 ? -2.885 -1.070 -20.050 1.00 97.75 393 LEU A C 1
ATOM 3108 O O . LEU A 1 393 ? -2.240 -0.908 -21.084 1.00 97.75 393 LEU A O 1
ATOM 3112 N N . TRP A 1 394 ? -2.443 -0.596 -18.875 1.00 97.88 394 TRP A N 1
ATOM 3113 C CA . TRP A 1 394 ? -1.174 0.131 -18.738 1.00 97.88 394 TRP A CA 1
ATOM 3114 C C . TRP A 1 394 ? 0.034 -0.694 -19.168 1.00 97.88 394 TRP A C 1
ATOM 3116 O O . TRP A 1 394 ? 1.000 -0.133 -19.679 1.00 97.88 394 TRP A O 1
ATOM 3126 N N . PHE A 1 395 ? 0.004 -2.015 -18.998 1.00 98.00 395 PHE A N 1
ATOM 3127 C CA . PHE A 1 395 ? 1.142 -2.847 -19.367 1.00 98.00 395 PHE A CA 1
ATOM 3128 C C . PHE A 1 395 ? 1.330 -2.907 -20.886 1.00 98.00 395 PHE A C 1
ATOM 3130 O O . PHE A 1 395 ? 2.461 -2.813 -21.365 1.00 98.00 395 PHE A O 1
ATOM 3137 N N . ARG A 1 396 ? 0.226 -2.929 -21.646 1.00 98.25 396 ARG A N 1
ATOM 3138 C CA . ARG A 1 396 ? 0.254 -2.806 -23.111 1.00 98.25 396 ARG A CA 1
ATOM 3139 C C . ARG A 1 396 ? 0.569 -1.387 -23.585 1.00 98.25 396 ARG A C 1
ATOM 3141 O O . ARG A 1 396 ? 1.264 -1.234 -24.590 1.00 98.25 396 ARG A O 1
ATOM 3148 N N . VAL A 1 397 ? 0.128 -0.358 -22.859 1.00 98.62 397 VAL A N 1
ATOM 3149 C CA . VAL A 1 397 ? 0.543 1.031 -23.122 1.00 98.62 397 VAL A CA 1
ATOM 3150 C C . VAL A 1 397 ? 2.062 1.165 -23.004 1.00 98.62 397 VAL A C 1
ATOM 3152 O O . VAL A 1 397 ? 2.694 1.655 -23.934 1.00 98.62 397 VAL A O 1
ATOM 3155 N N . PHE A 1 398 ? 2.670 0.677 -21.919 1.00 98.62 398 PHE A N 1
ATOM 3156 C CA . PHE A 1 398 ? 4.122 0.769 -21.729 1.00 98.62 398 PHE A CA 1
ATOM 3157 C C . PHE A 1 398 ? 4.913 -0.081 -22.730 1.00 98.62 398 PHE A C 1
ATOM 3159 O O . PHE A 1 398 ? 5.931 0.392 -23.231 1.00 98.62 398 PHE A O 1
ATOM 3166 N N . ALA A 1 399 ? 4.431 -1.275 -23.090 1.00 98.44 399 ALA A N 1
ATOM 3167 C CA . ALA A 1 399 ? 5.017 -2.074 -24.166 1.00 98.44 399 ALA A CA 1
ATOM 3168 C C . ALA A 1 399 ? 5.077 -1.296 -25.495 1.00 98.44 399 ALA A C 1
ATOM 3170 O O . ALA A 1 399 ? 6.144 -1.176 -26.095 1.00 98.44 399 ALA A O 1
ATOM 3171 N N . ASN A 1 400 ? 3.960 -0.690 -25.918 1.00 98.69 400 ASN A N 1
ATOM 3172 C CA . ASN A 1 400 ? 3.915 0.120 -27.140 1.00 98.69 400 ASN A CA 1
ATOM 3173 C C . ASN A 1 400 ? 4.737 1.407 -27.039 1.00 98.69 400 ASN A C 1
ATOM 3175 O O . ASN A 1 400 ? 5.356 1.800 -28.023 1.00 98.69 400 ASN A O 1
ATOM 3179 N N . LEU A 1 401 ? 4.797 2.035 -25.864 1.00 98.25 401 LEU A N 1
ATOM 3180 C CA . LEU A 1 401 ? 5.642 3.202 -25.626 1.00 98.25 401 LEU A CA 1
ATOM 3181 C C . LEU A 1 401 ? 7.129 2.864 -25.829 1.00 98.25 401 LEU A C 1
ATOM 3183 O O . LEU A 1 401 ? 7.828 3.592 -26.531 1.00 98.25 401 LEU A O 1
ATOM 3187 N N . GLY A 1 402 ? 7.586 1.721 -25.307 1.00 98.44 402 GLY A N 1
ATOM 3188 C CA . GLY A 1 402 ? 8.930 1.195 -25.559 1.00 98.44 402 GLY A CA 1
ATOM 3189 C C . GLY A 1 402 ? 9.185 0.911 -27.040 1.00 98.44 402 GLY A C 1
ATOM 3190 O O . GLY A 1 402 ? 10.152 1.424 -27.600 1.00 98.44 402 GLY A O 1
ATOM 3191 N N . LEU A 1 403 ? 8.279 0.171 -27.696 1.00 98.69 403 LEU A N 1
ATOM 3192 C CA . LEU A 1 403 ? 8.347 -0.125 -29.137 1.00 98.69 403 LEU A CA 1
ATOM 3193 C C . LEU A 1 403 ? 8.418 1.155 -29.991 1.00 98.69 403 LEU A C 1
ATOM 3195 O O . LEU A 1 403 ? 9.191 1.214 -30.946 1.00 98.69 403 LEU A O 1
ATOM 3199 N N . SER A 1 404 ? 7.667 2.198 -29.624 1.00 98.38 404 SER A N 1
ATOM 3200 C CA . SER A 1 404 ? 7.691 3.499 -30.300 1.00 98.38 404 SER A CA 1
ATOM 3201 C C . SER A 1 404 ? 9.045 4.198 -30.161 1.00 98.38 404 SER A C 1
ATOM 3203 O O . SER A 1 404 ? 9.574 4.693 -31.153 1.00 98.38 404 SER A O 1
ATOM 3205 N N . LYS A 1 405 ? 9.635 4.235 -28.955 1.00 97.88 405 LYS A N 1
ATOM 3206 C CA . LYS A 1 405 ? 10.913 4.933 -28.704 1.00 97.88 405 LYS A CA 1
ATOM 3207 C C . LYS A 1 405 ? 12.128 4.227 -29.331 1.00 97.88 405 LYS A C 1
ATOM 3209 O O . LYS A 1 405 ? 13.134 4.884 -29.599 1.00 97.88 405 LYS A O 1
ATOM 3214 N N . VAL A 1 406 ? 12.033 2.926 -29.629 1.00 98.06 406 VAL A N 1
ATOM 3215 C CA . VAL A 1 406 ? 13.056 2.191 -30.406 1.00 98.06 406 VAL A CA 1
ATOM 3216 C C . VAL A 1 406 ? 12.794 2.165 -31.919 1.00 98.06 406 VAL A C 1
ATOM 3218 O O . VAL A 1 406 ? 13.640 1.684 -32.668 1.00 98.06 406 VAL A O 1
ATOM 3221 N N . GLY A 1 407 ? 11.662 2.705 -32.391 1.00 97.62 407 GLY A N 1
ATOM 3222 C CA . GLY A 1 407 ? 11.309 2.744 -33.817 1.00 97.62 407 GLY A CA 1
ATOM 3223 C C . GLY A 1 407 ? 10.828 1.406 -34.396 1.00 97.62 407 GLY A C 1
ATOM 3224 O O . GLY A 1 407 ? 10.937 1.183 -35.602 1.00 97.62 407 GLY A O 1
ATOM 3225 N N . SER A 1 408 ? 10.309 0.510 -33.552 1.00 98.12 408 SER A N 1
ATOM 3226 C CA . SER A 1 408 ? 9.864 -0.829 -33.949 1.00 98.12 408 SER A CA 1
ATOM 3227 C C . SER A 1 408 ? 8.678 -0.803 -34.918 1.00 98.12 408 SER A C 1
ATOM 3229 O O . SER A 1 408 ? 7.708 -0.063 -34.741 1.00 98.12 408 SER A O 1
ATOM 3231 N N . LYS A 1 409 ? 8.683 -1.736 -35.878 1.00 96.75 409 LYS A N 1
ATOM 3232 C CA . LYS A 1 409 ? 7.549 -1.982 -36.793 1.00 96.75 409 LYS A CA 1
ATOM 3233 C C . LYS A 1 409 ? 6.345 -2.646 -36.110 1.00 96.75 409 LYS A C 1
ATOM 3235 O O . LYS A 1 409 ? 5.290 -2.767 -36.729 1.00 96.75 409 LYS A O 1
ATOM 3240 N N . ARG A 1 410 ? 6.500 -3.107 -34.863 1.00 97.88 410 ARG A N 1
ATOM 3241 C CA . ARG A 1 410 ? 5.459 -3.754 -34.049 1.00 97.88 410 ARG A CA 1
ATOM 3242 C C . ARG A 1 410 ? 4.705 -2.785 -33.130 1.00 97.88 410 ARG A C 1
ATOM 3244 O O . ARG A 1 410 ? 3.739 -3.203 -32.493 1.00 97.88 410 ARG A O 1
ATOM 3251 N N . PHE A 1 411 ? 5.094 -1.509 -33.091 1.00 98.44 411 PHE A N 1
ATOM 3252 C CA . PHE A 1 411 ? 4.342 -0.454 -32.408 1.00 98.44 411 PHE A CA 1
ATOM 3253 C C . PHE A 1 411 ? 2.931 -0.286 -33.001 1.00 98.44 411 PHE A C 1
ATOM 3255 O O . PHE A 1 411 ? 2.776 -0.022 -34.193 1.00 98.44 411 PHE A O 1
ATOM 3262 N N . ASP A 1 412 ? 1.900 -0.374 -32.155 1.00 98.44 412 ASP A N 1
ATOM 3263 C CA . ASP A 1 412 ? 0.512 -0.077 -32.516 1.00 98.44 412 ASP A CA 1
ATOM 3264 C C . ASP A 1 412 ? -0.010 1.135 -31.729 1.00 98.44 412 ASP A C 1
ATOM 3266 O O . ASP A 1 412 ? -0.630 1.030 -30.665 1.00 98.44 412 ASP A O 1
ATOM 3270 N N . GLY A 1 413 ? 0.207 2.323 -32.298 1.00 97.69 413 GLY A N 1
ATOM 3271 C CA . GLY A 1 413 ? -0.311 3.576 -31.751 1.00 97.69 413 GLY A CA 1
ATOM 3272 C C . GLY A 1 413 ? -1.843 3.652 -31.697 1.00 97.69 413 GLY A C 1
ATOM 3273 O O . GLY A 1 413 ? -2.380 4.367 -30.851 1.00 97.69 413 GLY A O 1
ATOM 3274 N N . LYS A 1 414 ? -2.575 2.897 -32.536 1.00 98.19 414 LYS A N 1
ATOM 3275 C CA . LYS A 1 414 ? -4.048 2.859 -32.485 1.00 98.19 414 LYS A CA 1
ATOM 3276 C C . LYS A 1 414 ? -4.519 2.046 -31.285 1.00 98.19 414 LYS A C 1
ATOM 3278 O O . LYS A 1 414 ? -5.410 2.500 -30.567 1.00 98.19 414 LYS A O 1
ATOM 3283 N N . ARG A 1 415 ? -3.898 0.887 -31.033 1.00 98.12 415 ARG A N 1
ATOM 3284 C CA . ARG A 1 415 ? -4.150 0.084 -29.830 1.00 98.12 415 ARG A CA 1
ATOM 3285 C C . ARG A 1 415 ? -3.792 0.857 -28.567 1.00 98.12 415 ARG A C 1
ATOM 3287 O O . ARG A 1 415 ? -4.633 0.955 -27.679 1.00 98.12 415 ARG A O 1
ATOM 3294 N N . MET A 1 416 ? -2.597 1.450 -28.517 1.00 98.25 416 MET A N 1
ATOM 3295 C CA . MET A 1 416 ? -2.147 2.239 -27.367 1.00 98.25 416 MET A CA 1
ATOM 3296 C C . MET A 1 416 ? -3.107 3.398 -27.065 1.00 98.25 416 MET A C 1
ATOM 3298 O O . MET A 1 416 ? -3.468 3.600 -25.907 1.00 98.25 416 MET A O 1
ATOM 3302 N N . LYS A 1 417 ? -3.580 4.122 -28.092 1.00 98.25 417 LYS A N 1
ATOM 3303 C CA . LYS A 1 417 ? -4.576 5.186 -27.906 1.00 98.25 417 LYS A CA 1
ATOM 3304 C C . LYS A 1 417 ? -5.904 4.643 -27.370 1.00 98.25 417 LYS A C 1
ATOM 3306 O O . LYS A 1 417 ? -6.448 5.227 -26.442 1.00 98.25 417 LYS A O 1
ATOM 3311 N N . ALA A 1 418 ? -6.414 3.538 -27.919 1.00 98.38 418 ALA A N 1
ATOM 3312 C CA . ALA A 1 418 ? -7.671 2.942 -27.462 1.00 98.38 418 ALA A CA 1
ATOM 3313 C C . ALA A 1 418 ? -7.603 2.489 -25.991 1.00 98.38 418 ALA A C 1
ATOM 3315 O O . ALA A 1 418 ? -8.562 2.683 -25.245 1.00 98.38 418 ALA A O 1
ATOM 3316 N N . ASP A 1 419 ? -6.463 1.939 -25.562 1.00 98.38 419 ASP A N 1
ATOM 3317 C CA . ASP A 1 419 ? -6.227 1.583 -24.161 1.00 98.38 419 ASP A CA 1
ATOM 3318 C C . ASP A 1 419 ? -6.176 2.833 -23.261 1.00 98.38 419 ASP A C 1
ATOM 3320 O O . ASP A 1 419 ? -6.804 2.841 -22.205 1.00 98.38 419 ASP A O 1
ATOM 3324 N N . LEU A 1 420 ? -5.485 3.903 -23.678 1.00 98.56 420 LEU A N 1
ATOM 3325 C CA . LEU A 1 420 ? -5.408 5.177 -22.942 1.00 98.56 420 LEU A CA 1
ATOM 3326 C C . LEU A 1 420 ? -6.771 5.874 -22.816 1.00 98.56 420 LEU A C 1
ATOM 3328 O O . LEU A 1 420 ? -7.147 6.280 -21.720 1.00 98.56 420 LEU A O 1
ATOM 3332 N N . ASP A 1 421 ? -7.523 5.976 -23.915 1.00 98.19 421 ASP A N 1
ATOM 3333 C CA . ASP A 1 421 ? -8.869 6.561 -23.930 1.00 98.19 421 ASP A CA 1
ATOM 3334 C C . ASP A 1 421 ? -9.819 5.799 -22.983 1.00 98.19 421 ASP A C 1
ATOM 3336 O O . ASP A 1 421 ? -10.669 6.404 -22.329 1.00 98.19 421 ASP A O 1
ATOM 3340 N N . HIS A 1 422 ? -9.662 4.474 -22.869 1.00 97.69 422 HIS A N 1
ATOM 3341 C CA . HIS A 1 422 ? -10.440 3.651 -21.942 1.00 97.69 422 HIS A CA 1
ATOM 3342 C C . HIS A 1 422 ? -9.958 3.777 -20.489 1.00 97.69 422 HIS A C 1
ATOM 3344 O O . HIS A 1 422 ? -10.778 3.901 -19.580 1.00 97.69 422 HIS A O 1
ATOM 3350 N N . LEU A 1 423 ? -8.643 3.812 -20.256 1.00 97.31 423 LEU A N 1
ATOM 3351 C CA . LEU A 1 423 ? -8.039 4.058 -18.940 1.00 97.31 423 LEU A CA 1
ATOM 3352 C C . LEU A 1 423 ? -8.432 5.424 -18.356 1.00 97.31 423 LEU A C 1
ATOM 3354 O O . LEU A 1 423 ? -8.591 5.544 -17.142 1.00 97.31 423 LEU A O 1
ATOM 3358 N N . ASP A 1 424 ? -8.650 6.440 -19.195 1.00 96.81 424 ASP A N 1
ATOM 3359 C CA . ASP A 1 424 ? -9.169 7.739 -18.757 1.00 96.81 424 ASP A CA 1
ATOM 3360 C C . ASP A 1 424 ? -10.574 7.637 -18.125 1.00 96.81 424 ASP A C 1
ATOM 3362 O O . ASP A 1 424 ? -10.890 8.400 -17.211 1.00 96.81 424 ASP A O 1
ATOM 3366 N N . THR A 1 425 ? -11.387 6.636 -18.496 1.00 96.19 425 THR A N 1
ATOM 3367 C CA . THR A 1 425 ? -12.704 6.378 -17.868 1.00 96.19 425 THR A CA 1
ATOM 3368 C C . THR A 1 425 ? -12.612 5.831 -16.437 1.00 96.19 425 THR A C 1
ATOM 3370 O O . THR A 1 425 ? -13.622 5.736 -15.731 1.00 96.19 425 THR A O 1
ATOM 3373 N N . PHE A 1 426 ? -11.413 5.456 -15.980 1.00 95.44 426 PHE A N 1
ATOM 3374 C CA . PHE A 1 426 ? -11.174 4.982 -14.616 1.00 95.44 426 PHE A CA 1
ATOM 3375 C C . PHE A 1 426 ? -10.867 6.127 -13.640 1.00 95.44 426 PHE A C 1
ATOM 3377 O O . PHE A 1 426 ? -10.797 5.899 -12.431 1.00 95.44 426 PHE A O 1
ATOM 3384 N N . TYR A 1 427 ? -10.705 7.360 -14.124 1.00 95.75 427 TYR A N 1
ATOM 3385 C CA . TYR A 1 427 ? -10.560 8.527 -13.261 1.00 95.75 427 TYR A CA 1
ATOM 3386 C C . TYR A 1 427 ? -11.891 8.868 -12.574 1.00 95.75 427 TYR A C 1
ATOM 3388 O O . TYR A 1 427 ? -12.932 8.956 -13.222 1.00 95.75 427 TYR A O 1
ATOM 3396 N N . ILE A 1 428 ? -11.866 9.072 -11.252 1.00 95.19 428 ILE A N 1
ATOM 3397 C CA . ILE A 1 428 ? -13.070 9.327 -10.435 1.00 95.19 428 ILE A CA 1
ATOM 3398 C C . ILE A 1 428 ? -13.058 10.698 -9.743 1.00 95.19 428 ILE A C 1
ATOM 3400 O O . ILE A 1 428 ? -13.899 10.957 -8.880 1.00 95.19 428 ILE A O 1
ATOM 3404 N N . GLY A 1 429 ? -12.138 11.586 -10.128 1.00 95.19 429 GLY A N 1
ATOM 3405 C CA . GLY A 1 429 ? -11.994 12.931 -9.566 1.00 95.19 429 GLY A CA 1
ATOM 3406 C C . GLY A 1 429 ? -10.963 13.030 -8.437 1.00 95.19 429 GLY A C 1
ATOM 3407 O O . GLY A 1 429 ? -10.481 12.029 -7.918 1.00 95.19 429 GLY A O 1
ATOM 3408 N N . GLU A 1 430 ? -10.614 14.270 -8.070 1.00 94.75 430 GLU A N 1
ATOM 3409 C CA . GLU A 1 430 ? -9.701 14.599 -6.951 1.00 94.75 430 GLU A CA 1
ATOM 3410 C C . GLU A 1 430 ? -8.320 13.910 -7.017 1.00 94.75 430 GLU A C 1
ATOM 3412 O O . GLU A 1 430 ? -7.636 13.766 -6.013 1.00 94.75 430 GLU A O 1
ATOM 3417 N N . GLY A 1 431 ? -7.877 13.509 -8.213 1.00 95.44 431 GLY A N 1
ATOM 3418 C CA . GLY A 1 431 ? -6.619 12.783 -8.416 1.00 95.44 431 GLY A CA 1
ATOM 3419 C C . GLY A 1 431 ? -6.730 11.256 -8.315 1.00 95.44 431 GLY A C 1
ATOM 3420 O O . GLY A 1 431 ? -5.821 10.562 -8.758 1.00 95.44 431 GLY A O 1
ATOM 3421 N N . TRP A 1 432 ? -7.846 10.711 -7.828 1.00 96.00 432 TRP A N 1
ATOM 3422 C CA . TRP A 1 432 ? -8.037 9.272 -7.631 1.00 96.00 432 TRP A CA 1
ATOM 3423 C C . TRP A 1 432 ? -8.529 8.554 -8.898 1.00 96.00 432 TRP A C 1
ATOM 3425 O O . TRP A 1 432 ? -9.355 9.074 -9.651 1.00 96.00 432 TRP A O 1
ATOM 3435 N N . SER A 1 433 ? -8.049 7.325 -9.114 1.00 94.75 433 SER A N 1
ATOM 3436 C CA . SER A 1 433 ? -8.479 6.435 -10.205 1.00 94.75 433 SER A CA 1
ATOM 3437 C C . SER A 1 433 ? -8.771 5.034 -9.661 1.00 94.75 433 SER A C 1
ATOM 3439 O O . SER A 1 433 ? -7.975 4.506 -8.887 1.00 94.75 433 SER A O 1
ATOM 3441 N N . ARG A 1 434 ? -9.891 4.431 -10.072 1.00 92.62 434 ARG A N 1
ATOM 3442 C CA . ARG A 1 434 ? -10.281 3.051 -9.715 1.00 92.62 434 ARG A CA 1
ATOM 3443 C C . ARG A 1 434 ? -9.529 2.021 -10.561 1.00 92.62 434 ARG A C 1
ATOM 3445 O O . ARG A 1 434 ? -9.150 2.299 -11.694 1.00 92.62 434 ARG A O 1
ATOM 3452 N N . ASP A 1 435 ? -9.361 0.804 -10.047 1.00 92.69 435 ASP A N 1
ATOM 3453 C CA . ASP A 1 435 ? -8.775 -0.308 -10.812 1.00 92.69 435 ASP A CA 1
ATOM 3454 C C . ASP A 1 435 ? -9.805 -1.060 -11.682 1.00 92.69 435 ASP A C 1
ATOM 3456 O O . ASP A 1 435 ? -10.011 -2.263 -11.520 1.00 92.69 435 ASP A O 1
ATOM 3460 N N . GLY A 1 436 ? -10.492 -0.350 -12.581 1.00 92.69 436 GLY A N 1
ATOM 3461 C CA . GLY A 1 436 ? -11.459 -0.952 -13.504 1.00 92.69 436 GLY A CA 1
ATOM 3462 C C . GLY A 1 436 ? -12.686 -0.084 -13.813 1.00 92.69 436 GLY A C 1
ATOM 3463 O O . GLY A 1 436 ? -12.693 1.117 -13.524 1.00 92.69 436 GLY A O 1
ATOM 3464 N N . PRO A 1 437 ? -13.735 -0.676 -14.416 1.00 90.06 437 PRO A N 1
ATOM 3465 C CA . PRO A 1 437 ? -14.940 0.036 -14.832 1.00 90.06 437 PRO A CA 1
ATOM 3466 C C . PRO A 1 437 ? -15.784 0.534 -13.647 1.00 90.06 437 PRO A C 1
ATOM 3468 O O . PRO A 1 437 ? -15.479 0.315 -12.473 1.00 90.06 437 PRO A O 1
ATOM 3471 N N . GLU A 1 438 ? -16.878 1.221 -13.965 1.00 88.50 438 GLU A N 1
ATOM 3472 C CA . GLU A 1 438 ? -17.838 1.707 -12.975 1.00 88.50 438 GLU A CA 1
ATOM 3473 C C . GLU A 1 438 ? -18.349 0.599 -12.035 1.00 88.50 438 GLU A C 1
ATOM 3475 O O . GLU A 1 438 ? -18.539 -0.549 -12.433 1.00 88.50 438 GLU A O 1
ATOM 3480 N N . GLY A 1 439 ? -18.509 0.946 -10.754 1.00 85.50 439 GLY A N 1
ATOM 3481 C CA . GLY A 1 439 ? -18.778 0.004 -9.663 1.00 85.50 439 GLY A CA 1
ATOM 3482 C C . GLY A 1 439 ? -17.527 -0.538 -8.954 1.00 85.50 439 GLY A C 1
ATOM 3483 O O . GLY A 1 439 ? -17.634 -0.974 -7.808 1.00 85.50 439 GLY A O 1
ATOM 3484 N N . VAL A 1 440 ? -16.331 -0.465 -9.557 1.00 88.25 440 VAL A N 1
ATOM 3485 C CA . VAL A 1 440 ? -15.079 -0.807 -8.858 1.00 88.25 440 VAL A CA 1
ATOM 3486 C C . VAL A 1 440 ? -14.680 0.321 -7.902 1.00 88.25 440 VAL A C 1
ATOM 3488 O O . VAL A 1 440 ? -14.463 1.457 -8.320 1.00 88.25 440 VAL A O 1
ATOM 3491 N N . VAL A 1 441 ? -14.543 -0.017 -6.616 1.00 85.38 441 VAL A N 1
ATOM 3492 C CA . VAL A 1 441 ? -14.197 0.906 -5.513 1.00 85.38 441 VAL A CA 1
ATOM 3493 C C . VAL A 1 441 ? -12.911 0.494 -4.782 1.00 85.38 441 VAL A C 1
ATOM 3495 O O . VAL A 1 441 ? -12.767 0.710 -3.585 1.00 85.38 441 VAL A O 1
ATOM 3498 N N . GLN A 1 442 ? -11.969 -0.123 -5.501 1.00 89.25 442 GLN A N 1
ATOM 3499 C CA . GLN A 1 442 ? -10.634 -0.445 -4.988 1.00 89.25 442 GLN A CA 1
ATOM 3500 C C . GLN A 1 442 ? -9.689 0.736 -5.199 1.00 89.25 442 GLN A C 1
ATOM 3502 O O . GLN A 1 442 ? -9.321 1.013 -6.340 1.00 89.25 442 GLN A O 1
ATOM 3507 N N . LEU A 1 443 ? -9.302 1.401 -4.108 1.00 93.56 443 LEU A N 1
ATOM 3508 C CA . LEU A 1 443 ? -8.379 2.542 -4.100 1.00 93.56 443 LEU A CA 1
ATOM 3509 C C . LEU A 1 443 ? -7.154 2.284 -3.197 1.00 93.56 443 LEU A C 1
ATOM 3511 O O . LEU A 1 443 ? -6.644 3.182 -2.529 1.00 93.56 443 LEU A O 1
ATOM 3515 N N . ASP A 1 444 ? -6.675 1.039 -3.195 1.00 94.31 444 ASP A N 1
ATOM 3516 C CA . ASP A 1 444 ? -5.489 0.560 -2.469 1.00 94.31 444 ASP A CA 1
ATOM 3517 C C . ASP A 1 444 ? -4.152 1.079 -3.051 1.00 94.31 444 ASP A C 1
ATOM 3519 O O . ASP A 1 444 ? -4.124 1.745 -4.084 1.00 94.31 444 ASP A O 1
ATOM 3523 N N . TYR A 1 445 ? -3.008 0.768 -2.426 1.00 94.88 445 TYR A N 1
ATOM 3524 C CA . TYR A 1 445 ? -1.695 1.194 -2.950 1.00 94.88 445 TYR A CA 1
ATOM 3525 C C . TYR A 1 445 ? -1.355 0.620 -4.333 1.00 94.88 445 TYR A C 1
ATOM 3527 O O . TYR A 1 445 ? -0.492 1.184 -5.012 1.00 94.88 445 TYR A O 1
ATOM 3535 N N . TYR A 1 446 ? -2.005 -0.464 -4.774 1.00 91.75 446 TYR A N 1
ATOM 3536 C CA . TYR A 1 446 ? -1.786 -0.995 -6.114 1.00 91.75 446 TYR A CA 1
ATOM 3537 C C . TYR A 1 446 ? -2.290 0.014 -7.143 1.00 91.75 446 TYR A C 1
ATOM 3539 O O . TYR A 1 446 ? -1.501 0.494 -7.952 1.00 91.75 446 TYR A O 1
ATOM 3547 N N . SER A 1 447 ? -3.559 0.430 -7.077 1.00 88.75 447 SER A N 1
ATOM 3548 C CA . SER A 1 447 ? -4.055 1.518 -7.936 1.00 88.75 447 SER A CA 1
ATOM 3549 C C . SER A 1 447 ? -3.349 2.842 -7.633 1.00 88.75 447 SER A C 1
ATOM 3551 O O . SER A 1 447 ? -2.869 3.525 -8.538 1.00 88.75 447 SER A O 1
ATOM 3553 N N . SER A 1 448 ? -3.264 3.185 -6.352 1.00 86.12 448 SER A N 1
ATOM 3554 C CA . SER A 1 448 ? -3.050 4.555 -5.889 1.00 86.12 448 SER A CA 1
ATOM 3555 C C . SER A 1 448 ? -1.578 4.910 -5.664 1.00 86.12 448 SER A C 1
ATOM 3557 O O . SER A 1 448 ? -1.272 6.073 -5.471 1.00 86.12 448 SER A O 1
ATOM 3559 N N . SER A 1 449 ? -0.641 3.963 -5.724 1.00 88.56 449 SER A N 1
ATOM 3560 C CA . SER A 1 449 ? 0.794 4.280 -5.713 1.00 88.56 449 SER A CA 1
ATOM 3561 C C . SER A 1 449 ? 1.512 3.627 -6.885 1.00 88.56 449 SER A C 1
ATOM 3563 O O . SER A 1 449 ? 1.906 4.312 -7.826 1.00 88.56 449 SER A O 1
ATOM 3565 N N . PHE A 1 450 ? 1.638 2.299 -6.892 1.00 90.06 450 PHE A N 1
ATOM 3566 C CA . PHE A 1 450 ? 2.654 1.631 -7.711 1.00 90.06 450 PHE A CA 1
ATOM 3567 C C . PHE A 1 450 ? 2.181 1.021 -9.040 1.00 90.06 450 PHE A C 1
ATOM 3569 O O . PHE A 1 450 ? 3.031 0.580 -9.818 1.00 90.06 450 PHE A O 1
ATOM 3576 N N . ALA A 1 451 ? 0.883 1.021 -9.359 1.00 92.56 451 ALA A N 1
ATOM 3577 C CA . ALA A 1 451 ? 0.388 0.739 -10.711 1.00 92.56 451 ALA A CA 1
ATOM 3578 C C . ALA A 1 451 ? -0.077 2.014 -11.427 1.00 92.56 451 ALA A C 1
ATOM 3580 O O . ALA A 1 451 ? 0.695 2.559 -12.213 1.00 92.56 451 ALA A O 1
ATOM 3581 N N . ILE A 1 452 ? -1.299 2.502 -11.175 1.00 95.44 452 ILE A N 1
ATOM 3582 C CA . ILE A 1 452 ? -1.934 3.515 -12.040 1.00 95.44 452 ILE A CA 1
ATOM 3583 C C . ILE A 1 452 ? -1.266 4.889 -11.897 1.00 95.44 452 ILE A C 1
ATOM 3585 O O . ILE A 1 452 ? -0.934 5.486 -12.917 1.00 95.44 452 ILE A O 1
ATOM 3589 N N . GLN A 1 453 ? -1.016 5.380 -10.677 1.00 96.00 453 GLN A N 1
ATOM 3590 C CA . GLN A 1 453 ? -0.381 6.698 -10.496 1.00 96.00 453 GLN A CA 1
ATOM 3591 C C . GLN A 1 453 ? 1.049 6.742 -11.057 1.00 96.00 453 GLN A C 1
ATOM 3593 O O . GLN A 1 453 ? 1.369 7.627 -11.848 1.00 96.00 453 GLN A O 1
ATOM 3598 N N . VAL A 1 454 ? 1.900 5.763 -10.719 1.00 97.75 454 VAL A N 1
ATOM 3599 C CA . VAL A 1 454 ? 3.248 5.641 -11.312 1.00 97.75 454 VAL A CA 1
ATOM 3600 C C . VAL A 1 454 ? 3.183 5.535 -12.841 1.00 97.75 454 VAL A C 1
ATOM 3602 O O . VAL A 1 454 ? 3.973 6.188 -13.516 1.00 97.75 454 VAL A O 1
ATOM 3605 N N . ALA A 1 455 ? 2.237 4.777 -13.408 1.00 98.31 455 ALA A N 1
ATOM 3606 C CA . ALA A 1 455 ? 2.091 4.663 -14.859 1.00 98.31 455 ALA A CA 1
ATOM 3607 C C . ALA A 1 455 ? 1.679 5.995 -15.518 1.00 98.31 455 ALA A C 1
ATOM 3609 O O . ALA A 1 455 ? 2.303 6.391 -16.501 1.00 98.31 455 ALA A O 1
ATOM 3610 N N . GLN A 1 456 ? 0.708 6.723 -14.949 1.00 98.25 456 GLN A N 1
ATOM 3611 C CA . GLN A 1 456 ? 0.312 8.064 -15.406 1.00 98.25 456 GLN A CA 1
ATOM 3612 C C . GLN A 1 456 ? 1.488 9.053 -15.342 1.00 98.25 456 GLN A C 1
ATOM 3614 O O . GLN A 1 456 ? 1.756 9.760 -16.313 1.00 98.25 456 GLN A O 1
ATOM 3619 N N . LEU A 1 457 ? 2.231 9.071 -14.232 1.00 98.31 457 LEU A N 1
ATOM 3620 C CA . LEU A 1 457 ? 3.380 9.958 -14.031 1.00 98.31 457 LEU A CA 1
ATOM 3621 C C . LEU A 1 457 ? 4.526 9.668 -15.007 1.00 98.31 457 LEU A C 1
ATOM 3623 O O . LEU A 1 457 ? 5.019 10.584 -15.664 1.00 98.31 457 LEU A O 1
ATOM 3627 N N . LEU A 1 458 ? 4.921 8.403 -15.154 1.00 98.44 458 LEU A N 1
ATOM 3628 C CA . LEU A 1 458 ? 5.978 8.014 -16.088 1.00 98.44 458 LEU A CA 1
ATOM 3629 C C . LEU A 1 458 ? 5.569 8.247 -17.547 1.00 98.44 458 LEU A C 1
ATOM 3631 O O . LEU A 1 458 ? 6.374 8.764 -18.320 1.00 98.44 458 LEU A O 1
ATOM 3635 N N . TYR A 1 459 ? 4.317 7.950 -17.915 1.00 98.62 459 TYR A N 1
ATOM 3636 C CA . TYR A 1 459 ? 3.784 8.303 -19.232 1.00 98.62 459 TYR A CA 1
ATOM 3637 C C . TYR A 1 459 ? 3.878 9.818 -19.460 1.00 98.62 459 TYR A C 1
ATOM 3639 O O . TYR A 1 459 ? 4.396 10.244 -20.489 1.00 98.62 459 TYR A O 1
ATOM 3647 N N . SER A 1 460 ? 3.496 10.626 -18.459 1.00 97.62 460 SER A N 1
ATOM 3648 C CA . SER A 1 460 ? 3.534 12.093 -18.542 1.00 97.62 460 SER A CA 1
ATOM 3649 C C . SER A 1 460 ? 4.926 12.687 -18.781 1.00 97.62 460 SER A C 1
ATOM 3651 O O . SER A 1 460 ? 5.021 13.820 -19.248 1.00 97.62 460 SER A O 1
ATOM 3653 N N . LYS A 1 461 ? 5.992 11.935 -18.464 1.00 96.06 461 LYS A N 1
ATOM 3654 C CA . LYS A 1 461 ? 7.391 12.303 -18.717 1.00 96.06 461 LYS A CA 1
ATOM 3655 C C . LYS A 1 461 ? 7.890 11.796 -20.071 1.00 96.06 461 LYS A C 1
ATOM 3657 O O . LYS A 1 461 ? 8.563 12.530 -20.784 1.00 96.06 461 LYS A O 1
ATOM 3662 N N . ILE A 1 462 ? 7.585 10.544 -20.415 1.00 96.88 462 ILE A N 1
ATOM 3663 C CA . ILE A 1 462 ? 8.133 9.862 -21.601 1.00 96.88 462 ILE A CA 1
ATOM 3664 C C . ILE A 1 462 ? 7.413 10.290 -22.891 1.00 96.88 462 ILE A C 1
ATOM 3666 O O . ILE A 1 462 ? 8.051 10.380 -23.937 1.00 96.88 462 ILE A O 1
ATOM 3670 N N . ALA A 1 463 ? 6.104 10.549 -22.824 1.00 96.81 463 ALA A N 1
ATOM 3671 C CA . ALA A 1 463 ? 5.254 10.917 -23.962 1.00 96.81 463 ALA A CA 1
ATOM 3672 C C . ALA A 1 463 ? 4.913 12.423 -24.003 1.00 96.81 463 ALA A C 1
ATOM 3674 O O . ALA A 1 463 ? 3.939 12.826 -24.637 1.00 96.81 463 ALA A O 1
ATOM 3675 N N . GLN A 1 464 ? 5.677 13.262 -23.289 1.00 94.56 464 GLN A N 1
ATOM 3676 C CA . GLN A 1 464 ? 5.346 14.679 -23.083 1.00 94.56 464 GLN A CA 1
ATOM 3677 C C . GLN A 1 464 ? 5.315 15.515 -24.375 1.00 94.56 464 GLN A C 1
ATOM 3679 O O . GLN A 1 464 ? 4.663 16.556 -24.399 1.00 94.56 464 GLN A O 1
ATOM 3684 N N . GLU A 1 465 ? 6.021 15.077 -25.420 1.00 93.06 465 GLU A N 1
ATOM 3685 C CA . GLU A 1 465 ? 6.066 15.732 -26.732 1.00 93.06 465 GLU A CA 1
ATOM 3686 C C . GLU A 1 465 ? 4.967 15.194 -27.659 1.00 93.06 465 GLU A C 1
ATOM 3688 O O . GLU A 1 465 ? 4.376 15.954 -28.424 1.00 93.06 465 GLU A O 1
ATOM 3693 N N . GLU A 1 466 ? 4.652 13.898 -27.565 1.00 94.62 466 GLU A N 1
ATOM 3694 C CA . GLU A 1 466 ? 3.682 13.225 -28.434 1.00 94.62 466 GLU A CA 1
ATOM 3695 C C . GLU A 1 466 ? 2.217 13.332 -27.966 1.00 94.62 466 GLU A C 1
ATOM 3697 O O . GLU A 1 466 ? 1.317 13.362 -28.805 1.00 94.62 466 GLU A O 1
ATOM 3702 N N . ASP A 1 467 ? 1.957 13.403 -26.655 1.00 96.31 467 ASP A N 1
ATOM 3703 C CA . ASP A 1 467 ? 0.614 13.583 -26.071 1.00 96.31 467 ASP A CA 1
ATOM 3704 C C . ASP A 1 467 ? 0.614 14.635 -24.933 1.00 96.31 467 ASP A C 1
ATOM 3706 O O . ASP A 1 467 ? 0.292 14.329 -23.776 1.00 96.31 467 ASP A O 1
ATOM 3710 N N . PRO A 1 468 ? 0.991 15.901 -25.214 1.00 95.88 468 PRO A N 1
ATOM 3711 C CA . PRO A 1 468 ? 1.181 16.932 -24.188 1.00 95.88 468 PRO A CA 1
ATOM 3712 C C . PRO A 1 468 ? -0.081 17.212 -23.359 1.00 95.88 468 PRO A C 1
ATOM 3714 O O . PRO A 1 468 ? 0.018 17.504 -22.165 1.00 95.88 468 PRO A O 1
ATOM 3717 N N . VAL A 1 469 ? -1.270 17.089 -23.962 1.00 97.06 469 VAL A N 1
ATOM 3718 C CA . VAL A 1 469 ? -2.558 17.369 -23.305 1.00 97.06 469 VAL A CA 1
ATOM 3719 C C . VAL A 1 469 ? -2.860 16.327 -22.228 1.00 97.06 469 VAL A C 1
ATOM 3721 O O . VAL A 1 469 ? -3.141 16.692 -21.084 1.00 97.06 469 VAL A O 1
ATOM 3724 N N . ARG A 1 470 ? -2.762 15.030 -22.555 1.00 97.94 470 ARG A N 1
ATOM 3725 C CA . ARG A 1 470 ? -2.966 13.960 -21.570 1.00 97.94 470 ARG A CA 1
ATOM 3726 C C . ARG A 1 470 ? -1.859 13.949 -20.520 1.00 97.94 470 ARG A C 1
ATOM 3728 O O . ARG A 1 470 ? -2.141 13.728 -19.345 1.00 97.94 470 ARG A O 1
ATOM 3735 N N . CYS A 1 471 ? -0.619 14.239 -20.916 1.00 97.62 471 CYS A N 1
ATOM 3736 C CA . CYS A 1 471 ? 0.505 14.334 -19.989 1.00 97.62 471 CYS A CA 1
ATOM 3737 C C . CYS A 1 471 ? 0.291 15.428 -18.927 1.00 97.62 471 CYS A C 1
ATOM 3739 O O . CYS A 1 471 ? 0.536 15.184 -17.744 1.00 97.62 471 CYS A O 1
ATOM 3741 N N . GLU A 1 472 ? -0.216 16.607 -19.304 1.00 96.56 472 GLU A N 1
ATOM 3742 C CA . GLU A 1 472 ? -0.526 17.661 -18.330 1.00 96.56 472 GLU A CA 1
ATOM 3743 C C . GLU A 1 472 ? -1.738 17.318 -17.454 1.00 96.56 472 GLU A C 1
ATOM 3745 O O . GLU A 1 472 ? -1.721 17.585 -16.253 1.00 96.56 472 GLU A O 1
ATOM 3750 N N . GLU A 1 473 ? -2.764 16.657 -17.997 1.00 98.06 473 GLU A N 1
ATOM 3751 C CA . GLU A 1 473 ? -3.881 16.154 -17.189 1.00 98.06 473 GLU A CA 1
ATOM 3752 C C . GLU A 1 473 ? -3.417 15.103 -16.162 1.00 98.06 473 GLU A C 1
ATOM 3754 O O . GLU A 1 473 ? -3.792 15.184 -14.994 1.00 98.06 473 GLU A O 1
ATOM 3759 N N . PHE A 1 474 ? -2.528 14.175 -16.525 1.00 98.25 474 PHE A N 1
ATOM 3760 C CA . PHE A 1 474 ? -1.936 13.225 -15.573 1.00 98.25 474 PHE A CA 1
ATOM 3761 C C . PHE A 1 474 ? -1.132 13.926 -14.467 1.00 98.25 474 PHE A C 1
ATOM 3763 O O . PHE A 1 474 ? -1.290 13.589 -13.290 1.00 98.25 474 PHE A O 1
ATOM 3770 N N . ARG A 1 475 ? -0.352 14.968 -14.794 1.00 97.94 475 ARG A N 1
ATOM 3771 C CA . ARG A 1 475 ? 0.288 15.816 -13.771 1.00 97.94 475 ARG A CA 1
ATOM 3772 C C . ARG A 1 475 ? -0.748 16.522 -12.891 1.00 97.94 475 ARG A C 1
ATOM 3774 O O . ARG A 1 475 ? -0.597 16.525 -11.673 1.00 97.94 475 ARG A O 1
ATOM 3781 N N . ASN A 1 476 ? -1.842 17.040 -13.450 1.00 97.50 476 ASN A N 1
ATOM 3782 C CA . ASN A 1 476 ? -2.934 17.657 -12.684 1.00 97.50 476 ASN A CA 1
ATOM 3783 C C . ASN A 1 476 ? -3.669 16.680 -11.753 1.00 97.50 476 ASN A C 1
ATOM 3785 O O . ASN A 1 476 ? -4.063 17.075 -10.651 1.00 97.50 476 ASN A O 1
ATOM 3789 N N . ARG A 1 477 ? -3.838 15.414 -12.153 1.00 97.69 477 ARG A N 1
ATOM 3790 C CA . ARG A 1 477 ? -4.348 14.344 -11.278 1.00 97.69 477 ARG A CA 1
ATOM 3791 C C . ARG A 1 477 ? -3.380 14.103 -10.121 1.00 97.69 477 ARG A C 1
ATOM 3793 O O . ARG A 1 477 ? -3.804 14.146 -8.968 1.00 97.69 477 ARG A O 1
ATOM 3800 N N . ALA A 1 478 ? -2.086 13.976 -10.409 1.00 97.81 478 ALA A N 1
ATOM 3801 C CA . ALA A 1 478 ? -1.058 13.785 -9.391 1.00 97.81 478 ALA A CA 1
ATOM 3802 C C . ALA A 1 478 ? -0.927 14.970 -8.414 1.00 97.81 478 ALA A C 1
ATOM 3804 O O . ALA A 1 478 ? -0.768 14.738 -7.217 1.00 97.81 478 ALA A O 1
ATOM 3805 N N . ARG A 1 479 ? -1.064 16.226 -8.879 1.00 97.81 479 ARG A N 1
ATOM 3806 C CA . ARG A 1 479 ? -1.064 17.420 -8.004 1.00 97.81 479 ARG A CA 1
ATOM 3807 C C . ARG A 1 479 ? -2.153 17.343 -6.929 1.00 97.81 479 ARG A C 1
ATOM 3809 O O . ARG A 1 479 ? -1.899 17.669 -5.776 1.00 97.81 479 ARG A O 1
ATOM 3816 N N . LYS A 1 480 ? -3.354 16.893 -7.309 1.00 97.19 480 LYS A N 1
ATOM 3817 C CA . LYS A 1 480 ? -4.493 16.705 -6.392 1.00 97.19 480 LYS A CA 1
ATOM 3818 C C . LYS A 1 480 ? -4.268 15.500 -5.478 1.00 97.19 480 LYS A C 1
ATOM 3820 O O . LYS A 1 480 ? -4.448 15.609 -4.271 1.00 97.19 480 LYS A O 1
ATOM 3825 N N . PHE A 1 481 ? -3.814 14.385 -6.049 1.00 97.69 481 PHE A N 1
ATOM 3826 C CA . PHE A 1 481 ? -3.595 13.138 -5.322 1.00 97.69 481 PHE A CA 1
ATOM 3827 C C . PHE A 1 481 ? -2.518 13.255 -4.229 1.00 97.69 481 PHE A C 1
ATOM 3829 O O . PHE A 1 481 ? -2.718 12.740 -3.133 1.00 97.69 481 PHE A O 1
ATOM 3836 N N . ALA A 1 482 ? -1.417 13.976 -4.476 1.00 97.44 482 ALA A N 1
ATOM 3837 C CA . ALA A 1 482 ? -0.340 14.166 -3.499 1.00 97.44 482 ALA A CA 1
ATOM 3838 C C . ALA A 1 482 ? -0.839 14.743 -2.156 1.00 97.44 482 ALA A C 1
ATOM 3840 O O . ALA A 1 482 ? -0.407 14.294 -1.094 1.00 97.44 482 ALA A O 1
ATOM 3841 N N . LEU A 1 483 ? -1.792 15.685 -2.204 1.00 96.06 483 LEU A N 1
ATOM 3842 C CA . LEU A 1 483 ? -2.390 16.341 -1.030 1.00 96.06 483 LEU A CA 1
ATOM 3843 C C . LEU A 1 483 ? -3.214 15.392 -0.143 1.00 96.06 483 LEU A C 1
ATOM 3845 O O . LEU A 1 483 ? -3.387 15.673 1.041 1.00 96.06 483 LEU A O 1
ATOM 3849 N N . ASP A 1 484 ? -3.719 14.291 -0.701 1.00 96.19 484 ASP A N 1
ATOM 3850 C CA . ASP A 1 484 ? -4.410 13.233 0.042 1.00 96.19 484 ASP A CA 1
ATOM 3851 C C . ASP A 1 484 ? -3.440 12.104 0.435 1.00 96.19 484 ASP A C 1
ATOM 3853 O O . ASP A 1 484 ? -3.517 11.561 1.537 1.00 96.19 484 ASP A O 1
ATOM 3857 N N . PHE A 1 485 ? -2.514 11.747 -0.460 1.00 96.94 485 PHE A N 1
ATOM 3858 C CA . PHE A 1 485 ? -1.618 10.602 -0.297 1.00 96.94 485 PHE A CA 1
ATOM 3859 C C . PHE A 1 485 ? -0.554 10.798 0.786 1.00 96.94 485 PHE A C 1
ATOM 3861 O O . PHE A 1 485 ? -0.083 9.821 1.364 1.00 96.94 485 PHE A O 1
ATOM 3868 N N . VAL A 1 486 ? -0.212 12.047 1.119 1.00 95.62 486 VAL A N 1
ATOM 3869 C CA . VAL A 1 486 ? 0.697 12.361 2.232 1.00 95.62 486 VAL A CA 1
ATOM 3870 C C . VAL A 1 486 ? 0.254 11.723 3.556 1.00 95.62 486 VAL A C 1
ATOM 3872 O O . VAL A 1 486 ? 1.083 11.183 4.281 1.00 95.62 486 VAL A O 1
ATOM 3875 N N . TYR A 1 487 ? -1.057 11.660 3.812 1.00 96.12 487 TYR A N 1
ATOM 3876 C CA . TYR A 1 487 ? -1.635 11.119 5.046 1.00 96.12 487 TYR A CA 1
ATOM 3877 C C . TYR A 1 487 ? -1.604 9.583 5.161 1.00 96.12 487 TYR A C 1
ATOM 3879 O O . TYR A 1 487 ? -2.067 9.033 6.159 1.00 96.12 487 TYR A O 1
ATOM 3887 N N . TYR A 1 488 ? -1.078 8.877 4.155 1.00 96.81 488 TYR A N 1
ATOM 3888 C CA . TYR A 1 488 ? -0.870 7.425 4.200 1.00 96.81 488 TYR A CA 1
ATOM 3889 C C . TYR A 1 488 ? 0.488 7.022 4.798 1.00 96.81 488 TYR A C 1
ATOM 3891 O O . TYR A 1 488 ? 0.748 5.827 4.958 1.00 96.81 488 TYR A O 1
ATOM 3899 N N . PHE A 1 489 ? 1.336 7.994 5.146 1.00 95.44 489 PHE A N 1
ATOM 3900 C CA . PHE A 1 489 ? 2.650 7.781 5.751 1.00 95.44 489 PHE A CA 1
ATOM 3901 C C . PHE A 1 489 ? 2.756 8.508 7.084 1.00 95.44 489 PHE A C 1
ATOM 3903 O O . PHE A 1 489 ? 2.154 9.560 7.275 1.00 95.44 489 PHE A O 1
ATOM 3910 N N . ASP A 1 490 ? 3.565 7.964 7.984 1.00 94.19 490 ASP A N 1
ATOM 3911 C CA . ASP A 1 490 ? 3.894 8.600 9.256 1.00 94.19 490 ASP A CA 1
ATOM 3912 C C . ASP A 1 490 ? 5.310 9.218 9.260 1.00 94.19 490 ASP A C 1
ATOM 3914 O O . ASP A 1 490 ? 6.062 9.068 8.285 1.00 94.19 490 ASP A O 1
ATOM 3918 N N . PRO A 1 491 ? 5.692 9.953 10.325 1.00 91.50 491 PRO A N 1
ATOM 3919 C CA . PRO A 1 491 ? 7.002 10.594 10.416 1.00 91.50 491 PRO A CA 1
ATOM 3920 C C . PRO A 1 491 ? 8.185 9.625 10.367 1.00 91.50 491 PRO A C 1
ATOM 3922 O O . PRO A 1 491 ? 9.270 10.012 9.933 1.00 91.50 491 PRO A O 1
ATOM 3925 N N . GLU A 1 492 ? 7.986 8.369 10.766 1.00 90.38 492 GLU A N 1
ATOM 3926 C CA . GLU A 1 492 ? 9.000 7.315 10.731 1.00 90.38 492 GLU A CA 1
ATOM 3927 C C . GLU A 1 492 ? 9.179 6.716 9.322 1.00 90.38 492 GLU A C 1
ATOM 3929 O O . GLU A 1 492 ? 10.163 6.021 9.059 1.00 90.38 492 GLU A O 1
ATOM 3934 N N . GLY A 1 493 ? 8.251 6.998 8.400 1.00 93.06 493 GLY A N 1
ATOM 3935 C CA . GLY A 1 493 ? 8.224 6.463 7.039 1.00 93.06 493 GLY A CA 1
ATOM 3936 C C . GLY A 1 493 ? 7.426 5.171 6.883 1.00 93.06 493 GLY A C 1
ATOM 3937 O O . GLY A 1 493 ? 7.441 4.585 5.793 1.00 93.06 493 GLY A O 1
ATOM 3938 N N . ARG A 1 494 ? 6.722 4.712 7.924 1.00 94.88 494 ARG A N 1
ATOM 3939 C CA . ARG A 1 494 ? 5.803 3.574 7.818 1.00 94.88 494 ARG A CA 1
ATOM 3940 C C . ARG A 1 494 ? 4.607 4.005 6.978 1.00 94.88 494 ARG A C 1
ATOM 3942 O O . ARG A 1 494 ? 4.051 5.086 7.160 1.00 94.88 494 ARG A O 1
ATOM 3949 N N . ALA A 1 495 ? 4.213 3.143 6.053 1.00 95.88 495 ALA A N 1
ATOM 3950 C CA . ALA A 1 495 ? 2.982 3.301 5.294 1.00 95.88 495 ALA A CA 1
ATOM 3951 C C . ALA A 1 495 ? 1.853 2.568 6.029 1.00 95.88 495 ALA A C 1
ATOM 3953 O O . ALA A 1 495 ? 2.070 1.461 6.524 1.00 95.88 495 ALA A O 1
ATOM 3954 N N . ILE A 1 496 ? 0.650 3.140 6.077 1.00 97.56 496 ILE A N 1
ATOM 3955 C CA . ILE A 1 496 ? -0.527 2.464 6.644 1.00 97.56 496 ILE A CA 1
ATOM 3956 C C . ILE A 1 496 ? -0.850 1.237 5.777 1.00 97.56 496 ILE A C 1
ATOM 3958 O O . ILE A 1 496 ? -1.227 1.432 4.623 1.00 97.56 496 ILE A O 1
ATOM 3962 N N . PRO A 1 497 ? -0.738 -0.014 6.257 1.00 96.69 497 PRO A N 1
ATOM 3963 C CA . PRO A 1 497 ? -0.996 -1.184 5.428 1.00 96.69 497 PRO A CA 1
ATOM 3964 C C . PRO A 1 497 ? -2.500 -1.312 5.158 1.00 96.69 497 PRO A C 1
ATOM 3966 O O . PRO A 1 497 ? -3.288 -1.535 6.074 1.00 96.69 497 PRO A O 1
ATOM 3969 N N . PHE A 1 498 ? -2.896 -1.174 3.891 1.00 96.31 498 PHE A N 1
ATOM 3970 C CA . PHE A 1 498 ? -4.295 -1.174 3.459 1.00 96.31 498 PHE A CA 1
ATOM 3971 C C . PHE A 1 498 ? -4.449 -1.782 2.053 1.00 96.31 498 PHE A C 1
ATOM 3973 O O . PHE A 1 498 ? -3.745 -1.386 1.121 1.00 96.31 498 PHE A O 1
ATOM 3980 N N . GLY A 1 499 ? -5.397 -2.710 1.885 1.00 94.75 499 GLY A N 1
ATOM 3981 C CA . GLY A 1 499 ? -5.677 -3.380 0.613 1.00 94.75 499 GLY A CA 1
ATOM 3982 C C . GLY A 1 499 ? -4.776 -4.582 0.285 1.00 94.75 499 GLY A C 1
ATOM 3983 O O . GLY A 1 499 ? -4.219 -5.241 1.162 1.00 94.75 499 GLY A O 1
ATOM 3984 N N . ARG A 1 500 ? -4.704 -4.930 -1.005 1.00 93.31 500 ARG A N 1
ATOM 3985 C CA . ARG A 1 500 ? -3.928 -6.069 -1.553 1.00 93.31 500 ARG A CA 1
ATOM 3986 C C . ARG A 1 500 ? -2.471 -5.704 -1.878 1.00 93.31 500 ARG A C 1
ATOM 3988 O O . ARG A 1 500 ? -2.107 -4.532 -1.884 1.00 93.31 500 ARG A O 1
ATOM 3995 N N . SER A 1 501 ? -1.660 -6.705 -2.230 1.00 94.94 501 SER A N 1
ATOM 3996 C CA . SER A 1 501 ? -0.310 -6.535 -2.801 1.00 94.94 501 SER A CA 1
ATOM 3997 C C . SER A 1 501 ? 0.711 -5.845 -1.887 1.00 94.94 501 SER A C 1
ATOM 3999 O O . SER A 1 501 ? 1.707 -5.287 -2.346 1.00 94.94 501 SER A O 1
ATOM 4001 N N . LEU A 1 502 ? 0.505 -5.903 -0.569 1.00 95.75 502 LEU A N 1
ATOM 4002 C CA . LEU A 1 502 ? 1.371 -5.234 0.411 1.00 95.75 502 LEU A CA 1
ATOM 4003 C C . LEU A 1 502 ? 2.787 -5.837 0.477 1.00 95.75 502 LEU A C 1
ATOM 4005 O O . LEU A 1 502 ? 3.720 -5.163 0.909 1.00 95.75 502 LEU A O 1
ATOM 4009 N N . THR A 1 503 ? 2.983 -7.061 -0.034 1.00 96.12 503 THR A N 1
ATOM 4010 C CA . THR A 1 503 ? 4.304 -7.717 -0.133 1.00 96.12 503 THR A CA 1
ATOM 4011 C C . THR A 1 503 ? 5.306 -6.980 -1.032 1.00 96.12 503 THR A C 1
ATOM 4013 O O . THR A 1 503 ? 6.472 -7.374 -1.082 1.00 96.12 503 THR A O 1
ATOM 4016 N N . TYR A 1 504 ? 4.889 -5.911 -1.721 1.00 96.56 504 TYR A N 1
ATOM 4017 C CA . TYR A 1 504 ? 5.751 -5.069 -2.559 1.00 96.56 504 TYR A CA 1
ATOM 4018 C C . TYR A 1 504 ? 6.429 -3.927 -1.775 1.00 96.56 504 TYR A C 1
ATOM 4020 O O . TYR A 1 504 ? 7.254 -3.207 -2.336 1.00 96.56 504 TYR A O 1
ATOM 4028 N N . ARG A 1 505 ? 6.123 -3.772 -0.475 1.00 95.50 505 ARG A N 1
ATOM 4029 C CA . ARG A 1 505 ? 6.917 -3.000 0.502 1.00 95.50 505 ARG A CA 1
ATOM 4030 C C . ARG A 1 505 ? 7.251 -1.573 0.053 1.00 95.50 505 ARG A C 1
ATOM 4032 O O . ARG A 1 505 ? 6.363 -0.725 0.038 1.00 95.50 505 ARG A O 1
ATOM 4039 N N . CYS A 1 506 ? 8.502 -1.307 -0.339 1.00 94.12 506 CYS A N 1
ATOM 4040 C CA . CYS A 1 506 ? 8.981 0.003 -0.791 1.00 94.12 506 CYS A CA 1
ATOM 4041 C C . CYS A 1 506 ? 8.138 0.578 -1.937 1.00 94.12 506 CYS A C 1
ATOM 4043 O O . CYS A 1 506 ? 8.032 1.794 -2.060 1.00 94.12 506 CYS A O 1
ATOM 4045 N N . ALA A 1 507 ? 7.487 -0.277 -2.739 1.00 97.38 507 ALA A N 1
ATOM 4046 C CA . ALA A 1 507 ? 6.566 0.149 -3.787 1.00 97.38 507 ALA A CA 1
ATOM 4047 C C . ALA A 1 507 ? 5.487 1.112 -3.262 1.00 97.38 507 ALA A C 1
ATOM 4049 O O . ALA A 1 507 ? 5.061 1.991 -4.002 1.00 97.38 507 ALA A O 1
ATOM 4050 N N . MET A 1 508 ? 5.089 1.011 -1.987 1.00 97.19 508 MET A N 1
ATOM 4051 C CA . MET A 1 508 ? 4.145 1.936 -1.352 1.00 97.19 508 MET A CA 1
ATOM 4052 C C . MET A 1 508 ? 4.540 3.405 -1.532 1.00 97.19 508 MET A C 1
ATOM 4054 O O . MET A 1 508 ? 3.663 4.210 -1.826 1.00 97.19 508 MET A O 1
ATOM 4058 N N . SER A 1 509 ? 5.827 3.758 -1.452 1.00 97.25 509 SER A N 1
ATOM 4059 C CA . SER A 1 509 ? 6.293 5.137 -1.673 1.00 97.25 509 SER A CA 1
ATOM 4060 C C . SER A 1 509 ? 6.544 5.502 -3.140 1.00 97.25 509 SER A C 1
ATOM 4062 O O . SER A 1 509 ? 6.711 6.682 -3.421 1.00 97.25 509 SER A O 1
ATOM 4064 N N . ALA A 1 510 ? 6.512 4.549 -4.083 1.00 98.25 510 ALA A N 1
ATOM 4065 C CA . ALA A 1 510 ? 6.961 4.744 -5.469 1.00 98.25 510 ALA A CA 1
ATOM 4066 C C . ALA A 1 510 ? 6.263 5.885 -6.232 1.00 98.25 510 ALA A C 1
ATOM 4068 O O . ALA A 1 510 ? 6.850 6.426 -7.172 1.00 98.25 510 ALA A O 1
ATOM 4069 N N . PHE A 1 511 ? 5.056 6.286 -5.818 1.00 98.50 511 PHE A N 1
ATOM 4070 C CA . PHE A 1 511 ? 4.441 7.541 -6.252 1.00 98.50 511 PHE A CA 1
ATOM 4071 C C . PHE A 1 511 ? 5.397 8.736 -6.119 1.00 98.50 511 PHE A C 1
ATOM 4073 O O . PHE A 1 511 ? 5.596 9.436 -7.102 1.00 98.50 511 PHE A O 1
ATOM 4080 N N . TRP A 1 512 ? 6.032 8.950 -4.961 1.00 98.50 512 TRP A N 1
ATOM 4081 C CA . TRP A 1 512 ? 6.913 10.100 -4.708 1.00 98.50 512 TRP A CA 1
ATOM 4082 C C . TRP A 1 512 ? 8.153 10.084 -5.608 1.00 98.50 512 TRP A C 1
ATOM 4084 O O . TRP A 1 512 ? 8.539 11.113 -6.162 1.00 98.50 512 TRP A O 1
ATOM 4094 N N . SER A 1 513 ? 8.720 8.898 -5.835 1.00 98.38 513 SER A N 1
ATOM 4095 C CA . SER A 1 513 ? 9.797 8.671 -6.798 1.00 98.38 513 SER A CA 1
ATOM 4096 C C . SER A 1 513 ? 9.385 9.024 -8.238 1.00 98.38 513 SER A C 1
ATOM 4098 O O . SER A 1 513 ? 10.094 9.767 -8.917 1.00 98.38 513 SER A O 1
ATOM 4100 N N . ALA A 1 514 ? 8.232 8.544 -8.717 1.00 98.44 514 ALA A N 1
ATOM 4101 C CA . ALA A 1 514 ? 7.740 8.879 -10.059 1.00 98.44 514 ALA A CA 1
ATOM 4102 C C . ALA A 1 514 ? 7.273 10.342 -10.179 1.00 98.44 514 ALA A C 1
ATOM 4104 O O . ALA A 1 514 ? 7.406 10.946 -11.241 1.00 98.44 514 ALA A O 1
ATOM 4105 N N . PHE A 1 515 ? 6.777 10.931 -9.090 1.00 98.44 515 PHE A N 1
ATOM 4106 C CA . PHE A 1 515 ? 6.372 12.332 -8.998 1.00 98.44 515 PHE A CA 1
ATOM 4107 C C . PHE A 1 515 ? 7.588 13.240 -9.184 1.00 98.44 515 PHE A C 1
ATOM 4109 O O . PHE A 1 515 ? 7.565 14.133 -10.027 1.00 98.44 515 PHE A O 1
ATOM 4116 N N . ALA A 1 516 ? 8.701 12.935 -8.510 1.00 97.94 516 ALA A N 1
ATOM 4117 C CA . ALA A 1 516 ? 9.950 13.663 -8.698 1.00 97.94 516 ALA A CA 1
ATOM 4118 C C . ALA A 1 516 ? 10.480 13.605 -10.145 1.00 97.94 516 ALA A C 1
ATOM 4120 O O . ALA A 1 516 ? 11.048 14.582 -10.630 1.00 97.94 516 ALA A O 1
ATOM 4121 N N . VAL A 1 517 ? 10.262 12.489 -10.852 1.00 97.62 517 VAL A N 1
ATOM 4122 C CA . VAL A 1 517 ? 10.631 12.323 -12.270 1.00 97.62 517 VAL A CA 1
ATOM 4123 C C . VAL A 1 517 ? 9.694 13.086 -13.215 1.00 97.62 517 VAL A C 1
ATOM 4125 O O . VAL A 1 517 ? 10.164 13.743 -14.144 1.00 97.62 517 VAL A O 1
ATOM 4128 N N . ALA A 1 518 ? 8.382 13.042 -12.979 1.00 96.94 518 ALA A N 1
ATOM 4129 C CA . ALA A 1 518 ? 7.376 13.698 -13.818 1.00 96.94 518 ALA A CA 1
ATOM 4130 C C . ALA A 1 518 ? 7.361 15.231 -13.692 1.00 96.94 518 ALA A C 1
ATOM 4132 O O . ALA A 1 518 ? 7.028 15.919 -14.654 1.00 96.94 518 ALA A O 1
ATOM 4133 N N . PHE A 1 519 ? 7.737 15.758 -12.524 1.00 96.38 519 PHE A N 1
ATOM 4134 C CA . PHE A 1 519 ? 7.869 17.196 -12.253 1.00 96.38 519 PHE A CA 1
ATOM 4135 C C . PHE A 1 519 ? 9.297 17.724 -12.460 1.00 96.38 519 PHE A C 1
ATOM 4137 O O . PHE A 1 519 ? 9.594 18.869 -12.138 1.00 96.38 519 PHE A O 1
ATOM 4144 N N . SER A 1 520 ? 10.188 16.902 -13.017 1.00 92.12 520 SER A N 1
ATOM 4145 C CA . SER A 1 520 ? 11.509 17.340 -13.458 1.00 92.12 520 SER A CA 1
ATOM 4146 C C . SER A 1 520 ? 11.383 18.153 -14.750 1.00 92.12 520 SER A C 1
ATOM 4148 O O . SER A 1 520 ? 10.935 17.609 -15.767 1.00 92.12 520 SER A O 1
ATOM 4150 N N . SER A 1 521 ? 11.780 19.429 -14.722 1.00 87.69 521 SER A N 1
ATOM 4151 C CA . SER A 1 521 ? 11.779 20.325 -15.886 1.00 87.69 521 SER A CA 1
ATOM 4152 C C . SER A 1 521 ? 12.548 19.755 -17.083 1.00 87.69 521 SER A C 1
ATOM 4154 O O . SER A 1 521 ? 13.461 18.938 -16.948 1.00 87.69 521 SER A O 1
ATOM 4156 N N . THR A 1 522 ? 12.182 20.200 -18.281 1.00 84.75 522 THR A N 1
ATOM 4157 C CA . THR A 1 522 ? 12.842 19.836 -19.548 1.00 84.75 522 THR A CA 1
ATOM 4158 C C . THR A 1 522 ? 12.999 21.065 -20.436 1.00 84.75 522 THR A C 1
ATOM 4160 O O . THR A 1 522 ? 12.417 22.108 -20.153 1.00 84.75 522 THR A O 1
ATOM 4163 N N . SER A 1 523 ? 13.748 20.954 -21.534 1.00 84.06 523 SER A N 1
ATOM 4164 C CA . SER A 1 523 ? 13.860 22.022 -22.538 1.00 84.06 523 SER A CA 1
ATOM 4165 C C . SER A 1 523 ? 12.504 22.449 -23.120 1.00 84.06 523 SER A C 1
ATOM 4167 O O . SER A 1 523 ? 12.315 23.627 -23.406 1.00 84.06 523 SER A O 1
ATOM 4169 N N . SER A 1 524 ? 11.556 21.517 -23.267 1.00 81.88 524 SER A N 1
ATOM 4170 C CA . SER A 1 524 ? 10.196 21.782 -23.757 1.00 81.88 524 SER A CA 1
ATOM 4171 C C . SER A 1 524 ? 9.207 22.211 -22.664 1.00 81.88 524 SER A C 1
ATOM 4173 O O . SER A 1 524 ? 8.155 22.758 -22.982 1.00 81.88 524 SER A O 1
ATOM 4175 N N . LEU A 1 525 ? 9.519 21.957 -21.389 1.00 85.38 525 LEU A N 1
ATOM 4176 C CA . LEU A 1 525 ? 8.710 22.316 -20.218 1.00 85.38 525 LEU A CA 1
ATOM 4177 C C . LEU A 1 525 ? 9.633 22.806 -19.081 1.00 85.38 525 LEU A C 1
ATOM 4179 O O . LEU A 1 525 ? 9.900 22.043 -18.144 1.00 85.38 525 LEU A O 1
ATOM 4183 N N . PRO A 1 526 ? 10.171 24.040 -19.166 1.00 83.19 526 PRO A N 1
ATOM 4184 C CA . PRO A 1 526 ? 11.099 24.569 -18.164 1.00 83.19 526 PRO A CA 1
ATOM 4185 C C . PRO A 1 526 ? 10.400 24.895 -16.835 1.00 83.19 526 PRO A C 1
ATOM 4187 O O . PRO A 1 526 ? 10.945 24.608 -15.769 1.00 83.19 526 PRO A O 1
ATOM 4190 N N . ASP A 1 527 ? 9.169 25.408 -16.892 1.00 82.50 527 ASP A N 1
ATOM 4191 C CA . ASP A 1 527 ? 8.444 25.991 -15.753 1.00 82.50 527 ASP A CA 1
ATOM 4192 C C . ASP A 1 527 ? 7.592 24.974 -14.960 1.00 82.50 527 ASP A C 1
ATOM 4194 O O . ASP A 1 527 ? 6.544 25.310 -14.403 1.00 82.50 527 ASP A O 1
ATOM 4198 N N . LEU A 1 528 ? 8.005 23.701 -14.914 1.00 88.12 528 LEU A N 1
ATOM 4199 C CA . LEU A 1 528 ? 7.319 22.683 -14.112 1.00 88.12 528 LEU A CA 1
ATOM 4200 C C . LEU A 1 528 ? 7.585 22.889 -12.616 1.00 88.12 528 LEU A C 1
ATOM 4202 O O . LEU A 1 528 ? 8.680 22.642 -12.116 1.00 88.12 528 LEU A O 1
ATOM 4206 N N . THR A 1 529 ? 6.546 23.292 -11.886 1.00 88.25 529 THR A N 1
ATOM 4207 C CA . THR A 1 529 ? 6.576 23.463 -10.430 1.00 88.25 529 THR A CA 1
ATOM 4208 C C . THR A 1 529 ? 5.797 22.371 -9.700 1.00 88.25 529 THR A C 1
ATOM 4210 O O . THR A 1 529 ? 4.788 21.841 -10.188 1.00 88.25 529 THR A O 1
ATOM 4213 N N . LEU A 1 530 ? 6.272 22.043 -8.495 1.00 94.94 530 LEU A N 1
ATOM 4214 C CA . LEU A 1 530 ? 5.529 21.232 -7.536 1.00 94.94 530 LEU A CA 1
ATOM 4215 C C . LEU A 1 530 ? 4.267 21.995 -7.080 1.00 94.94 530 LEU A C 1
ATOM 4217 O O . LEU A 1 530 ? 4.283 23.225 -7.022 1.00 94.94 530 LEU A O 1
ATOM 4221 N N . PRO A 1 531 ? 3.162 21.301 -6.764 1.00 94.06 531 PRO A N 1
ATOM 4222 C CA . PRO A 1 531 ? 1.996 21.935 -6.162 1.00 94.06 531 PRO A CA 1
ATOM 4223 C C . PRO A 1 531 ? 2.311 22.385 -4.732 1.00 94.06 531 PRO A C 1
ATOM 4225 O O . PRO A 1 531 ? 2.892 21.629 -3.956 1.00 94.06 531 PRO A O 1
ATOM 4228 N N . GLU A 1 532 ? 1.852 23.573 -4.348 1.00 92.50 532 GLU A N 1
ATOM 4229 C CA . GLU A 1 532 ? 1.882 24.008 -2.948 1.00 92.50 532 GLU A CA 1
ATOM 4230 C C . GLU A 1 532 ? 1.140 23.001 -2.041 1.00 92.50 532 GLU A C 1
ATOM 4232 O O . GLU A 1 532 ? 0.065 22.522 -2.424 1.00 92.50 532 GLU A O 1
ATOM 4237 N N . PRO A 1 533 ? 1.659 22.670 -0.840 1.00 95.25 533 PRO A N 1
ATOM 4238 C CA . PRO A 1 533 ? 2.843 23.230 -0.178 1.00 95.25 533 PRO A CA 1
ATOM 4239 C C . PRO A 1 533 ? 4.112 22.358 -0.331 1.00 95.25 533 PRO A C 1
ATOM 4241 O O . PRO A 1 533 ? 4.956 22.342 0.563 1.00 95.25 533 PRO A O 1
ATOM 4244 N N . PHE A 1 534 ? 4.225 21.535 -1.382 1.00 97.12 534 PHE A N 1
ATOM 4245 C CA . PHE A 1 534 ? 5.301 20.545 -1.494 1.00 97.12 534 PHE A CA 1
ATOM 4246 C C . PHE A 1 534 ? 6.614 21.151 -1.997 1.00 97.12 534 PHE A C 1
ATOM 4248 O O . PHE A 1 534 ? 6.706 21.632 -3.125 1.00 97.12 534 PHE A O 1
ATOM 4255 N N . THR A 1 535 ? 7.671 21.010 -1.200 1.00 97.44 535 THR A N 1
ATOM 4256 C CA . THR A 1 535 ? 9.053 21.277 -1.615 1.00 97.44 535 THR A CA 1
ATOM 4257 C C . THR A 1 535 ? 9.745 19.999 -2.108 1.00 97.44 535 THR A C 1
ATOM 4259 O O . THR A 1 535 ? 9.293 18.872 -1.873 1.00 97.44 535 THR A O 1
ATOM 4262 N N . TRP A 1 536 ? 10.915 20.157 -2.732 1.00 97.81 536 TRP A N 1
ATOM 4263 C CA . TRP A 1 536 ? 11.788 19.029 -3.065 1.00 97.81 536 TRP A CA 1
ATOM 4264 C C . TRP A 1 536 ? 12.286 18.268 -1.829 1.00 97.81 536 TRP A C 1
ATOM 4266 O O . TRP A 1 536 ? 12.365 17.039 -1.880 1.00 97.81 536 TRP A O 1
ATOM 4276 N N . GLY A 1 537 ? 12.547 18.961 -0.714 1.00 98.06 537 GLY A N 1
ATOM 4277 C CA . GLY A 1 537 ? 12.960 18.344 0.548 1.00 98.06 537 GLY A CA 1
ATOM 4278 C C . GLY A 1 537 ? 11.866 17.472 1.167 1.00 98.06 537 GLY A C 1
ATOM 4279 O O . GLY A 1 537 ? 12.162 16.374 1.645 1.00 98.06 537 GLY A O 1
ATOM 4280 N N . MET A 1 538 ? 10.596 17.886 1.075 1.00 97.88 538 MET A N 1
ATOM 4281 C CA . MET A 1 538 ? 9.451 17.071 1.505 1.00 97.88 538 MET A CA 1
ATOM 4282 C C . MET A 1 538 ? 9.296 15.810 0.646 1.00 97.88 538 MET A C 1
ATOM 4284 O O . MET A 1 538 ? 9.179 14.709 1.187 1.00 97.88 538 MET A O 1
ATOM 4288 N N . VAL A 1 539 ? 9.339 15.941 -0.688 1.00 98.25 539 VAL A N 1
ATOM 4289 C CA . VAL A 1 539 ? 9.212 14.799 -1.619 1.00 98.25 539 VAL A CA 1
ATOM 4290 C C . VAL A 1 539 ? 10.366 13.803 -1.436 1.00 98.25 539 VAL A C 1
ATOM 4292 O O . VAL A 1 539 ? 10.132 12.592 -1.395 1.00 98.25 539 VAL A O 1
ATOM 4295 N N . LYS A 1 540 ? 11.599 14.296 -1.241 1.00 98.38 540 LYS A N 1
ATOM 4296 C CA . LYS A 1 540 ? 12.766 13.487 -0.850 1.00 98.38 540 LYS A CA 1
ATOM 4297 C C . LYS A 1 540 ? 12.512 12.757 0.469 1.00 98.38 540 LYS A C 1
ATOM 4299 O O . LYS A 1 540 ? 12.722 11.548 0.546 1.00 98.38 540 LYS A O 1
ATOM 4304 N N . GLY A 1 541 ? 11.979 13.461 1.467 1.00 97.75 541 GLY A N 1
ATOM 4305 C CA . GLY A 1 541 ? 11.618 12.908 2.769 1.00 97.75 541 GLY A CA 1
ATOM 4306 C C . GLY A 1 541 ? 10.636 11.742 2.699 1.00 97.75 541 GLY A C 1
ATOM 4307 O O . GLY A 1 541 ? 10.925 10.669 3.230 1.00 97.75 541 GLY A O 1
ATOM 4308 N N . PHE A 1 542 ? 9.501 11.901 2.011 1.00 97.38 542 PHE A N 1
ATOM 4309 C CA . PHE A 1 542 ? 8.511 10.822 1.878 1.00 97.38 542 PHE A CA 1
ATOM 4310 C C . PHE A 1 542 ? 9.076 9.586 1.167 1.00 97.38 542 PHE A C 1
ATOM 4312 O O . PHE A 1 542 ? 8.789 8.456 1.571 1.00 97.38 542 PHE A O 1
ATOM 4319 N N . GLN A 1 543 ? 9.921 9.782 0.149 1.00 98.12 543 GLN A N 1
ATOM 4320 C CA . GLN A 1 543 ? 10.548 8.675 -0.568 1.00 98.12 543 GLN A CA 1
ATOM 4321 C C . GLN A 1 543 ? 11.607 7.955 0.284 1.00 98.12 543 GLN A C 1
ATOM 4323 O O . GLN A 1 543 ? 11.580 6.727 0.406 1.00 98.12 543 GLN A O 1
ATOM 4328 N N . LEU A 1 544 ? 12.551 8.695 0.874 1.00 98.12 544 LEU A N 1
ATOM 4329 C CA . LEU A 1 544 ? 13.706 8.100 1.550 1.00 98.12 544 LEU A CA 1
ATOM 4330 C C . LEU A 1 544 ? 13.360 7.528 2.928 1.00 98.12 544 LEU A C 1
ATOM 4332 O O . LEU A 1 544 ? 13.879 6.465 3.270 1.00 98.12 544 LEU A O 1
ATOM 4336 N N . ARG A 1 545 ? 12.441 8.141 3.692 1.00 96.62 545 ARG A N 1
ATOM 4337 C CA . ARG A 1 545 ? 11.983 7.575 4.976 1.00 96.62 545 ARG A CA 1
ATOM 4338 C C . ARG A 1 545 ? 11.365 6.188 4.806 1.00 96.62 545 ARG A C 1
ATOM 4340 O O . ARG A 1 545 ? 11.696 5.284 5.567 1.00 96.62 545 ARG A O 1
ATOM 4347 N N . ASN A 1 546 ? 10.544 5.981 3.775 1.00 97.38 546 ASN A N 1
ATOM 4348 C CA . ASN A 1 546 ? 9.935 4.675 3.526 1.00 97.38 546 ASN A CA 1
ATOM 4349 C C . ASN A 1 546 ? 10.964 3.613 3.102 1.00 97.38 546 ASN A C 1
ATOM 4351 O O . ASN A 1 546 ? 10.922 2.493 3.610 1.00 97.38 546 ASN A O 1
ATOM 4355 N N . ILE A 1 547 ? 11.927 3.961 2.236 1.00 97.62 547 ILE A N 1
ATOM 4356 C CA . ILE A 1 547 ? 13.028 3.044 1.887 1.00 97.62 547 ILE A CA 1
ATOM 4357 C C . ILE A 1 547 ? 13.860 2.712 3.139 1.00 97.62 547 ILE A C 1
ATOM 4359 O O . ILE A 1 547 ? 14.164 1.542 3.360 1.00 97.62 547 ILE A O 1
ATOM 4363 N N . ARG A 1 548 ? 14.167 3.697 4.000 1.00 96.12 548 ARG A N 1
ATOM 4364 C CA . ARG A 1 548 ? 14.881 3.485 5.276 1.00 96.12 548 ARG A CA 1
ATOM 4365 C C . ARG A 1 548 ? 14.139 2.578 6.245 1.00 96.12 548 ARG A C 1
ATOM 4367 O O . ARG A 1 548 ? 14.770 1.705 6.837 1.00 96.12 548 ARG A O 1
ATOM 4374 N N . TYR A 1 549 ? 12.828 2.761 6.398 1.00 95.12 549 TYR A N 1
ATOM 4375 C CA . TYR A 1 549 ? 12.005 1.882 7.224 1.00 95.12 549 TYR A CA 1
ATOM 4376 C C . TYR A 1 549 ? 12.138 0.427 6.756 1.00 95.12 549 TYR A C 1
ATOM 4378 O O . TYR A 1 549 ? 12.479 -0.446 7.555 1.00 95.12 549 TYR A O 1
ATOM 4386 N N . TRP A 1 550 ? 11.966 0.174 5.454 1.00 95.75 550 TRP A N 1
ATOM 4387 C CA . TRP A 1 550 ? 12.086 -1.170 4.884 1.00 95.75 550 TRP A CA 1
ATOM 4388 C C . TRP A 1 550 ? 13.502 -1.740 4.958 1.00 95.75 550 TRP A C 1
ATOM 4390 O O . TRP A 1 550 ? 13.655 -2.900 5.331 1.00 95.75 550 TRP A O 1
ATOM 4400 N N . ALA A 1 551 ? 14.532 -0.932 4.694 1.00 94.62 551 ALA A N 1
ATOM 4401 C CA . ALA A 1 551 ? 15.937 -1.327 4.810 1.00 94.62 551 ALA A CA 1
ATOM 4402 C C . ALA A 1 551 ? 16.322 -1.791 6.225 1.00 94.62 551 ALA A C 1
ATOM 4404 O O . ALA A 1 551 ? 17.308 -2.510 6.375 1.00 94.62 551 ALA A O 1
ATOM 4405 N N . LYS A 1 552 ? 15.540 -1.425 7.249 1.00 91.56 552 LYS A N 1
ATOM 4406 C CA . LYS A 1 552 ? 15.734 -1.824 8.649 1.00 91.56 552 LYS A CA 1
ATOM 4407 C C . LYS A 1 552 ? 14.910 -3.031 9.095 1.00 91.56 552 LYS A C 1
ATOM 4409 O O . LYS A 1 552 ? 15.202 -3.565 10.157 1.00 91.56 552 LYS A O 1
ATOM 4414 N N . GLN A 1 553 ? 13.949 -3.513 8.303 1.00 91.56 553 GLN A N 1
ATOM 4415 C CA . GLN A 1 553 ? 13.138 -4.678 8.677 1.00 91.56 553 GLN A CA 1
ATOM 4416 C C . GLN A 1 553 ? 13.907 -5.987 8.410 1.00 91.56 553 GLN A C 1
ATOM 4418 O O . GLN A 1 553 ? 14.051 -6.371 7.247 1.00 91.56 553 GLN A O 1
ATOM 4423 N N . PRO A 1 554 ? 14.380 -6.725 9.436 1.00 86.25 554 PRO A N 1
ATOM 4424 C CA . PRO A 1 554 ? 15.221 -7.904 9.217 1.00 86.25 554 PRO A CA 1
ATOM 4425 C C . PRO A 1 554 ? 14.459 -9.064 8.567 1.00 86.25 554 PRO A C 1
ATOM 4427 O O . PRO A 1 554 ? 15.052 -9.858 7.850 1.00 86.25 554 PRO A O 1
ATOM 4430 N N . GLY A 1 555 ? 13.140 -9.150 8.769 1.00 92.75 555 GLY A N 1
ATOM 4431 C CA . GLY A 1 555 ? 12.297 -10.168 8.141 1.00 92.75 555 GLY A CA 1
ATOM 4432 C C . GLY A 1 555 ? 11.886 -9.856 6.695 1.00 92.75 555 GLY A C 1
ATOM 4433 O O . GLY A 1 555 ? 11.345 -10.737 6.021 1.00 92.75 555 GLY A O 1
ATOM 4434 N N . ALA A 1 556 ? 12.120 -8.637 6.196 1.00 94.56 556 ALA A N 1
ATOM 4435 C CA . ALA A 1 556 ? 11.777 -8.265 4.822 1.00 94.56 556 ALA A CA 1
ATOM 4436 C C . ALA A 1 556 ? 12.728 -8.894 3.790 1.00 94.56 556 ALA A C 1
ATOM 4438 O O . ALA A 1 556 ? 12.350 -9.027 2.623 1.00 94.56 556 ALA A O 1
ATOM 4439 N N . PHE A 1 557 ? 13.915 -9.322 4.232 1.00 94.62 557 PHE A N 1
ATOM 4440 C CA . PHE A 1 557 ? 14.968 -9.907 3.409 1.00 94.62 557 PHE A CA 1
ATOM 4441 C C . PHE A 1 557 ? 15.403 -11.277 3.941 1.00 94.62 557 PHE A C 1
ATOM 4443 O O . PHE A 1 557 ? 15.320 -11.565 5.134 1.00 94.62 557 PHE A O 1
ATOM 4450 N N . THR A 1 558 ? 15.877 -12.137 3.047 1.00 92.19 558 THR A N 1
ATOM 4451 C CA . THR A 1 558 ? 16.686 -13.304 3.395 1.00 92.19 558 THR A CA 1
ATOM 4452 C C . THR A 1 558 ? 18.089 -12.847 3.822 1.00 92.19 558 THR A C 1
ATOM 4454 O O . THR A 1 558 ? 18.507 -11.738 3.477 1.00 92.19 558 THR A O 1
ATOM 4457 N N . PRO A 1 559 ? 18.888 -13.709 4.480 1.00 88.12 559 PRO A N 1
ATOM 4458 C CA . PRO A 1 559 ? 20.299 -13.417 4.750 1.00 88.12 559 PRO A CA 1
ATOM 4459 C C . PRO A 1 559 ? 21.141 -13.122 3.494 1.00 88.12 559 PRO A C 1
ATOM 4461 O O . PRO A 1 559 ? 22.184 -12.490 3.600 1.00 88.12 559 PRO A O 1
ATOM 4464 N N . SER A 1 560 ? 20.689 -13.551 2.307 1.00 87.50 560 SER A N 1
ATOM 4465 C CA . SER A 1 560 ? 21.314 -13.251 1.010 1.00 87.50 560 SER A CA 1
ATOM 4466 C C . SER A 1 560 ? 20.858 -11.929 0.368 1.00 87.50 560 SER A C 1
ATOM 4468 O O . SER A 1 560 ? 21.290 -11.625 -0.737 1.00 87.50 560 SER A O 1
ATOM 4470 N N . GLY A 1 561 ? 19.993 -11.142 1.021 1.00 91.75 561 GLY A N 1
ATOM 4471 C CA . GLY A 1 561 ? 19.519 -9.844 0.515 1.00 91.75 561 GLY A CA 1
ATOM 4472 C C . GLY A 1 561 ? 18.305 -9.897 -0.420 1.00 91.75 561 GLY A C 1
ATOM 4473 O O . GLY A 1 561 ? 17.875 -8.858 -0.915 1.00 91.75 561 GLY A O 1
ATOM 4474 N N . ILE A 1 562 ? 17.715 -11.075 -0.640 1.00 93.81 562 ILE A N 1
ATOM 4475 C CA . ILE A 1 562 ? 16.528 -11.267 -1.490 1.00 93.81 562 ILE A CA 1
ATOM 4476 C C . ILE A 1 562 ? 15.268 -10.977 -0.677 1.00 93.81 562 ILE A C 1
ATOM 4478 O O . ILE A 1 562 ? 15.183 -11.345 0.492 1.00 93.81 562 ILE A O 1
ATOM 4482 N N . PHE A 1 563 ? 14.260 -10.339 -1.270 1.00 95.56 563 PHE A N 1
ATOM 4483 C CA . PHE A 1 563 ? 12.998 -10.087 -0.571 1.00 95.56 563 PHE A CA 1
ATOM 4484 C C . PHE A 1 563 ? 12.267 -11.383 -0.179 1.00 95.56 563 PHE A C 1
ATOM 4486 O O . PHE A 1 563 ? 12.120 -12.303 -0.980 1.00 95.56 563 PHE A O 1
ATOM 4493 N N . THR A 1 564 ? 11.713 -11.425 1.033 1.00 95.31 564 THR A N 1
ATOM 4494 C CA . THR A 1 564 ? 10.872 -12.543 1.498 1.00 95.31 564 THR A CA 1
ATOM 4495 C C . THR A 1 564 ? 9.420 -12.394 1.032 1.00 95.31 564 THR A C 1
ATOM 4497 O O . THR A 1 564 ? 8.971 -11.293 0.702 1.00 95.31 564 THR A O 1
ATOM 4500 N N . LEU A 1 565 ? 8.633 -13.471 1.067 1.00 95.25 565 LEU A N 1
ATOM 4501 C CA . LEU A 1 565 ? 7.183 -13.411 0.852 1.00 95.25 565 LEU A CA 1
ATOM 4502 C C . LEU A 1 565 ? 6.443 -13.084 2.154 1.00 95.25 565 LEU A C 1
ATOM 4504 O O . LEU A 1 565 ? 6.446 -13.891 3.081 1.00 95.25 565 LEU A O 1
ATOM 4508 N N . GLY A 1 566 ? 5.790 -11.922 2.233 1.00 95.06 566 GLY A N 1
ATOM 4509 C CA . GLY A 1 566 ? 5.049 -11.512 3.429 1.00 95.06 566 GLY A CA 1
ATOM 4510 C C . GLY A 1 566 ? 4.896 -10.001 3.545 1.00 95.06 566 GLY A C 1
ATOM 4511 O O . GLY A 1 566 ? 4.530 -9.341 2.580 1.00 95.06 566 GLY A O 1
ATOM 4512 N N . PHE A 1 567 ? 5.167 -9.445 4.728 1.00 95.75 567 PHE A N 1
ATOM 4513 C CA . PHE A 1 567 ? 5.180 -7.991 4.940 1.00 95.75 567 PHE A CA 1
ATOM 4514 C C . PHE A 1 567 ? 6.459 -7.571 5.678 1.00 95.75 567 PHE A C 1
ATOM 4516 O O . PHE A 1 567 ? 7.517 -7.542 5.049 1.00 95.75 567 PHE A O 1
ATOM 4523 N N . VAL A 1 568 ? 6.415 -7.329 6.993 1.00 94.88 568 VAL A N 1
ATOM 4524 C CA . VAL A 1 568 ? 7.622 -7.066 7.810 1.00 94.88 568 VAL A CA 1
ATOM 4525 C C . VAL A 1 568 ? 8.497 -8.317 7.967 1.00 94.88 568 VAL A C 1
ATOM 4527 O O . VAL A 1 568 ? 9.715 -8.218 8.090 1.00 94.88 568 VAL A O 1
ATOM 4530 N N . TYR A 1 569 ? 7.887 -9.502 7.913 1.00 94.81 569 TYR A N 1
ATOM 4531 C CA . TYR A 1 569 ? 8.543 -10.806 8.016 1.00 94.81 569 TYR A CA 1
ATOM 4532 C C . TYR A 1 569 ? 7.885 -11.826 7.060 1.00 94.81 569 TYR A C 1
ATOM 4534 O O . TYR A 1 569 ? 6.839 -11.506 6.473 1.00 94.81 569 TYR A O 1
ATOM 4542 N N . PRO A 1 570 ? 8.465 -13.033 6.869 1.00 94.75 570 PRO A N 1
ATOM 4543 C CA . PRO A 1 570 ? 7.885 -14.065 6.014 1.00 94.75 570 PRO A CA 1
ATOM 4544 C C . PRO A 1 570 ? 6.509 -14.506 6.525 1.00 94.75 570 PRO A C 1
ATOM 4546 O O . PRO A 1 570 ? 6.386 -15.032 7.630 1.00 94.75 570 PRO A O 1
ATOM 4549 N N . ASN A 1 571 ? 5.465 -14.289 5.729 1.00 93.00 571 ASN A N 1
ATOM 4550 C CA . ASN A 1 571 ? 4.088 -14.565 6.116 1.00 93.00 571 ASN A CA 1
ATOM 4551 C C . ASN A 1 571 ? 3.247 -14.914 4.880 1.00 93.00 571 ASN A C 1
ATOM 4553 O O . ASN A 1 571 ? 2.945 -14.058 4.053 1.00 93.00 571 ASN A O 1
ATOM 4557 N N . HIS A 1 572 ? 2.823 -16.173 4.758 1.00 91.31 572 HIS A N 1
ATOM 4558 C CA . HIS A 1 572 ? 2.014 -16.625 3.620 1.00 91.31 572 HIS A CA 1
ATOM 4559 C C . HIS A 1 572 ? 0.504 -16.375 3.796 1.00 91.31 572 HIS A C 1
ATOM 4561 O O . HIS A 1 572 ? -0.271 -16.540 2.848 1.00 91.31 572 HIS A O 1
ATOM 4567 N N . ASN A 1 573 ? 0.048 -15.950 4.977 1.00 88.00 573 ASN A N 1
ATOM 4568 C CA . ASN A 1 573 ? -1.366 -15.679 5.249 1.00 88.00 573 ASN A CA 1
ATOM 4569 C C . ASN A 1 573 ? -1.851 -14.418 4.524 1.00 88.00 573 ASN A C 1
ATOM 4571 O O . ASN A 1 573 ? -2.997 -14.376 4.073 1.00 88.00 573 ASN A O 1
ATOM 4575 N N . VAL A 1 574 ? -0.960 -13.440 4.333 1.00 89.50 574 VAL A N 1
ATOM 4576 C CA . VAL A 1 574 ? -1.269 -12.146 3.701 1.00 89.50 574 VAL A CA 1
ATOM 4577 C C . VAL A 1 574 ? -1.284 -12.187 2.170 1.00 89.50 574 VAL A C 1
ATOM 4579 O O . VAL A 1 574 ? -1.905 -11.319 1.560 1.00 89.50 574 VAL A O 1
ATOM 4582 N N . LEU A 1 575 ? -0.637 -13.179 1.551 1.00 91.94 575 LEU A N 1
ATOM 4583 C CA . LEU A 1 575 ? -0.395 -13.229 0.104 1.00 91.94 575 LEU A CA 1
ATOM 4584 C C . LEU A 1 575 ? -1.671 -13.443 -0.724 1.00 91.94 575 LEU A C 1
ATOM 4586 O O . LEU A 1 575 ? -2.592 -14.155 -0.318 1.00 91.94 575 LEU A O 1
ATOM 4590 N N . GLU A 1 576 ? -1.709 -12.880 -1.927 1.00 92.19 576 GLU A N 1
ATOM 4591 C CA . GLU A 1 576 ? -2.656 -13.264 -2.973 1.00 92.19 576 GLU A CA 1
ATOM 4592 C C . GLU A 1 576 ? -2.172 -14.482 -3.781 1.00 92.19 576 GLU A C 1
ATOM 4594 O O . GLU A 1 576 ? -0.985 -14.793 -3.833 1.00 92.19 576 GLU A O 1
ATOM 4599 N N . ASN A 1 577 ? -3.090 -15.144 -4.495 1.00 90.88 577 ASN A N 1
ATOM 4600 C CA . ASN A 1 577 ? -2.819 -16.304 -5.365 1.00 90.88 577 ASN A CA 1
ATOM 4601 C C . ASN A 1 577 ? -1.960 -15.994 -6.615 1.00 90.88 577 ASN A C 1
ATOM 4603 O O . ASN A 1 577 ? -1.787 -16.850 -7.485 1.00 90.88 577 ASN A O 1
ATOM 4607 N N . TYR A 1 578 ? -1.481 -14.760 -6.744 1.00 92.81 578 TYR A N 1
ATOM 4608 C CA . TYR A 1 578 ? -0.594 -14.290 -7.804 1.00 92.81 578 TYR A CA 1
ATOM 4609 C C . TYR A 1 578 ? 0.763 -13.809 -7.278 1.00 92.81 578 TYR A C 1
ATOM 4611 O O . TYR A 1 578 ? 1.591 -13.405 -8.084 1.00 92.81 578 TYR A O 1
ATOM 4619 N N . ASN A 1 579 ? 1.020 -13.834 -5.962 1.00 95.12 579 ASN A N 1
ATOM 4620 C CA . ASN A 1 579 ? 2.337 -13.464 -5.447 1.00 95.12 579 ASN A CA 1
ATOM 4621 C C . ASN A 1 579 ? 3.313 -14.643 -5.617 1.00 95.12 579 ASN A C 1
ATOM 4623 O O . ASN A 1 579 ? 3.284 -15.589 -4.831 1.00 95.12 579 ASN A O 1
ATOM 4627 N N . SER A 1 580 ? 4.174 -14.582 -6.634 1.00 95.19 580 SER A N 1
ATOM 4628 C CA . SER A 1 580 ? 5.317 -15.495 -6.779 1.00 95.19 580 SER A CA 1
ATOM 4629 C C . SER A 1 580 ? 6.509 -15.017 -5.932 1.00 95.19 580 SER A C 1
ATOM 4631 O O . SER A 1 580 ? 6.503 -13.866 -5.488 1.00 95.19 580 SER A O 1
ATOM 4633 N N . PRO A 1 581 ? 7.578 -15.815 -5.755 1.00 94.31 581 PRO A N 1
ATOM 4634 C CA . PRO A 1 581 ? 8.835 -15.350 -5.162 1.00 94.31 581 PRO A CA 1
ATOM 4635 C C . PRO A 1 581 ? 9.432 -14.095 -5.823 1.00 94.31 581 PRO A C 1
ATOM 4637 O O . PRO A 1 581 ? 10.082 -13.306 -5.146 1.00 94.31 581 PRO A O 1
ATOM 4640 N N . GLY A 1 582 ? 9.190 -13.872 -7.122 1.00 95.44 582 GLY A N 1
ATOM 4641 C CA . GLY A 1 582 ? 9.589 -12.645 -7.821 1.00 95.44 582 GLY A CA 1
ATOM 4642 C C . GLY A 1 582 ? 8.685 -11.442 -7.534 1.00 95.44 582 GLY A C 1
ATOM 4643 O O . GLY A 1 582 ? 9.042 -10.302 -7.831 1.00 95.44 582 GLY A O 1
ATOM 4644 N N . SER A 1 583 ? 7.523 -11.644 -6.910 1.00 96.00 583 SER A N 1
ATOM 4645 C CA . SER A 1 583 ? 6.531 -10.584 -6.756 1.00 96.00 583 SER A CA 1
ATOM 4646 C C . SER A 1 583 ? 6.920 -9.401 -5.869 1.00 96.00 583 SER A C 1
ATOM 4648 O O . SER A 1 583 ? 6.585 -8.277 -6.252 1.00 96.00 583 SER A O 1
ATOM 4650 N N . PRO A 1 584 ? 7.657 -9.571 -4.755 1.00 96.81 584 PRO A N 1
ATOM 4651 C CA . PRO A 1 584 ? 8.170 -8.447 -3.977 1.00 96.81 584 PRO A CA 1
ATOM 4652 C C . PRO A 1 584 ? 9.004 -7.432 -4.774 1.00 96.81 584 PRO A C 1
ATOM 4654 O O . PRO A 1 584 ? 9.043 -6.267 -4.386 1.00 96.81 584 PRO A O 1
ATOM 4657 N N . TYR A 1 585 ? 9.615 -7.817 -5.903 1.00 97.38 585 TYR A N 1
ATOM 4658 C CA . TYR A 1 585 ? 10.469 -6.932 -6.709 1.00 97.38 585 TYR A CA 1
ATOM 4659 C C . TYR A 1 585 ? 9.730 -5.790 -7.421 1.00 97.38 585 TYR A C 1
ATOM 4661 O O . TYR A 1 585 ? 10.375 -4.890 -7.953 1.00 97.38 585 TYR A O 1
ATOM 4669 N N . TRP A 1 586 ? 8.396 -5.700 -7.335 1.00 97.75 586 TRP A N 1
ATOM 4670 C CA . TRP A 1 586 ? 7.709 -4.421 -7.585 1.00 97.75 586 TRP A CA 1
ATOM 4671 C C . TRP A 1 586 ? 8.216 -3.281 -6.683 1.00 97.75 586 TRP A C 1
ATOM 4673 O O . TRP A 1 586 ? 8.107 -2.116 -7.070 1.00 97.75 586 TRP A O 1
ATOM 4683 N N . ALA A 1 587 ? 8.831 -3.600 -5.535 1.00 97.50 587 ALA A N 1
ATOM 4684 C CA . ALA A 1 587 ? 9.590 -2.668 -4.701 1.00 97.50 587 ALA A CA 1
ATOM 4685 C C . ALA A 1 587 ? 10.611 -1.834 -5.495 1.00 97.50 587 ALA A C 1
ATOM 4687 O O . ALA A 1 587 ? 10.873 -0.689 -5.128 1.00 97.50 587 ALA A O 1
ATOM 4688 N N . CYS A 1 588 ? 11.146 -2.357 -6.605 1.00 98.31 588 CYS A N 1
ATOM 4689 C CA . CYS A 1 588 ? 12.121 -1.664 -7.446 1.00 98.31 588 CYS A CA 1
ATOM 4690 C C . CYS A 1 588 ? 11.575 -0.376 -8.094 1.00 98.31 588 CYS A C 1
ATOM 4692 O O . CYS A 1 588 ? 12.360 0.507 -8.429 1.00 98.31 588 CYS A O 1
ATOM 4694 N N . LYS A 1 589 ? 10.247 -0.183 -8.165 1.00 98.38 589 LYS A N 1
ATOM 4695 C CA . LYS A 1 589 ? 9.642 1.108 -8.551 1.00 98.38 589 LYS A CA 1
ATOM 4696 C C . LYS A 1 589 ? 9.963 2.255 -7.581 1.00 98.38 589 LYS A C 1
ATOM 4698 O O . LYS A 1 589 ? 9.950 3.411 -7.990 1.00 98.38 589 LYS A O 1
ATOM 4703 N N . ALA A 1 590 ? 10.307 1.970 -6.323 1.00 98.00 590 ALA A N 1
ATOM 4704 C CA . ALA A 1 590 ? 10.751 2.990 -5.366 1.00 98.00 590 ALA A CA 1
ATOM 4705 C C . ALA A 1 590 ? 12.097 3.644 -5.745 1.00 98.00 590 ALA A C 1
ATOM 4707 O O . ALA A 1 590 ? 12.432 4.704 -5.228 1.00 98.00 590 ALA A O 1
ATOM 4708 N N . PHE A 1 591 ? 12.856 3.020 -6.652 1.00 98.56 591 PHE A N 1
ATOM 4709 C CA . PHE A 1 591 ? 14.180 3.467 -7.091 1.00 98.56 591 PHE A CA 1
ATOM 4710 C C . PHE A 1 591 ? 14.141 4.221 -8.432 1.00 98.56 591 PHE A C 1
ATOM 4712 O O . PHE A 1 591 ? 15.189 4.574 -8.969 1.00 98.56 591 PHE A O 1
ATOM 4719 N N . ILE A 1 592 ? 12.943 4.515 -8.959 1.00 98.62 592 ILE A N 1
ATOM 4720 C CA . ILE A 1 592 ? 12.753 5.266 -10.212 1.00 98.62 592 ILE A CA 1
ATOM 4721 C C . ILE A 1 592 ? 13.480 6.630 -10.184 1.00 98.62 592 ILE A C 1
ATOM 4723 O O . ILE A 1 592 ? 14.021 7.073 -11.193 1.00 98.62 592 ILE A O 1
ATOM 4727 N N . CYS A 1 593 ? 13.580 7.269 -9.015 1.00 98.12 593 CYS A N 1
ATOM 4728 C CA . CYS A 1 593 ? 14.259 8.547 -8.801 1.00 98.12 593 CYS A CA 1
ATOM 4729 C C . CYS A 1 593 ? 15.773 8.515 -9.078 1.00 98.12 593 CYS A C 1
ATOM 4731 O O . CYS A 1 593 ? 16.389 9.576 -9.209 1.00 98.12 593 CYS A O 1
ATOM 4733 N N . LEU A 1 594 ? 16.388 7.333 -9.225 1.00 98.62 594 LEU A N 1
ATOM 4734 C CA . LEU A 1 594 ? 17.775 7.210 -9.681 1.00 98.62 594 LEU A CA 1
ATOM 4735 C C . LEU A 1 594 ? 17.978 7.734 -11.114 1.00 98.62 594 LEU A C 1
ATOM 4737 O O . LEU A 1 594 ? 19.104 8.123 -11.434 1.00 98.62 594 LEU A O 1
ATOM 4741 N N . SER A 1 595 ? 16.909 7.846 -11.920 1.00 97.94 595 SER A N 1
ATOM 4742 C CA . SER A 1 595 ? 16.948 8.473 -13.252 1.00 97.94 595 SER A CA 1
ATOM 4743 C C . SER A 1 595 ? 17.147 9.986 -13.218 1.00 97.94 595 SER A C 1
ATOM 4745 O O . SER A 1 595 ? 17.399 10.597 -14.251 1.00 97.94 595 SER A O 1
ATOM 4747 N N . LEU A 1 596 ? 17.018 10.614 -12.047 1.00 97.44 596 LEU A N 1
ATOM 4748 C CA . LEU A 1 596 ? 17.338 12.023 -11.862 1.00 97.44 596 LEU A CA 1
ATOM 4749 C C . LEU A 1 596 ? 18.854 12.167 -11.646 1.00 97.44 596 LEU A C 1
ATOM 4751 O O . LEU A 1 596 ? 19.403 11.433 -10.816 1.00 97.44 596 LEU A O 1
ATOM 4755 N N . PRO A 1 597 ? 19.537 13.100 -12.337 1.00 94.69 597 PRO A N 1
ATOM 4756 C CA . PRO A 1 597 ? 20.954 13.372 -12.108 1.00 94.69 597 PRO A CA 1
ATOM 4757 C C . PRO A 1 597 ? 21.176 13.951 -10.707 1.00 94.69 597 PRO A C 1
ATOM 4759 O O . PRO A 1 597 ? 20.272 14.525 -10.107 1.00 94.69 597 PRO A O 1
ATOM 4762 N N . GLU A 1 598 ? 22.395 13.839 -10.183 1.00 93.94 598 GLU A N 1
ATOM 4763 C CA . GLU A 1 598 ? 22.737 14.296 -8.825 1.00 93.94 598 GLU A CA 1
ATOM 4764 C C . GLU A 1 598 ? 22.519 15.805 -8.607 1.00 93.94 598 GLU A C 1
ATOM 4766 O O . GLU A 1 598 ? 22.151 16.225 -7.514 1.00 93.94 598 GLU A O 1
ATOM 4771 N N . SER A 1 599 ? 22.643 16.606 -9.668 1.00 94.06 599 SER A N 1
ATOM 4772 C CA . SER A 1 599 ? 22.343 18.043 -9.681 1.00 94.06 599 SER A CA 1
ATOM 4773 C C . SER A 1 599 ? 20.847 18.388 -9.661 1.00 94.06 599 SER A C 1
ATOM 4775 O O . SER A 1 599 ? 20.496 19.562 -9.548 1.00 94.06 599 SER A O 1
ATOM 4777 N N . HIS A 1 600 ? 19.946 17.409 -9.791 1.00 95.81 600 HIS A N 1
ATOM 4778 C CA . HIS A 1 600 ? 18.507 17.663 -9.797 1.00 95.81 600 HIS A CA 1
ATOM 4779 C C . HIS A 1 600 ? 18.025 18.160 -8.421 1.00 95.81 600 HIS A C 1
ATOM 4781 O O . HIS A 1 600 ? 18.440 17.585 -7.411 1.00 95.81 600 HIS A O 1
ATOM 4787 N N . PRO A 1 601 ? 17.090 19.131 -8.336 1.00 95.94 601 PRO A N 1
ATOM 4788 C CA . PRO A 1 601 ? 16.600 19.667 -7.061 1.00 95.94 601 PRO A CA 1
ATOM 4789 C C . PRO A 1 601 ? 16.138 18.614 -6.042 1.00 95.94 601 PRO A C 1
ATOM 4791 O O . PRO A 1 601 ? 16.404 18.767 -4.857 1.00 95.94 601 PRO A O 1
ATOM 4794 N N . PHE A 1 602 ? 15.532 17.505 -6.486 1.00 97.44 602 PHE A N 1
ATOM 4795 C CA . PHE A 1 602 ? 15.200 16.358 -5.620 1.00 97.44 602 PHE A CA 1
ATOM 4796 C C . PHE A 1 602 ? 16.410 15.776 -4.865 1.00 97.44 602 PHE A C 1
ATOM 4798 O O . PHE A 1 602 ? 16.286 15.399 -3.704 1.00 97.44 602 PHE A O 1
ATOM 4805 N N . TRP A 1 603 ? 17.573 15.668 -5.513 1.00 97.69 603 TRP A N 1
ATOM 4806 C CA . TRP A 1 603 ? 18.783 15.129 -4.888 1.00 97.69 603 TRP A CA 1
ATOM 4807 C C . TRP A 1 603 ? 19.566 16.211 -4.146 1.00 97.69 603 TRP A C 1
ATOM 4809 O O . TRP A 1 603 ? 20.012 15.950 -3.027 1.00 97.69 603 TRP A O 1
ATOM 4819 N N . ALA A 1 604 ? 19.663 17.409 -4.731 1.00 96.69 604 ALA A N 1
ATOM 4820 C CA . ALA A 1 604 ? 20.386 18.555 -4.187 1.00 96.69 604 ALA A CA 1
ATOM 4821 C C . ALA A 1 604 ? 19.726 19.185 -2.944 1.00 96.69 604 ALA A C 1
ATOM 4823 O O . ALA A 1 604 ? 20.430 19.751 -2.112 1.00 96.69 604 ALA A O 1
ATOM 4824 N N . ALA A 1 605 ? 18.400 19.085 -2.789 1.00 97.19 605 ALA A N 1
ATOM 4825 C CA . ALA A 1 605 ? 17.708 19.552 -1.590 1.00 97.19 605 ALA A CA 1
ATOM 4826 C C . ALA A 1 605 ? 18.120 18.748 -0.346 1.00 97.19 605 ALA A C 1
ATOM 4828 O O . ALA A 1 605 ? 18.298 17.525 -0.399 1.00 97.19 605 ALA A O 1
ATOM 4829 N N . GLU A 1 606 ? 18.211 19.420 0.800 1.00 97.25 606 GLU A N 1
ATOM 4830 C CA . GLU A 1 606 ? 18.252 18.743 2.095 1.00 97.25 606 GLU A CA 1
ATOM 4831 C C . GLU A 1 606 ? 16.941 17.967 2.321 1.00 97.25 606 GLU A C 1
ATOM 4833 O O . GLU A 1 606 ? 15.890 18.326 1.788 1.00 97.25 606 GLU A O 1
ATOM 4838 N N . GLU A 1 607 ? 16.995 16.854 3.056 1.00 97.25 607 GLU A N 1
ATOM 4839 C CA . GLU A 1 607 ? 15.775 16.125 3.396 1.00 97.25 607 GLU A CA 1
ATOM 4840 C C . GLU A 1 607 ? 15.039 16.848 4.528 1.00 97.25 607 GLU A C 1
ATOM 4842 O O . GLU A 1 607 ? 15.549 16.951 5.641 1.00 97.25 607 GLU A O 1
ATOM 4847 N N . GLU A 1 608 ? 13.819 17.307 4.260 1.00 96.31 608 GLU A N 1
ATOM 4848 C CA . GLU A 1 608 ? 12.996 17.959 5.278 1.00 96.31 608 GLU A CA 1
ATOM 4849 C C . GLU A 1 608 ? 12.327 16.930 6.205 1.00 96.31 608 GLU A C 1
ATOM 4851 O O . GLU A 1 608 ? 12.020 15.811 5.768 1.00 96.31 608 GLU A O 1
ATOM 4856 N N . PRO A 1 609 ? 12.041 17.287 7.475 1.00 92.88 609 PRO A N 1
ATOM 4857 C CA . PRO A 1 609 ? 11.259 16.450 8.386 1.00 92.88 609 PRO A CA 1
ATOM 4858 C C . PRO A 1 609 ? 9.845 16.169 7.842 1.00 92.88 609 PRO A C 1
ATOM 4860 O O . PRO A 1 609 ? 9.441 16.651 6.782 1.00 92.88 609 PRO A O 1
ATOM 4863 N N . TYR A 1 610 ? 9.060 15.356 8.554 1.00 90.44 610 TYR A N 1
ATOM 4864 C CA . TYR A 1 610 ? 7.641 15.221 8.213 1.00 90.44 610 TYR A CA 1
ATOM 4865 C C . TYR A 1 610 ? 6.947 16.593 8.365 1.00 90.44 610 TYR A C 1
ATOM 4867 O O . TYR A 1 610 ? 7.116 17.216 9.417 1.00 90.44 610 TYR A O 1
ATOM 4875 N N . PRO A 1 611 ? 6.216 17.108 7.354 1.00 90.56 611 PRO A N 1
ATOM 4876 C CA . PRO A 1 611 ? 5.827 18.516 7.356 1.00 90.56 611 PRO A CA 1
ATOM 4877 C C . PRO A 1 611 ? 4.739 18.815 8.385 1.00 90.56 611 PRO A C 1
ATOM 4879 O O . PRO A 1 611 ? 3.686 18.172 8.403 1.00 90.56 611 PRO A O 1
ATOM 4882 N N . SER A 1 612 ? 4.966 19.837 9.209 1.00 88.56 612 SER A N 1
ATOM 4883 C CA . SER A 1 612 ? 4.088 20.170 10.333 1.00 88.56 612 SER A CA 1
ATOM 4884 C C . SER A 1 612 ? 2.672 20.570 9.909 1.00 88.56 612 SER A C 1
ATOM 4886 O O . SER A 1 612 ? 1.741 20.345 10.676 1.00 88.56 612 SER A O 1
ATOM 4888 N N . GLN A 1 613 ? 2.466 21.071 8.682 1.00 89.62 613 GLN A N 1
ATOM 4889 C CA . GLN A 1 613 ? 1.125 21.347 8.148 1.00 89.62 613 GLN A CA 1
ATOM 4890 C C . GLN A 1 613 ? 0.269 20.089 7.897 1.00 89.62 613 GLN A C 1
ATOM 4892 O O . GLN A 1 613 ? -0.945 20.206 7.740 1.00 89.62 613 GLN A O 1
ATOM 4897 N N . PHE A 1 614 ? 0.882 18.902 7.854 1.00 90.12 614 PHE A N 1
ATOM 4898 C CA . PHE A 1 614 ? 0.189 17.613 7.742 1.00 90.12 614 PHE A CA 1
ATOM 4899 C C . PHE A 1 614 ? 0.140 16.854 9.082 1.00 90.12 614 PHE A C 1
ATOM 4901 O O . PHE A 1 614 ? -0.581 15.865 9.202 1.00 90.12 614 PHE A O 1
ATOM 4908 N N . SER A 1 615 ? 0.855 17.337 10.100 1.00 87.19 615 SER A N 1
ATOM 4909 C CA . SER A 1 615 ? 0.812 16.855 11.484 1.00 87.19 615 SER A CA 1
ATOM 4910 C C . SER A 1 615 ? -0.303 17.526 12.287 1.00 87.19 615 SER A C 1
ATOM 4912 O O . SER A 1 615 ? -0.672 18.669 12.036 1.00 87.19 615 SER A O 1
ATOM 4914 N N . ASN A 1 616 ? -0.812 16.840 13.312 1.00 88.12 616 ASN A N 1
ATOM 4915 C CA . ASN A 1 616 ? -1.893 17.318 14.186 1.00 88.12 616 ASN A CA 1
ATOM 4916 C C . ASN A 1 616 ? -3.194 17.628 13.431 1.00 88.12 616 ASN A C 1
ATOM 4918 O O . ASN A 1 616 ? -3.899 18.599 13.730 1.00 88.12 616 ASN A O 1
ATOM 4922 N N . THR A 1 617 ? -3.520 16.771 12.460 1.00 91.75 617 THR A N 1
ATOM 4923 C CA . THR A 1 617 ? -4.692 16.913 11.595 1.00 91.75 617 THR A CA 1
ATOM 4924 C C . THR A 1 617 ? -5.565 15.660 11.559 1.00 91.75 617 THR A C 1
ATOM 4926 O O . THR A 1 617 ? -5.109 14.523 11.707 1.00 91.75 617 THR A O 1
ATOM 4929 N N . VAL A 1 618 ? -6.851 15.905 11.306 1.00 94.50 618 VAL A N 1
ATOM 4930 C CA . VAL A 1 618 ? -7.840 14.916 10.880 1.00 94.50 618 VAL A CA 1
ATOM 4931 C C . VAL A 1 618 ? -8.326 15.357 9.502 1.00 94.50 618 VAL A C 1
ATOM 4933 O O . VAL A 1 618 ? -8.854 16.460 9.345 1.00 94.50 618 VAL A O 1
ATOM 4936 N N . LYS A 1 619 ? -8.125 14.516 8.488 1.00 96.06 619 LYS A N 1
ATOM 4937 C CA . LYS A 1 619 ? -8.403 14.806 7.081 1.00 96.06 619 LYS A CA 1
ATOM 4938 C C . LYS A 1 619 ? -9.434 13.827 6.525 1.00 96.06 619 LYS A C 1
ATOM 4940 O O . LYS A 1 619 ? -9.203 12.623 6.446 1.00 96.06 619 LYS A O 1
ATOM 4945 N N . VAL A 1 620 ? -10.554 14.368 6.056 1.00 97.56 620 VAL A N 1
ATOM 4946 C CA . VAL A 1 620 ? -11.540 13.633 5.255 1.00 97.56 620 VAL A CA 1
ATOM 4947 C C . VAL A 1 620 ? -10.994 13.422 3.840 1.00 97.56 620 VAL A C 1
ATOM 4949 O O . VAL A 1 620 ? -10.721 14.390 3.127 1.00 97.56 620 VAL A O 1
ATOM 4952 N N . LEU A 1 621 ? -10.863 12.159 3.432 1.00 97.06 621 LEU A N 1
ATOM 4953 C CA . LEU A 1 621 ? -10.441 11.725 2.100 1.00 97.06 621 LEU A CA 1
ATOM 4954 C C . LEU A 1 621 ? -11.668 11.172 1.361 1.00 97.06 621 LEU A C 1
ATOM 4956 O O . LEU A 1 621 ? -12.071 10.020 1.559 1.00 97.06 621 LEU A O 1
ATOM 4960 N N . ARG A 1 622 ? -12.308 12.013 0.538 1.00 95.12 622 ARG A N 1
ATOM 4961 C CA . ARG A 1 622 ? -13.671 11.745 0.042 1.00 95.12 622 ARG A CA 1
ATOM 4962 C C . ARG A 1 622 ? -13.759 10.548 -0.905 1.00 95.12 622 ARG A C 1
ATOM 4964 O O . ARG A 1 622 ? -14.662 9.736 -0.741 1.00 95.12 622 ARG A O 1
ATOM 4971 N N . ARG A 1 623 ? -12.828 10.400 -1.856 1.00 94.38 623 ARG A N 1
ATOM 4972 C CA . ARG A 1 623 ? -12.834 9.297 -2.843 1.00 94.38 623 ARG A CA 1
ATOM 4973 C C . ARG A 1 623 ? -12.605 7.906 -2.234 1.00 94.38 623 ARG A C 1
ATOM 4975 O O . ARG A 1 623 ? -13.391 7.018 -2.555 1.00 94.38 623 ARG A O 1
ATOM 4982 N N . PRO A 1 624 ? -11.602 7.677 -1.360 1.00 95.00 624 PRO A N 1
ATOM 4983 C CA . PRO A 1 624 ? -11.437 6.383 -0.697 1.00 95.00 624 PRO A CA 1
ATOM 4984 C C . PRO A 1 624 ? -12.436 6.132 0.441 1.00 95.00 624 PRO A C 1
ATOM 4986 O O . PRO A 1 624 ? -12.450 5.028 0.975 1.00 95.00 624 PRO A O 1
ATOM 4989 N N . PHE A 1 625 ? -13.278 7.110 0.803 1.00 96.62 625 PHE A N 1
ATOM 4990 C CA . PHE A 1 625 ? -14.114 7.078 2.008 1.00 96.62 625 PHE A CA 1
ATOM 4991 C C . PHE A 1 625 ? -13.301 6.776 3.277 1.00 96.62 625 PHE A C 1
ATOM 4993 O O . PHE A 1 625 ? -13.644 5.908 4.084 1.00 96.62 625 PHE A O 1
ATOM 5000 N N . HIS A 1 626 ? -12.189 7.499 3.435 1.00 98.12 626 HIS A N 1
ATOM 5001 C CA . HIS A 1 626 ? -11.316 7.407 4.603 1.00 98.12 626 HIS A CA 1
ATOM 5002 C C . HIS A 1 626 ? -11.350 8.707 5.413 1.00 98.12 626 HIS A C 1
ATOM 5004 O O . HIS A 1 626 ? -11.508 9.794 4.857 1.00 98.12 626 HIS A O 1
ATOM 5010 N N . ILE A 1 627 ? -11.148 8.603 6.726 1.00 98.44 627 ILE A N 1
ATOM 5011 C CA . ILE A 1 627 ? -10.754 9.738 7.567 1.00 98.44 627 ILE A CA 1
ATOM 5012 C C . ILE A 1 627 ? -9.350 9.438 8.078 1.00 98.44 627 ILE A C 1
ATOM 5014 O O . ILE A 1 627 ? -9.172 8.565 8.927 1.00 98.44 627 ILE A O 1
ATOM 5018 N N . ALA A 1 628 ? -8.353 10.122 7.528 1.00 97.50 628 ALA A N 1
ATOM 5019 C CA . ALA A 1 628 ? -6.971 9.980 7.954 1.00 97.50 628 ALA A CA 1
ATOM 5020 C C . ALA A 1 628 ? -6.702 10.866 9.170 1.00 97.50 628 ALA A C 1
ATOM 5022 O O . ALA A 1 628 ? -7.071 12.038 9.184 1.00 97.50 628 ALA A O 1
ATOM 5023 N N . SER A 1 629 ? -6.066 10.302 10.187 1.00 95.69 629 SER A N 1
ATOM 5024 C CA . SER A 1 629 ? -5.652 11.000 11.400 1.00 95.69 629 SER A CA 1
ATOM 5025 C C . SER A 1 629 ? -4.137 10.897 11.503 1.00 95.69 629 SER A C 1
ATOM 5027 O O . SER A 1 629 ? -3.603 9.791 11.499 1.00 95.69 629 SER A O 1
ATOM 5029 N N . SER A 1 630 ? -3.454 12.037 11.590 1.00 91.50 630 SER A N 1
ATOM 5030 C CA . SER A 1 630 ? -2.027 12.123 11.907 1.00 91.50 630 SER A CA 1
ATOM 5031 C C . SER A 1 630 ? -1.902 13.047 13.108 1.00 91.50 630 SER A C 1
ATOM 5033 O O . SER A 1 630 ? -1.930 14.273 12.979 1.00 91.50 630 SER A O 1
ATOM 5035 N N . LEU A 1 631 ? -1.904 12.455 14.302 1.00 84.12 631 LEU A N 1
ATOM 5036 C CA . LEU A 1 631 ? -2.059 13.181 15.558 1.00 84.12 631 LEU A CA 1
ATOM 5037 C C . LEU A 1 631 ? -0.866 12.933 16.465 1.00 84.12 631 LEU A C 1
ATOM 5039 O O . LEU A 1 631 ? -0.450 11.796 16.679 1.00 84.12 631 LEU A O 1
ATOM 5043 N N . HIS A 1 632 ? -0.326 14.023 16.993 1.00 72.94 632 HIS A N 1
ATOM 5044 C CA . HIS A 1 632 ? 0.811 14.065 17.890 1.00 72.94 632 HIS A CA 1
ATOM 5045 C C . HIS A 1 632 ? 0.378 14.713 19.203 1.00 72.94 632 HIS A C 1
ATOM 5047 O O . HIS A 1 632 ? -0.477 15.596 19.256 1.00 72.94 632 HIS A O 1
ATOM 5053 N N . THR A 1 633 ? 1.021 14.280 20.273 1.00 67.62 633 THR A N 1
ATOM 5054 C CA . THR A 1 633 ? 0.963 14.902 21.586 1.00 67.62 633 THR A CA 1
ATOM 5055 C C . THR A 1 633 ? 2.386 15.304 21.950 1.00 67.62 633 THR A C 1
ATOM 5057 O O . THR A 1 633 ? 3.283 14.458 21.982 1.00 67.62 633 THR A O 1
ATOM 5060 N N . ASP A 1 634 ? 2.605 16.589 22.234 1.00 64.81 634 ASP A N 1
ATOM 5061 C CA . ASP A 1 634 ? 3.927 17.102 22.635 1.00 64.81 634 ASP A CA 1
ATOM 5062 C C . ASP A 1 634 ? 4.435 16.393 23.913 1.00 64.81 634 ASP A C 1
ATOM 5064 O O . ASP A 1 634 ? 5.637 16.237 24.151 1.00 64.81 634 ASP A O 1
ATOM 5068 N N . SER A 1 635 ? 3.491 15.903 24.724 1.00 65.00 635 SER A N 1
ATOM 5069 C CA . SER A 1 635 ? 3.716 15.129 25.938 1.00 65.00 635 SER A CA 1
ATOM 5070 C C . SER A 1 635 ? 4.216 13.704 25.673 1.00 65.00 635 SER A C 1
ATOM 5072 O O . SER A 1 635 ? 5.263 13.358 26.224 1.00 65.00 635 SER A O 1
ATOM 5074 N N . VAL A 1 636 ? 3.531 12.871 24.870 1.00 70.00 636 VAL A N 1
ATOM 5075 C CA . VAL A 1 636 ? 3.748 11.401 24.889 1.00 70.00 636 VAL A CA 1
ATOM 5076 C C . VAL A 1 636 ? 3.920 10.693 23.535 1.00 70.00 636 VAL A C 1
ATOM 5078 O O . VAL A 1 636 ? 4.247 9.509 23.534 1.00 70.00 636 VAL A O 1
ATOM 5081 N N . GLY A 1 637 ? 3.798 11.380 22.394 1.00 77.94 637 GLY A N 1
ATOM 5082 C CA . GLY A 1 637 ? 4.061 10.799 21.065 1.00 77.94 637 GLY A CA 1
ATOM 5083 C C . GLY A 1 637 ? 2.891 10.898 20.085 1.00 77.94 637 GLY A C 1
ATOM 5084 O O . GLY A 1 637 ? 1.951 11.662 20.306 1.00 77.94 637 GLY A O 1
ATOM 5085 N N . SER A 1 638 ? 2.966 10.158 18.975 1.00 84.44 638 SER A N 1
ATOM 5086 C CA . SER A 1 638 ? 2.072 10.318 17.820 1.00 84.44 638 SER A CA 1
ATOM 5087 C C . SER A 1 638 ? 1.586 9.014 17.201 1.00 84.44 638 SER A C 1
ATOM 5089 O O . SER A 1 638 ? 2.281 8.002 17.233 1.00 84.44 638 SER A O 1
ATOM 5091 N N . HIS A 1 639 ? 0.411 9.063 16.572 1.00 93.06 639 HIS A N 1
ATOM 5092 C CA . HIS A 1 639 ? -0.190 7.944 15.855 1.00 93.06 639 HIS A CA 1
ATOM 5093 C C . HIS A 1 639 ? -0.776 8.413 14.518 1.00 93.06 639 HIS A C 1
ATOM 5095 O O . HIS A 1 639 ? -1.547 9.373 14.465 1.00 93.06 639 HIS A O 1
ATOM 5101 N N . THR A 1 640 ? -0.426 7.698 13.446 1.00 95.62 640 THR A N 1
ATOM 5102 C CA . THR A 1 640 ? -0.999 7.888 12.111 1.00 95.62 640 THR A CA 1
ATOM 5103 C C . THR A 1 640 ? -1.821 6.660 11.714 1.00 95.62 640 THR A C 1
ATOM 5105 O O . THR A 1 640 ? -1.331 5.527 11.730 1.00 95.62 640 THR A O 1
ATOM 5108 N N . PHE A 1 641 ? -3.096 6.870 11.392 1.00 97.56 641 PHE A N 1
ATOM 5109 C CA . PHE A 1 641 ? -4.036 5.809 11.023 1.00 97.56 641 PHE A CA 1
ATOM 5110 C C . PHE A 1 641 ? -5.189 6.352 10.166 1.00 97.56 641 PHE A C 1
ATOM 5112 O O . PHE A 1 641 ? -5.459 7.551 10.148 1.00 97.56 641 PHE A O 1
ATOM 5119 N N . ILE A 1 642 ? -5.903 5.466 9.471 1.00 98.19 642 ILE A N 1
ATOM 5120 C CA . ILE A 1 642 ? -7.156 5.790 8.767 1.00 98.19 642 ILE A CA 1
ATOM 5121 C C . ILE A 1 642 ? -8.333 5.097 9.440 1.00 98.19 642 ILE A C 1
ATOM 5123 O O . ILE A 1 642 ? -8.239 3.921 9.784 1.00 98.19 642 ILE A O 1
ATOM 5127 N N . LEU A 1 643 ? -9.462 5.795 9.548 1.00 98.62 643 LEU A N 1
ATOM 5128 C CA . LEU A 1 643 ? -10.780 5.170 9.645 1.00 98.62 643 LEU A CA 1
ATOM 5129 C C . LEU A 1 643 ? -11.283 4.889 8.227 1.00 98.62 643 LEU A C 1
ATOM 5131 O O . LEU A 1 643 ? -11.142 5.751 7.359 1.00 98.62 643 LEU A O 1
ATOM 5135 N N . SER A 1 644 ? -11.851 3.707 7.981 1.00 97.44 644 SER A N 1
ATOM 5136 C CA . SER A 1 644 ? -12.203 3.245 6.631 1.00 97.44 644 SER A CA 1
ATOM 5137 C C . SER A 1 644 ? -13.602 2.641 6.540 1.00 97.44 644 SER A C 1
ATOM 5139 O O . SER A 1 644 ? -14.017 1.816 7.364 1.00 97.44 644 SER A O 1
ATOM 5141 N N . SER A 1 645 ? -14.351 3.043 5.510 1.00 95.44 645 SER A N 1
ATOM 5142 C CA . SER A 1 645 ? -15.666 2.474 5.237 1.00 95.44 645 SER A CA 1
ATOM 5143 C C . SER A 1 645 ? -16.107 2.678 3.790 1.00 95.44 645 SER A C 1
ATOM 5145 O O . SER A 1 645 ? -16.227 3.811 3.359 1.00 95.44 645 SER A O 1
ATOM 5147 N N . GLY A 1 646 ? -16.409 1.610 3.045 1.00 91.62 646 GLY A N 1
ATOM 5148 C CA . GLY A 1 646 ? -16.879 1.701 1.648 1.00 91.62 646 GLY A CA 1
ATOM 5149 C C . GLY A 1 646 ? -15.899 1.160 0.604 1.00 91.62 646 GLY A C 1
ATOM 5150 O O . GLY A 1 646 ? -16.258 1.021 -0.562 1.00 91.62 646 GLY A O 1
ATOM 5151 N N . GLN A 1 647 ? -14.686 0.795 1.019 1.00 93.19 647 GLN A N 1
ATOM 5152 C CA . GLN A 1 647 ? -13.737 0.052 0.195 1.00 93.19 647 GLN A CA 1
ATOM 5153 C C . GLN A 1 647 ? -14.089 -1.443 0.180 1.00 93.19 647 GLN A C 1
ATOM 5155 O O . GLN A 1 647 ? -14.483 -2.013 1.197 1.00 93.19 647 GLN A O 1
ATOM 5160 N N . GLN A 1 648 ? -13.932 -2.091 -0.974 1.00 88.81 648 GLN A N 1
ATOM 5161 C CA . GLN A 1 648 ? -14.114 -3.538 -1.142 1.00 88.81 648 GLN A CA 1
ATOM 5162 C C . GLN A 1 648 ? -13.388 -4.025 -2.399 1.00 88.81 648 GLN A C 1
ATOM 5164 O O . GLN A 1 648 ? -13.200 -3.270 -3.353 1.00 88.81 648 GLN A O 1
ATOM 5169 N N . CYS A 1 649 ? -13.004 -5.302 -2.424 1.00 83.94 649 CYS A N 1
ATOM 5170 C CA . CYS A 1 649 ? -12.399 -5.915 -3.603 1.00 83.94 649 CYS A CA 1
ATOM 5171 C C . CYS A 1 649 ? -13.477 -6.257 -4.643 1.00 83.94 649 CYS A C 1
ATOM 5173 O O . CYS A 1 649 ? -14.495 -6.846 -4.291 1.00 83.94 649 CYS A O 1
ATOM 5175 N N . SER A 1 650 ? -13.246 -5.953 -5.923 1.00 81.75 650 SER A N 1
ATOM 5176 C CA . SER A 1 650 ? -14.191 -6.261 -7.014 1.00 81.75 650 SER A CA 1
ATOM 5177 C C . SER A 1 650 ? -14.261 -7.754 -7.373 1.00 81.75 650 SER A C 1
ATOM 5179 O O . SER A 1 650 ? -15.146 -8.182 -8.111 1.00 81.75 650 SER A O 1
ATOM 5181 N N . TYR A 1 651 ? -13.347 -8.560 -6.827 1.00 82.44 651 TYR A N 1
ATOM 5182 C CA . TYR A 1 651 ? -13.278 -10.011 -6.982 1.00 82.44 651 TYR A CA 1
ATOM 5183 C C . TYR A 1 651 ? -12.800 -10.682 -5.678 1.00 82.44 651 TYR A C 1
ATOM 5185 O O . TYR A 1 651 ? -12.187 -10.020 -4.834 1.00 82.44 651 TYR A O 1
ATOM 5193 N N . PRO A 1 652 ? -13.036 -11.994 -5.477 1.00 79.38 652 PRO A N 1
ATOM 5194 C CA . PRO A 1 652 ? -12.567 -12.697 -4.285 1.00 79.38 652 PRO A CA 1
ATOM 5195 C C . PRO A 1 652 ? -11.032 -12.737 -4.197 1.00 79.38 652 PRO A C 1
ATOM 5197 O O . PRO A 1 652 ? -10.372 -13.395 -4.997 1.00 79.38 652 PRO A O 1
ATOM 5200 N N . VAL A 1 653 ? -10.464 -12.079 -3.181 1.00 83.62 653 VAL A N 1
ATOM 5201 C CA . VAL A 1 653 ? -9.039 -12.180 -2.811 1.00 83.62 653 VAL A CA 1
ATOM 5202 C C . VAL A 1 653 ? -8.868 -12.817 -1.437 1.00 83.62 653 VAL A C 1
ATOM 5204 O O . VAL A 1 653 ? -9.714 -12.652 -0.550 1.00 83.62 653 VAL A O 1
ATOM 5207 N N . LYS A 1 654 ? -7.738 -13.508 -1.235 1.00 85.38 654 LYS A N 1
ATOM 5208 C CA . LYS A 1 654 ? -7.358 -14.054 0.075 1.00 85.38 654 LYS A CA 1
ATOM 5209 C C . LYS A 1 654 ? -7.329 -12.919 1.105 1.00 85.38 654 LYS A C 1
ATOM 5211 O O . LYS A 1 654 ? -6.683 -11.890 0.885 1.00 85.38 654 LYS A O 1
ATOM 5216 N N . GLN A 1 655 ? -8.046 -13.114 2.210 1.00 87.50 655 GLN A N 1
ATOM 5217 C CA . GLN A 1 655 ? -8.195 -12.155 3.311 1.00 87.50 655 GLN A CA 1
ATOM 5218 C C . GLN A 1 655 ? -8.799 -10.793 2.924 1.00 87.50 655 GLN A C 1
ATOM 5220 O O . GLN A 1 655 ? -8.540 -9.793 3.587 1.00 87.50 655 GLN A O 1
ATOM 5225 N N . GLY A 1 656 ? -9.655 -10.743 1.893 1.00 87.88 656 GLY A N 1
ATOM 5226 C CA . GLY A 1 656 ? -10.338 -9.511 1.464 1.00 87.88 656 GLY A CA 1
ATOM 5227 C C . GLY A 1 656 ? -11.082 -8.765 2.584 1.00 87.88 656 GLY A C 1
ATOM 5228 O O . GLY A 1 656 ? -11.028 -7.541 2.635 1.00 87.88 656 GLY A O 1
ATOM 5229 N N . ALA A 1 657 ? -11.691 -9.489 3.530 1.00 88.25 657 ALA A N 1
ATOM 5230 C CA . ALA A 1 657 ? -12.349 -8.893 4.697 1.00 88.25 657 ALA A CA 1
ATOM 5231 C C . ALA A 1 657 ? -11.368 -8.119 5.597 1.00 88.25 657 ALA A C 1
ATOM 5233 O O . ALA A 1 657 ? -11.644 -6.992 5.987 1.00 88.25 657 ALA A O 1
ATOM 5234 N N . ALA A 1 658 ? -10.181 -8.673 5.863 1.00 91.69 658 ALA A N 1
ATOM 5235 C CA . ALA A 1 658 ? -9.148 -7.976 6.626 1.00 91.69 658 ALA A CA 1
ATOM 5236 C C . ALA A 1 658 ? -8.519 -6.818 5.825 1.00 91.69 658 ALA A C 1
ATOM 5238 O O . ALA A 1 658 ? -8.198 -5.778 6.390 1.00 91.69 658 ALA A O 1
ATOM 5239 N N . LYS A 1 659 ? -8.386 -6.971 4.501 1.00 93.06 659 LYS A N 1
ATOM 5240 C CA . LYS A 1 659 ? -7.742 -5.994 3.604 1.00 93.06 659 LYS A CA 1
ATOM 5241 C C . LYS A 1 659 ? -8.561 -4.731 3.328 1.00 93.06 659 LYS A C 1
ATOM 5243 O O . LYS A 1 659 ? -7.951 -3.693 3.098 1.00 93.06 659 LYS A O 1
ATOM 5248 N N . TYR A 1 660 ? -9.894 -4.821 3.346 1.00 93.88 660 TYR A N 1
ATOM 5249 C CA . TYR A 1 660 ? -10.791 -3.694 3.029 1.00 93.88 660 TYR A CA 1
ATOM 5250 C C . TYR A 1 660 ? -11.959 -3.501 4.013 1.00 93.88 660 TYR A C 1
ATOM 5252 O O . TYR A 1 660 ? -12.530 -2.419 4.085 1.00 93.88 660 TYR A O 1
ATOM 5260 N N . GLY A 1 661 ? -12.352 -4.545 4.749 1.00 92.62 661 GLY A N 1
ATOM 5261 C CA . GLY A 1 661 ? -13.564 -4.549 5.572 1.00 92.62 661 GLY A CA 1
ATOM 5262 C C . GLY A 1 661 ? -13.392 -3.996 6.988 1.00 92.62 661 GLY A C 1
ATOM 5263 O O . GLY A 1 661 ? -14.401 -3.746 7.649 1.00 92.62 661 GLY A O 1
ATOM 5264 N N . LYS A 1 662 ? -12.163 -3.768 7.469 1.00 95.56 662 LYS A N 1
ATOM 5265 C CA . LYS A 1 662 ? -11.921 -3.229 8.819 1.00 95.56 662 LYS A CA 1
ATOM 5266 C C . LYS A 1 662 ? -12.351 -1.770 8.911 1.00 95.56 662 LYS A C 1
ATOM 5268 O O . LYS A 1 662 ? -12.472 -1.077 7.905 1.00 95.56 662 LYS A O 1
ATOM 5273 N N . PHE A 1 663 ? -12.615 -1.313 10.126 1.00 98.00 663 PHE A N 1
ATOM 5274 C CA . PHE A 1 663 ? -12.992 0.067 10.415 1.00 98.00 663 PHE A CA 1
ATOM 5275 C C . PHE A 1 663 ? -11.781 0.989 10.571 1.00 98.00 663 PHE A C 1
ATOM 5277 O O . PHE A 1 663 ? -11.931 2.200 10.442 1.00 98.00 663 PHE A O 1
ATOM 5284 N N . THR A 1 664 ? -10.597 0.440 10.860 1.00 97.94 664 THR A N 1
ATOM 5285 C CA . THR A 1 664 ? -9.371 1.215 11.082 1.00 97.94 664 THR A CA 1
ATOM 5286 C C . THR A 1 664 ? -8.110 0.450 10.668 1.00 97.94 664 THR A C 1
ATOM 5288 O O . THR A 1 664 ? -8.067 -0.775 10.785 1.00 97.94 664 THR A O 1
ATOM 5291 N N . TYR A 1 665 ? -7.088 1.176 10.203 1.00 98.19 665 TYR A N 1
ATOM 5292 C CA . TYR A 1 665 ? -5.771 0.656 9.809 1.00 98.19 665 TYR A CA 1
ATOM 5293 C C . TYR A 1 665 ? -4.664 1.597 10.318 1.00 98.19 665 TYR A C 1
ATOM 5295 O O . TYR A 1 665 ? -4.714 2.795 10.044 1.00 98.19 665 TYR A O 1
ATOM 5303 N N . SER A 1 666 ? -3.669 1.069 11.044 1.00 97.50 666 SER A N 1
ATOM 5304 C CA . SER A 1 666 ? -2.582 1.832 11.698 1.00 97.50 666 SER A CA 1
ATOM 5305 C C . SER A 1 666 ? -1.237 1.649 10.987 1.00 97.50 666 SER A C 1
ATOM 5307 O O . SER A 1 666 ? -0.893 0.520 10.641 1.00 97.50 666 SER A O 1
ATOM 5309 N N . SER A 1 667 ? -0.443 2.717 10.828 1.00 96.06 667 SER A N 1
ATOM 5310 C CA . SER A 1 667 ? 0.931 2.626 10.291 1.00 96.06 667 SER A CA 1
ATOM 5311 C C . SER A 1 667 ? 1.881 1.827 11.190 1.00 96.06 667 SER A C 1
ATOM 5313 O O . SER A 1 667 ? 2.761 1.129 10.691 1.00 96.06 667 SER A O 1
ATOM 5315 N N . ALA A 1 668 ? 1.688 1.900 12.510 1.00 94.56 668 ALA A N 1
ATOM 5316 C CA . ALA A 1 668 ? 2.572 1.302 13.507 1.00 94.56 668 ALA A CA 1
ATOM 5317 C C . ALA A 1 668 ? 2.167 -0.128 13.892 1.00 94.56 668 ALA A C 1
ATOM 5319 O O . ALA A 1 668 ? 3.008 -1.023 13.967 1.00 94.56 668 ALA A O 1
ATOM 5320 N N . PHE A 1 669 ? 0.876 -0.356 14.146 1.00 95.56 669 PHE A N 1
ATOM 5321 C CA . PHE A 1 669 ? 0.374 -1.663 14.586 1.00 95.56 669 PHE A CA 1
ATOM 5322 C C . PHE A 1 669 ? 0.010 -2.584 13.414 1.00 95.56 669 PHE A C 1
ATOM 5324 O O . PHE A 1 669 ? -0.049 -3.807 13.561 1.00 95.56 669 PHE A O 1
ATOM 5331 N N . GLY A 1 670 ? -0.219 -2.000 12.236 1.00 95.50 670 GLY A N 1
ATOM 5332 C CA . GLY A 1 670 ? -0.723 -2.698 11.066 1.00 95.50 670 GLY A CA 1
ATOM 5333 C C . GLY A 1 670 ? -2.118 -3.274 11.291 1.00 95.50 670 GLY A C 1
ATOM 5334 O O . GLY A 1 670 ? -2.971 -2.648 11.924 1.00 95.50 670 GLY A O 1
ATOM 5335 N N . TYR A 1 671 ? -2.347 -4.465 10.740 1.00 95.19 671 TYR A N 1
ATOM 5336 C CA . TYR A 1 671 ? -3.563 -5.246 10.952 1.00 95.19 671 TYR A CA 1
ATOM 5337 C C . TYR A 1 671 ? -3.242 -6.752 10.960 1.00 95.19 671 TYR A C 1
ATOM 5339 O O . TYR A 1 671 ? -2.175 -7.151 10.484 1.00 95.19 671 TYR A O 1
ATOM 5347 N N . CYS A 1 672 ? -4.134 -7.607 11.473 1.00 93.00 672 CYS A N 1
ATOM 5348 C CA . CYS A 1 672 ? -4.002 -9.067 11.346 1.00 93.00 672 CYS A CA 1
ATOM 5349 C C . CYS A 1 672 ? -4.863 -9.649 10.227 1.00 93.00 672 CYS A C 1
ATOM 5351 O O . CYS A 1 672 ? -5.919 -9.122 9.870 1.00 93.00 672 CYS A O 1
ATOM 5353 N N . VAL A 1 673 ? -4.415 -10.778 9.692 1.00 90.12 673 VAL A N 1
ATOM 5354 C CA . VAL A 1 673 ? -5.173 -11.640 8.790 1.00 90.12 673 VAL A CA 1
ATOM 5355 C C . VAL A 1 673 ? -5.438 -13.001 9.432 1.00 90.12 673 VAL A C 1
ATOM 5357 O O . VAL A 1 673 ? -4.620 -13.451 10.234 1.00 90.12 673 VAL A O 1
ATOM 5360 N N . PRO A 1 674 ? -6.508 -13.699 9.017 1.00 81.50 674 PRO A N 1
ATOM 5361 C CA . PRO A 1 674 ? -6.694 -15.099 9.356 1.00 81.50 674 PRO A CA 1
ATOM 5362 C C . PRO A 1 674 ? -5.510 -15.998 8.992 1.00 81.50 674 PRO A C 1
ATOM 5364 O O . PRO A 1 674 ? -4.972 -15.894 7.882 1.00 81.50 674 PRO A O 1
ATOM 5367 N N . SER A 1 675 ? -5.139 -16.906 9.898 1.00 74.12 675 SER A N 1
ATOM 5368 C CA . SER A 1 675 ? -4.169 -17.976 9.630 1.00 74.12 675 SER A CA 1
ATOM 5369 C C . SER A 1 675 ? -4.815 -19.149 8.889 1.00 74.12 675 SER A C 1
ATOM 5371 O O . SER A 1 675 ? -4.210 -19.706 7.968 1.00 74.12 675 SER A O 1
ATOM 5373 N N . THR A 1 676 ? -6.080 -19.467 9.179 1.00 63.31 676 THR A N 1
ATOM 5374 C CA . THR A 1 676 ? -6.848 -20.468 8.432 1.00 63.31 676 THR A CA 1
ATOM 5375 C C . THR A 1 676 ? -7.498 -19.885 7.168 1.00 63.31 676 THR A C 1
ATOM 5377 O O . THR A 1 676 ? -7.970 -18.749 7.103 1.00 63.31 676 THR A O 1
ATOM 5380 N N . GLY A 1 677 ? -7.496 -20.670 6.083 1.00 48.53 677 GLY A N 1
ATOM 5381 C CA . GLY A 1 677 ? -7.891 -20.218 4.738 1.00 48.53 677 GLY A CA 1
ATOM 5382 C C . GLY A 1 677 ? -9.399 -20.038 4.499 1.00 48.53 677 GLY A C 1
ATOM 5383 O O . GLY A 1 677 ? -9.808 -19.792 3.363 1.00 48.53 677 GLY A O 1
ATOM 5384 N N . VAL A 1 678 ? -10.238 -20.182 5.528 1.00 39.31 678 VAL A N 1
ATOM 5385 C CA . VAL A 1 678 ? -11.707 -20.210 5.416 1.00 39.31 678 VAL A CA 1
ATOM 5386 C C . VAL A 1 678 ? -12.281 -18.804 5.632 1.00 39.31 678 VAL A C 1
ATOM 5388 O O . VAL A 1 678 ? -12.836 -18.474 6.678 1.00 39.31 678 VAL A O 1
ATOM 5391 N N . GLY A 1 679 ? -12.123 -17.943 4.624 1.00 43.75 679 GLY A N 1
ATOM 5392 C CA . GLY A 1 679 ? -12.426 -16.511 4.735 1.00 43.75 679 GLY A CA 1
ATOM 5393 C C . GLY A 1 679 ? -13.834 -16.188 5.263 1.00 43.75 679 GLY A C 1
ATOM 5394 O O . GLY A 1 679 ? -14.828 -16.471 4.593 1.00 43.75 679 GLY A O 1
ATOM 5395 N N . ALA A 1 680 ? -13.893 -15.533 6.432 1.00 39.97 680 ALA A N 1
ATOM 5396 C CA . ALA A 1 680 ? -15.095 -15.016 7.115 1.00 39.97 680 ALA A CA 1
ATOM 5397 C C . ALA A 1 680 ? -16.216 -16.041 7.414 1.00 39.97 680 ALA A C 1
ATOM 5399 O O . ALA A 1 680 ? -17.336 -15.654 7.754 1.00 39.97 680 ALA A O 1
ATOM 5400 N N . HIS A 1 681 ? -15.917 -17.333 7.272 1.00 42.62 681 HIS A N 1
ATOM 5401 C CA . HIS A 1 681 ? -16.788 -18.468 7.593 1.00 42.62 681 HIS A CA 1
ATOM 5402 C C . HIS A 1 681 ? -15.999 -19.551 8.349 1.00 42.62 681 HIS A C 1
ATOM 5404 O O . HIS A 1 681 ? -16.325 -20.737 8.265 1.00 42.62 681 HIS A O 1
ATOM 5410 N N . GLY A 1 682 ? -14.916 -19.146 9.022 1.00 44.00 682 GLY A N 1
ATOM 5411 C CA . GLY A 1 682 ? -14.071 -20.031 9.810 1.00 44.00 682 GLY A CA 1
ATOM 5412 C C . GLY A 1 682 ? -14.901 -20.748 10.868 1.00 44.00 682 GLY A C 1
ATOM 5413 O O . GLY A 1 682 ? -15.672 -20.117 11.590 1.00 44.00 682 GLY A O 1
ATOM 5414 N N . ARG A 1 683 ? -14.751 -22.073 10.915 1.00 40.38 683 ARG A N 1
ATOM 5415 C CA . ARG A 1 683 ? -15.133 -22.874 12.075 1.00 40.38 683 ARG A CA 1
ATOM 5416 C C . ARG A 1 683 ? -13.982 -22.787 13.057 1.00 40.38 683 ARG A C 1
ATOM 5418 O O . ARG A 1 683 ? -12.904 -23.258 12.711 1.00 40.38 683 ARG A O 1
ATOM 5425 N N . GLY A 1 684 ? -14.232 -22.208 14.221 1.00 46.25 684 GLY A N 1
ATOM 5426 C CA . GLY A 1 684 ? -13.268 -22.154 15.308 1.00 46.25 684 GLY A CA 1
ATOM 5427 C C . GLY A 1 684 ? -13.838 -21.493 16.561 1.00 46.25 684 GLY A C 1
ATOM 5428 O O . GLY A 1 684 ? -14.750 -20.668 16.467 1.00 46.25 684 GLY A O 1
ATOM 5429 N N . THR A 1 685 ? -13.341 -21.896 17.729 1.00 47.06 685 THR A N 1
ATOM 5430 C CA . THR A 1 685 ? -13.773 -21.380 19.036 1.00 47.06 685 THR A CA 1
ATOM 5431 C C . THR A 1 685 ? -13.230 -19.975 19.303 1.00 47.06 685 THR A C 1
ATOM 5433 O O . THR A 1 685 ? -12.506 -19.385 18.502 1.00 47.06 685 THR A O 1
ATOM 5436 N N . LEU A 1 686 ? -13.574 -19.401 20.460 1.00 47.62 686 LEU A N 1
ATOM 5437 C CA . LEU A 1 686 ? -13.124 -18.058 20.811 1.00 47.62 686 LEU A CA 1
ATOM 5438 C C . LEU A 1 686 ? -11.601 -17.980 21.047 1.00 47.62 686 LEU A C 1
ATOM 5440 O O . LEU A 1 686 ? -10.969 -16.955 20.811 1.00 47.62 686 LEU A O 1
ATOM 5444 N N . GLU A 1 687 ? -10.994 -19.063 21.510 1.00 46.78 687 GLU A N 1
ATOM 5445 C CA . GLU A 1 687 ? -9.547 -19.182 21.691 1.00 46.78 687 GLU A CA 1
ATOM 5446 C C . GLU A 1 687 ? -8.822 -19.190 20.332 1.00 46.78 687 GLU A C 1
ATOM 5448 O O . GLU A 1 687 ? -7.683 -18.737 20.229 1.00 46.78 687 GLU A O 1
ATOM 5453 N N . GLU A 1 688 ? -9.533 -19.594 19.276 1.00 52.00 688 GLU A N 1
ATOM 5454 C CA . GLU A 1 688 ? -9.133 -19.516 17.871 1.00 52.00 688 GLU A CA 1
ATOM 5455 C C . GLU A 1 688 ? -9.509 -18.143 17.239 1.00 52.00 688 GLU A C 1
ATOM 5457 O O . GLU A 1 688 ? -9.231 -17.915 16.065 1.00 52.00 688 GLU A O 1
ATOM 5462 N N . LEU A 1 689 ? -10.038 -17.149 17.990 1.00 48.69 689 LEU A N 1
ATOM 5463 C CA . LEU A 1 689 ? -10.268 -15.769 17.482 1.00 48.69 689 LEU A CA 1
ATOM 5464 C C . LEU A 1 689 ? -8.990 -15.110 16.946 1.00 48.69 689 LEU A C 1
ATOM 5466 O O . LEU A 1 689 ? -9.061 -14.231 16.083 1.00 48.69 689 LEU A O 1
ATOM 5470 N N . GLY A 1 690 ? -7.821 -15.517 17.449 1.00 48.38 690 GLY A N 1
ATOM 5471 C CA . GLY A 1 690 ? -6.537 -15.101 16.892 1.00 48.38 690 GLY A CA 1
ATOM 5472 C C . GLY A 1 690 ? -6.449 -15.362 15.385 1.00 48.38 690 GLY A C 1
ATOM 5473 O O . GLY A 1 690 ? -5.886 -14.547 14.658 1.00 48.38 690 GLY A O 1
ATOM 5474 N N . GLU A 1 691 ? -7.088 -16.433 14.912 1.00 51.44 691 GLU A N 1
ATOM 5475 C CA . GLU A 1 691 ? -7.193 -16.812 13.506 1.00 51.44 691 GLU A CA 1
ATOM 5476 C C . GLU A 1 691 ? -8.222 -16.007 12.697 1.00 51.44 691 GLU A C 1
ATOM 5478 O O . GLU A 1 691 ? -8.390 -16.284 11.516 1.00 51.44 691 GLU A O 1
ATOM 5483 N N . LEU A 1 692 ? -8.947 -15.035 13.260 1.00 57.94 692 LEU A N 1
ATOM 5484 C CA . LEU A 1 692 ? -9.906 -14.229 12.484 1.00 57.94 692 LEU A CA 1
ATOM 5485 C C . LEU A 1 692 ? -9.357 -12.871 12.056 1.00 57.94 692 LEU A C 1
ATOM 5487 O O . LEU A 1 692 ? -9.874 -12.269 11.112 1.00 57.94 692 LEU A O 1
ATOM 5491 N N . GLY A 1 693 ? -8.335 -12.372 12.753 1.00 67.94 693 GLY A N 1
ATOM 5492 C CA . GLY A 1 693 ? -7.808 -11.026 12.547 1.00 67.94 693 GLY A CA 1
ATOM 5493 C C . GLY A 1 693 ? -8.888 -9.943 12.641 1.00 67.94 693 GLY A C 1
ATOM 5494 O O . GLY A 1 693 ? -8.975 -9.089 11.760 1.00 67.94 693 GLY A O 1
ATOM 5495 N N . HIS A 1 694 ? -9.738 -9.990 13.673 1.00 83.25 694 HIS A N 1
ATOM 5496 C CA . HIS A 1 694 ? -10.808 -9.007 13.917 1.00 83.25 694 HIS A CA 1
ATOM 5497 C C . HIS A 1 694 ? -10.327 -7.723 14.617 1.00 83.25 694 HIS A C 1
ATOM 5499 O O . HIS A 1 694 ? -11.141 -6.896 15.023 1.00 83.25 694 HIS A O 1
ATOM 5505 N N . ASP A 1 695 ? -9.014 -7.516 14.736 1.00 92.38 695 ASP A N 1
ATOM 5506 C CA . ASP A 1 695 ? -8.446 -6.206 15.059 1.00 92.38 695 ASP A CA 1
ATOM 5507 C C . ASP A 1 695 ? -8.970 -5.145 14.082 1.00 92.38 695 ASP A C 1
ATOM 5509 O O . ASP A 1 695 ? -9.144 -5.394 12.887 1.00 92.38 695 ASP A O 1
ATOM 5513 N N . GLY A 1 696 ? -9.284 -3.965 14.606 1.00 95.31 696 GLY A N 1
ATOM 5514 C CA . GLY A 1 696 ? -9.915 -2.901 13.838 1.00 95.31 696 GLY A CA 1
ATOM 5515 C C . GLY A 1 696 ? -11.350 -3.199 13.375 1.00 95.31 696 GLY A C 1
ATOM 5516 O O . GLY A 1 696 ? -11.860 -2.438 12.556 1.00 95.31 696 GLY A O 1
ATOM 5517 N N . ALA A 1 697 ? -12.004 -4.271 13.837 1.00 95.31 697 ALA A N 1
ATOM 5518 C CA . ALA A 1 697 ? -13.311 -4.716 13.346 1.00 95.31 697 ALA A CA 1
ATOM 5519 C C . ALA A 1 697 ? -14.256 -5.221 14.455 1.00 95.31 697 ALA A C 1
ATOM 5521 O O . ALA A 1 697 ? -13.841 -5.530 15.571 1.00 95.31 697 ALA A O 1
ATOM 5522 N N . LEU A 1 698 ? -15.541 -5.334 14.099 1.00 95.88 698 LEU A N 1
ATOM 5523 C CA . LEU A 1 698 ? -16.578 -6.038 14.853 1.00 95.88 698 LEU A CA 1
ATOM 5524 C C . LEU A 1 698 ? -16.813 -7.399 14.191 1.00 95.88 698 LEU A C 1
ATOM 5526 O O . LEU A 1 698 ? -17.165 -7.470 13.009 1.00 95.88 698 LEU A O 1
ATOM 5530 N N . ALA A 1 699 ? -16.633 -8.462 14.964 1.00 93.19 699 ALA A N 1
ATOM 5531 C CA . ALA A 1 699 ? -17.038 -9.816 14.635 1.00 93.19 699 ALA A CA 1
ATOM 5532 C C . ALA A 1 699 ? -18.344 -10.164 15.364 1.00 93.19 699 ALA A C 1
ATOM 5534 O O . ALA A 1 699 ? -18.557 -9.767 16.512 1.00 93.19 699 ALA A O 1
ATOM 5535 N N . VAL A 1 700 ? -19.210 -10.922 14.695 1.00 92.44 700 VAL A N 1
ATOM 5536 C CA . VAL A 1 700 ? -20.489 -11.406 15.232 1.00 92.44 700 VAL A CA 1
ATOM 5537 C C . VAL A 1 700 ? -20.665 -12.906 14.998 1.00 92.44 700 VAL A C 1
ATOM 5539 O O . VAL A 1 700 ? -20.215 -13.428 13.977 1.00 92.44 700 VAL A O 1
ATOM 5542 N N . SER A 1 701 ? -21.335 -13.589 15.924 1.00 89.94 701 SER A N 1
ATOM 5543 C CA . SER A 1 701 ? -21.610 -15.033 15.896 1.00 89.94 701 SER A CA 1
ATOM 5544 C C . SER A 1 701 ? -23.057 -15.318 16.316 1.00 89.94 701 SER A C 1
ATOM 5546 O O . SER A 1 701 ? -23.576 -14.673 17.227 1.00 89.94 701 SER A O 1
ATOM 5548 N N . ASP A 1 702 ? -23.697 -16.291 15.661 1.00 90.75 702 ASP A N 1
ATOM 5549 C CA . ASP A 1 702 ? -25.042 -16.801 15.967 1.00 90.75 702 ASP A CA 1
ATOM 5550 C C . ASP A 1 702 ? -25.032 -18.224 16.572 1.00 90.75 702 ASP A C 1
ATOM 5552 O O . ASP A 1 702 ? -26.084 -18.842 16.725 1.00 90.75 702 ASP A O 1
ATOM 5556 N N . ASP A 1 703 ? -23.852 -18.746 16.930 1.00 87.06 703 ASP A N 1
ATOM 5557 C CA . ASP A 1 703 ? -23.626 -20.138 17.349 1.00 87.06 703 ASP A CA 1
ATOM 5558 C C . ASP A 1 703 ? -22.732 -20.266 18.601 1.00 87.06 703 ASP A C 1
ATOM 5560 O O . ASP A 1 703 ? -21.941 -21.199 18.742 1.00 87.06 703 ASP A O 1
ATOM 5564 N N . ALA A 1 704 ? -22.873 -19.318 19.534 1.00 83.56 704 ALA A N 1
ATOM 5565 C CA . ALA A 1 704 ? -22.099 -19.232 20.782 1.00 83.56 704 ALA A CA 1
ATOM 5566 C C . ALA A 1 704 ? -20.579 -19.021 20.609 1.00 83.56 704 ALA A C 1
ATOM 5568 O O . ALA A 1 704 ? -19.803 -19.188 21.554 1.00 83.56 704 ALA A O 1
ATOM 5569 N N . GLY A 1 705 ? -20.158 -18.570 19.426 1.00 77.31 705 GLY A N 1
ATOM 5570 C CA . GLY A 1 705 ? -18.770 -18.265 19.100 1.00 77.31 705 GLY A CA 1
ATOM 5571 C C . GLY A 1 705 ? -18.000 -19.419 18.463 1.00 77.31 705 GLY A C 1
ATOM 5572 O O . GLY A 1 705 ? -16.778 -19.436 18.594 1.00 77.31 705 GLY A O 1
ATOM 5573 N N . ALA A 1 706 ? -18.689 -20.361 17.807 1.00 75.75 706 ALA A N 1
ATOM 5574 C CA . ALA A 1 706 ? -18.084 -21.463 17.050 1.00 75.75 706 ALA A CA 1
ATOM 5575 C C . ALA A 1 706 ? -17.851 -21.121 15.560 1.00 75.75 706 ALA A C 1
ATOM 5577 O O . ALA A 1 706 ? -17.038 -21.758 14.883 1.00 75.75 706 ALA A O 1
ATOM 5578 N N . THR A 1 707 ? -18.554 -20.114 15.039 1.00 79.12 707 THR A N 1
ATOM 5579 C CA . THR A 1 707 ? -18.262 -19.429 13.780 1.00 79.12 707 THR A CA 1
ATOM 5580 C C . THR A 1 707 ? -18.503 -17.931 13.930 1.00 79.12 707 THR A C 1
ATOM 5582 O O . THR A 1 707 ? -19.399 -17.480 14.642 1.00 79.12 707 THR A O 1
ATOM 5585 N N . TRP A 1 708 ? -17.695 -17.137 13.230 1.00 83.50 708 TRP A N 1
ATOM 5586 C CA . TRP A 1 708 ? -17.693 -15.681 13.345 1.00 83.50 708 TRP A CA 1
ATOM 5587 C C . TRP A 1 708 ? -17.690 -15.016 11.972 1.00 83.50 708 TRP A C 1
ATOM 5589 O O . TRP A 1 708 ? -17.027 -15.471 11.035 1.00 83.50 708 TRP A O 1
ATOM 5599 N N . ARG A 1 709 ? -18.411 -13.899 11.860 1.00 88.00 709 ARG A N 1
ATOM 5600 C CA . ARG A 1 709 ? -18.521 -13.089 10.644 1.00 88.00 709 ARG A CA 1
ATOM 5601 C C . ARG A 1 709 ? -18.083 -11.662 10.919 1.00 88.00 709 ARG A C 1
ATOM 5603 O O . ARG A 1 709 ? -18.506 -11.053 11.894 1.00 88.00 709 ARG A O 1
ATOM 5610 N N . VAL A 1 710 ? -17.280 -11.125 10.012 1.00 90.12 710 VAL A N 1
ATOM 5611 C CA . VAL A 1 710 ? -16.838 -9.724 9.982 1.00 90.12 710 VAL A CA 1
ATOM 5612 C C . VAL A 1 710 ? -17.360 -9.047 8.716 1.00 90.12 710 VAL A C 1
ATOM 5614 O O . VAL A 1 710 ? -17.786 -9.723 7.772 1.00 90.12 710 VAL A O 1
ATOM 5617 N N . ARG A 1 711 ? -17.304 -7.713 8.667 1.00 92.19 711 ARG A N 1
ATOM 5618 C CA . ARG A 1 711 ? -17.684 -6.940 7.478 1.00 92.19 711 ARG A CA 1
ATOM 5619 C C . ARG A 1 711 ? -16.847 -7.356 6.260 1.00 92.19 711 ARG A C 1
ATOM 5621 O O . ARG A 1 711 ? -15.620 -7.394 6.315 1.00 92.19 711 ARG A O 1
ATOM 5628 N N . ARG A 1 712 ? -17.532 -7.667 5.156 1.00 86.12 712 ARG A N 1
ATOM 5629 C CA . ARG A 1 712 ? -16.935 -7.982 3.843 1.00 86.12 712 ARG A CA 1
ATOM 5630 C C . ARG A 1 712 ? -17.342 -6.947 2.808 1.00 86.12 712 ARG A C 1
ATOM 5632 O O . ARG A 1 712 ? -16.489 -6.289 2.227 1.00 86.12 712 ARG A O 1
ATOM 5639 N N . ASP A 1 713 ? -18.652 -6.802 2.661 1.00 88.50 713 ASP A N 1
ATOM 5640 C CA . ASP A 1 713 ? -19.293 -5.883 1.735 1.00 88.50 713 ASP A CA 1
ATOM 5641 C C . ASP A 1 713 ? -19.821 -4.703 2.557 1.00 88.50 713 ASP A C 1
ATOM 5643 O O . ASP A 1 713 ? -20.428 -4.901 3.616 1.00 88.50 713 ASP A O 1
ATOM 5647 N N . THR A 1 714 ? -19.587 -3.481 2.085 1.00 92.38 714 THR A N 1
ATOM 5648 C CA . THR A 1 714 ? -20.054 -2.260 2.758 1.00 92.38 714 THR A CA 1
ATOM 5649 C C . THR A 1 714 ? -21.119 -1.585 1.902 1.00 92.38 714 THR A C 1
ATOM 5651 O O . THR A 1 714 ? -20.927 -1.412 0.701 1.00 92.38 714 THR A O 1
ATOM 5654 N N . ARG A 1 715 ? -22.238 -1.192 2.514 1.00 93.94 715 ARG A N 1
ATOM 5655 C CA . ARG A 1 715 ? -23.333 -0.456 1.869 1.00 93.94 715 ARG A CA 1
ATOM 5656 C C . ARG A 1 715 ? -23.488 0.926 2.484 1.00 93.94 715 ARG A C 1
ATOM 5658 O O . ARG A 1 715 ? -23.071 1.161 3.618 1.00 93.94 715 ARG A O 1
ATOM 5665 N N . ASP A 1 716 ? -24.079 1.831 1.709 1.00 94.50 716 ASP A N 1
ATOM 5666 C CA . ASP A 1 716 ? -24.521 3.161 2.149 1.00 94.50 716 ASP A CA 1
ATOM 5667 C C . ASP A 1 716 ? -23.430 3.996 2.848 1.00 94.50 716 ASP A C 1
ATOM 5669 O O . ASP A 1 716 ? -23.722 4.838 3.703 1.00 94.50 716 ASP A O 1
ATOM 5673 N N . ALA A 1 717 ? -22.169 3.745 2.467 1.00 96.44 717 ALA A N 1
ATOM 5674 C CA . ALA A 1 717 ? -20.984 4.419 2.975 1.00 96.44 717 ALA A CA 1
ATOM 5675 C C . ALA A 1 717 ? -21.015 5.904 2.602 1.00 96.44 717 ALA A C 1
ATOM 5677 O O . ALA A 1 717 ? -21.106 6.259 1.426 1.00 96.44 717 ALA A O 1
ATOM 5678 N N . ARG A 1 718 ? -20.962 6.775 3.610 1.00 97.44 718 ARG A N 1
ATOM 5679 C CA . ARG A 1 718 ? -21.057 8.228 3.438 1.00 97.44 718 ARG A CA 1
ATOM 5680 C C . ARG A 1 718 ? -20.457 8.980 4.616 1.00 97.44 718 ARG A C 1
ATOM 5682 O O . ARG A 1 718 ? -20.319 8.436 5.710 1.00 97.44 718 ARG A O 1
ATOM 5689 N N . PHE A 1 719 ? -20.145 10.247 4.375 1.00 98.31 719 PHE A N 1
ATOM 5690 C CA . PHE A 1 719 ? -19.793 11.201 5.417 1.00 98.31 719 PHE A CA 1
ATOM 5691 C C . PHE A 1 719 ? -21.059 11.908 5.907 1.00 98.31 719 PHE A C 1
ATOM 5693 O O . PHE A 1 719 ? -21.872 12.346 5.092 1.00 98.31 719 PHE A O 1
ATOM 5700 N N . GLU A 1 720 ? -21.225 12.024 7.221 1.00 97.56 720 GLU A N 1
ATOM 5701 C CA . GLU A 1 720 ? -22.286 12.818 7.850 1.00 97.56 720 GLU A CA 1
ATOM 5702 C C . GLU A 1 720 ? -21.653 13.854 8.801 1.00 97.56 720 GLU A C 1
ATOM 5704 O O . GLU A 1 720 ? -20.661 13.549 9.470 1.00 97.56 720 GLU A O 1
ATOM 5709 N N . PRO A 1 721 ? -22.168 15.097 8.856 1.00 96.75 721 PRO A N 1
ATOM 5710 C CA . PRO A 1 721 ? -21.629 16.125 9.736 1.00 96.75 721 PRO A CA 1
ATOM 5711 C C . PRO A 1 721 ? -22.046 15.889 11.194 1.00 96.75 721 PRO A C 1
ATOM 5713 O O . PRO A 1 721 ? -23.150 15.418 11.471 1.00 96.75 721 PRO A O 1
ATOM 5716 N N . TYR A 1 722 ? -21.192 16.290 12.133 1.00 95.31 722 TYR A N 1
ATOM 5717 C CA . TYR A 1 722 ? -21.514 16.347 13.560 1.00 95.31 722 TYR A CA 1
ATOM 5718 C C . TYR A 1 722 ? -20.903 17.578 14.227 1.00 95.31 722 TYR A C 1
ATOM 5720 O O . TYR A 1 722 ? -19.982 18.206 13.697 1.00 95.31 722 TYR A O 1
ATOM 5728 N N . GLU A 1 723 ? -21.424 17.908 15.406 1.00 92.62 723 GLU A N 1
ATOM 5729 C CA . GLU A 1 723 ? -20.858 18.922 16.288 1.00 92.62 723 GLU A CA 1
ATOM 5730 C C . GLU A 1 723 ? -20.246 18.243 17.519 1.00 92.62 723 GLU A C 1
ATOM 5732 O O . GLU A 1 723 ? -20.802 17.274 18.039 1.00 92.62 723 GLU A O 1
ATOM 5737 N N . PHE A 1 724 ? -19.096 18.738 17.972 1.00 90.62 724 PHE A N 1
ATOM 5738 C CA . PHE A 1 724 ? -18.371 18.220 19.134 1.00 90.62 724 PHE A CA 1
ATOM 5739 C C . PHE A 1 724 ? -17.730 19.357 19.930 1.00 90.62 724 PHE A C 1
ATOM 5741 O O . PHE A 1 724 ? -17.524 20.451 19.402 1.00 90.62 724 PHE A O 1
ATOM 5748 N N . LYS A 1 725 ? -17.420 19.107 21.204 1.00 87.12 725 LYS A N 1
ATOM 5749 C CA . LYS A 1 725 ? -16.653 20.037 22.039 1.00 87.12 725 LYS A CA 1
ATOM 5750 C C . LYS A 1 725 ? -15.159 19.792 21.842 1.00 87.12 725 LYS A C 1
ATOM 5752 O O . LYS A 1 725 ? -14.723 18.647 21.821 1.00 87.12 725 LYS A O 1
ATOM 5757 N N . GLU A 1 726 ? -14.393 20.867 21.713 1.00 85.19 726 GLU A N 1
ATOM 5758 C CA . GLU A 1 726 ? -12.931 20.831 21.711 1.00 85.19 726 GLU A CA 1
ATOM 5759 C C . GLU A 1 726 ? -12.383 22.117 22.338 1.00 85.19 726 GLU A C 1
ATOM 5761 O O . GLU A 1 726 ? -12.724 23.219 21.894 1.00 85.19 726 GLU A O 1
ATOM 5766 N N . GLY A 1 727 ? -11.565 22.004 23.387 1.00 84.31 727 GLY A N 1
ATOM 5767 C CA . GLY A 1 727 ? -11.069 23.159 24.145 1.00 84.31 727 GLY A CA 1
ATOM 5768 C C . GLY A 1 727 ? -12.194 24.013 24.748 1.00 84.31 727 GLY A C 1
ATOM 5769 O O . GLY A 1 727 ? -12.082 25.236 24.819 1.00 84.31 727 GLY A O 1
ATOM 5770 N N . GLY A 1 728 ? -13.323 23.386 25.103 1.00 83.50 728 GLY A N 1
ATOM 5771 C CA . GLY A 1 728 ? -14.531 24.060 25.595 1.00 83.50 728 GLY A CA 1
ATOM 5772 C C . GLY A 1 728 ? -15.372 24.782 24.529 1.00 83.50 728 GLY A C 1
ATOM 5773 O O . GLY A 1 728 ? -16.406 25.354 24.867 1.00 83.50 728 GLY A O 1
ATOM 5774 N N . GLN A 1 729 ? -14.976 24.750 23.251 1.00 88.19 729 GLN A N 1
ATOM 5775 C CA . GLN A 1 729 ? -15.713 25.367 22.141 1.00 88.19 729 GLN A CA 1
ATOM 5776 C C . GLN A 1 729 ? -16.439 24.314 21.297 1.00 88.19 729 GLN A C 1
ATOM 5778 O O . GLN A 1 729 ? -15.925 23.217 21.094 1.00 88.19 729 GLN A O 1
ATOM 5783 N N . MET A 1 730 ? -17.612 24.655 20.755 1.00 90.38 730 MET A N 1
ATOM 5784 C CA . MET A 1 730 ? -18.291 23.802 19.772 1.00 90.38 730 MET A CA 1
ATOM 5785 C C . MET A 1 730 ? -17.609 23.910 18.405 1.00 90.38 730 MET A C 1
ATOM 5787 O O . MET A 1 730 ? -17.448 25.008 17.867 1.00 90.38 730 MET A O 1
ATOM 5791 N N . LYS A 1 731 ? -17.246 22.766 17.824 1.00 92.31 731 LYS A N 1
ATOM 5792 C CA . LYS A 1 731 ? -16.663 22.632 16.484 1.00 92.31 731 LYS A CA 1
ATOM 5793 C C . LYS A 1 731 ? -17.482 21.680 15.624 1.00 92.31 731 LYS A C 1
ATOM 5795 O O . LYS A 1 731 ? -18.301 20.917 16.130 1.00 92.31 731 LYS A O 1
ATOM 5800 N N . LYS A 1 732 ? -17.257 21.743 14.310 1.00 93.00 732 LYS A N 1
ATOM 5801 C CA . LYS A 1 732 ? -17.900 20.888 13.304 1.00 93.00 732 LYS A CA 1
ATOM 5802 C C . LYS A 1 732 ? -16.889 19.912 12.723 1.00 93.00 732 LYS A C 1
ATOM 5804 O O . LYS A 1 732 ? -15.773 20.313 12.403 1.00 93.00 732 LYS A O 1
ATOM 5809 N N . GLY A 1 733 ? -17.304 18.663 12.565 1.00 94.25 733 GLY A N 1
ATOM 5810 C CA . GLY A 1 733 ? -16.536 17.605 11.915 1.00 94.25 733 GLY A CA 1
ATOM 5811 C C . GLY A 1 733 ? -17.422 16.751 11.014 1.00 94.25 733 GLY A C 1
ATOM 5812 O O . GLY A 1 733 ? -18.627 16.983 10.906 1.00 94.25 733 GLY A O 1
ATOM 5813 N N . GLU A 1 734 ? -16.826 15.742 10.388 1.00 97.19 734 GLU A N 1
ATOM 5814 C CA . GLU A 1 734 ? -17.530 14.700 9.636 1.00 97.19 734 GLU A CA 1
ATOM 5815 C C . GLU A 1 734 ? -17.151 13.328 10.209 1.00 97.19 734 GLU A C 1
ATOM 5817 O O . GLU A 1 734 ? -15.990 13.097 10.550 1.00 97.19 734 GLU A O 1
ATOM 5822 N N . TYR A 1 735 ? -18.120 12.419 10.302 1.00 97.75 735 TYR A N 1
ATOM 5823 C CA . TYR A 1 735 ? -17.913 11.012 10.649 1.00 97.75 735 TYR A CA 1
ATOM 5824 C C . TYR A 1 735 ? -18.300 10.115 9.472 1.00 97.75 735 TYR A C 1
ATOM 5826 O O . TYR A 1 735 ? -19.080 10.512 8.604 1.00 97.75 735 TYR A O 1
ATOM 5834 N N . LEU A 1 736 ? -17.758 8.897 9.431 1.00 98.25 736 LEU A N 1
ATOM 5835 C CA . LEU A 1 736 ? -18.132 7.895 8.430 1.00 98.25 736 LEU A CA 1
ATOM 5836 C C . LEU A 1 736 ? -19.285 7.039 8.946 1.00 98.25 736 LEU A C 1
ATOM 5838 O O . LEU A 1 736 ? -19.209 6.495 10.046 1.00 98.25 736 LEU A O 1
ATOM 5842 N N . ARG A 1 737 ? -20.320 6.858 8.127 1.00 98.19 737 ARG A N 1
ATOM 5843 C CA . ARG A 1 737 ? -21.456 5.972 8.399 1.00 98.19 737 ARG A CA 1
ATOM 5844 C C . ARG A 1 737 ? -21.615 4.955 7.281 1.00 98.19 737 ARG A C 1
ATOM 5846 O O . ARG A 1 737 ? -21.387 5.286 6.121 1.00 98.19 737 ARG A O 1
ATOM 5853 N N . SER A 1 738 ? -21.993 3.726 7.618 1.00 98.12 738 SER A N 1
ATOM 5854 C CA . SER A 1 738 ? -22.213 2.644 6.647 1.00 98.12 738 SER A CA 1
ATOM 5855 C C . SER A 1 738 ? -23.020 1.495 7.234 1.00 98.12 738 SER A C 1
ATOM 5857 O O . SER A 1 738 ? -22.894 1.224 8.427 1.00 98.12 738 SER A O 1
ATOM 5859 N N . THR A 1 739 ? -23.694 0.729 6.386 1.00 97.94 739 THR A N 1
ATOM 5860 C CA . THR A 1 739 ? -24.459 -0.460 6.780 1.00 97.94 739 THR A CA 1
ATOM 5861 C C . THR A 1 739 ? -23.835 -1.729 6.199 1.00 97.94 739 THR A C 1
ATOM 5863 O O . THR A 1 739 ? -23.284 -1.725 5.096 1.00 97.94 739 THR A O 1
ATOM 5866 N N . TRP A 1 740 ? -23.899 -2.841 6.928 1.00 96.56 740 TRP A N 1
ATOM 5867 C CA . TRP A 1 740 ? -23.472 -4.156 6.449 1.00 96.56 740 TRP A CA 1
ATOM 5868 C C . TRP A 1 740 ? -24.323 -5.280 7.050 1.00 96.56 740 TRP A C 1
ATOM 5870 O O . TRP A 1 740 ? -25.006 -5.101 8.055 1.00 96.56 740 TRP A O 1
ATOM 5880 N N . PHE A 1 741 ? -24.304 -6.440 6.390 1.00 95.31 741 PHE A N 1
ATOM 5881 C CA . PHE A 1 741 ? -25.244 -7.537 6.630 1.00 95.31 741 PHE A CA 1
ATOM 5882 C C . PHE A 1 741 ? -24.495 -8.868 6.814 1.00 95.31 741 PHE A C 1
ATOM 5884 O O . PHE A 1 741 ? -24.237 -9.563 5.826 1.00 95.31 741 PHE A O 1
ATOM 5891 N N . PRO A 1 742 ? -24.100 -9.245 8.047 1.00 91.62 742 PRO A N 1
ATOM 5892 C CA . PRO A 1 742 ? -23.449 -10.535 8.298 1.00 91.62 742 PRO A CA 1
ATOM 5893 C C . PRO A 1 742 ? -24.380 -11.737 8.041 1.00 91.62 742 PRO A C 1
ATOM 5895 O O . PRO A 1 742 ? -23.906 -12.802 7.633 1.00 91.62 742 PRO A O 1
ATOM 5898 N N . TRP A 1 743 ? -25.698 -11.559 8.183 1.00 92.94 743 TRP A N 1
ATOM 5899 C CA . TRP A 1 743 ? -26.751 -12.452 7.674 1.00 92.94 743 TRP A CA 1
ATOM 5900 C C . TRP A 1 743 ? -27.838 -11.617 6.973 1.00 92.94 743 TRP A C 1
ATOM 5902 O O . TRP A 1 743 ? -27.797 -10.393 6.995 1.00 92.94 743 TRP A O 1
ATOM 5912 N N . ARG A 1 744 ? -28.822 -12.263 6.329 1.00 91.62 744 ARG A N 1
ATOM 5913 C CA . ARG A 1 744 ? -29.912 -11.561 5.611 1.00 91.62 744 ARG A CA 1
ATOM 5914 C C . ARG A 1 744 ? -30.892 -10.825 6.536 1.00 91.62 744 ARG A C 1
ATOM 5916 O O . ARG A 1 744 ? -31.619 -9.961 6.068 1.00 91.62 744 ARG A O 1
ATOM 5923 N N . ASP A 1 745 ? -30.920 -11.217 7.801 1.00 91.56 745 ASP A N 1
ATOM 5924 C CA . ASP A 1 745 ? -31.820 -10.793 8.878 1.00 91.56 745 ASP A CA 1
ATOM 5925 C C . ASP A 1 745 ? -31.062 -10.158 10.060 1.00 91.56 745 ASP A C 1
ATOM 5927 O O . ASP A 1 745 ? -31.610 -10.020 11.152 1.00 91.56 745 ASP A O 1
ATOM 5931 N N . VAL A 1 746 ? -29.790 -9.810 9.841 1.00 94.00 746 VAL A N 1
ATOM 5932 C CA . VAL A 1 746 ? -28.951 -9.071 10.786 1.00 94.00 746 VAL A CA 1
ATOM 5933 C C . VAL A 1 746 ? -28.387 -7.867 10.048 1.00 94.00 746 VAL A C 1
ATOM 5935 O O . VAL A 1 746 ? -27.588 -8.025 9.125 1.00 94.00 746 VAL A O 1
ATOM 5938 N N . GLU A 1 747 ? -28.811 -6.677 10.454 1.00 96.12 747 GLU A N 1
ATOM 5939 C CA . GLU A 1 747 ? -28.317 -5.396 9.962 1.00 96.12 747 GLU A CA 1
ATOM 5940 C C . GLU A 1 747 ? -27.399 -4.777 11.017 1.00 96.12 747 GLU A C 1
ATOM 5942 O O . GLU A 1 747 ? -27.762 -4.667 12.189 1.00 96.12 747 GLU A O 1
ATOM 5947 N N . VAL A 1 748 ? -26.208 -4.351 10.600 1.00 97.38 748 VAL A N 1
ATOM 5948 C CA . VAL A 1 748 ? -25.290 -3.590 11.446 1.00 97.38 748 VAL A CA 1
ATOM 5949 C C . VAL A 1 748 ? -25.005 -2.256 10.773 1.00 97.38 748 VAL A C 1
ATOM 5951 O O . VAL A 1 748 ? -24.353 -2.197 9.728 1.00 97.38 748 VAL A O 1
ATOM 5954 N N . GLU A 1 749 ? -25.473 -1.176 11.389 1.00 98.00 749 GLU A N 1
ATOM 5955 C CA . GLU A 1 749 ? -25.111 0.185 11.008 1.00 98.00 749 GLU A CA 1
ATOM 5956 C C . GLU A 1 749 ? -23.925 0.648 11.864 1.00 98.00 749 GLU A C 1
ATOM 5958 O O . GLU A 1 749 ? -24.004 0.685 13.090 1.00 98.00 749 GLU A O 1
ATOM 5963 N N . THR A 1 750 ? -22.809 0.972 11.214 1.00 98.44 750 THR A N 1
ATOM 5964 C CA . THR A 1 750 ? -21.560 1.411 11.845 1.00 98.44 750 THR A CA 1
ATOM 5965 C C . THR A 1 750 ? -21.345 2.908 11.639 1.00 98.44 750 THR A C 1
ATOM 5967 O O . THR A 1 750 ? -21.451 3.398 10.513 1.00 98.44 750 THR A O 1
ATOM 5970 N N . PHE A 1 751 ? -20.936 3.592 12.706 1.00 98.56 751 PHE A N 1
ATOM 5971 C CA . PHE A 1 751 ? -20.537 4.996 12.755 1.00 98.56 751 PHE A CA 1
ATOM 5972 C C . PHE A 1 751 ? -19.089 5.077 13.270 1.00 98.56 751 PHE A C 1
ATOM 5974 O O . PHE A 1 751 ? -18.766 4.480 14.299 1.00 98.56 751 PHE A O 1
ATOM 5981 N N . LEU A 1 752 ? -18.212 5.789 12.561 1.00 98.69 752 LEU A N 1
ATOM 5982 C CA . LEU A 1 752 ? -16.787 5.929 12.875 1.00 98.69 752 LEU A CA 1
ATOM 5983 C C . LEU A 1 752 ? -16.450 7.411 13.049 1.00 98.69 752 LEU A C 1
ATOM 5985 O O . LEU A 1 752 ? -16.411 8.152 12.061 1.00 98.69 752 LEU A O 1
ATOM 5989 N N . PHE A 1 753 ? -16.199 7.831 14.289 1.00 98.25 753 PHE A N 1
ATOM 5990 C CA . PHE A 1 753 ? -15.823 9.210 14.602 1.00 98.25 753 PHE A CA 1
ATOM 5991 C C . PHE A 1 753 ? -14.306 9.306 14.809 1.00 98.25 753 PHE A C 1
ATOM 5993 O O . PHE A 1 753 ? -13.740 8.481 15.539 1.00 98.25 753 PHE A O 1
ATOM 6000 N N . PRO A 1 754 ? -13.638 10.290 14.185 1.00 96.62 754 PRO A N 1
ATOM 6001 C CA . PRO A 1 754 ? -12.214 10.517 14.381 1.00 96.62 754 PRO A CA 1
ATOM 6002 C C . PRO A 1 754 ? -11.906 11.074 15.782 1.00 96.62 754 PRO A C 1
ATOM 6004 O O . PRO A 1 754 ? -12.819 11.525 16.480 1.00 96.62 754 PRO A O 1
ATOM 6007 N N . PRO A 1 755 ? -10.624 11.082 16.185 1.00 94.31 755 PRO A N 1
ATOM 6008 C CA . PRO A 1 755 ? -10.194 11.738 17.415 1.00 94.31 755 PRO A CA 1
ATOM 6009 C C . PRO A 1 755 ? -10.431 13.252 17.400 1.00 94.31 755 PRO A C 1
ATOM 6011 O O . PRO A 1 755 ? -10.516 13.882 16.343 1.00 94.31 755 PRO A O 1
ATOM 6014 N N . THR A 1 756 ? -10.454 13.844 18.591 1.00 91.12 756 THR A N 1
ATOM 6015 C CA . THR A 1 756 ? -10.465 15.300 18.821 1.00 91.12 756 THR A CA 1
ATOM 6016 C C . THR A 1 756 ? -9.155 15.723 19.487 1.00 91.12 756 THR A C 1
ATOM 6018 O O . THR A 1 756 ? -8.421 14.877 19.994 1.00 91.12 756 THR A O 1
ATOM 6021 N N . ARG A 1 757 ? -8.835 17.022 19.554 1.00 86.88 757 ARG A N 1
ATOM 6022 C CA . ARG A 1 757 ? -7.639 17.486 20.293 1.00 86.88 757 ARG A CA 1
ATOM 6023 C C . ARG A 1 757 ? -7.701 17.222 21.798 1.00 86.88 757 ARG A C 1
ATOM 6025 O O . ARG A 1 757 ? -6.650 17.125 22.425 1.00 86.88 757 ARG A O 1
ATOM 6032 N N . ASP A 1 758 ? -8.902 17.091 22.356 1.00 88.19 758 ASP A N 1
ATOM 6033 C CA . ASP A 1 758 ? -9.096 16.788 23.776 1.00 88.19 758 ASP A CA 1
ATOM 6034 C C . ASP A 1 758 ? -8.886 15.283 24.062 1.00 88.19 758 ASP A C 1
ATOM 6036 O O . ASP A 1 758 ? -8.489 14.925 25.168 1.00 88.19 758 ASP A O 1
ATOM 6040 N N . ALA A 1 759 ? -9.056 14.412 23.054 1.00 91.31 759 ALA A N 1
ATOM 6041 C CA . ALA A 1 759 ? -8.824 12.964 23.125 1.00 91.31 759 ALA A CA 1
ATOM 6042 C C . ALA A 1 759 ? -8.032 12.440 21.893 1.00 91.31 759 ALA A C 1
ATOM 6044 O O . ALA A 1 759 ? -8.537 11.611 21.132 1.00 91.31 759 ALA A O 1
ATOM 6045 N N . PRO A 1 760 ? -6.783 12.895 21.657 1.00 89.38 760 PRO A N 1
ATOM 6046 C CA . PRO A 1 760 ? -6.106 12.787 20.352 1.00 89.38 760 PRO A CA 1
ATOM 6047 C C . PRO A 1 760 ? -5.633 11.377 19.977 1.00 89.38 760 PRO A C 1
ATOM 6049 O O . PRO A 1 760 ? -5.324 11.115 18.818 1.00 89.38 760 PRO A O 1
ATOM 6052 N N . LEU A 1 761 ? -5.576 10.461 20.944 1.00 93.44 761 LEU A N 1
ATOM 6053 C CA . LEU A 1 761 ? -5.173 9.063 20.748 1.00 93.44 761 LEU A CA 1
ATOM 6054 C C . LEU A 1 761 ? -6.370 8.094 20.764 1.00 93.44 761 LEU A C 1
ATOM 6056 O O . LEU A 1 761 ? -6.173 6.878 20.721 1.00 93.44 761 LEU A O 1
ATOM 6060 N N . TRP A 1 762 ? -7.597 8.628 20.814 1.00 95.62 762 TRP A N 1
ATOM 6061 C CA . TRP A 1 762 ? -8.852 7.881 20.894 1.00 95.62 762 TRP A CA 1
ATOM 6062 C C . TRP A 1 762 ? -9.714 8.082 19.651 1.00 95.62 762 TRP A C 1
ATOM 6064 O O . TRP A 1 762 ? -9.969 9.211 19.256 1.00 95.62 762 TRP A O 1
ATOM 6074 N N . HIS A 1 763 ? -10.258 7.006 19.085 1.00 97.56 763 HIS A N 1
ATOM 6075 C CA . HIS A 1 763 ? -11.368 7.098 18.128 1.00 97.56 763 HIS A CA 1
ATOM 6076 C C . HIS A 1 763 ? -12.587 6.331 18.642 1.00 97.56 763 HIS A C 1
ATOM 6078 O O . HIS A 1 763 ? -12.445 5.399 19.440 1.00 97.56 763 HIS A O 1
ATOM 6084 N N . LEU A 1 764 ? -13.780 6.709 18.177 1.00 98.31 764 LEU A N 1
ATOM 6085 C CA . LEU A 1 764 ? -15.021 6.011 18.512 1.00 98.31 764 LEU A CA 1
ATOM 6086 C C . LEU A 1 764 ? -15.494 5.153 17.343 1.00 98.31 764 LEU A C 1
ATOM 6088 O O . LEU A 1 764 ? -15.541 5.599 16.192 1.00 98.31 764 LEU A O 1
ATOM 6092 N N . ARG A 1 765 ? -15.915 3.933 17.670 1.00 98.25 765 ARG A N 1
ATOM 6093 C CA . ARG A 1 765 ? -16.630 3.027 16.772 1.00 98.25 765 ARG A CA 1
ATOM 6094 C C . ARG A 1 765 ? -17.945 2.668 17.435 1.00 98.25 765 ARG A C 1
ATOM 6096 O O . ARG A 1 765 ? -17.969 2.237 18.584 1.00 98.25 765 ARG A O 1
ATOM 6103 N N . ILE A 1 766 ? -19.036 2.923 16.732 1.00 98.25 766 ILE A N 1
ATOM 6104 C CA . ILE A 1 766 ? -20.384 2.785 17.272 1.00 98.25 766 ILE A CA 1
ATOM 6105 C C . ILE A 1 766 ? -21.182 1.918 16.312 1.00 98.25 766 ILE A C 1
ATOM 6107 O O . ILE A 1 766 ? -21.121 2.114 15.097 1.00 98.25 766 ILE A O 1
ATOM 6111 N N . HIS A 1 767 ? -21.911 0.948 16.850 1.00 97.56 767 HIS A N 1
ATOM 6112 C CA . HIS A 1 767 ? -22.660 -0.032 16.079 1.00 97.56 767 HIS A CA 1
ATOM 6113 C C . HIS A 1 767 ? -24.098 -0.102 16.576 1.00 97.56 767 HIS A C 1
ATOM 6115 O O . HIS A 1 767 ? -24.338 -0.392 17.745 1.00 97.56 767 HIS A O 1
ATOM 6121 N N . ARG A 1 768 ? -25.051 0.118 15.671 1.00 96.00 768 ARG A N 1
ATOM 6122 C CA . ARG A 1 768 ? -26.470 -0.154 15.887 1.00 96.00 768 ARG A CA 1
ATOM 6123 C C . ARG A 1 768 ? -26.802 -1.481 15.217 1.00 96.00 768 ARG A C 1
ATOM 6125 O O . ARG A 1 768 ? -26.772 -1.580 13.989 1.00 96.00 768 ARG A O 1
ATOM 6132 N N . VAL A 1 769 ? -27.075 -2.498 16.024 1.00 95.19 769 VAL A N 1
ATOM 6133 C CA . VAL A 1 769 ? -27.332 -3.875 15.594 1.00 95.19 769 VAL A CA 1
ATOM 6134 C C . VAL A 1 769 ? -28.832 -4.148 15.664 1.00 95.19 769 VAL A C 1
ATOM 6136 O O . VAL A 1 769 ? -29.421 -4.148 16.744 1.00 95.19 769 VAL A O 1
ATOM 6139 N N . ASN A 1 770 ? -29.448 -4.414 14.514 1.00 93.81 770 ASN A N 1
ATOM 6140 C CA . ASN A 1 770 ? -30.817 -4.911 14.416 1.00 93.81 770 ASN A CA 1
ATOM 6141 C C . ASN A 1 770 ? -30.783 -6.375 13.951 1.00 93.81 770 ASN A C 1
ATOM 6143 O O . ASN A 1 770 ? -30.066 -6.719 13.013 1.00 93.81 770 ASN A O 1
ATOM 6147 N N . SER A 1 771 ? -31.505 -7.258 14.639 1.00 91.62 771 SER A N 1
ATOM 6148 C CA . SER A 1 771 ? -31.392 -8.706 14.443 1.00 91.62 771 SER A CA 1
ATOM 6149 C C . SER A 1 771 ? -32.640 -9.434 14.932 1.00 91.62 771 SER A C 1
ATOM 6151 O O . SER A 1 771 ? -33.172 -9.116 15.994 1.00 91.62 771 SER A O 1
ATOM 6153 N N . GLY A 1 772 ? -33.066 -10.462 14.195 1.00 86.69 772 GLY A N 1
ATOM 6154 C CA . GLY A 1 772 ? -34.104 -11.407 14.633 1.00 86.69 772 GLY A CA 1
ATOM 6155 C C . GLY A 1 772 ? -33.594 -12.575 15.493 1.00 86.69 772 GLY A C 1
ATOM 6156 O O . GLY A 1 772 ? -34.365 -13.487 15.789 1.00 86.69 772 GLY A O 1
ATOM 6157 N N . ARG A 1 773 ? -32.302 -12.587 15.847 1.00 90.12 773 ARG A N 1
ATOM 6158 C CA . ARG A 1 773 ? -31.603 -13.671 16.560 1.00 90.12 773 ARG A CA 1
ATOM 6159 C C . ARG A 1 773 ? -30.736 -13.140 17.706 1.00 90.12 773 ARG A C 1
ATOM 6161 O O . ARG A 1 773 ? -30.310 -11.984 17.680 1.00 90.12 773 ARG A O 1
ATOM 6168 N N . GLU A 1 774 ? -30.449 -14.002 18.679 1.00 91.69 774 GLU A N 1
ATOM 6169 C CA . GLU A 1 774 ? -29.403 -13.746 19.677 1.00 91.69 774 GLU A CA 1
ATOM 6170 C C . GLU A 1 774 ? -28.031 -13.715 18.995 1.00 91.69 774 GLU A C 1
ATOM 6172 O O . GLU A 1 774 ? -27.794 -14.458 18.038 1.00 91.69 774 GLU A O 1
ATOM 6177 N N . LEU A 1 775 ? -27.144 -12.836 19.462 1.00 92.81 775 LEU A N 1
ATOM 6178 C CA . LEU A 1 775 ? -25.825 -12.636 18.867 1.00 92.81 775 LEU A CA 1
ATOM 6179 C C . LEU A 1 775 ? -24.742 -12.514 19.934 1.00 92.81 775 LEU A C 1
ATOM 6181 O O . LEU A 1 775 ? -24.890 -11.812 20.932 1.00 92.81 775 LEU A O 1
ATOM 6185 N N . TRP A 1 776 ? -23.605 -13.140 19.660 1.00 92.38 776 TRP A N 1
ATOM 6186 C CA . TRP A 1 776 ? -22.346 -12.876 20.344 1.00 92.38 776 TRP A CA 1
ATOM 6187 C C . TRP A 1 776 ? -21.546 -11.856 19.543 1.00 92.38 776 TRP A C 1
ATOM 6189 O O . TRP A 1 776 ? -21.515 -11.921 18.312 1.00 92.38 776 TRP A O 1
ATOM 6199 N N . THR A 1 777 ? -20.887 -10.925 20.228 1.00 93.56 777 THR A N 1
ATOM 6200 C CA . THR A 1 777 ? -20.035 -9.899 19.611 1.00 93.56 777 THR A CA 1
ATOM 6201 C C . THR A 1 777 ? -18.605 -10.007 20.127 1.00 93.56 777 THR A C 1
ATOM 6203 O O . THR A 1 777 ? -18.374 -10.374 21.281 1.00 93.56 777 THR A O 1
ATOM 6206 N N . ALA A 1 778 ? -17.642 -9.684 19.267 1.00 93.44 778 ALA A N 1
ATOM 6207 C CA . ALA A 1 778 ? -16.238 -9.511 19.617 1.00 93.44 778 ALA A CA 1
ATOM 6208 C C . ALA A 1 778 ? -15.668 -8.338 18.806 1.00 93.44 778 ALA A C 1
ATOM 6210 O O . ALA A 1 778 ? -15.664 -8.380 17.578 1.00 93.44 778 ALA A O 1
ATOM 6211 N N . GLU A 1 779 ? -15.208 -7.277 19.464 1.00 95.56 779 GLU A N 1
ATOM 6212 C CA . GLU A 1 779 ? -14.719 -6.062 18.803 1.00 95.56 779 GLU A CA 1
ATOM 6213 C C . GLU A 1 779 ? -13.261 -5.780 19.179 1.00 95.56 779 GLU A C 1
ATOM 6215 O O . GLU A 1 779 ? -12.947 -5.578 20.351 1.00 95.56 779 GLU A O 1
ATOM 6220 N N . GLY A 1 780 ? -12.359 -5.791 18.195 1.00 95.06 780 GLY A N 1
ATOM 6221 C CA . GLY A 1 780 ? -10.913 -5.721 18.424 1.00 95.06 780 GLY A CA 1
ATOM 6222 C C . GLY A 1 780 ? -10.353 -4.298 18.362 1.00 95.06 780 GLY A C 1
ATOM 6223 O O . GLY A 1 780 ? -10.709 -3.516 17.476 1.00 95.06 780 GLY A O 1
ATOM 6224 N N . ALA A 1 781 ? -9.432 -3.962 19.265 1.00 97.12 781 ALA A N 1
ATOM 6225 C CA . ALA A 1 781 ? -8.556 -2.791 19.162 1.00 97.12 781 ALA A CA 1
ATOM 6226 C C . ALA A 1 781 ? -7.525 -2.990 18.024 1.00 97.12 781 ALA A C 1
ATOM 6228 O O . ALA A 1 781 ? -7.827 -3.635 17.019 1.00 97.12 781 ALA A O 1
ATOM 6229 N N . TRP A 1 782 ? -6.302 -2.476 18.163 1.00 96.88 782 TRP A N 1
ATOM 6230 C CA . TRP A 1 782 ? -5.180 -2.902 17.323 1.00 96.88 782 TRP A CA 1
ATOM 6231 C C . TRP A 1 782 ? -4.407 -4.036 18.010 1.00 96.88 782 TRP A C 1
ATOM 6233 O O . TRP A 1 782 ? -4.253 -4.048 19.230 1.00 96.88 782 TRP A O 1
ATOM 6243 N N . ALA A 1 783 ? -3.908 -4.996 17.232 1.00 95.56 783 ALA A N 1
ATOM 6244 C CA . ALA A 1 783 ? -3.027 -6.035 17.758 1.00 95.56 783 ALA A CA 1
ATOM 6245 C C . ALA A 1 783 ? -1.597 -5.4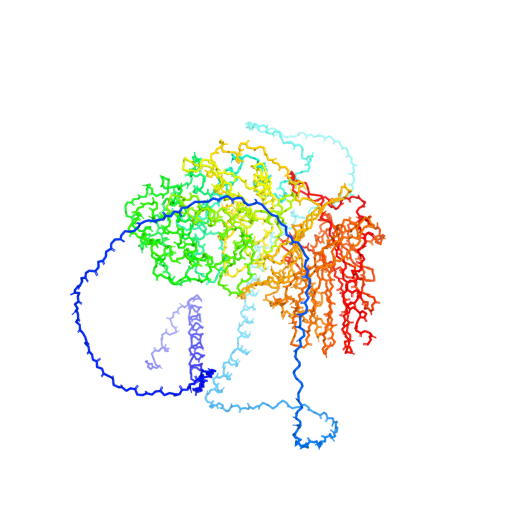93 17.911 1.00 95.56 783 ALA A C 1
ATOM 6247 O O . ALA A 1 783 ? -1.074 -4.851 17.002 1.00 95.56 783 ALA A O 1
ATOM 6248 N N . VAL A 1 784 ? -0.951 -5.775 19.043 1.00 95.38 784 VAL A N 1
ATOM 6249 C CA . VAL A 1 784 ? 0.391 -5.259 19.381 1.00 95.38 784 VAL A CA 1
ATOM 6250 C C . VAL A 1 784 ? 1.356 -6.388 19.742 1.00 95.38 784 VAL A C 1
ATOM 6252 O O . VAL A 1 784 ? 0.931 -7.523 19.959 1.00 95.38 784 VAL A O 1
ATOM 6255 N N . TYR A 1 785 ? 2.659 -6.097 19.800 1.00 95.31 785 TYR A N 1
ATOM 6256 C CA . TYR A 1 785 ? 3.700 -7.081 20.113 1.00 95.31 785 TYR A CA 1
ATOM 6257 C C . TYR A 1 785 ? 3.411 -7.853 21.413 1.00 95.31 785 TYR A C 1
ATOM 6259 O O . TYR A 1 785 ? 3.242 -7.274 22.482 1.00 95.31 785 TYR A O 1
ATOM 6267 N N . GLY A 1 786 ? 3.351 -9.183 21.317 1.00 94.25 786 GLY A N 1
ATOM 6268 C CA . GLY A 1 786 ? 2.797 -10.048 22.364 1.00 94.25 786 GLY A CA 1
ATOM 6269 C C . GLY A 1 786 ? 3.796 -10.646 23.356 1.00 94.25 786 GLY A C 1
ATOM 6270 O O . GLY A 1 786 ? 3.461 -11.627 24.027 1.00 94.25 786 GLY A O 1
ATOM 6271 N N . GLN A 1 787 ? 5.025 -10.126 23.417 1.00 93.00 787 GLN A N 1
ATOM 6272 C CA . GLN A 1 787 ? 6.116 -10.694 24.216 1.00 93.00 787 GLN A CA 1
ATOM 6273 C C . GLN A 1 787 ? 6.777 -9.639 25.121 1.00 93.00 787 GLN A C 1
ATOM 6275 O O . GLN A 1 787 ? 6.735 -8.441 24.842 1.00 93.00 787 GLN A O 1
ATOM 6280 N N . ARG A 1 788 ? 7.396 -10.105 26.207 1.00 90.62 788 ARG A N 1
ATOM 6281 C CA . ARG A 1 788 ? 8.253 -9.327 27.112 1.00 90.62 788 ARG A CA 1
ATOM 6282 C C . ARG A 1 788 ? 9.696 -9.289 26.590 1.00 90.62 788 ARG A C 1
ATOM 6284 O O . ARG A 1 788 ? 10.020 -9.917 25.583 1.00 90.62 788 ARG A O 1
ATOM 6291 N N . GLU A 1 789 ? 10.574 -8.605 27.319 1.00 85.06 789 GLU A N 1
ATOM 6292 C CA . GLU A 1 789 ? 12.017 -8.529 27.036 1.00 85.06 789 GLU A CA 1
ATOM 6293 C C . GLU A 1 789 ? 12.716 -9.899 27.091 1.00 85.06 789 GLU A C 1
ATOM 6295 O O . GLU A 1 789 ? 13.576 -10.180 26.262 1.00 85.06 789 GLU A O 1
ATOM 6300 N N . ASP A 1 790 ? 12.284 -10.799 27.984 1.00 87.44 790 ASP A N 1
ATOM 6301 C CA . ASP A 1 790 ? 12.766 -12.191 28.070 1.00 87.44 790 ASP A CA 1
ATOM 6302 C C . ASP A 1 790 ? 12.229 -13.109 26.947 1.00 87.44 790 ASP A C 1
ATOM 6304 O O . ASP A 1 790 ? 12.440 -14.324 26.965 1.00 87.44 790 ASP A O 1
ATOM 6308 N N . GLY A 1 791 ? 11.488 -12.550 25.984 1.00 86.69 791 GLY A N 1
ATOM 6309 C CA . GLY A 1 791 ? 10.869 -13.276 24.880 1.00 86.69 791 GLY A CA 1
ATOM 6310 C C . GLY A 1 791 ? 9.672 -14.149 25.273 1.00 86.69 791 GLY A C 1
ATOM 6311 O O . GLY A 1 791 ? 9.078 -14.780 24.396 1.00 86.69 791 GLY A O 1
ATOM 6312 N N . ARG A 1 792 ? 9.261 -14.198 26.545 1.00 91.62 792 ARG A N 1
ATOM 6313 C CA . ARG A 1 792 ? 8.043 -14.912 26.964 1.00 91.62 792 ARG A CA 1
ATOM 6314 C C . ARG A 1 792 ? 6.800 -14.054 26.722 1.00 91.62 792 ARG A C 1
ATOM 6316 O O . ARG A 1 792 ? 6.894 -12.882 26.370 1.00 91.62 792 ARG A O 1
ATOM 6323 N N . HIS A 1 793 ? 5.616 -14.644 26.870 1.00 91.56 793 HIS A N 1
ATOM 6324 C CA . HIS A 1 793 ? 4.348 -13.931 26.690 1.00 91.56 793 HIS A CA 1
ATOM 6325 C C . HIS A 1 793 ? 4.174 -12.787 27.697 1.00 91.56 793 HIS A C 1
ATOM 6327 O O . HIS A 1 793 ? 4.673 -12.862 28.819 1.00 91.56 793 HIS A O 1
ATOM 6333 N N . LEU A 1 794 ? 3.413 -11.759 27.317 1.00 93.62 794 LEU A N 1
ATOM 6334 C CA . LEU A 1 794 ? 2.948 -10.745 28.266 1.00 93.62 794 LEU A CA 1
ATOM 6335 C C . LEU A 1 794 ? 2.099 -11.383 29.385 1.00 93.62 794 LEU A C 1
ATOM 6337 O O . LEU A 1 794 ? 1.240 -12.237 29.119 1.00 93.62 794 LEU A O 1
ATOM 6341 N N . ASP A 1 795 ? 2.345 -10.925 30.613 1.00 92.88 795 ASP A N 1
ATOM 6342 C CA . ASP A 1 795 ? 1.606 -11.288 31.827 1.00 92.88 795 ASP A CA 1
ATOM 6343 C C . ASP A 1 795 ? 0.553 -10.210 32.165 1.00 92.88 795 ASP A C 1
ATOM 6345 O O . ASP A 1 795 ? 0.605 -9.103 31.618 1.00 92.88 795 ASP A O 1
ATOM 6349 N N . PRO A 1 796 ? -0.428 -10.487 33.041 1.00 92.62 796 PRO A N 1
ATOM 6350 C CA . PRO A 1 796 ? -1.318 -9.460 33.581 1.00 92.62 796 PRO A CA 1
ATOM 6351 C C . PRO A 1 796 ? -0.559 -8.389 34.382 1.00 92.62 796 PRO A C 1
ATOM 6353 O O . PRO A 1 796 ? 0.335 -8.719 35.162 1.00 92.62 796 PRO A O 1
ATOM 6356 N N . VAL A 1 797 ? -0.921 -7.110 34.229 1.00 89.19 797 VAL A N 1
ATOM 6357 C CA . VAL A 1 797 ? -0.309 -6.019 35.010 1.00 89.19 797 VAL A CA 1
ATOM 6358 C C . VAL A 1 797 ? -0.812 -6.025 36.456 1.00 89.19 797 VAL A C 1
ATOM 6360 O O . VAL A 1 797 ? -2.012 -6.017 36.717 1.00 89.19 797 VAL A O 1
ATOM 6363 N N . SER A 1 798 ? 0.110 -5.988 37.417 1.00 71.06 798 SER A N 1
ATOM 6364 C CA . SER A 1 798 ? -0.185 -6.085 38.856 1.00 71.06 798 SER A CA 1
ATOM 6365 C C . SER A 1 798 ? -0.616 -4.767 39.523 1.00 71.06 798 SER A C 1
ATOM 6367 O O . SER A 1 798 ? -0.867 -4.751 40.724 1.00 71.06 798 SER A O 1
ATOM 6369 N N . GLY A 1 799 ? -0.713 -3.667 38.764 1.00 67.56 799 GLY A N 1
ATOM 6370 C CA . GLY A 1 799 ? -1.047 -2.323 39.266 1.00 67.56 799 GLY A CA 1
ATOM 6371 C C . GLY A 1 799 ? -2.357 -1.719 38.741 1.00 67.56 799 GLY A C 1
ATOM 6372 O O . GLY A 1 799 ? -2.575 -0.526 38.920 1.00 67.56 799 GLY A O 1
ATOM 6373 N N . GLY A 1 800 ? -3.209 -2.495 38.062 1.00 74.88 800 GLY A N 1
ATOM 6374 C CA . GLY A 1 800 ? -4.467 -1.995 37.491 1.00 74.88 800 GLY A CA 1
ATOM 6375 C C . GLY A 1 800 ? -4.281 -0.935 36.392 1.00 74.88 800 GLY A C 1
ATOM 6376 O O . GLY A 1 800 ? -3.232 -0.857 35.745 1.00 74.88 800 GLY A O 1
ATOM 6377 N N . SER A 1 801 ? -5.317 -0.124 36.158 1.00 73.44 801 SER A N 1
ATOM 6378 C CA . SER A 1 801 ? -5.400 0.780 34.999 1.00 73.44 801 SER A CA 1
ATOM 6379 C C . SER A 1 801 ? -4.373 1.923 35.000 1.00 73.44 801 SER A C 1
ATOM 6381 O O . SER A 1 801 ? -4.028 2.417 33.928 1.00 73.44 801 SER A O 1
ATOM 6383 N N . SER A 1 802 ? -3.811 2.295 36.153 1.00 77.38 802 SER A N 1
ATOM 6384 C CA . SER A 1 802 ? -2.748 3.309 36.275 1.00 77.38 802 SER A CA 1
ATOM 6385 C C . SER A 1 802 ? -1.328 2.765 36.052 1.00 77.38 802 SER A C 1
ATOM 6387 O O . SER A 1 802 ? -0.370 3.534 36.043 1.00 77.38 802 SER A O 1
ATOM 6389 N N . SER A 1 803 ? -1.154 1.451 35.861 1.00 84.06 803 SER A N 1
ATOM 6390 C CA . SER A 1 803 ? 0.168 0.868 35.614 1.00 84.06 803 SER A CA 1
ATOM 6391 C C . SER A 1 803 ? 0.674 1.168 34.199 1.00 84.06 803 SER A C 1
ATOM 6393 O O . SER A 1 803 ? -0.017 0.872 33.223 1.00 84.06 803 SER A O 1
ATOM 6395 N N . GLU A 1 804 ? 1.905 1.679 34.083 1.00 88.56 804 GLU A N 1
ATOM 6396 C CA . GLU A 1 804 ? 2.608 1.867 32.799 1.00 88.56 804 GLU A CA 1
ATOM 6397 C C . GLU A 1 804 ? 3.469 0.660 32.384 1.00 88.56 804 GLU A C 1
ATOM 6399 O O . GLU A 1 804 ? 4.085 0.680 31.321 1.00 88.56 804 GLU A O 1
ATOM 6404 N N . ALA A 1 805 ? 3.510 -0.400 33.199 1.00 89.62 805 ALA A N 1
ATOM 6405 C CA . ALA A 1 805 ? 4.322 -1.586 32.938 1.00 89.62 805 ALA A CA 1
ATOM 6406 C C . ALA A 1 805 ? 3.849 -2.364 31.695 1.00 89.62 805 ALA A C 1
ATOM 6408 O O . ALA A 1 805 ? 2.659 -2.388 31.368 1.00 89.62 805 ALA A O 1
ATOM 6409 N N . TYR A 1 806 ? 4.781 -3.058 31.032 1.00 92.88 806 TYR A N 1
ATOM 6410 C CA . TYR A 1 806 ? 4.440 -4.013 29.977 1.00 92.88 806 TYR A CA 1
ATOM 6411 C C . TYR A 1 806 ? 3.595 -5.161 30.534 1.00 92.88 806 TYR A C 1
ATOM 6413 O O . TYR A 1 806 ? 3.904 -5.728 31.582 1.00 92.88 806 TYR A O 1
ATOM 6421 N N . GLY A 1 807 ? 2.543 -5.525 29.807 1.00 94.69 807 GLY A N 1
ATOM 6422 C CA . GLY A 1 807 ? 1.594 -6.544 30.226 1.00 94.69 807 GLY A CA 1
ATOM 6423 C C . GLY A 1 807 ? 0.200 -6.338 29.643 1.00 94.69 807 GLY A C 1
ATOM 6424 O O . GLY A 1 807 ? -0.016 -5.538 28.730 1.00 94.69 807 GLY A O 1
ATOM 6425 N N . THR A 1 808 ? -0.757 -7.083 30.188 1.00 95.25 808 THR A N 1
ATOM 6426 C CA . THR A 1 808 ? -2.173 -7.045 29.802 1.00 95.25 808 THR A CA 1
ATOM 6427 C C . THR A 1 808 ? -3.052 -6.573 30.957 1.00 95.25 808 THR A C 1
ATOM 6429 O O . THR A 1 808 ? -2.863 -6.977 32.101 1.00 95.25 808 THR A O 1
ATOM 6432 N N . LEU A 1 809 ? -4.029 -5.725 30.658 1.00 94.38 809 LEU A N 1
ATOM 6433 C CA . LEU A 1 809 ? -5.079 -5.278 31.568 1.00 94.38 809 LEU A CA 1
ATOM 6434 C C . LEU A 1 809 ? -6.420 -5.816 31.064 1.00 94.38 809 LEU A C 1
ATOM 6436 O O . LEU A 1 809 ? -6.719 -5.717 29.872 1.00 94.38 809 LEU A O 1
ATOM 6440 N N . GLN A 1 810 ? -7.217 -6.371 31.971 1.00 93.00 810 GLN A N 1
ATOM 6441 C CA . GLN A 1 810 ? -8.577 -6.856 31.731 1.00 93.00 810 GLN A CA 1
ATOM 6442 C C . GLN A 1 810 ? -9.392 -6.502 32.979 1.00 93.00 810 GLN A C 1
ATOM 6444 O O . GLN A 1 810 ? -9.095 -7.018 34.057 1.00 93.00 810 GLN A O 1
ATOM 6449 N N . ALA A 1 811 ? -10.344 -5.575 32.868 1.00 89.06 811 ALA A N 1
ATOM 6450 C CA . ALA A 1 811 ? -11.119 -5.081 34.005 1.00 89.06 811 ALA A CA 1
ATOM 6451 C C . ALA A 1 811 ? -12.518 -4.637 33.550 1.00 89.06 811 ALA A C 1
ATOM 6453 O O . ALA A 1 811 ? -12.661 -3.607 32.903 1.00 89.06 811 ALA A O 1
ATOM 6454 N N . GLY A 1 812 ? -13.562 -5.406 33.877 1.00 90.25 812 GLY A N 1
ATOM 6455 C CA . GLY A 1 812 ? -14.933 -5.087 33.451 1.00 90.25 812 GLY A CA 1
ATOM 6456 C C . GLY A 1 812 ? -15.022 -4.882 31.935 1.00 90.25 812 GLY A C 1
ATOM 6457 O O . GLY A 1 812 ? -14.581 -5.744 31.177 1.00 90.25 812 GLY A O 1
ATOM 6458 N N . GLY A 1 813 ? -15.542 -3.729 31.508 1.00 93.38 813 GLY A N 1
ATOM 6459 C CA . GLY A 1 813 ? -15.628 -3.312 30.104 1.00 93.38 813 GLY A CA 1
ATOM 6460 C C . GLY A 1 813 ? -14.383 -2.632 29.523 1.00 93.38 813 GLY A C 1
ATOM 6461 O O . GLY A 1 813 ? -14.487 -2.011 28.470 1.00 93.38 813 GLY A O 1
ATOM 6462 N N . GLU A 1 814 ? -13.209 -2.709 30.158 1.00 94.06 814 GLU A N 1
ATOM 6463 C CA . GLU A 1 814 ? -11.955 -2.202 29.584 1.00 94.06 814 GLU A CA 1
ATOM 6464 C C . GLU A 1 814 ? -10.868 -3.274 29.459 1.00 94.06 814 GLU A C 1
ATOM 6466 O O . GLU A 1 814 ? -10.690 -4.150 30.310 1.00 94.06 814 GLU A O 1
ATOM 6471 N N . THR A 1 815 ? -10.091 -3.189 28.379 1.00 95.62 815 THR A N 1
ATOM 6472 C CA . THR A 1 815 ? -8.874 -3.984 28.211 1.00 95.62 815 THR A CA 1
ATOM 6473 C C . THR A 1 815 ? -7.810 -3.229 27.428 1.00 95.62 815 THR A C 1
ATOM 6475 O O . THR A 1 815 ? -8.097 -2.405 26.557 1.00 95.62 815 THR A O 1
ATOM 6478 N N . ARG A 1 816 ? -6.549 -3.496 27.764 1.00 95.75 816 ARG A N 1
ATOM 6479 C CA . ARG A 1 816 ? -5.384 -2.790 27.235 1.00 95.75 816 ARG A CA 1
ATOM 6480 C C . ARG A 1 816 ? -4.174 -3.712 27.227 1.00 95.75 816 ARG A C 1
ATOM 6482 O O . ARG A 1 816 ? -4.015 -4.546 28.115 1.00 95.75 816 ARG A O 1
ATOM 6489 N N . VAL A 1 817 ? -3.300 -3.531 26.250 1.00 96.38 817 VAL A N 1
ATOM 6490 C CA . VAL A 1 817 ? -2.015 -4.219 26.145 1.00 96.38 817 VAL A CA 1
ATOM 6491 C C . VAL A 1 817 ? -0.921 -3.169 26.000 1.00 96.38 817 VAL A C 1
ATOM 6493 O O . VAL A 1 817 ? -0.987 -2.320 25.112 1.00 96.38 817 VAL A O 1
ATOM 6496 N N . THR A 1 818 ? 0.083 -3.252 26.869 1.00 95.50 818 THR A N 1
ATOM 6497 C CA . THR A 1 818 ? 1.277 -2.398 26.874 1.00 95.50 818 THR A CA 1
ATOM 6498 C C . THR A 1 818 ? 2.485 -3.276 26.551 1.00 95.50 818 THR A C 1
ATOM 6500 O O . THR A 1 818 ? 2.684 -4.313 27.185 1.00 95.50 818 THR A O 1
ATOM 6503 N N . SER A 1 819 ? 3.304 -2.888 25.576 1.00 94.19 819 SER A N 1
ATOM 6504 C CA . SER A 1 819 ? 4.516 -3.622 25.186 1.00 94.19 819 SER A CA 1
ATOM 6505 C C . SER A 1 819 ? 5.569 -2.680 24.596 1.00 94.19 819 SER A C 1
ATOM 6507 O O . SER A 1 819 ? 5.321 -1.482 24.443 1.00 94.19 819 SER A O 1
ATOM 6509 N N . LYS A 1 820 ? 6.721 -3.221 24.178 1.00 92.19 820 LYS A N 1
ATOM 6510 C CA . LYS A 1 820 ? 7.754 -2.447 23.467 1.00 92.19 820 LYS A CA 1
ATOM 6511 C C . LYS A 1 820 ? 7.259 -1.768 22.180 1.00 92.19 820 LYS A C 1
ATOM 6513 O O . LYS A 1 820 ? 7.866 -0.792 21.772 1.00 92.19 820 LYS A O 1
ATOM 6518 N N . ALA A 1 821 ? 6.170 -2.258 21.576 1.00 92.62 821 ALA A N 1
ATOM 6519 C CA . ALA A 1 821 ? 5.536 -1.675 20.387 1.00 92.62 821 ALA A CA 1
ATOM 6520 C C . ALA A 1 821 ? 4.616 -0.476 20.704 1.00 92.62 821 ALA A C 1
ATOM 6522 O O . ALA A 1 821 ? 4.099 0.175 19.796 1.00 92.62 821 ALA A O 1
ATOM 6523 N N . GLY A 1 822 ? 4.394 -0.184 21.990 1.00 94.62 822 GLY A N 1
ATOM 6524 C CA . GLY A 1 822 ? 3.487 0.854 22.470 1.00 94.62 822 GLY A CA 1
ATOM 6525 C C . GLY A 1 822 ? 2.272 0.270 23.188 1.00 94.62 822 GLY A C 1
ATOM 6526 O O . GLY A 1 822 ? 2.335 -0.810 23.786 1.00 94.62 822 GLY A O 1
ATOM 6527 N N . VAL A 1 823 ? 1.161 1.000 23.135 1.00 95.88 823 VAL A N 1
ATOM 6528 C CA . VAL A 1 823 ? -0.086 0.691 23.839 1.00 95.88 823 VAL A CA 1
ATOM 6529 C C . VAL A 1 823 ? -1.249 0.633 22.860 1.00 95.88 823 VAL A C 1
ATOM 6531 O O . VAL A 1 823 ? -1.458 1.560 22.080 1.00 95.88 823 VAL A O 1
ATOM 6534 N N . SER A 1 824 ? -2.063 -0.415 22.965 1.00 97.31 824 SER A N 1
ATOM 6535 C CA . SER A 1 824 ? -3.405 -0.445 22.381 1.00 97.31 824 SER A CA 1
ATOM 6536 C C . SER A 1 824 ? -4.423 -0.860 23.435 1.00 97.31 824 SER A C 1
ATOM 6538 O O . SER A 1 824 ? -4.128 -1.684 24.300 1.00 97.31 824 SER A O 1
ATOM 6540 N N . GLY A 1 825 ? -5.627 -0.302 23.376 1.00 97.12 825 GLY A N 1
ATOM 6541 C CA . GLY A 1 825 ? -6.714 -0.700 24.260 1.00 97.12 825 GLY A CA 1
ATOM 6542 C C . GLY A 1 825 ? -8.079 -0.303 23.728 1.00 97.12 825 GLY A C 1
ATOM 6543 O O . GLY A 1 825 ? -8.197 0.444 22.758 1.00 97.12 825 GLY A O 1
ATOM 6544 N N . ILE A 1 826 ? -9.109 -0.841 24.366 1.00 97.88 826 ILE A N 1
ATOM 6545 C CA . ILE A 1 826 ? -10.508 -0.615 24.028 1.00 97.88 826 ILE A CA 1
ATOM 6546 C C . ILE A 1 826 ? -11.341 -0.574 25.310 1.00 97.88 826 ILE A C 1
ATOM 6548 O O . ILE A 1 826 ? -11.074 -1.307 26.266 1.00 97.88 826 ILE A O 1
ATOM 6552 N N . VAL A 1 827 ? -12.319 0.325 25.325 1.00 97.19 827 VAL A N 1
ATOM 6553 C CA . VAL A 1 827 ? -13.208 0.608 26.452 1.00 97.19 827 VAL A CA 1
ATOM 6554 C C . VAL A 1 827 ? -14.641 0.603 25.944 1.00 97.19 827 VAL A C 1
ATOM 6556 O O . VAL A 1 827 ? -14.944 1.234 24.927 1.00 97.19 827 VAL A O 1
ATOM 6559 N N . ASP A 1 828 ? -15.513 -0.101 26.656 1.00 96.81 828 ASP A N 1
ATOM 6560 C CA . ASP A 1 828 ? -16.949 -0.050 26.441 1.00 96.81 828 ASP A CA 1
ATOM 6561 C C . ASP A 1 828 ? -17.541 1.222 27.062 1.00 96.81 828 ASP A C 1
ATOM 6563 O O . ASP A 1 828 ? -17.302 1.524 28.231 1.00 96.81 828 ASP A O 1
ATOM 6567 N N . LEU A 1 829 ? -18.312 1.961 26.268 1.00 95.50 829 LEU A N 1
ATOM 6568 C CA . LEU A 1 829 ? -19.083 3.136 26.679 1.00 95.50 829 LEU A CA 1
ATOM 6569 C C . LEU A 1 829 ? -20.596 2.912 26.482 1.00 95.50 829 LEU A C 1
ATOM 6571 O O . LEU A 1 829 ? -21.371 3.867 26.481 1.00 95.50 829 LEU A O 1
ATOM 6575 N N . SER A 1 830 ? -21.028 1.667 26.254 1.00 91.06 830 SER A N 1
ATOM 6576 C CA . SER A 1 830 ? -22.435 1.330 26.012 1.00 91.06 830 SER A CA 1
ATOM 6577 C C . SER A 1 830 ? -23.266 1.522 27.295 1.00 91.06 830 SER A C 1
ATOM 6579 O O . SER A 1 830 ? -22.945 0.918 28.316 1.00 91.06 830 SER A O 1
ATOM 6581 N N . PRO A 1 831 ? -24.349 2.325 27.285 1.00 79.12 831 PRO A N 1
ATOM 6582 C CA . PRO A 1 831 ? -25.091 2.661 28.507 1.00 79.12 831 PRO A CA 1
ATOM 6583 C C . PRO A 1 831 ? -26.031 1.555 29.021 1.00 79.12 831 PRO A C 1
ATOM 6585 O O . PRO A 1 831 ? -26.494 1.641 30.156 1.00 79.12 831 PRO A O 1
ATOM 6588 N N . PHE A 1 832 ? -26.347 0.547 28.198 1.00 73.88 832 PHE A N 1
ATOM 6589 C CA . PHE A 1 832 ? -27.359 -0.483 28.501 1.00 73.88 832 PHE A CA 1
ATOM 6590 C C . PHE A 1 832 ? -26.877 -1.929 28.298 1.00 73.88 832 PHE A C 1
ATOM 6592 O O . PHE A 1 832 ? -27.606 -2.864 28.614 1.00 73.88 832 PHE A O 1
ATOM 6599 N N . GLU A 1 833 ? -25.671 -2.120 27.761 1.00 72.38 833 GLU A N 1
ATOM 6600 C CA . GLU A 1 833 ? -25.129 -3.418 27.349 1.00 72.38 833 GLU A CA 1
ATOM 6601 C C . GLU A 1 833 ? -23.738 -3.577 27.967 1.00 72.38 833 GLU A C 1
ATOM 6603 O O . GLU A 1 833 ? -22.835 -2.813 27.637 1.00 72.38 833 GLU A O 1
ATOM 6608 N N . GLU A 1 834 ? -23.540 -4.552 28.855 1.00 80.50 834 GLU A N 1
ATOM 6609 C CA . GLU A 1 834 ? -22.221 -4.811 29.445 1.00 80.50 834 GLU A CA 1
ATOM 6610 C C . GLU A 1 834 ? -21.416 -5.783 28.571 1.00 80.50 834 GLU A C 1
ATOM 6612 O O . GLU A 1 834 ? -21.742 -6.970 28.466 1.00 80.50 834 GLU A O 1
ATOM 6617 N N . ARG A 1 835 ? -20.320 -5.308 27.965 1.00 94.25 835 ARG A N 1
ATOM 6618 C CA . ARG A 1 835 ? -19.297 -6.176 27.359 1.00 94.25 835 ARG A CA 1
ATOM 6619 C C . ARG A 1 835 ? -18.114 -6.351 28.308 1.00 94.25 835 ARG A C 1
ATOM 6621 O O . ARG A 1 835 ? -17.793 -5.476 29.102 1.00 94.25 835 ARG A O 1
ATOM 6628 N N . SER A 1 836 ? -17.427 -7.484 28.190 1.00 94.75 836 SER A N 1
ATOM 6629 C CA . SER A 1 836 ? -16.198 -7.778 28.939 1.00 94.75 836 SER A CA 1
ATOM 6630 C C . SER A 1 836 ? -14.950 -7.516 28.095 1.00 94.75 836 SER A C 1
ATOM 6632 O O . SER A 1 836 ? -14.866 -7.944 26.943 1.00 94.75 836 SER A O 1
ATOM 6634 N N . GLY A 1 837 ? -13.970 -6.820 28.667 1.00 94.56 837 GLY A N 1
ATOM 6635 C CA . GLY A 1 837 ? -12.660 -6.586 28.072 1.00 94.56 837 GLY A CA 1
ATOM 6636 C C . GLY A 1 837 ? -11.719 -7.770 28.290 1.00 94.56 837 GLY A C 1
ATOM 6637 O O . GLY A 1 837 ? -11.411 -8.122 29.428 1.00 94.56 837 GLY A O 1
ATOM 6638 N N . ILE A 1 838 ? -11.220 -8.350 27.198 1.00 93.50 838 ILE A N 1
ATOM 6639 C CA . ILE A 1 838 ? -10.308 -9.499 27.188 1.00 93.50 838 ILE A CA 1
ATOM 6640 C C . ILE A 1 838 ? -9.061 -9.238 26.331 1.00 93.50 838 ILE A C 1
ATOM 6642 O O . ILE A 1 838 ? -9.137 -8.649 25.252 1.00 93.50 838 ILE A O 1
ATOM 6646 N N . ALA A 1 839 ? -7.899 -9.716 26.782 1.00 93.25 839 ALA A N 1
ATOM 6647 C CA . ALA A 1 839 ? -6.636 -9.593 26.051 1.00 93.25 839 ALA A CA 1
ATOM 6648 C C . ALA A 1 839 ? -6.306 -10.922 25.353 1.00 93.25 839 ALA A C 1
ATOM 6650 O O . ALA A 1 839 ? -5.716 -11.827 25.947 1.00 93.25 839 ALA A O 1
ATOM 6651 N N . LEU A 1 840 ? -6.715 -11.052 24.091 1.00 89.56 840 LEU A N 1
ATOM 6652 C CA . LEU A 1 840 ? -6.572 -12.286 23.317 1.00 89.56 840 LEU A CA 1
ATOM 6653 C C . LEU A 1 840 ? -5.143 -12.450 22.806 1.00 89.56 840 LEU A C 1
ATOM 6655 O O . LEU A 1 840 ? -4.600 -11.546 22.176 1.00 89.56 840 LEU A O 1
ATOM 6659 N N . ARG A 1 841 ? -4.538 -13.623 23.006 1.00 88.56 841 ARG A N 1
ATOM 6660 C CA . ARG A 1 841 ? -3.294 -13.986 22.312 1.00 88.56 841 ARG A CA 1
ATOM 6661 C C . ARG A 1 841 ? -3.660 -14.379 20.883 1.00 88.56 841 ARG A C 1
ATOM 6663 O O . ARG A 1 841 ? -4.413 -15.327 20.696 1.00 88.56 841 ARG A O 1
ATOM 6670 N N . ALA A 1 842 ? -3.171 -13.633 19.897 1.00 84.94 842 ALA A N 1
ATOM 6671 C CA . ALA A 1 842 ? -3.420 -13.955 18.499 1.00 84.94 842 ALA A CA 1
ATOM 6672 C C . ALA A 1 842 ? -2.573 -15.161 18.070 1.00 84.94 842 ALA A C 1
ATOM 6674 O O . ALA A 1 842 ? -1.468 -15.363 18.588 1.00 84.94 842 ALA A O 1
ATOM 6675 N N . ASP A 1 843 ? -3.071 -15.933 17.102 1.00 83.12 843 ASP A N 1
ATOM 6676 C CA . ASP A 1 843 ? -2.310 -17.038 16.523 1.00 83.12 843 ASP A CA 1
ATOM 6677 C C . ASP A 1 843 ? -1.043 -16.509 15.826 1.00 83.12 843 ASP A C 1
ATOM 6679 O O . ASP A 1 843 ? -0.966 -15.353 15.386 1.00 83.12 843 ASP A O 1
ATOM 6683 N N . ALA A 1 844 ? -0.010 -17.341 15.770 1.00 87.19 844 ALA A N 1
ATOM 6684 C CA . ALA A 1 844 ? 1.273 -16.967 15.212 1.00 87.19 844 ALA A CA 1
ATOM 6685 C C . ALA A 1 844 ? 1.144 -16.612 13.723 1.00 87.19 844 ALA A C 1
ATOM 6687 O O . ALA A 1 844 ? 0.465 -17.269 12.939 1.00 87.19 844 ALA A O 1
ATOM 6688 N N . ASN A 1 845 ? 1.874 -15.582 13.307 1.00 89.94 845 ASN A N 1
ATOM 6689 C CA . ASN A 1 845 ? 1.910 -15.107 11.923 1.00 89.94 845 ASN A CA 1
ATOM 6690 C C . ASN A 1 845 ? 0.566 -14.568 11.372 1.00 89.94 845 ASN A C 1
ATOM 6692 O O . ASN A 1 845 ? 0.318 -14.597 10.163 1.00 89.94 845 ASN A O 1
ATOM 6696 N N . THR A 1 846 ? -0.309 -14.061 12.242 1.00 89.75 846 THR A N 1
ATOM 6697 C CA . THR A 1 846 ? -1.569 -13.397 11.856 1.00 89.75 846 THR A CA 1
ATOM 6698 C C . THR A 1 846 ? -1.386 -11.890 11.640 1.00 89.75 846 THR A C 1
ATOM 6700 O O . THR A 1 846 ? -1.792 -11.372 10.600 1.00 89.75 846 THR A O 1
ATOM 6703 N N . SER A 1 847 ? -0.720 -11.172 12.555 1.00 93.56 847 SER A N 1
ATOM 6704 C CA . SER A 1 847 ? -0.366 -9.746 12.389 1.00 93.56 847 SER A CA 1
ATOM 6705 C C . SER A 1 847 ? 0.638 -9.533 11.256 1.00 93.56 847 SER A C 1
ATOM 6707 O O . SER A 1 847 ? 1.641 -10.238 11.165 1.00 93.56 847 SER A O 1
ATOM 6709 N N . LEU A 1 848 ? 0.426 -8.512 10.423 1.00 95.00 848 LEU A N 1
ATOM 6710 C CA . LEU A 1 848 ? 1.374 -8.104 9.377 1.00 95.00 848 LEU A CA 1
ATOM 6711 C C . LEU A 1 848 ? 2.741 -7.648 9.923 1.00 95.00 848 LEU A C 1
ATOM 6713 O O . LEU A 1 848 ? 3.736 -7.728 9.199 1.00 95.00 848 LEU A O 1
ATOM 6717 N N . ILE A 1 849 ? 2.785 -7.162 11.168 1.00 94.31 849 ILE A N 1
ATOM 6718 C CA . ILE A 1 849 ? 3.972 -6.551 11.786 1.00 94.31 849 ILE A CA 1
ATOM 6719 C C . ILE A 1 849 ? 4.654 -7.524 12.756 1.00 94.31 849 ILE A C 1
ATOM 6721 O O . ILE A 1 849 ? 5.864 -7.728 12.678 1.00 94.31 849 ILE A O 1
ATOM 6725 N N . TYR A 1 850 ? 3.886 -8.178 13.636 1.00 93.25 850 TYR A N 1
ATOM 6726 C CA . TYR A 1 850 ? 4.431 -8.972 14.742 1.00 93.25 850 TYR A CA 1
ATOM 6727 C C . TYR A 1 850 ? 4.065 -10.457 14.625 1.00 93.25 850 TYR A C 1
ATOM 6729 O O . TYR A 1 850 ? 2.906 -10.835 14.774 1.00 93.25 850 TYR A O 1
ATOM 6737 N N . ALA A 1 851 ? 5.059 -11.336 14.463 1.00 92.06 851 ALA A N 1
ATOM 6738 C CA . ALA A 1 851 ? 4.834 -12.787 14.367 1.00 92.06 851 ALA A CA 1
ATOM 6739 C C . ALA A 1 851 ? 4.136 -13.407 15.602 1.00 92.06 851 ALA A C 1
ATOM 6741 O O . ALA A 1 851 ? 3.553 -14.485 15.499 1.00 92.06 851 ALA A O 1
ATOM 6742 N N . ARG A 1 852 ? 4.173 -12.728 16.760 1.00 92.75 852 ARG A N 1
ATOM 6743 C CA . ARG A 1 852 ? 3.375 -13.032 17.959 1.00 92.75 852 ARG A CA 1
ATOM 6744 C C . ARG A 1 852 ? 2.765 -11.738 18.486 1.00 92.75 852 ARG A C 1
ATOM 6746 O O . ARG A 1 852 ? 3.505 -10.817 18.839 1.00 92.75 852 ARG A O 1
ATOM 6753 N N . SER A 1 853 ? 1.440 -11.669 18.551 1.00 93.75 853 SER A N 1
ATOM 6754 C CA . SER A 1 853 ? 0.715 -10.462 18.960 1.00 93.75 853 SER A CA 1
ATOM 6755 C C . SER A 1 853 ? -0.386 -10.752 19.981 1.00 93.75 853 SER A C 1
ATOM 6757 O O . SER A 1 853 ? -0.809 -11.896 20.155 1.00 93.75 853 SER A O 1
ATOM 6759 N N . VAL A 1 854 ? -0.814 -9.714 20.696 1.00 94.56 854 VAL A N 1
ATOM 6760 C CA . VAL A 1 854 ? -1.967 -9.744 21.605 1.00 94.56 854 VAL A CA 1
ATOM 6761 C C . VAL A 1 854 ? -2.936 -8.642 21.182 1.00 94.56 854 VAL A C 1
ATOM 6763 O O . VAL A 1 854 ? -2.515 -7.536 20.839 1.00 94.56 854 VAL A O 1
ATOM 6766 N N . LEU A 1 855 ? -4.228 -8.959 21.188 1.00 94.69 855 LEU A N 1
ATOM 6767 C CA . LEU A 1 855 ? -5.323 -8.113 20.731 1.00 94.69 855 LEU A CA 1
ATOM 6768 C C . LEU A 1 855 ? -6.280 -7.802 21.900 1.00 94.69 855 LEU A C 1
ATOM 6770 O O . LEU A 1 855 ? -7.019 -8.694 22.329 1.00 94.69 855 LEU A O 1
ATOM 6774 N N . PRO A 1 856 ? -6.315 -6.553 22.402 1.00 96.19 856 PRO A N 1
ATOM 6775 C CA . PRO A 1 856 ? -7.390 -6.097 23.281 1.00 96.19 856 PRO A CA 1
ATOM 6776 C C . PRO A 1 856 ? -8.738 -6.198 22.545 1.00 96.19 856 PRO A C 1
ATOM 6778 O O . PRO A 1 856 ? -8.860 -5.726 21.415 1.00 96.19 856 PRO A O 1
ATOM 6781 N N . THR A 1 857 ? -9.741 -6.834 23.151 1.00 95.38 857 THR A N 1
ATOM 6782 C CA . THR A 1 857 ? -11.065 -7.095 22.556 1.00 95.38 857 THR A CA 1
ATOM 6783 C C . THR A 1 857 ? -12.183 -6.874 23.575 1.00 95.38 857 THR A C 1
ATOM 6785 O O . THR A 1 857 ? -12.063 -7.321 24.710 1.00 95.38 857 THR A O 1
ATOM 6788 N N . LEU A 1 858 ? -13.297 -6.258 23.172 1.00 96.06 858 LEU A N 1
ATOM 6789 C CA . LEU A 1 858 ? -14.556 -6.301 23.932 1.00 96.06 858 LEU A CA 1
ATOM 6790 C C . LEU A 1 858 ? -15.412 -7.477 23.457 1.00 96.06 858 LEU A C 1
ATOM 6792 O O . LEU A 1 858 ? -15.575 -7.645 22.250 1.00 96.06 858 LEU A O 1
ATOM 6796 N N . ARG A 1 859 ? -15.994 -8.256 24.374 1.00 92.81 859 ARG A N 1
ATOM 6797 C CA . ARG A 1 859 ? -16.898 -9.376 24.065 1.00 92.81 859 ARG A CA 1
ATOM 6798 C C . ARG A 1 859 ? -18.251 -9.217 24.757 1.00 92.81 859 ARG A C 1
ATOM 6800 O O . ARG A 1 859 ? -18.289 -9.030 25.972 1.00 92.81 859 ARG A O 1
ATOM 6807 N N . GLY A 1 860 ? -19.342 -9.372 24.009 1.00 92.75 860 GLY A N 1
ATOM 6808 C CA . GLY A 1 860 ? -20.713 -9.339 24.528 1.00 92.75 860 GLY A CA 1
ATOM 6809 C C . GLY A 1 860 ? -21.573 -10.521 24.077 1.00 92.75 860 GLY A C 1
ATOM 6810 O O . GLY A 1 860 ? -21.237 -11.229 23.122 1.00 92.75 860 GLY A O 1
ATOM 6811 N N . HIS A 1 861 ? -22.695 -10.717 24.769 1.00 92.8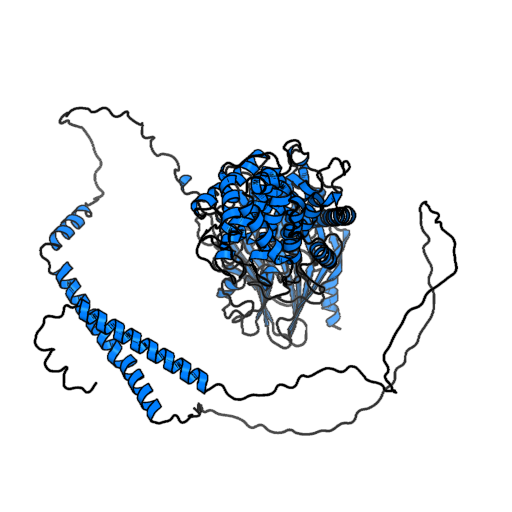8 861 HIS A N 1
ATOM 6812 C CA . HIS A 1 861 ? -23.785 -11.605 24.370 1.00 92.88 861 HIS A CA 1
ATOM 6813 C C . HIS A 1 861 ? -25.105 -10.841 24.485 1.00 92.88 861 HIS A C 1
ATOM 6815 O O . HIS A 1 861 ? -25.402 -10.296 25.544 1.00 92.88 861 HIS A O 1
ATOM 6821 N N . HIS A 1 862 ? -25.880 -10.809 23.402 1.00 90.56 862 HIS A N 1
ATOM 6822 C CA . HIS A 1 862 ? -26.998 -9.887 23.239 1.00 90.56 862 HIS A CA 1
ATOM 6823 C C . HIS A 1 862 ? -28.269 -10.636 22.813 1.00 90.56 862 HIS A C 1
ATOM 6825 O O . HIS A 1 862 ? -28.343 -11.197 21.714 1.00 90.56 862 HIS A O 1
ATOM 6831 N N . THR A 1 863 ? -29.296 -10.608 23.666 1.00 82.38 863 THR A N 1
ATOM 6832 C CA . THR A 1 863 ? -30.632 -11.143 23.363 1.00 82.38 863 THR A CA 1
ATOM 6833 C C . THR A 1 863 ? -31.509 -10.032 22.785 1.00 82.38 863 THR A C 1
ATOM 6835 O O . THR A 1 863 ? -32.085 -9.228 23.517 1.00 82.38 863 THR A O 1
ATOM 6838 N N . ILE A 1 864 ? -31.642 -9.991 21.461 1.00 75.81 864 ILE A N 1
ATOM 6839 C CA . ILE A 1 864 ? -32.266 -8.868 20.750 1.00 75.81 864 ILE A CA 1
ATOM 6840 C C . ILE A 1 864 ? -33.795 -9.043 20.721 1.00 75.81 864 ILE A C 1
ATOM 6842 O O . ILE A 1 864 ? -34.340 -9.832 19.952 1.00 75.81 864 ILE A O 1
ATOM 6846 N N . ARG A 1 865 ? -34.507 -8.323 21.603 1.00 66.50 865 ARG A N 1
ATOM 6847 C CA . ARG A 1 865 ? -35.964 -8.467 21.843 1.00 66.50 865 ARG A CA 1
ATOM 6848 C C . ARG A 1 865 ? -36.818 -7.411 21.129 1.00 66.50 865 ARG A C 1
ATOM 6850 O O . ARG A 1 865 ? -37.699 -6.807 21.733 1.00 66.50 865 ARG A O 1
ATOM 6857 N N . GLY A 1 866 ? -36.562 -7.183 19.841 1.00 68.81 866 GLY A N 1
ATOM 6858 C CA . GLY A 1 866 ? -37.329 -6.228 19.023 1.00 68.81 866 GLY A CA 1
ATOM 6859 C C . GLY A 1 866 ? -36.951 -4.750 19.206 1.00 68.81 866 GLY A C 1
ATOM 6860 O O . GLY A 1 866 ? -37.641 -3.881 18.680 1.00 68.81 866 GLY A O 1
ATOM 6861 N N . GLN A 1 867 ? -35.852 -4.469 19.907 1.00 78.31 867 GLN A N 1
ATOM 6862 C CA . GLN A 1 867 ? -35.186 -3.163 19.960 1.00 78.31 867 GLN A CA 1
ATOM 6863 C C . GLN A 1 867 ? -33.756 -3.309 19.425 1.00 78.31 867 GLN A C 1
ATOM 6865 O O . GLN A 1 867 ? -33.191 -4.400 19.484 1.00 78.31 867 GLN A O 1
ATOM 6870 N N . ASP A 1 868 ? -33.185 -2.233 18.881 1.00 88.00 868 ASP A N 1
ATOM 6871 C CA . ASP A 1 868 ? -31.802 -2.243 18.390 1.00 88.00 868 ASP A CA 1
ATOM 6872 C C . ASP A 1 868 ? -30.819 -2.276 19.567 1.00 88.00 868 ASP A C 1
ATOM 6874 O O . ASP A 1 868 ? -30.983 -1.530 20.534 1.00 88.00 868 ASP A O 1
ATOM 6878 N N . VAL A 1 869 ? -29.755 -3.066 19.441 1.00 91.50 869 VAL A N 1
ATOM 6879 C CA . VAL A 1 869 ? -28.629 -3.067 20.382 1.00 91.50 869 VAL A CA 1
ATOM 6880 C C . VAL A 1 869 ? -27.600 -2.029 19.947 1.00 91.50 869 VAL A C 1
ATOM 6882 O O . VAL A 1 869 ? -27.212 -1.985 18.778 1.00 91.50 869 VAL A O 1
ATOM 6885 N N . TRP A 1 870 ? -27.145 -1.201 20.887 1.00 94.25 870 TRP A N 1
ATOM 6886 C CA . TRP A 1 870 ? -26.131 -0.173 20.654 1.00 94.25 870 TRP A CA 1
ATOM 6887 C C . TRP A 1 870 ? -24.823 -0.551 21.343 1.00 94.25 870 TRP A C 1
ATOM 6889 O O . TRP A 1 870 ? -24.770 -0.655 22.564 1.00 94.25 870 TRP A O 1
ATOM 6899 N N . LEU A 1 871 ? -23.770 -0.731 20.547 1.00 96.38 871 LEU A N 1
ATOM 6900 C CA . LEU A 1 871 ? -22.415 -1.016 21.014 1.00 96.38 871 LEU A CA 1
ATOM 6901 C C . LEU A 1 871 ? -21.559 0.230 20.780 1.00 96.38 871 LEU A C 1
ATOM 6903 O O . LEU A 1 871 ? -21.433 0.677 19.638 1.00 96.38 871 LEU A O 1
ATOM 6907 N N . ILE A 1 872 ? -20.989 0.799 21.838 1.00 97.31 872 ILE A N 1
ATOM 6908 C CA . ILE A 1 872 ? -20.219 2.048 21.797 1.00 97.31 872 ILE A CA 1
ATOM 6909 C C . ILE A 1 872 ? -18.807 1.767 22.302 1.00 97.31 872 ILE A C 1
ATOM 6911 O O . ILE A 1 872 ? -18.608 1.471 23.477 1.00 97.31 872 ILE A O 1
ATOM 6915 N N . SER A 1 873 ? -17.819 1.845 21.416 1.00 97.56 873 SER A N 1
ATOM 6916 C CA . SER A 1 873 ? -16.428 1.491 21.708 1.00 97.56 873 SER A CA 1
ATOM 6917 C C . SER A 1 873 ? -15.504 2.684 21.530 1.00 97.56 873 SER A C 1
ATOM 6919 O O . SER A 1 873 ? -15.401 3.236 20.432 1.00 97.56 873 SER A O 1
ATOM 6921 N N . ALA A 1 874 ? -14.768 3.035 22.583 1.00 97.94 874 ALA A N 1
ATOM 6922 C CA . ALA A 1 874 ? -13.619 3.927 22.491 1.00 97.94 874 ALA A CA 1
ATOM 6923 C C . ALA A 1 874 ? -12.341 3.096 22.343 1.00 97.94 874 ALA A C 1
ATOM 6925 O O . ALA A 1 874 ? -12.116 2.155 23.103 1.00 97.94 874 ALA A O 1
ATOM 6926 N N . VAL A 1 875 ? -11.502 3.432 21.363 1.00 98.25 875 VAL A N 1
ATOM 6927 C CA . VAL A 1 875 ? -10.285 2.677 21.028 1.00 98.25 875 VAL A CA 1
ATOM 6928 C C . VAL A 1 875 ? -9.063 3.582 21.117 1.00 98.25 875 VAL A C 1
ATOM 6930 O O . VAL A 1 875 ? -8.977 4.577 20.397 1.00 98.25 875 VAL A O 1
ATOM 6933 N N . PHE A 1 876 ? -8.108 3.196 21.961 1.00 97.12 876 PHE A N 1
ATOM 6934 C CA . PHE A 1 876 ? -6.844 3.894 22.185 1.00 97.12 876 PHE A CA 1
ATOM 6935 C C . PHE A 1 876 ? -5.699 3.248 21.409 1.00 97.12 876 PHE A C 1
ATOM 6937 O O . PHE A 1 876 ? -5.584 2.015 21.341 1.00 97.12 876 PHE A O 1
ATOM 6944 N N . GLY A 1 877 ? -4.797 4.076 20.889 1.00 95.88 877 GLY A N 1
ATOM 6945 C CA . GLY A 1 877 ? -3.551 3.611 20.292 1.00 95.88 877 GLY A CA 1
ATOM 6946 C C . GLY A 1 877 ? -2.443 4.644 20.412 1.00 95.88 877 GLY A C 1
ATOM 6947 O O . GLY A 1 877 ? -2.554 5.723 19.835 1.00 95.88 877 GLY A O 1
ATOM 6948 N N . LEU A 1 878 ? -1.363 4.275 21.100 1.00 95.00 878 LEU A N 1
ATOM 6949 C CA . LEU A 1 878 ? -0.125 5.042 21.200 1.00 95.00 878 LEU A CA 1
ATOM 6950 C C . LEU A 1 878 ? 1.051 4.162 20.754 1.00 95.00 878 LEU A C 1
ATOM 6952 O O . LEU A 1 878 ? 1.461 3.282 21.514 1.00 95.00 878 LEU A O 1
ATOM 6956 N N . PRO A 1 879 ? 1.582 4.355 19.537 1.00 94.12 879 PRO A N 1
ATOM 6957 C CA . PRO A 1 879 ? 2.802 3.700 19.079 1.00 94.12 879 PRO A CA 1
ATOM 6958 C C . PRO A 1 879 ? 3.990 3.942 20.013 1.00 94.12 879 PRO A C 1
ATOM 6960 O O . PRO A 1 879 ? 4.054 4.947 20.724 1.00 94.12 879 PRO A O 1
ATOM 6963 N N . ALA A 1 880 ? 4.956 3.028 19.987 1.00 91.25 880 ALA A N 1
ATOM 6964 C CA . ALA A 1 880 ? 6.225 3.232 20.669 1.00 91.25 880 ALA A CA 1
ATOM 6965 C C . ALA A 1 880 ? 7.034 4.401 20.097 1.00 91.25 880 ALA A C 1
ATOM 6967 O O . ALA A 1 880 ? 6.930 4.739 18.914 1.00 91.25 880 ALA A O 1
ATOM 6968 N N . VAL A 1 881 ? 7.923 4.941 20.932 1.00 83.94 881 VAL A N 1
ATOM 6969 C CA . VAL A 1 881 ? 9.030 5.777 20.469 1.00 83.94 881 VAL A CA 1
ATOM 6970 C C . VAL A 1 881 ? 9.943 4.904 19.608 1.00 83.94 881 VAL A C 1
ATOM 6972 O O . VAL A 1 881 ? 10.550 3.943 20.094 1.00 83.94 881 VAL A O 1
ATOM 6975 N N . TYR A 1 882 ? 9.999 5.230 18.319 1.00 80.19 882 TYR A N 1
ATOM 6976 C CA . TYR A 1 882 ? 10.782 4.520 17.316 1.00 80.19 882 TYR A CA 1
ATOM 6977 C C . TYR A 1 882 ? 12.094 5.261 17.064 1.00 80.19 882 TYR A C 1
ATOM 6979 O O . TYR A 1 882 ? 12.103 6.399 16.590 1.00 80.19 882 TYR A O 1
ATOM 6987 N N . ASP A 1 883 ? 13.211 4.610 17.367 1.00 75.81 883 ASP A N 1
ATOM 6988 C CA . ASP A 1 883 ? 14.527 5.118 17.011 1.00 75.81 883 ASP A CA 1
ATOM 6989 C C . ASP A 1 883 ? 14.734 4.956 15.497 1.00 75.81 883 ASP A C 1
ATOM 6991 O O . ASP A 1 883 ? 14.932 3.855 14.979 1.00 75.81 883 ASP A O 1
ATOM 6995 N N . THR A 1 884 ? 14.687 6.072 14.767 1.00 69.25 884 THR A N 1
ATOM 6996 C CA . THR A 1 884 ? 14.866 6.066 13.307 1.00 69.25 884 THR A CA 1
ATOM 6997 C C . THR A 1 884 ? 16.293 5.732 12.862 1.00 69.25 884 THR A C 1
ATOM 6999 O O . THR A 1 884 ? 16.478 5.372 11.695 1.00 69.25 884 THR A O 1
ATOM 7002 N N . GLU A 1 885 ? 17.297 5.784 13.744 1.00 68.00 885 GLU A N 1
ATOM 7003 C CA . GLU A 1 885 ? 18.687 5.419 13.451 1.00 68.00 885 GLU A CA 1
ATOM 7004 C C . GLU A 1 885 ? 18.934 3.923 13.662 1.00 68.00 885 GLU A C 1
ATOM 7006 O O . GLU A 1 885 ? 19.443 3.276 12.744 1.00 68.00 885 GLU A O 1
ATOM 7011 N N . THR A 1 886 ? 18.505 3.350 14.789 1.00 66.62 886 THR A N 1
ATOM 7012 C CA . THR A 1 886 ? 18.711 1.918 15.092 1.00 66.62 886 THR A CA 1
ATOM 7013 C C . THR A 1 886 ? 17.577 1.002 14.620 1.00 66.62 886 THR A C 1
ATOM 7015 O O . THR A 1 886 ? 17.797 -0.192 14.426 1.00 66.62 886 THR A O 1
ATOM 7018 N N . GLY A 1 887 ? 16.375 1.540 14.389 1.00 67.88 887 GLY A N 1
ATOM 7019 C CA . GLY A 1 887 ? 15.164 0.771 14.074 1.00 67.88 887 GLY A CA 1
ATOM 7020 C C . GLY A 1 887 ? 14.505 0.109 15.291 1.00 67.88 887 GLY A C 1
ATOM 7021 O O . GLY A 1 887 ? 13.678 -0.787 15.120 1.00 67.88 887 GLY A O 1
ATOM 7022 N N . ILE A 1 888 ? 14.886 0.504 16.511 1.00 74.12 888 ILE A N 1
ATOM 7023 C CA . ILE A 1 888 ? 14.426 -0.107 17.763 1.00 74.12 888 ILE A CA 1
ATOM 7024 C C . ILE A 1 888 ? 13.198 0.633 18.314 1.00 74.12 888 ILE A C 1
ATOM 7026 O O . ILE A 1 888 ? 13.158 1.860 18.384 1.00 74.12 888 ILE A O 1
ATOM 7030 N N . GLU A 1 889 ? 12.201 -0.134 18.756 1.00 81.06 889 GLU A N 1
ATOM 7031 C CA . GLU A 1 889 ? 11.041 0.360 19.506 1.00 81.06 889 GLU A CA 1
ATOM 7032 C C . GLU A 1 889 ? 11.329 0.298 21.015 1.00 81.06 889 GLU A C 1
ATOM 7034 O O . GLU A 1 889 ? 11.693 -0.764 21.528 1.00 81.06 889 GLU A O 1
ATOM 7039 N N . SER A 1 890 ? 11.154 1.412 21.733 1.00 81.50 890 SER A N 1
ATOM 7040 C CA . SER A 1 890 ? 11.443 1.515 23.179 1.00 81.50 890 SER A CA 1
ATOM 7041 C C . SER A 1 890 ? 10.197 1.603 24.078 1.00 81.50 890 SER A C 1
ATOM 7043 O O . SER A 1 890 ? 10.294 1.987 25.241 1.00 81.50 890 SER A O 1
ATOM 7045 N N . GLY A 1 891 ? 9.026 1.209 23.567 1.00 87.19 891 GLY A N 1
ATOM 7046 C CA . GLY A 1 891 ? 7.744 1.342 24.265 1.00 87.19 891 GLY A CA 1
ATOM 7047 C C . GLY A 1 891 ? 7.134 2.742 24.156 1.00 87.19 891 GLY A C 1
ATOM 7048 O O . GLY A 1 891 ? 7.668 3.637 23.498 1.00 87.19 891 GLY A O 1
ATOM 7049 N N . ALA A 1 892 ? 5.965 2.929 24.771 1.00 87.56 892 ALA A N 1
ATOM 7050 C CA . ALA A 1 892 ? 5.322 4.240 24.853 1.00 87.56 892 ALA A CA 1
ATOM 7051 C C . ALA A 1 892 ? 6.059 5.158 25.845 1.00 87.56 892 ALA A C 1
ATOM 7053 O O . ALA A 1 892 ? 6.544 4.705 26.883 1.00 87.56 892 ALA A O 1
ATOM 7054 N N . LYS A 1 893 ? 6.114 6.462 25.548 1.00 87.88 893 LYS A N 1
ATOM 7055 C CA . LYS A 1 893 ? 6.768 7.462 26.406 1.00 87.88 893 LYS A CA 1
ATOM 7056 C C . LYS A 1 893 ? 6.057 7.561 27.762 1.00 87.88 893 LYS A C 1
ATOM 7058 O O . LYS A 1 893 ? 4.833 7.648 27.810 1.00 87.88 893 LYS A O 1
ATOM 7063 N N . ALA A 1 894 ? 6.829 7.568 28.849 1.00 87.81 894 ALA A N 1
ATOM 7064 C CA . ALA A 1 894 ? 6.311 7.609 30.218 1.00 87.81 894 ALA A CA 1
ATOM 7065 C C . ALA A 1 894 ? 5.340 8.783 30.465 1.00 87.81 894 ALA A C 1
ATOM 7067 O O . ALA A 1 894 ? 5.529 9.886 29.946 1.00 87.81 894 ALA A O 1
ATOM 7068 N N . GLY A 1 895 ? 4.317 8.545 31.287 1.00 89.31 895 GLY A N 1
ATOM 7069 C CA . GLY A 1 895 ? 3.211 9.470 31.549 1.00 89.31 895 GLY A CA 1
ATOM 7070 C C . GLY A 1 895 ? 2.033 9.355 30.573 1.00 89.31 895 GLY A C 1
ATOM 7071 O O . GLY A 1 895 ? 1.103 10.162 30.654 1.00 89.31 895 GLY A O 1
ATOM 7072 N N . TRP A 1 896 ? 2.047 8.375 29.663 1.00 91.31 896 TRP A N 1
ATOM 7073 C CA . TRP A 1 896 ? 0.984 8.122 28.680 1.00 91.31 896 TRP A CA 1
ATOM 7074 C C . TRP A 1 896 ? -0.360 7.745 29.307 1.00 91.31 896 TRP A C 1
ATOM 7076 O O . TRP A 1 896 ? -1.401 7.938 28.675 1.00 91.31 896 TRP A O 1
ATOM 7086 N N . THR A 1 897 ? -0.370 7.265 30.553 1.00 91.50 897 THR A N 1
ATOM 7087 C CA . THR A 1 897 ? -1.608 6.997 31.309 1.00 91.50 897 THR A CA 1
ATOM 7088 C C . THR A 1 897 ? -2.540 8.208 31.380 1.00 91.50 897 THR A C 1
ATOM 7090 O O . THR A 1 897 ? -3.755 8.042 31.308 1.00 91.50 897 THR A O 1
ATOM 7093 N N . LYS A 1 898 ? -1.996 9.431 31.372 1.00 90.94 898 LYS A N 1
ATOM 7094 C CA . LYS A 1 898 ? -2.785 10.673 31.318 1.00 90.94 898 LYS A CA 1
ATOM 7095 C C . LYS A 1 898 ? -3.584 10.842 30.026 1.00 90.94 898 LYS A C 1
ATOM 7097 O O . LYS A 1 898 ? -4.616 11.497 30.041 1.00 90.94 898 LYS A O 1
ATOM 7102 N N . GLU A 1 899 ? -3.131 10.282 28.904 1.00 91.31 899 GLU A N 1
ATOM 7103 C CA . GLU A 1 899 ? -3.904 10.283 27.652 1.00 91.31 899 GLU A CA 1
ATOM 7104 C C . GLU A 1 899 ? -4.935 9.140 27.625 1.00 91.31 899 GLU A C 1
ATOM 7106 O O . GLU A 1 899 ? -5.991 9.275 27.012 1.00 91.31 899 GLU A O 1
ATOM 7111 N N . TRP A 1 900 ? -4.676 8.032 28.333 1.00 91.88 900 TRP A N 1
ATOM 7112 C CA . TRP A 1 900 ? -5.652 6.950 28.543 1.00 91.88 900 TRP A CA 1
ATOM 7113 C C . TRP A 1 900 ? -6.841 7.389 29.426 1.00 91.88 900 TRP A C 1
ATOM 7115 O O . TRP A 1 900 ? -7.950 6.874 29.296 1.00 91.88 900 TRP A O 1
ATOM 7125 N N . GLU A 1 901 ? -6.646 8.374 30.301 1.00 91.94 901 GLU A N 1
ATOM 7126 C CA . GLU A 1 901 ? -7.724 8.958 31.111 1.00 91.94 901 GLU A CA 1
ATOM 7127 C C . GLU A 1 901 ? -8.628 9.921 30.312 1.00 91.94 901 GLU A C 1
ATOM 7129 O O . GLU A 1 901 ? -9.797 10.086 30.661 1.00 91.94 901 GLU A O 1
ATOM 7134 N N . LYS A 1 902 ? -8.146 10.497 29.198 1.00 91.31 902 LYS A N 1
ATOM 7135 C CA . LYS A 1 902 ? -8.908 11.411 28.319 1.00 91.31 902 LYS A CA 1
ATOM 7136 C C . LYS A 1 902 ? -9.861 10.666 27.377 1.00 91.31 902 LYS A C 1
ATOM 7138 O O . LYS A 1 902 ? -9.709 10.706 26.156 1.00 91.31 902 LYS A O 1
ATOM 7143 N N . ARG A 1 903 ? -10.829 9.945 27.941 1.00 90.94 903 ARG A N 1
ATOM 7144 C CA . ARG A 1 903 ? -11.843 9.225 27.154 1.00 90.94 903 ARG A CA 1
ATOM 7145 C C . ARG A 1 903 ? -12.738 10.217 26.395 1.00 90.94 903 ARG A C 1
ATOM 7147 O O . ARG A 1 903 ? -13.099 11.244 26.965 1.00 90.94 903 ARG A O 1
ATOM 7154 N N . PRO A 1 904 ? -13.106 9.930 25.135 1.00 93.31 904 PRO A N 1
ATOM 7155 C CA . PRO A 1 904 ? -14.030 10.766 24.376 1.00 93.31 904 PRO A CA 1
ATOM 7156 C C . PRO A 1 904 ? -15.475 10.616 24.879 1.00 93.31 904 PRO A C 1
ATOM 7158 O O . PRO A 1 904 ? -15.917 9.506 25.182 1.00 93.31 904 PRO A O 1
ATOM 7161 N N . ASP A 1 905 ? -16.220 11.722 24.892 1.00 91.06 905 ASP A N 1
ATOM 7162 C CA . ASP A 1 905 ? -17.669 11.732 25.130 1.00 91.06 905 ASP A CA 1
ATOM 7163 C C . ASP A 1 905 ? -18.441 11.076 23.968 1.00 91.06 905 ASP A C 1
ATOM 7165 O O . ASP A 1 905 ? -18.005 11.099 22.811 1.00 91.06 905 ASP A O 1
ATOM 7169 N N . ILE A 1 906 ? -19.637 10.548 24.251 1.00 93.31 906 ILE A N 1
ATOM 7170 C CA . ILE A 1 906 ? -20.563 10.066 23.216 1.00 93.31 906 ILE A CA 1
ATOM 7171 C C . ILE A 1 906 ? -21.080 11.278 22.413 1.00 93.31 906 ILE A C 1
ATOM 7173 O O . ILE A 1 906 ? -21.606 12.218 23.008 1.00 93.31 906 ILE A O 1
ATOM 7177 N N . PRO A 1 907 ? -20.985 11.297 21.068 1.00 94.19 907 PRO A N 1
ATOM 7178 C CA . PRO A 1 907 ? -21.472 12.423 20.277 1.00 94.19 907 PRO A CA 1
ATOM 7179 C C . PRO A 1 907 ? -22.992 12.598 20.396 1.00 94.19 907 PRO A C 1
ATOM 7181 O O . PRO A 1 907 ? -23.738 11.648 20.156 1.00 94.19 907 PRO A O 1
ATOM 7184 N N . ASN A 1 908 ? -23.464 13.828 20.633 1.00 91.62 908 ASN A N 1
ATOM 7185 C CA . ASN A 1 908 ? -24.890 14.166 20.799 1.00 91.62 908 ASN A CA 1
ATOM 7186 C C . ASN A 1 908 ? -25.803 13.620 19.677 1.00 91.62 908 ASN A C 1
ATOM 7188 O O . ASN A 1 908 ? -26.978 13.333 19.899 1.00 91.62 908 ASN A O 1
ATOM 7192 N N . VAL A 1 909 ? -25.281 13.481 18.450 1.00 93.94 909 VAL A N 1
ATOM 7193 C CA . VAL A 1 909 ? -26.019 12.899 17.312 1.00 93.94 909 VAL A CA 1
ATOM 7194 C C . VAL A 1 909 ? -26.377 11.424 17.543 1.00 93.94 909 VAL A C 1
ATOM 7196 O O . VAL A 1 909 ? -27.451 10.986 17.139 1.00 93.94 909 VAL A O 1
ATOM 7199 N N . ILE A 1 910 ? -25.522 10.670 18.238 1.00 94.62 910 ILE A N 1
ATOM 7200 C CA . ILE A 1 910 ? -25.774 9.281 18.632 1.00 94.62 910 ILE A CA 1
ATOM 7201 C C . ILE A 1 910 ? -26.744 9.231 19.812 1.00 94.62 910 ILE A C 1
ATOM 7203 O O . ILE A 1 910 ? -27.690 8.451 19.768 1.00 94.62 910 ILE A O 1
ATOM 7207 N N . GLU A 1 911 ? -26.587 10.100 20.815 1.00 91.94 911 GLU A N 1
ATOM 7208 C CA . GLU A 1 911 ? -27.545 10.209 21.928 1.00 91.94 911 GLU A CA 1
ATOM 7209 C C . GLU A 1 911 ? -28.971 10.473 21.420 1.00 91.94 911 GLU A C 1
ATOM 7211 O O . GLU A 1 911 ? -29.921 9.800 21.820 1.00 91.94 911 GLU A O 1
ATOM 7216 N N . ALA A 1 912 ? -29.124 11.392 20.461 1.00 91.00 912 ALA A N 1
ATOM 7217 C CA . ALA A 1 912 ? -30.401 11.661 19.809 1.00 91.00 912 ALA A CA 1
ATOM 7218 C C . ALA A 1 912 ? -30.946 10.439 19.043 1.00 91.00 912 ALA A C 1
ATOM 7220 O O . ALA A 1 912 ? -32.146 10.171 19.093 1.00 91.00 912 ALA A O 1
ATOM 7221 N N . LEU A 1 913 ? -30.092 9.672 18.353 1.00 91.56 913 LEU A N 1
ATOM 7222 C CA . LEU A 1 913 ? -30.503 8.451 17.645 1.00 91.56 913 LEU A CA 1
ATOM 7223 C C . LEU A 1 913 ? -30.904 7.307 18.590 1.00 91.56 913 LEU A C 1
ATOM 7225 O O . LEU A 1 913 ? -31.801 6.540 18.238 1.00 91.56 913 LEU A O 1
ATOM 7229 N N . MET A 1 914 ? -30.284 7.202 19.768 1.00 89.94 914 MET A N 1
ATOM 7230 C CA . MET A 1 914 ? -30.687 6.253 20.813 1.00 89.94 914 MET A CA 1
ATOM 7231 C C . MET A 1 914 ? -32.043 6.651 21.417 1.00 89.94 914 MET A C 1
ATOM 7233 O O . MET A 1 914 ? -32.957 5.830 21.483 1.00 89.94 914 MET A O 1
ATOM 7237 N N . ASN A 1 915 ? -32.213 7.928 21.774 1.00 84.00 915 ASN A N 1
ATOM 7238 C CA . ASN A 1 915 ? -33.422 8.429 22.437 1.00 84.00 915 ASN A CA 1
ATOM 7239 C C . ASN A 1 915 ? -34.662 8.457 21.521 1.00 84.00 915 ASN A C 1
ATOM 7241 O O . ASN A 1 915 ? -35.767 8.168 21.976 1.00 84.00 915 ASN A O 1
ATOM 7245 N N . ASN A 1 916 ? -34.503 8.736 20.222 1.00 68.12 916 ASN A N 1
ATOM 7246 C CA . ASN A 1 916 ? -35.621 8.833 19.267 1.00 68.12 916 ASN A CA 1
ATOM 7247 C C . ASN A 1 916 ? -36.331 7.495 18.949 1.00 68.12 916 ASN A C 1
ATOM 7249 O O . ASN A 1 916 ? -37.284 7.495 18.174 1.00 68.12 916 ASN A O 1
ATOM 7253 N N . LYS A 1 917 ? -35.891 6.361 19.519 1.00 53.03 917 LYS A N 1
ATOM 7254 C CA . LYS A 1 917 ? -36.608 5.068 19.476 1.00 53.03 917 LYS A CA 1
ATOM 7255 C C . LYS A 1 917 ? -37.338 4.711 20.784 1.00 53.03 917 LYS A C 1
ATOM 7257 O O . LYS A 1 917 ? -37.911 3.629 20.872 1.00 53.03 917 LYS A O 1
ATOM 7262 N N . VAL A 1 918 ? -37.312 5.593 21.789 1.00 39.88 918 VAL A N 1
ATOM 7263 C CA . VAL A 1 918 ? -37.936 5.383 23.115 1.00 39.88 918 VAL A CA 1
ATOM 7264 C C . VAL A 1 918 ? -39.322 6.059 23.224 1.00 39.88 918 VAL A C 1
ATOM 7266 O O . VAL A 1 918 ? -39.981 5.940 24.255 1.00 39.88 918 VAL A O 1
ATOM 7269 N N . GLN A 1 919 ? -39.785 6.743 22.166 1.00 27.39 919 GLN A N 1
ATOM 7270 C CA . GLN A 1 919 ? -41.143 7.307 22.040 1.00 27.39 919 GLN A CA 1
ATOM 7271 C C . GLN A 1 919 ? -42.042 6.454 21.140 1.00 27.39 919 GLN A C 1
ATOM 7273 O O . GLN A 1 919 ? -41.555 6.036 20.066 1.00 27.39 919 GLN A O 1
#

Radius of gyration: 36.36 Å; chains: 1; bounding box: 123×116×106 Å

Sequence (919 aa):
MPPKAVTHALVSRNVTLSQFNNVLENILVVLFLLILVGIFWVRDRYRRPRITATTQRWPIPLGTLARRHTTESGGKTNPEFGGHYCPSPPPSAHVPKNYDIQREKLRGCRPECNASLPMWSLARPLRPSTSAAATLVLTTYSMEPELETVVLILCIFAILILPILITHRIRRNAQHIRTVFVDNPRVLPLYRDASNAMAGNWDGSQMRDAHQPRVPEYAVLRVPAFELPLLTTNNMSSFSQTSPFASNPLRSRSDVTRMFTSLLDALEPHTSPNGARVHFGHTATHFDEVAAQLEGFSRPIWGLASLLAGGQSYPGTERWVRGFASGTNPRGDEFWGNMRDKDQRMVECSAIGYSLAVAREHLWDPLSDEAKSHLEEWLGGMNDKEMPNTNWLWFRVFANLGLSKVGSKRFDGKRMKADLDHLDTFYIGEGWSRDGPEGVVQLDYYSSSFAIQVAQLLYSKIAQEEDPVRCEEFRNRARKFALDFVYYFDPEGRAIPFGRSLTYRCAMSAFWSAFAVAFSSTSSLPDLTLPEPFTWGMVKGFQLRNIRYWAKQPGAFTPSGIFTLGFVYPNHNVLENYNSPGSPYWACKAFICLSLPESHPFWAAEEEPYPSQFSNTVKVLRRPFHIASSLHTDSVGSHTFILSSGQQCSYPVKQGAAKYGKFTYSSAFGYCVPSTGVGAHGRGTLEELGELGHDGALAVSDDAGATWRVRRDTRDARFEPYEFKEGGQMKKGEYLRSTWFPWRDVEVETFLFPPTRDAPLWHLRIHRVNSGRELWTAEGAWAVYGQREDGRHLDPVSGGSSSEAYGTLQAGGETRVTSKAGVSGIVDLSPFEERSGIALRADANTSLIYARSVLPTLRGHHTIRGQDVWLISAVFGLPAVYDTETGIESGAKAGWTKEWEKRPDIPNVIEALMNNKVQ

InterPro domains:
  IPR016624 Uncharacterised conserved protein UCP014753 [PTHR35339] (240-911)
  IPR049237 DUF2264, C-terminal domain [PF20938] (617-912)
  IPR049349 DUF2264, N-terminal domain [PF10022] (252-610)